Protein AF-A0A554JQB1-F1 (afdb_monomer_lite)

Foldseek 3Di:
DDDDDDDDDDDDPVNVVVVVVVVVVVVVVVVPDPPPVFKAKFAFDALDDCPFADLFKWKFKDRPPDTHTHGKGKDWDQFLFLLNHRDIFMEIEDEMATPFKIKMKMATNDDAFDDKDKPPVVVVWDWDGDPSMIMTIDTELDWIWMQTPNPPSYIYIYGHYHDFPDDDDDDPLEAEFDAHEEQCDPPPLSEAEGAALHEYEAERNGEYEHAYAQAVHANYEAGYQEEYEPVSDALVVLVVVADVSNQSQARYHNHDALDAHNYEYENYEYEHRSADHHARYAEYYQYEYDAARDARPEADQYQEYESYEYEYAEEHDELDHDQADANPDQDQGEREHYNYEYEHRHAEPYEAHAAAHAANRNYAGEYENYEYEYSDDPPDRPPGAPDWHEHEYYHHFHPDQRGHAEHYEHENYEYDDEAQTAHAHAEHPFRPCVVRPGDTDVRRHYEHEDYEYENAEYQEYYHYPVRDAHEQDFDDQSGHYEQYEQEQHDHNNDGDDPVCVVVHYYYDPRYYNHYYQYAKDWPDWEWVPLEEEQQDKIKIWTAMDQFPWKFKDWQDTDTDDNTDMDIDRDRAWTKIKMWTAHPSRHIDIDMGIRHYDYAQFLFKQQQQDQDDQWRATPSPNGQIWGKPPDDDGQWAQDLFRIWGAWALFFIKTKGWPSQVVWPLQKKKKKWKWAFQWCGHDPQSKKWFKWAQAPPPGDTQWTWIRDSLTAKIKIWGDAPPWIWIKIFDRNLHDHRDIKMWMWIWRQQDQPIDIWIDILLHTTDIDIPIGDDHGRDTHRTIMMGQDNPDPSPNGTGGIMGTIGMHSHGDDSSRSNVVSVVSNDWDDWDWAKEKPPQEDEDEAQDKDKIKMFIATPGTDWDKKAKDKDQFFPQKDWDWVVRIDTPRDIIIIMIGHHLPGDAAKTKMWMWIDDPPDIYIYIHIYGYAYQQPLVRPQFLEVVSVVVLVVQAQAQPPSQPSVNPRGRYPVSVVRSVVRHGPGD

pLDDT: mean 86.59, std 14.44, range [26.36, 98.81]

Sequence (978 aa):
MTSANKMIKKVSKKSVLKIFLFFFVFISLLLVKPDVVSAAVEIYPGPGGNAYKSDLYNVEVWDGSAWIPAYVYKRSRISTMHWHVGTVTSVNFLTFGTTGPVNVRISKVSGPITSIAVSPKSKNIQNSISGGLATLTLNINDKTWITIDGDDANPLFIFADAFKPAVPAPGAGVKYFGPGVQDISPGTGNHYYPSDNEIIYLDGGAWVRGNIILTGKSNVKIMGPGILSGDLWDSQTIQNLGWNGMQDYFMIYGGSYGTLNSSTVSGITLVDSPVFNIYSMSSAYSVKILSPWYAQTDGFSVVDVDQVFIFNGDTTFNPYLNFWSPITNGYTVNLRITNSFGGTANNAVFLGGFYGNPPGANFTSLVDNVDIKTFNDNSFVQWGAPHEPAVFQIWVDNDNSGYGYRNQTYQNIRIEGNVNAPLMQLQNRVYPSYAWGGISYDPPLGNTENIVFKNITLEGTQSDVSGQKSEIKGWDANNGFRNIILENFSMGGTVLNQSNISNYIDVNSYVWGLGFSPAPTIDSLSANPTTIVQGSSSTLSWSTTNASSCTGSGSWTGSKGISGSQTVFPTTNSTYTLTCTNSGGGTVSKSVSVSVAQTSPIGLWTLDQTSGTTASDTSGSGYNGTLINYTGTSWTTGKVSNGLNFDGVDDQVKISGATTLNKLTGMTLSAWVNPRSSGGNGSGAGTIFTKSGIVGSSARFRILMGSDGSSIQLTANYTITSAGWKTPTGSLPLNSWHHVVVTYTHDNVNSIPKIYIDGVLQTLTTLGTASGVGLNDDDILYIGSRGTSATGVFDGVIDQARIYNRELSSGEVTTLYNSESSPPPIDFSLSSSPSTVKVMQAKSVTNTVTATLVSGTSGAVSFSASGLPTDATASFSPTSCSPTCTTTLTIDSLSSTPVGNSTITVTGTAGTVTRTSTFTLDMNYRGDINNDGTVNSIDWSLMNFKWNTSDVSTDLNSDGNVNSVDFSLLNANWFKSG

Radius of gyration: 39.05 Å; chains: 1; bounding box: 111×109×76 Å

Secondary structure (DSSP, 8-state):
------------HHHHHHHHHHHHHHHHHTS------PPPEEEPPPSSSSTTB-SSEEEEEE-SSSEEEE--EEEEEE--SSSSTTSEEEEEEEEEEESS-EEEEEEESSS----EEEE-GGG---EEEETTEEEEEE-TTEEEEEEETTEEEEEEEEEEEPPPPPPPPSSTTEEEE-SEEEESSTTTTTEE-PPTT-EEEE-TTEEEESEEE-TT--S-EEESS-EEE-TTS-HHHHHTTHHHHHGGG-SEE--STT-----EEES-EEES-SS-SEEEEEEEES-EEEETTSTT---EEEEEEES-EEEESS--B-SSS-SSS---S--EEEEEEEEEEEEESSS-SEEE-SS-BPTT-EEEEEEEEEEE---------TTS-SS---SEEEEE-BS-TT-B-EEEEEEEEEE-S-BSS-SEEEEE-----TTTTPPP-SS-B--EEEEEEEEEEESS-B--TT-PPEEEE-SSSSS-EEEEEEES-EETTEEP-TTTGGGTEEE-TTEE--B-PPPPEEEEEEEESSEEETT--EEEEEEEES-SEEEEEESS-EEE-SEEEEEE--SS-EEEEEEEE-TTS-EEEEEEEEEEE----SEEE----SSSSEE---SSS--PEEEES--S--EEE-SSSEEEEEESSS-EEEE---TTSTT-SEEEEEEEEEESSS-TTTTS--EEEEEE-STTSPPSEEEEE-TTSS-EEEEE-BSSB-EEEEPPTTSS-TTS-EEEEEEEETT-TTPPPEEEETTEEPPPEEEE--BS-BPP--SEEEESSSSTT--S--EEEEEEEEEESSPPPHHHHHHHHHHHHSPPPPEEEEEEESSEEEEETT-EEEEEEEEEEEES----EEEEEE-PPTTEEEEEESSEE-SSEEEEEEEEE-TTSPPEEEEEEEEEEETTEEEEEEEEEEEE-TT-SS-SSB-SHHHHHHHHHTTTS--TTT-SS-SSS-SHHHHHHHHTTTT-B-

Structure (mmCIF, N/CA/C/O backbone):
data_AF-A0A554JQB1-F1
#
_entry.id   AF-A0A554JQB1-F1
#
loop_
_atom_site.group_PDB
_atom_site.id
_atom_site.type_symbol
_atom_site.label_atom_id
_atom_site.label_alt_id
_atom_site.label_comp_id
_atom_site.label_asym_id
_atom_site.label_entity_id
_atom_site.label_seq_id
_atom_site.pdbx_PDB_ins_code
_atom_site.Cartn_x
_atom_site.Cartn_y
_atom_site.Cartn_z
_atom_site.occupancy
_atom_site.B_iso_or_equiv
_atom_site.auth_seq_id
_atom_site.auth_comp_id
_atom_site.auth_asym_id
_atom_site.auth_atom_id
_atom_site.pdbx_PDB_model_num
ATOM 1 N N . MET A 1 1 ? -59.563 53.927 29.160 1.00 34.91 1 MET A N 1
ATOM 2 C CA . MET A 1 1 ? -59.011 53.280 27.952 1.00 34.91 1 MET A CA 1
ATOM 3 C C . MET A 1 1 ? -58.153 52.111 28.420 1.00 34.91 1 MET A C 1
ATOM 5 O O . MET A 1 1 ? -57.091 52.339 28.968 1.00 34.91 1 MET A O 1
ATOM 9 N N . THR A 1 2 ? -58.751 50.950 28.686 1.00 33.12 2 THR A N 1
ATOM 10 C CA . THR A 1 2 ? -59.138 49.855 27.765 1.00 33.12 2 THR A CA 1
ATOM 11 C C . THR A 1 2 ? -58.037 48.801 27.607 1.00 33.12 2 THR A C 1
ATOM 13 O O . THR A 1 2 ? -57.108 48.956 26.828 1.00 33.12 2 THR A O 1
ATOM 16 N N . SER A 1 3 ? -58.271 47.701 28.334 1.00 31.47 3 SER A N 1
ATOM 17 C CA . SER A 1 3 ? -57.800 46.327 28.119 1.00 31.47 3 SER A CA 1
ATOM 18 C C . SER A 1 3 ? -56.397 45.923 28.593 1.00 31.47 3 SER A C 1
ATOM 20 O O . SER A 1 3 ? -55.624 45.315 27.860 1.00 31.47 3 SER A O 1
ATOM 22 N N . ALA A 1 4 ? -56.151 46.108 29.890 1.00 31.69 4 ALA A N 1
ATOM 23 C CA . ALA A 1 4 ? -55.473 45.099 30.699 1.00 31.69 4 ALA A CA 1
ATOM 24 C C . ALA A 1 4 ? -56.547 44.231 31.382 1.00 31.69 4 ALA A C 1
ATOM 26 O O . ALA A 1 4 ? -57.355 44.784 32.126 1.00 31.69 4 ALA A O 1
ATOM 27 N N . ASN A 1 5 ? -56.596 42.916 31.119 1.00 31.09 5 ASN A N 1
ATOM 28 C CA . ASN A 1 5 ? -56.934 41.878 32.110 1.00 31.09 5 ASN A CA 1
ATOM 29 C C . ASN A 1 5 ? -57.018 40.460 31.514 1.00 31.09 5 ASN A C 1
ATOM 31 O O . ASN A 1 5 ? -57.712 40.242 30.527 1.00 31.09 5 ASN A O 1
ATOM 35 N N . LYS A 1 6 ? -56.428 39.512 32.267 1.00 30.67 6 LYS A N 1
ATOM 36 C CA . LYS A 1 6 ? -56.445 38.030 32.168 1.00 30.67 6 LYS A CA 1
ATOM 37 C C . LYS A 1 6 ? -55.501 37.441 31.097 1.00 30.67 6 LYS A C 1
ATOM 39 O O . LYS A 1 6 ? -55.679 37.691 29.923 1.00 30.67 6 LYS A O 1
ATOM 44 N N . MET A 1 7 ? -54.482 36.632 31.414 1.00 26.36 7 MET A N 1
ATOM 45 C CA . MET A 1 7 ? -54.362 35.629 32.483 1.00 26.36 7 MET A CA 1
ATOM 46 C C . MET A 1 7 ? -52.914 35.433 32.980 1.00 26.36 7 MET A C 1
ATOM 48 O O . MET A 1 7 ? -51.943 35.559 32.244 1.00 26.36 7 MET A O 1
ATOM 52 N N . ILE A 1 8 ? -52.814 35.089 34.264 1.00 35.31 8 ILE A N 1
ATOM 53 C CA . ILE A 1 8 ? -51.622 34.933 35.102 1.00 35.31 8 ILE A CA 1
ATOM 54 C C . ILE A 1 8 ? -51.324 33.431 35.336 1.00 35.31 8 ILE A C 1
ATOM 56 O O . ILE A 1 8 ? -52.244 32.671 35.614 1.00 35.31 8 ILE A O 1
ATOM 60 N N . LYS A 1 9 ? -50.023 33.079 35.358 1.00 37.12 9 LYS A N 1
ATOM 61 C CA . LYS A 1 9 ? -49.331 31.945 36.040 1.00 37.12 9 LYS A CA 1
ATOM 62 C C . LYS A 1 9 ? -49.634 30.483 35.650 1.00 37.12 9 LYS A C 1
ATOM 64 O O . LYS A 1 9 ? -50.611 29.902 36.105 1.00 37.12 9 LYS A O 1
ATOM 69 N N . LYS A 1 10 ? -48.606 29.811 35.105 1.00 33.66 10 LYS A N 1
ATOM 70 C CA . LYS A 1 10 ? -47.784 28.777 35.797 1.00 33.66 10 LYS A CA 1
ATOM 71 C C . LYS A 1 10 ? -46.754 28.188 34.814 1.00 33.66 10 LYS A C 1
ATOM 73 O O . LYS A 1 10 ? -47.041 27.220 34.122 1.00 33.66 10 LYS A O 1
ATOM 78 N N . VAL A 1 11 ? -45.529 28.718 34.787 1.00 36.25 11 VAL A N 1
ATOM 79 C CA . VAL A 1 11 ? -44.383 27.970 34.238 1.00 36.25 11 VAL A CA 1
ATOM 80 C C . VAL A 1 11 ? -43.707 27.281 35.418 1.00 36.25 11 VAL A C 1
ATOM 82 O O . VAL A 1 11 ? -43.229 27.932 36.345 1.00 36.25 11 VAL A O 1
ATOM 85 N N . SER A 1 12 ? -43.767 25.952 35.448 1.00 41.00 12 SER A N 1
ATOM 86 C CA . SER A 1 12 ? -43.200 25.157 36.537 1.00 41.00 12 SER A CA 1
ATOM 87 C C . SER A 1 12 ? -41.667 25.154 36.469 1.00 41.00 12 SER A C 1
ATOM 89 O O . SER A 1 12 ? -41.095 25.100 35.381 1.00 41.00 12 SER A O 1
ATOM 91 N N . LYS A 1 13 ? -40.989 25.118 37.627 1.00 38.66 13 LYS A N 1
ATOM 92 C CA . LYS A 1 13 ? -39.524 24.931 37.744 1.00 38.66 13 LYS A CA 1
ATOM 93 C C . LYS A 1 13 ? -38.991 23.713 36.956 1.00 38.66 13 LYS A C 1
ATOM 95 O O . LYS A 1 13 ? -37.821 23.703 36.591 1.00 38.66 13 LYS A O 1
ATOM 100 N N . LYS A 1 14 ? -39.837 22.723 36.628 1.00 37.50 14 LYS A N 1
ATOM 101 C CA . LYS A 1 14 ? -39.476 21.566 35.784 1.00 37.50 14 LYS A CA 1
ATOM 102 C C . LYS A 1 14 ? -39.271 21.926 34.308 1.00 37.50 14 LYS A C 1
ATOM 104 O O . LYS A 1 14 ? -38.533 21.223 33.630 1.00 37.50 14 LYS A O 1
ATOM 109 N N . SER A 1 15 ? -39.878 23.003 33.810 1.00 36.34 15 SER A N 1
ATOM 110 C CA . SER A 1 15 ? -39.744 23.426 32.409 1.00 36.34 15 SER A CA 1
ATOM 111 C C . SER A 1 15 ? -38.426 24.163 32.157 1.00 36.34 15 SER A C 1
ATOM 113 O O . SER A 1 15 ? -37.807 23.953 31.124 1.00 36.34 15 SER A O 1
ATOM 115 N N . VAL A 1 16 ? -37.942 24.946 33.128 1.00 43.19 16 VAL A N 1
ATOM 116 C CA . VAL A 1 16 ? -36.639 25.637 33.032 1.00 43.19 16 VAL A CA 1
ATOM 117 C C . VAL A 1 16 ? -35.482 24.646 33.201 1.00 43.19 16 VAL A C 1
ATOM 119 O O . VAL A 1 16 ? -34.509 24.726 32.461 1.00 43.19 16 VAL A O 1
ATOM 122 N N . LEU A 1 17 ? -35.625 23.646 34.084 1.00 36.91 17 LEU A N 1
ATOM 123 C CA . LEU A 1 17 ? -34.636 22.573 34.230 1.00 36.91 17 LEU A CA 1
ATOM 124 C C . LEU A 1 17 ? -34.600 21.658 32.997 1.00 36.91 17 LEU A C 1
ATOM 126 O O . LEU A 1 17 ? -33.522 21.260 32.588 1.00 36.91 17 LEU A O 1
ATOM 130 N N . LYS A 1 18 ? -35.747 21.379 32.358 1.00 41.72 18 LYS A N 1
ATOM 131 C CA . LYS A 1 18 ? -35.794 20.627 31.095 1.00 41.72 18 LYS A CA 1
ATOM 132 C C . LYS A 1 18 ? -35.204 21.403 29.926 1.00 41.72 18 LYS A C 1
ATOM 134 O O . LYS A 1 18 ? -34.535 20.779 29.127 1.00 41.72 18 LYS A O 1
ATOM 139 N N . ILE A 1 19 ? -35.393 22.721 29.837 1.00 45.22 19 ILE A N 1
ATOM 140 C CA . ILE A 1 19 ? -34.782 23.541 28.777 1.00 45.22 19 ILE A CA 1
ATOM 141 C C . ILE A 1 19 ? -33.265 23.648 28.980 1.00 45.22 19 ILE A C 1
ATOM 143 O O . ILE A 1 19 ? -32.533 23.504 28.010 1.00 45.22 19 ILE A O 1
ATOM 147 N N . PHE A 1 20 ? -32.778 23.779 30.220 1.00 41.69 20 PHE A N 1
ATOM 148 C CA . PHE A 1 20 ? -31.339 23.718 30.509 1.00 41.69 20 PHE A CA 1
ATOM 149 C C . PHE A 1 20 ? -30.745 22.327 30.249 1.00 41.69 20 PHE A C 1
ATOM 151 O O . PHE A 1 20 ? -29.675 22.244 29.662 1.00 41.69 20 PHE A O 1
ATOM 158 N N . LEU A 1 21 ? -31.445 21.240 30.604 1.00 43.25 21 LEU A N 1
ATOM 159 C CA . LEU A 1 21 ? -30.993 19.871 30.322 1.00 43.25 21 LEU A CA 1
ATOM 160 C C . LEU A 1 21 ? -31.044 19.551 28.822 1.00 43.25 21 LEU A C 1
ATOM 162 O O . LEU A 1 21 ? -30.156 18.875 28.330 1.00 43.25 21 LEU A O 1
ATOM 166 N N . PHE A 1 22 ? -32.036 20.058 28.081 1.00 42.41 22 PHE A N 1
ATOM 167 C CA . PHE A 1 22 ? -32.125 19.873 26.630 1.00 42.41 22 PHE A CA 1
ATOM 168 C C . PHE A 1 22 ? -31.033 20.662 25.908 1.00 42.41 22 PHE A C 1
ATOM 170 O O . PHE A 1 22 ? -30.449 20.133 24.978 1.00 42.41 22 PHE A O 1
ATOM 177 N N . PHE A 1 23 ? -30.699 21.877 26.363 1.00 38.66 23 PHE A N 1
ATOM 178 C CA . PHE A 1 23 ? -29.587 22.659 25.811 1.00 38.66 23 PHE A CA 1
ATOM 179 C C . PHE A 1 23 ? -28.219 22.050 26.166 1.00 38.66 23 PHE A C 1
ATOM 181 O O . PHE A 1 23 ? -27.325 22.045 25.326 1.00 38.66 23 PHE A O 1
ATOM 188 N N . PHE A 1 24 ? -28.067 21.465 27.363 1.00 38.81 24 PHE A N 1
ATOM 189 C CA . PHE A 1 24 ? -26.853 20.735 27.750 1.00 38.81 24 PHE A CA 1
ATOM 190 C C . PHE A 1 24 ? -26.711 19.425 26.969 1.00 38.81 24 PHE A C 1
ATOM 192 O O . PHE A 1 24 ? -25.638 19.145 26.464 1.00 38.81 24 PHE A O 1
ATOM 199 N N . VAL A 1 25 ? -27.796 18.667 26.780 1.00 42.31 25 VAL A N 1
ATOM 200 C CA . VAL A 1 25 ? -27.801 17.419 26.001 1.00 42.31 25 VAL A CA 1
ATOM 201 C C . VAL A 1 25 ? -27.609 17.691 24.505 1.00 42.31 25 VAL A C 1
ATOM 203 O O . VAL A 1 25 ? -26.889 16.939 23.863 1.00 42.31 25 VAL A O 1
ATOM 206 N N . PHE A 1 26 ? -28.142 18.785 23.945 1.00 38.62 26 PHE A N 1
ATOM 207 C CA . PHE A 1 26 ? -27.889 19.157 22.542 1.00 38.62 26 PHE A CA 1
ATOM 208 C C . PHE A 1 26 ? -26.452 19.647 22.311 1.00 38.62 26 PHE A C 1
ATOM 210 O O . PHE A 1 26 ? -25.864 19.324 21.284 1.00 38.62 26 PHE A O 1
ATOM 217 N N . ILE A 1 27 ? -25.852 20.364 23.270 1.00 36.50 27 ILE A N 1
ATOM 218 C CA . ILE A 1 27 ? -24.426 20.731 23.218 1.00 36.50 27 ILE A CA 1
ATOM 219 C C . ILE A 1 27 ? -23.535 19.501 23.460 1.00 36.50 27 ILE A C 1
ATOM 221 O O . ILE A 1 27 ? -22.507 19.369 22.806 1.00 36.50 27 ILE A O 1
ATOM 225 N N . SER A 1 28 ? -23.948 18.551 24.308 1.00 34.38 28 SER A N 1
ATOM 226 C CA . SER A 1 28 ? -23.254 17.270 24.490 1.00 34.38 28 SER A CA 1
ATOM 227 C C . SER A 1 28 ? -23.362 16.356 23.265 1.00 34.38 28 SER A C 1
ATOM 229 O O . SER A 1 28 ? -22.388 15.686 22.955 1.00 34.38 28 SER A O 1
ATOM 231 N N . LEU A 1 29 ? -24.478 16.365 22.522 1.00 35.31 29 LEU A N 1
ATOM 232 C CA . LEU A 1 29 ? -24.641 15.616 21.264 1.00 35.31 29 LEU A CA 1
ATOM 233 C C . LEU A 1 29 ? -23.939 16.270 20.063 1.00 35.31 29 LEU A C 1
ATOM 235 O O . LEU A 1 29 ? -23.552 15.562 19.141 1.00 35.31 29 LEU A O 1
ATOM 239 N N . LEU A 1 30 ? -23.699 17.585 20.093 1.00 33.56 30 LEU A N 1
ATOM 240 C CA . LEU A 1 30 ? -22.779 18.272 19.171 1.00 33.56 30 LEU A CA 1
ATOM 241 C C . LEU A 1 30 ? -21.295 18.099 19.560 1.00 33.56 30 LEU A C 1
ATOM 243 O O . LEU A 1 30 ? -20.416 18.479 18.789 1.00 33.56 30 LEU A O 1
ATOM 247 N N . LEU A 1 31 ? -21.015 17.512 20.731 1.00 32.03 31 LEU A N 1
ATOM 248 C CA . LEU A 1 31 ? -19.675 17.174 21.228 1.00 32.03 31 LEU A CA 1
ATOM 249 C C . LEU A 1 31 ? -19.377 15.669 21.224 1.00 32.03 31 LEU A C 1
ATOM 251 O O . LEU A 1 31 ? -18.245 15.293 21.531 1.00 32.03 31 LEU A O 1
ATOM 255 N N . VAL A 1 32 ? -20.320 14.814 20.813 1.00 33.50 32 VAL A N 1
ATOM 256 C CA . VAL A 1 32 ? -19.987 13.438 20.426 1.00 33.50 32 VAL A CA 1
ATOM 257 C C . VAL A 1 32 ? -19.333 13.520 19.053 1.00 33.50 32 VAL A C 1
ATOM 259 O O . VAL A 1 32 ? -19.956 13.308 18.013 1.00 33.50 32 VAL A O 1
ATOM 262 N N . LYS A 1 33 ? -18.042 13.878 19.051 1.00 28.14 33 LYS A N 1
ATOM 263 C CA . LYS A 1 33 ? -17.163 13.450 17.969 1.00 28.14 33 LYS A CA 1
ATOM 264 C C . LYS A 1 33 ? -17.378 11.937 17.837 1.00 28.14 33 LYS A C 1
ATOM 266 O O . LYS A 1 33 ? -17.471 11.277 18.874 1.00 28.14 33 LYS A O 1
ATOM 271 N N . PRO A 1 34 ? -17.460 11.372 16.618 1.00 28.62 34 PRO A N 1
ATOM 272 C CA . PRO A 1 34 ? -17.190 9.945 16.497 1.00 28.62 34 PRO A CA 1
ATOM 273 C C . PRO A 1 34 ? -15.901 9.698 17.282 1.00 28.62 34 PRO A C 1
ATOM 275 O O . PRO A 1 34 ? -14.998 10.539 17.196 1.00 28.62 34 PRO A O 1
ATOM 278 N N . ASP A 1 35 ? -15.832 8.639 18.089 1.00 33.41 35 ASP A N 1
ATOM 279 C CA . ASP A 1 35 ? -14.550 8.188 18.618 1.00 33.41 35 ASP A CA 1
ATOM 280 C C . ASP A 1 35 ? -13.696 7.863 17.390 1.00 33.41 35 ASP A C 1
ATOM 282 O O . ASP A 1 35 ? -13.711 6.762 16.845 1.00 33.41 35 ASP A O 1
ATOM 286 N N . VAL A 1 36 ? -13.014 8.886 16.873 1.00 37.09 36 VAL A N 1
ATOM 287 C CA . VAL A 1 36 ? -11.864 8.734 16.016 1.00 37.09 36 VAL A CA 1
ATOM 288 C C . VAL A 1 36 ? -10.902 8.073 16.970 1.00 37.09 36 VAL A C 1
ATOM 290 O O . VAL A 1 36 ? -10.320 8.747 17.819 1.00 37.09 36 VAL A O 1
ATOM 293 N N . VAL A 1 37 ? -10.843 6.744 16.921 1.00 43.19 37 VAL A N 1
ATOM 294 C CA . VAL A 1 37 ? -9.775 5.995 17.564 1.00 43.19 37 VAL A CA 1
ATOM 295 C C . VAL A 1 37 ? -8.505 6.684 17.085 1.00 43.19 37 VAL A C 1
ATOM 297 O O . VAL A 1 37 ? -8.196 6.652 15.893 1.00 43.19 37 VAL A O 1
ATOM 300 N N . SER A 1 38 ? -7.866 7.443 17.978 1.00 58.88 38 SER A N 1
ATOM 301 C CA . SER A 1 38 ? -6.631 8.136 17.640 1.00 58.88 38 SER A CA 1
ATOM 302 C C . SER A 1 38 ? -5.654 7.072 17.173 1.00 58.88 38 SER A C 1
ATOM 304 O O . SER A 1 38 ? -5.590 6.001 17.782 1.00 58.88 38 SER A O 1
ATOM 306 N N . ALA A 1 39 ? -4.934 7.342 16.085 1.00 74.62 39 ALA A N 1
ATOM 307 C CA . ALA A 1 39 ? -3.901 6.432 15.626 1.00 74.62 39 ALA A CA 1
ATOM 308 C C . ALA A 1 39 ? -2.972 6.114 16.806 1.00 74.62 39 ALA A C 1
ATOM 310 O O . ALA A 1 39 ? -2.499 7.024 17.489 1.00 74.62 39 ALA A O 1
ATOM 311 N N . ALA A 1 40 ? -2.755 4.828 17.074 1.00 87.81 40 ALA A N 1
ATOM 312 C CA . ALA A 1 40 ? -1.756 4.408 18.042 1.00 87.81 40 ALA A CA 1
ATOM 313 C C . ALA A 1 40 ? -0.371 4.783 17.503 1.00 87.81 40 ALA A C 1
ATOM 315 O O . ALA A 1 40 ? -0.106 4.571 16.315 1.00 87.81 40 ALA A O 1
ATOM 316 N N . VAL A 1 41 ? 0.483 5.319 18.376 1.00 93.69 41 VAL A N 1
ATOM 317 C CA . VAL A 1 41 ? 1.826 5.816 18.053 1.00 93.69 41 VAL A CA 1
ATOM 318 C C . VAL A 1 41 ? 2.866 5.076 18.890 1.00 93.69 41 VAL A C 1
ATOM 320 O O . VAL A 1 41 ? 2.672 4.863 20.084 1.00 93.69 41 VAL A O 1
ATOM 323 N N . GLU A 1 42 ? 3.990 4.728 18.273 1.00 95.31 42 GLU A N 1
ATOM 324 C CA . GLU A 1 42 ? 5.157 4.133 18.919 1.00 95.31 42 GLU A CA 1
ATOM 325 C C . GLU A 1 42 ? 6.373 5.054 18.734 1.00 95.31 42 GLU A C 1
ATOM 327 O O . GLU A 1 42 ? 6.934 5.155 17.642 1.00 95.31 42 GLU A O 1
ATOM 332 N N . ILE A 1 43 ? 6.782 5.747 19.801 1.00 96.56 43 ILE A N 1
ATOM 333 C CA . ILE A 1 43 ? 7.964 6.620 19.793 1.00 96.56 43 ILE A CA 1
ATOM 334 C C . ILE A 1 43 ? 9.190 5.830 20.236 1.00 96.56 43 ILE A C 1
ATOM 336 O O . ILE A 1 43 ? 9.214 5.258 21.326 1.00 96.56 43 ILE A O 1
ATOM 340 N N . TYR A 1 44 ? 10.229 5.834 19.405 1.00 95.62 44 TYR A N 1
ATOM 341 C CA . TYR A 1 44 ? 11.482 5.161 19.720 1.00 95.62 44 TYR A CA 1
ATOM 342 C C . TYR A 1 44 ? 12.374 6.032 20.619 1.00 95.62 44 TYR A C 1
ATOM 344 O O . TYR A 1 44 ? 12.450 7.251 20.422 1.00 95.62 44 TYR A O 1
ATOM 352 N N . PRO A 1 45 ? 13.070 5.436 21.605 1.00 94.19 45 PRO A N 1
ATOM 353 C CA . PRO A 1 45 ? 14.041 6.167 22.408 1.00 94.19 45 PRO A CA 1
ATOM 354 C C . PRO A 1 45 ? 15.249 6.577 21.553 1.00 94.19 45 PRO A C 1
ATOM 356 O O . PRO A 1 45 ? 15.499 6.011 20.494 1.00 94.19 45 PRO A O 1
ATOM 359 N N . GLY A 1 46 ? 16.039 7.540 22.028 1.00 93.69 46 GLY A N 1
ATOM 360 C CA . GLY A 1 46 ? 17.376 7.782 21.478 1.00 93.69 46 GLY A CA 1
ATOM 361 C C . GLY A 1 46 ? 18.416 6.783 22.011 1.00 93.69 46 GLY A C 1
ATOM 362 O O . GLY A 1 46 ? 18.145 6.083 22.986 1.00 93.69 46 GLY A O 1
ATOM 363 N N . PRO A 1 47 ? 19.645 6.776 21.465 1.00 93.50 47 PRO A N 1
ATOM 364 C CA . PRO A 1 47 ? 20.735 5.874 21.866 1.00 93.50 47 PRO A CA 1
ATOM 365 C C . PRO A 1 47 ? 21.369 6.198 23.230 1.00 93.50 47 PRO A C 1
ATOM 367 O O . PRO A 1 47 ? 22.412 5.650 23.577 1.00 93.50 47 PRO A O 1
ATOM 370 N N . GLY A 1 48 ? 20.760 7.087 24.018 1.00 83.56 48 GLY A 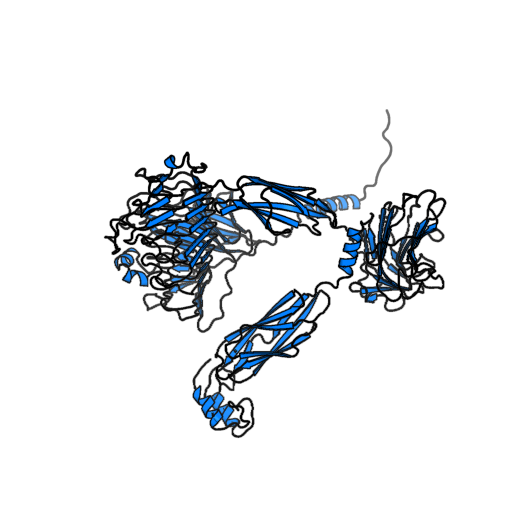N 1
ATOM 371 C CA . GLY A 1 48 ? 21.340 7.634 25.243 1.00 83.56 48 GLY A CA 1
ATOM 372 C C . GLY A 1 48 ? 22.323 8.782 24.974 1.00 83.56 48 GLY A C 1
ATOM 373 O O . GLY A 1 48 ? 23.023 8.819 23.965 1.00 83.56 48 GLY A O 1
ATOM 374 N N . GLY A 1 49 ? 22.358 9.762 25.882 1.00 77.06 49 GLY A N 1
ATOM 375 C CA . GLY A 1 49 ? 23.168 10.975 25.724 1.00 77.06 49 GLY A CA 1
ATOM 376 C C . GLY A 1 49 ? 22.703 11.913 24.594 1.00 77.06 49 GLY A C 1
ATOM 377 O O . GLY A 1 49 ? 21.704 11.676 23.912 1.00 77.06 49 GLY A O 1
ATOM 378 N N . ASN A 1 50 ? 23.436 13.017 24.408 1.00 85.94 50 ASN A N 1
ATOM 379 C CA . ASN A 1 50 ? 23.115 14.062 23.423 1.00 85.94 50 ASN A CA 1
ATOM 380 C C . ASN A 1 50 ? 24.052 14.068 22.200 1.00 85.94 50 ASN A C 1
ATOM 382 O O . ASN A 1 50 ? 23.954 14.973 21.382 1.00 85.94 50 ASN A O 1
ATOM 386 N N . ALA A 1 51 ? 24.952 13.087 22.062 1.00 86.94 51 ALA A N 1
ATOM 387 C CA . ALA A 1 51 ? 25.994 13.094 21.025 1.00 86.94 51 ALA A CA 1
ATOM 388 C C . ALA A 1 51 ? 25.437 13.119 19.590 1.00 86.94 51 ALA A C 1
ATOM 390 O O . ALA A 1 51 ? 26.015 13.760 18.718 1.00 86.94 51 ALA A O 1
ATOM 391 N N . TYR A 1 52 ? 24.302 12.453 19.368 1.00 94.62 52 TYR A N 1
ATOM 392 C CA . TYR A 1 52 ? 23.614 12.395 18.078 1.00 94.62 52 TYR A CA 1
ATOM 393 C C . TYR A 1 52 ? 22.294 13.165 18.081 1.00 94.62 52 TYR A C 1
ATOM 395 O O . TYR A 1 52 ? 21.513 13.020 17.148 1.00 94.62 52 TYR A O 1
ATOM 403 N N . LYS A 1 53 ? 22.005 13.954 19.122 1.00 96.38 53 LYS A N 1
ATOM 404 C CA . LYS A 1 53 ? 20.750 14.700 19.229 1.00 96.38 53 LYS A CA 1
ATOM 405 C C . LYS A 1 53 ? 20.838 15.991 18.418 1.00 96.38 53 LYS A C 1
ATOM 407 O O . LYS A 1 53 ? 21.844 16.692 18.492 1.00 96.38 53 LYS A O 1
ATOM 412 N N . SER A 1 54 ? 19.777 16.333 17.692 1.00 97.56 54 SER A N 1
ATOM 413 C CA . SER A 1 54 ? 19.666 17.632 17.031 1.00 97.56 54 SER A CA 1
ATOM 414 C C . SER A 1 54 ? 19.650 18.765 18.054 1.00 97.56 54 SER A C 1
ATOM 416 O O . SER A 1 54 ? 18.934 18.735 19.055 1.00 97.56 54 SER A O 1
ATOM 418 N N . ASP A 1 55 ? 20.460 19.774 17.771 1.00 96.56 55 ASP A N 1
ATOM 419 C CA . ASP A 1 55 ? 20.525 21.075 18.433 1.00 96.56 55 ASP A CA 1
ATOM 420 C C . ASP A 1 55 ? 19.751 22.153 17.647 1.00 96.56 55 ASP A C 1
ATOM 422 O O . ASP A 1 55 ? 19.744 23.314 18.053 1.00 96.56 55 ASP A O 1
ATOM 426 N N . LEU A 1 56 ? 19.092 21.783 16.539 1.00 97.69 56 LEU A N 1
ATOM 427 C CA . LEU A 1 56 ? 18.345 22.695 15.670 1.00 97.69 56 LEU A CA 1
ATOM 428 C C . LEU A 1 56 ? 16.834 22.570 15.857 1.00 97.69 56 LEU A C 1
ATOM 430 O O . LEU A 1 56 ? 16.140 23.589 15.909 1.00 97.69 56 LEU A O 1
ATOM 434 N N . TYR A 1 57 ? 16.324 21.343 15.992 1.00 98.31 57 TYR A N 1
ATOM 435 C CA . TYR A 1 57 ? 14.887 21.068 15.974 1.00 98.31 57 TYR A CA 1
ATOM 436 C C . TYR A 1 57 ? 14.446 20.186 17.143 1.00 98.31 57 TYR A C 1
ATOM 438 O O . TYR A 1 57 ? 15.115 19.214 17.488 1.00 98.31 57 TYR A O 1
ATOM 446 N N . ASN A 1 58 ? 13.268 20.482 17.697 1.00 98.12 58 ASN A N 1
ATOM 447 C CA . ASN A 1 58 ? 12.523 19.547 18.540 1.00 98.12 58 ASN A CA 1
ATOM 448 C C . ASN A 1 58 ? 11.247 19.119 17.818 1.00 98.12 58 ASN A C 1
ATOM 450 O O . ASN A 1 58 ? 10.571 19.949 17.202 1.00 98.12 58 ASN A O 1
ATOM 454 N N . VAL A 1 59 ? 10.905 17.839 17.951 1.00 98.56 59 VAL A N 1
ATOM 455 C CA . VAL A 1 59 ? 9.699 17.251 17.369 1.00 98.56 59 VAL A CA 1
ATOM 456 C C . VAL A 1 59 ? 8.891 16.553 18.454 1.00 98.56 59 VAL A C 1
ATOM 458 O O . VAL A 1 59 ? 9.440 15.832 19.286 1.00 98.56 59 VAL A O 1
ATOM 461 N N . GLU A 1 60 ? 7.580 16.760 18.427 1.00 98.38 60 GLU A N 1
ATOM 462 C CA . GLU A 1 60 ? 6.614 16.071 19.275 1.00 98.38 60 GLU A CA 1
ATOM 463 C C . GLU A 1 60 ? 5.537 15.419 18.407 1.00 98.38 60 GLU A C 1
ATOM 465 O O . GLU A 1 60 ? 5.108 15.987 17.402 1.00 98.38 60 GLU A O 1
ATOM 470 N N . VAL A 1 61 ? 5.070 14.242 18.808 1.00 97.81 61 VAL A N 1
ATOM 471 C CA . VAL A 1 61 ? 4.051 13.468 18.090 1.00 97.81 61 VAL A CA 1
ATOM 472 C C . VAL A 1 61 ? 2.832 13.302 18.990 1.00 97.81 61 VAL A C 1
ATOM 474 O O . VAL A 1 61 ? 2.969 13.012 20.176 1.00 97.81 61 VAL A O 1
ATOM 477 N N . TRP A 1 62 ? 1.637 13.529 18.452 1.00 94.25 62 TRP A N 1
ATOM 478 C CA . TRP A 1 62 ? 0.392 13.415 19.209 1.00 94.25 62 TRP A CA 1
ATOM 479 C C . TRP A 1 62 ? -0.061 11.955 19.317 1.00 94.25 62 TRP A C 1
ATOM 481 O O . TRP A 1 62 ? -0.373 11.347 18.299 1.00 94.25 62 TRP A O 1
ATOM 491 N N . ASP A 1 63 ? -0.164 11.406 20.529 1.00 87.69 63 ASP A N 1
ATOM 492 C CA . ASP A 1 63 ? -0.578 10.005 20.749 1.00 87.69 63 ASP A CA 1
ATOM 493 C C . ASP A 1 63 ? -2.100 9.808 20.907 1.00 87.69 63 ASP A C 1
ATOM 495 O O . ASP A 1 63 ? -2.581 8.697 21.119 1.00 87.69 63 ASP A O 1
ATOM 499 N N . GLY A 1 64 ? -2.874 10.893 20.814 1.00 85.62 64 GLY A N 1
ATOM 500 C CA . GLY A 1 64 ? -4.312 10.916 21.104 1.00 85.62 64 GLY A CA 1
ATOM 501 C C . GLY A 1 64 ? -4.666 11.617 22.410 1.00 85.62 64 GLY A C 1
ATOM 502 O O . GLY A 1 64 ? -5.782 12.120 22.545 1.00 85.62 64 GLY A O 1
ATOM 503 N N . SER A 1 65 ? -3.713 11.713 23.334 1.00 88.50 65 SER A N 1
ATOM 504 C CA . SER A 1 65 ? -3.889 12.277 24.672 1.00 88.50 65 SER A CA 1
ATOM 505 C C . SER A 1 65 ? -2.888 13.388 24.998 1.00 88.50 65 SER A C 1
ATOM 507 O O . SER A 1 65 ? -3.247 14.362 25.666 1.00 88.50 65 SER A O 1
ATOM 509 N N . ALA A 1 66 ? -1.655 13.272 24.507 1.00 91.50 66 ALA A N 1
ATOM 510 C CA . ALA A 1 66 ? -0.557 14.175 24.795 1.00 91.50 66 ALA A CA 1
ATOM 511 C C . ALA A 1 66 ? 0.399 14.318 23.601 1.00 91.50 66 ALA A C 1
ATOM 513 O O . ALA A 1 66 ? 0.472 13.481 22.701 1.00 91.50 66 ALA A O 1
ATOM 514 N N . TRP A 1 67 ? 1.159 15.415 23.619 1.00 95.31 67 TRP A N 1
ATOM 515 C CA . TRP A 1 67 ? 2.309 15.606 22.742 1.00 95.31 67 TRP A CA 1
ATOM 516 C C . TRP A 1 67 ? 3.507 14.880 23.350 1.00 95.31 67 TRP A C 1
ATOM 518 O O . TRP A 1 67 ? 3.966 15.246 24.432 1.00 95.31 67 TRP A O 1
ATOM 528 N N . ILE A 1 68 ? 3.993 13.848 22.665 1.00 97.06 68 ILE A N 1
ATOM 529 C CA . ILE A 1 68 ? 5.108 13.017 23.112 1.00 97.06 68 ILE A CA 1
ATOM 530 C C . ILE A 1 68 ? 6.388 13.475 22.404 1.00 97.06 68 ILE A C 1
ATOM 532 O O . ILE A 1 68 ? 6.440 13.431 21.172 1.00 97.06 68 ILE A O 1
ATOM 536 N N . PRO A 1 69 ? 7.431 13.913 23.132 1.00 96.88 69 PRO A N 1
ATOM 537 C CA . PRO A 1 69 ? 8.706 14.279 22.526 1.00 96.88 69 PRO A CA 1
ATOM 538 C C . PRO A 1 69 ? 9.361 13.085 21.829 1.00 96.88 69 PRO A C 1
ATOM 540 O O . PRO A 1 69 ? 9.496 12.015 22.421 1.00 96.88 69 PRO A O 1
ATOM 543 N N . ALA A 1 70 ? 9.826 13.288 20.600 1.00 96.69 70 ALA A N 1
ATOM 544 C CA . ALA A 1 70 ? 10.580 12.298 19.843 1.00 96.69 70 ALA A CA 1
ATOM 545 C C . ALA A 1 70 ? 12.068 12.673 19.776 1.00 96.69 70 ALA A C 1
ATOM 547 O O . ALA A 1 70 ? 12.434 13.852 19.735 1.00 96.69 70 ALA A O 1
ATOM 548 N N . TYR A 1 71 ? 12.948 11.668 19.763 1.00 97.19 71 TYR A N 1
ATOM 549 C CA . TYR A 1 71 ? 14.383 11.906 19.623 1.00 97.19 71 TYR A CA 1
ATOM 550 C C . TYR A 1 71 ? 14.716 12.266 18.171 1.00 97.19 71 TYR A C 1
ATOM 552 O O . TYR A 1 71 ? 14.592 11.434 17.275 1.00 97.19 71 TYR A O 1
ATOM 560 N N . VAL A 1 72 ? 15.151 13.507 17.945 1.00 98.31 72 VAL A N 1
ATOM 561 C CA . VAL A 1 72 ? 15.630 13.972 16.638 1.00 98.31 72 VAL A CA 1
ATOM 562 C C . VAL A 1 72 ? 17.129 13.718 16.559 1.00 98.31 72 VAL A C 1
ATOM 564 O O . VAL A 1 72 ? 17.897 14.302 17.324 1.00 98.31 72 VAL A O 1
ATOM 567 N N . TYR A 1 73 ? 17.542 12.852 15.645 1.00 98.44 73 TYR A N 1
ATOM 568 C CA . TYR A 1 73 ? 18.938 12.581 15.335 1.00 98.44 73 TYR A CA 1
ATOM 569 C C . TYR A 1 73 ? 19.537 13.709 14.490 1.00 98.44 73 TYR A C 1
ATOM 571 O O . TYR A 1 73 ? 18.820 14.333 13.711 1.00 98.44 73 TYR A O 1
ATOM 579 N N . LYS A 1 74 ? 20.844 13.954 14.606 1.00 97.38 74 LYS A N 1
ATOM 580 C CA . LYS A 1 74 ? 21.604 14.881 13.758 1.00 97.38 74 LYS A CA 1
ATOM 581 C C . LYS A 1 74 ? 22.955 14.294 13.383 1.00 97.38 74 LYS A C 1
ATOM 583 O O . LYS A 1 74 ? 23.696 13.811 14.242 1.00 97.38 74 LYS A O 1
ATOM 588 N N . ARG A 1 75 ? 23.309 14.423 12.106 1.00 96.25 75 ARG A N 1
ATOM 589 C CA . ARG A 1 75 ? 24.665 14.191 11.599 1.00 96.25 75 ARG A CA 1
ATOM 590 C C . ARG A 1 75 ? 25.113 15.350 10.734 1.00 96.25 75 ARG A C 1
ATOM 592 O O . ARG A 1 75 ? 24.327 15.859 9.945 1.00 96.25 75 ARG A O 1
ATOM 599 N N . SER A 1 76 ? 26.367 15.756 10.917 1.00 95.44 76 SER A N 1
ATOM 600 C CA . SER A 1 76 ? 26.977 16.881 10.214 1.00 95.44 76 SER A CA 1
ATOM 601 C C . SER A 1 76 ? 28.329 16.492 9.650 1.00 95.44 76 SER A C 1
ATOM 603 O O . SER A 1 76 ? 29.167 15.949 10.374 1.00 95.44 76 SER A O 1
ATOM 605 N N . ARG A 1 77 ? 28.551 16.814 8.378 1.00 93.62 77 ARG A N 1
ATOM 606 C CA . ARG A 1 77 ? 29.826 16.646 7.678 1.00 93.62 77 ARG A CA 1
ATOM 607 C C . ARG A 1 77 ? 30.034 17.823 6.733 1.00 93.62 77 ARG A C 1
ATOM 609 O O . ARG A 1 77 ? 29.095 18.553 6.419 1.00 93.62 77 ARG A O 1
ATOM 616 N N . ILE A 1 78 ? 31.276 18.003 6.298 1.00 91.25 78 ILE A N 1
ATOM 617 C CA . ILE A 1 78 ? 31.566 18.888 5.174 1.00 91.25 78 ILE A CA 1
ATOM 618 C C . ILE A 1 78 ? 31.079 18.169 3.922 1.00 91.25 78 ILE A C 1
ATOM 620 O O . ILE A 1 78 ? 31.529 17.057 3.652 1.00 91.25 78 ILE A O 1
ATOM 624 N N . SER A 1 79 ? 30.155 18.781 3.188 1.00 87.56 79 SER A N 1
ATOM 625 C CA . SER A 1 79 ? 29.728 18.226 1.908 1.00 87.56 79 SER A CA 1
ATOM 626 C C . SER A 1 79 ? 30.835 18.416 0.882 1.00 87.56 79 SER A C 1
ATOM 628 O O . SER A 1 79 ? 31.286 19.540 0.659 1.00 87.56 79 SER A O 1
ATOM 630 N N . THR A 1 80 ? 31.286 17.336 0.254 1.00 85.94 80 THR A N 1
ATOM 631 C CA . THR A 1 80 ? 32.133 17.433 -0.938 1.00 85.94 80 THR A CA 1
ATOM 632 C C . THR A 1 80 ? 31.310 17.361 -2.219 1.00 85.94 80 THR A C 1
ATOM 634 O O . THR A 1 80 ? 31.874 17.587 -3.278 1.00 85.94 80 THR A O 1
ATOM 637 N N . MET A 1 81 ? 30.003 17.093 -2.138 1.00 84.81 81 MET A N 1
ATOM 638 C CA . MET A 1 81 ? 29.079 16.945 -3.272 1.00 84.81 81 MET A CA 1
ATOM 639 C C . MET A 1 81 ? 28.368 18.261 -3.611 1.00 84.81 81 MET A C 1
ATOM 641 O O . MET A 1 81 ? 28.390 19.190 -2.802 1.00 84.81 81 MET A O 1
ATOM 645 N N . HIS A 1 82 ? 27.684 18.329 -4.763 1.00 80.88 82 HIS A N 1
ATOM 646 C CA . HIS A 1 82 ? 26.989 19.529 -5.269 1.00 80.88 82 HIS A CA 1
ATOM 647 C C . HIS A 1 82 ? 25.978 20.142 -4.278 1.00 80.88 82 HIS A C 1
ATOM 649 O O . HIS A 1 82 ? 25.663 21.330 -4.343 1.00 80.88 82 HIS A O 1
ATOM 655 N N . TRP A 1 83 ? 25.513 19.371 -3.294 1.00 86.44 83 TRP A N 1
ATOM 656 C CA . TRP A 1 83 ? 24.736 19.879 -2.165 1.00 86.44 83 TRP A CA 1
ATOM 657 C C . TRP A 1 83 ? 25.601 20.678 -1.170 1.00 86.44 83 TRP A C 1
ATOM 659 O O . TRP A 1 83 ? 26.256 20.106 -0.301 1.00 86.44 83 TRP A O 1
ATOM 669 N N . HIS A 1 84 ? 25.587 22.011 -1.286 1.00 85.62 84 HIS A N 1
ATOM 670 C CA . HIS A 1 84 ? 26.351 22.971 -0.466 1.00 85.62 84 HIS A CA 1
ATOM 671 C C . HIS A 1 84 ? 27.844 22.622 -0.299 1.00 85.62 84 HIS A C 1
ATOM 673 O O . HIS A 1 84 ? 28.374 22.592 0.822 1.00 85.62 84 HIS A O 1
ATOM 679 N N . VAL A 1 85 ? 28.521 22.376 -1.426 1.00 84.94 85 VAL A N 1
ATOM 680 C CA . VAL A 1 85 ? 29.951 22.034 -1.511 1.00 84.94 85 VAL A CA 1
ATOM 681 C C . VAL A 1 85 ? 30.806 22.894 -0.569 1.00 84.94 85 VAL A C 1
ATOM 683 O O . VAL A 1 85 ? 30.705 24.122 -0.542 1.00 84.94 85 VAL A O 1
ATOM 686 N N . GLY A 1 86 ? 31.692 22.251 0.188 1.00 85.75 86 GLY A N 1
ATOM 687 C CA . GLY A 1 86 ? 32.678 22.902 1.052 1.00 85.75 86 GLY A CA 1
ATOM 688 C C . GLY A 1 86 ? 32.115 23.473 2.355 1.00 85.75 86 GLY A C 1
ATOM 689 O O . GLY A 1 86 ? 32.877 24.019 3.154 1.00 85.75 86 GLY A O 1
ATOM 690 N N . THR A 1 87 ? 30.811 23.339 2.606 1.00 89.69 87 THR A N 1
ATOM 691 C CA . THR A 1 87 ? 30.172 23.810 3.840 1.00 89.69 87 THR A CA 1
ATOM 692 C C . THR A 1 87 ? 29.806 22.654 4.764 1.00 89.69 87 THR A C 1
ATOM 694 O O . THR A 1 87 ? 29.663 21.508 4.335 1.00 89.69 87 THR A O 1
ATOM 697 N N . VAL A 1 88 ? 29.669 22.955 6.057 1.00 93.50 88 VAL A N 1
ATOM 698 C CA . VAL A 1 88 ? 29.168 21.989 7.040 1.00 93.50 88 VAL A CA 1
ATOM 699 C C . VAL A 1 88 ? 27.646 21.969 6.959 1.00 93.50 88 VAL A C 1
ATOM 701 O O . VAL A 1 88 ? 26.991 22.893 7.438 1.00 93.50 88 VAL A O 1
ATOM 704 N N . THR A 1 89 ? 27.097 20.905 6.384 1.00 94.38 89 THR A N 1
ATOM 705 C CA . THR A 1 89 ? 25.653 20.657 6.315 1.00 94.38 89 THR A CA 1
ATOM 706 C C . THR A 1 89 ? 25.242 19.603 7.328 1.00 94.38 89 THR A C 1
ATOM 708 O O . THR A 1 89 ? 26.085 18.887 7.884 1.00 94.38 89 THR A O 1
ATOM 711 N N . SER A 1 90 ? 23.941 19.488 7.594 1.00 96.88 90 SER A N 1
ATOM 712 C CA . SER A 1 90 ? 23.418 18.442 8.466 1.00 96.88 90 SER A CA 1
ATOM 713 C C . SER A 1 90 ? 22.183 17.752 7.914 1.00 96.88 90 SER A C 1
ATOM 715 O O . SER A 1 90 ? 21.367 18.355 7.233 1.00 96.88 90 SER A O 1
ATOM 717 N N . VAL A 1 91 ? 22.025 16.478 8.255 1.00 97.38 91 VAL A N 1
ATOM 718 C CA . VAL A 1 91 ? 20.743 15.779 8.142 1.00 97.38 91 VAL A CA 1
ATOM 719 C C . VAL A 1 91 ? 20.189 15.617 9.550 1.00 97.38 91 VAL A C 1
ATOM 721 O O . VAL A 1 91 ? 20.871 15.098 10.440 1.00 97.38 91 VAL A O 1
ATOM 724 N N . ASN A 1 92 ? 18.967 16.098 9.768 1.00 98.62 92 ASN A N 1
ATOM 725 C CA . ASN A 1 92 ? 18.252 15.955 11.032 1.00 98.62 92 ASN A CA 1
ATOM 726 C C . ASN A 1 92 ? 17.089 15.010 10.791 1.00 98.62 92 ASN A C 1
ATOM 728 O O . ASN A 1 92 ? 16.363 15.213 9.828 1.00 98.62 92 ASN A O 1
ATOM 732 N N . PHE A 1 93 ? 16.894 13.974 11.598 1.00 98.75 93 PHE A N 1
ATOM 733 C CA . PHE A 1 93 ? 15.883 12.972 11.265 1.00 98.75 93 PHE A CA 1
ATOM 734 C C . PHE A 1 93 ? 15.294 12.256 12.470 1.00 98.75 93 PHE A C 1
ATOM 736 O O . PHE A 1 93 ? 15.895 12.217 13.537 1.00 98.75 93 PHE A O 1
ATOM 743 N N . LEU A 1 94 ? 14.121 11.655 12.295 1.00 98.31 94 LEU A N 1
ATOM 744 C CA . LEU A 1 94 ? 13.559 10.693 13.239 1.00 98.31 94 LEU A CA 1
ATOM 745 C C . LEU A 1 94 ? 12.652 9.682 12.531 1.00 98.31 94 LEU A C 1
ATOM 747 O O . LEU A 1 94 ? 12.116 9.954 11.457 1.00 98.31 94 LEU A O 1
ATOM 751 N N . THR A 1 95 ? 12.447 8.534 13.175 1.00 98.38 95 THR A N 1
ATOM 752 C CA . THR A 1 95 ? 11.424 7.550 12.795 1.00 98.38 95 THR A CA 1
ATOM 753 C C . THR A 1 95 ? 10.518 7.298 13.995 1.00 98.38 95 THR A C 1
ATOM 755 O O . THR A 1 95 ? 11.006 7.242 15.123 1.00 98.38 95 THR A O 1
ATOM 758 N N . PHE A 1 96 ? 9.223 7.118 13.762 1.00 98.19 96 PHE A N 1
ATOM 759 C CA . PHE A 1 96 ? 8.280 6.590 14.748 1.00 98.19 96 PHE A CA 1
ATOM 760 C C . PHE A 1 96 ? 7.262 5.671 14.059 1.00 98.19 96 PHE A C 1
ATOM 762 O O . PHE A 1 96 ? 7.095 5.743 12.842 1.00 98.19 96 PHE A O 1
ATOM 769 N N . GLY A 1 97 ? 6.606 4.802 14.828 1.00 96.25 97 GLY A N 1
ATOM 770 C CA . GLY A 1 97 ? 5.549 3.918 14.341 1.00 96.25 97 GLY A CA 1
ATOM 771 C C . GLY A 1 97 ? 4.158 4.545 14.479 1.00 96.25 97 GLY A C 1
ATOM 772 O O . GLY A 1 97 ? 3.863 5.167 15.497 1.00 96.25 97 GLY A O 1
ATOM 773 N N . THR A 1 98 ? 3.272 4.354 13.501 1.00 94.44 98 THR A N 1
ATOM 774 C CA . THR A 1 98 ? 1.850 4.723 13.598 1.00 94.44 98 THR A CA 1
ATOM 775 C C . THR A 1 98 ? 0.934 3.705 12.918 1.00 94.44 98 THR A C 1
ATOM 777 O O . THR A 1 98 ? 1.330 3.005 11.988 1.00 94.44 98 THR A O 1
ATOM 780 N N . THR A 1 99 ? -0.320 3.638 13.369 1.00 86.06 99 THR A N 1
ATOM 781 C CA . THR A 1 99 ? -1.398 2.837 12.750 1.00 86.06 99 THR A CA 1
ATOM 782 C C . THR A 1 99 ? -2.306 3.653 11.823 1.00 86.06 99 THR A C 1
ATOM 784 O O . THR A 1 99 ? -3.168 3.091 11.149 1.00 86.06 99 THR A O 1
ATOM 787 N N . GLY A 1 100 ? -2.125 4.975 11.765 1.00 84.06 100 GLY A N 1
ATOM 788 C CA . GLY A 1 100 ? -2.972 5.877 10.988 1.00 84.06 100 GLY A CA 1
ATOM 789 C C . GLY A 1 100 ? -2.468 7.325 10.961 1.00 84.06 100 GLY A C 1
ATOM 790 O O . GLY A 1 100 ? -1.326 7.585 11.350 1.00 84.06 100 GLY A O 1
ATOM 791 N N . PRO A 1 101 ? -3.299 8.275 10.494 1.00 90.69 101 PRO A N 1
ATOM 792 C CA . PRO A 1 101 ? -2.938 9.687 10.435 1.00 90.69 101 PRO A CA 1
ATOM 793 C C . PRO A 1 101 ? -2.623 10.254 11.824 1.00 90.69 101 PRO A C 1
ATOM 795 O O . PRO A 1 101 ? -3.407 10.087 12.759 1.00 90.69 101 PRO A O 1
ATOM 798 N N . VAL A 1 102 ? -1.500 1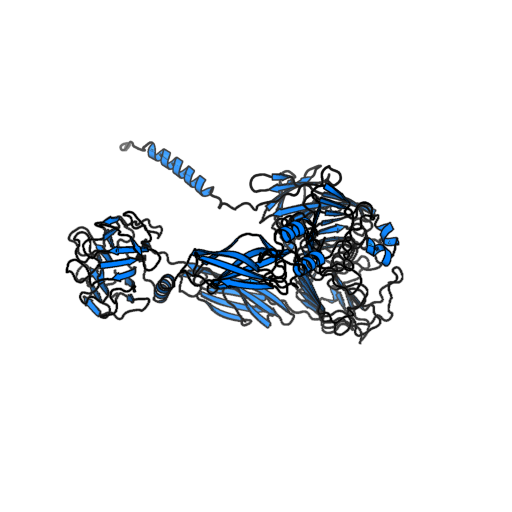0.956 11.950 1.00 94.50 102 VAL A N 1
ATOM 799 C CA . VAL A 1 102 ? -0.999 11.496 13.216 1.00 94.50 102 VAL A CA 1
ATOM 800 C C . VAL A 1 102 ? -0.527 12.935 13.058 1.00 94.50 102 VAL A C 1
ATOM 802 O O . VAL A 1 102 ? 0.049 13.311 12.037 1.00 94.50 102 VAL A O 1
ATOM 805 N N . ASN A 1 103 ? -0.755 13.753 14.085 1.00 96.44 103 ASN A N 1
ATOM 806 C CA . ASN A 1 103 ? -0.233 15.112 14.110 1.00 96.44 103 ASN A CA 1
ATOM 807 C C . ASN A 1 103 ? 1.186 15.142 14.681 1.00 96.44 103 ASN A C 1
ATOM 809 O O . ASN A 1 103 ? 1.460 14.558 15.730 1.00 96.44 103 ASN A O 1
ATOM 813 N N . VAL A 1 104 ? 2.061 15.885 14.016 1.00 98.12 104 VAL A N 1
ATOM 814 C CA . VAL A 1 104 ? 3.446 16.128 14.417 1.00 98.12 104 VAL A CA 1
ATOM 815 C C . VAL A 1 104 ? 3.651 17.625 14.573 1.00 98.12 104 VAL A C 1
ATOM 817 O O . VAL A 1 104 ? 3.249 18.401 13.709 1.00 98.12 104 VAL A O 1
ATOM 820 N N . ARG A 1 105 ? 4.280 18.041 15.669 1.00 97.50 105 ARG A N 1
ATOM 821 C CA . ARG A 1 105 ? 4.607 19.434 15.964 1.00 97.50 105 ARG A CA 1
ATOM 822 C C . ARG A 1 105 ? 6.116 19.620 15.960 1.00 97.50 105 ARG A C 1
ATOM 824 O O . ARG A 1 105 ? 6.839 18.833 16.560 1.00 97.50 105 ARG A O 1
ATOM 831 N N . ILE A 1 106 ? 6.578 20.673 15.297 1.00 98.62 106 ILE A N 1
ATOM 832 C CA . ILE A 1 106 ? 7.989 21.017 15.142 1.00 98.62 106 ILE A CA 1
ATOM 833 C C . ILE A 1 106 ? 8.229 22.399 15.742 1.00 98.62 106 ILE A C 1
ATOM 835 O O . ILE A 1 106 ? 7.462 23.340 15.524 1.00 98.62 106 ILE A O 1
ATOM 839 N N . SER A 1 107 ? 9.335 22.520 16.466 1.00 98.12 107 SER A N 1
ATOM 840 C CA . SER A 1 107 ? 9.885 23.787 16.940 1.00 98.12 107 SER A CA 1
ATOM 841 C C . SER A 1 107 ? 11.374 23.861 16.633 1.00 98.12 107 SER A C 1
ATOM 843 O O . SER A 1 107 ? 12.047 22.832 16.539 1.00 98.12 107 SER A O 1
ATOM 845 N N . LYS A 1 108 ? 11.903 25.077 16.509 1.00 97.50 108 LYS A N 1
ATOM 846 C CA . LYS A 1 108 ? 13.349 25.298 16.519 1.00 97.50 108 LYS A CA 1
ATOM 847 C C . LYS A 1 108 ? 13.834 25.420 17.955 1.00 97.50 108 LYS A C 1
ATOM 849 O O . LYS A 1 108 ? 13.133 25.946 18.816 1.00 97.50 108 LYS A O 1
ATOM 854 N N . VAL A 1 109 ? 15.060 24.970 18.199 1.00 95.00 109 VAL A N 1
ATOM 855 C CA . VAL A 1 109 ? 15.746 25.187 19.481 1.00 95.00 109 VAL A CA 1
ATOM 856 C C . VAL A 1 109 ? 16.032 26.680 19.695 1.00 95.00 109 VAL A C 1
ATOM 858 O O . VAL A 1 109 ? 16.017 27.151 20.829 1.00 95.00 109 VAL A O 1
ATOM 861 N N . SER A 1 110 ? 16.234 27.440 18.610 1.00 93.50 110 SER A N 1
ATOM 862 C CA . SER A 1 110 ? 16.438 28.891 18.639 1.00 93.50 110 SER A CA 1
ATOM 863 C C . SER A 1 110 ? 15.541 29.614 17.628 1.00 93.50 110 SER A C 1
ATOM 865 O O . SER A 1 110 ? 15.616 29.364 16.422 1.00 93.50 110 SER A O 1
ATOM 867 N N . GLY A 1 111 ? 14.722 30.543 18.131 1.00 93.75 111 GLY A N 1
ATOM 868 C CA . GLY A 1 111 ? 13.826 31.394 17.340 1.00 93.75 111 GLY A CA 1
ATOM 869 C C . GLY A 1 111 ? 12.519 30.720 16.885 1.00 93.75 111 GLY A C 1
ATOM 870 O O . GLY A 1 111 ? 12.357 29.509 17.024 1.00 93.75 111 GLY A O 1
ATOM 871 N N . PRO A 1 112 ? 11.555 31.501 16.364 1.00 96.75 112 PRO A N 1
ATOM 872 C CA . PRO A 1 112 ? 10.307 30.969 15.819 1.00 96.75 112 PRO A CA 1
ATOM 873 C C . PRO A 1 112 ? 10.498 30.403 14.405 1.00 96.75 112 PRO A C 1
ATOM 875 O O . PRO A 1 112 ? 11.346 30.883 13.653 1.00 96.75 112 PRO A O 1
ATOM 878 N N . ILE A 1 113 ? 9.656 29.439 14.021 1.00 98.12 113 ILE A N 1
ATOM 879 C CA . ILE A 1 113 ? 9.490 29.027 12.621 1.00 98.12 113 ILE A CA 1
ATOM 880 C C . ILE A 1 113 ? 8.601 30.049 11.905 1.00 98.12 113 ILE A C 1
ATOM 882 O O . ILE A 1 113 ? 7.516 30.384 12.387 1.00 98.12 113 ILE A O 1
ATOM 886 N N . THR A 1 114 ? 9.054 30.526 10.749 1.00 97.31 114 THR A N 1
ATOM 887 C CA . THR A 1 114 ? 8.356 31.508 9.903 1.00 97.31 114 THR A CA 1
ATOM 888 C C . THR A 1 114 ? 7.837 30.907 8.602 1.00 97.31 114 THR A C 1
ATOM 890 O O . THR A 1 114 ? 6.816 31.360 8.088 1.00 97.31 114 THR A O 1
ATOM 893 N N . SER A 1 115 ? 8.493 29.865 8.086 1.00 97.44 115 SER A N 1
ATOM 894 C CA . SER A 1 115 ? 8.030 29.125 6.911 1.00 97.44 115 SER A CA 1
ATOM 895 C C . SER A 1 115 ? 8.445 27.657 6.958 1.00 97.44 115 SER A C 1
ATOM 897 O O . SER A 1 115 ? 9.431 27.284 7.595 1.00 97.44 115 SER A O 1
ATOM 899 N N . ILE A 1 116 ? 7.665 26.815 6.282 1.00 96.88 116 ILE A N 1
ATOM 900 C CA . ILE A 1 116 ? 7.929 25.387 6.133 1.00 96.88 116 ILE A CA 1
ATOM 901 C C . ILE A 1 116 ? 7.577 24.964 4.707 1.00 96.88 116 ILE A C 1
ATOM 903 O O . ILE A 1 116 ? 6.520 25.324 4.189 1.00 96.88 116 ILE A O 1
ATOM 907 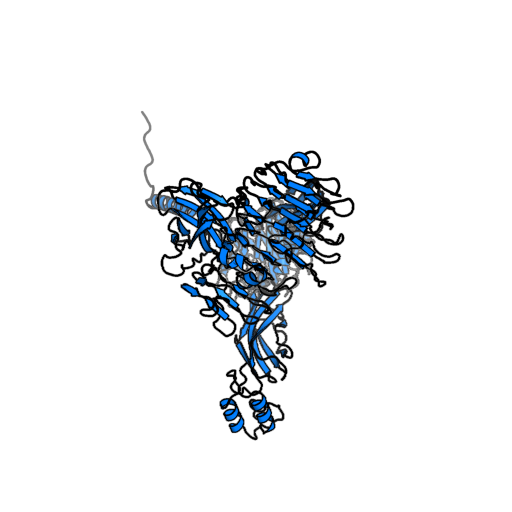N N . ALA A 1 117 ? 8.465 24.204 4.075 1.00 96.19 117 ALA A N 1
ATOM 908 C CA . ALA A 1 117 ? 8.205 23.521 2.816 1.00 96.19 117 ALA A CA 1
ATOM 909 C C . ALA A 1 117 ? 8.342 22.014 3.042 1.00 96.19 117 ALA A C 1
ATOM 911 O O . ALA A 1 117 ? 9.350 21.551 3.576 1.00 96.19 117 ALA A O 1
ATOM 912 N N . VAL A 1 118 ? 7.311 21.263 2.656 1.00 97.50 118 VAL A N 1
ATOM 913 C CA . VAL A 1 118 ? 7.186 19.830 2.939 1.00 97.50 118 VAL A CA 1
ATOM 914 C C . VAL A 1 118 ? 7.141 19.069 1.625 1.00 97.50 118 VAL A C 1
ATOM 916 O O . VAL A 1 118 ? 6.260 19.310 0.800 1.00 97.50 118 VAL A O 1
ATOM 919 N N . SER A 1 119 ? 8.069 18.134 1.466 1.00 97.25 119 SER A N 1
ATOM 920 C CA . SER A 1 119 ? 8.116 17.189 0.354 1.00 97.25 119 SER A CA 1
ATOM 921 C C . SER A 1 119 ? 7.876 15.756 0.884 1.00 97.25 119 SER A C 1
ATOM 923 O O . SER A 1 119 ? 8.275 15.468 2.016 1.00 97.25 119 SER A O 1
ATOM 925 N N . PRO A 1 120 ? 7.254 14.849 0.108 1.00 97.31 120 PRO A N 1
ATOM 926 C CA . PRO A 1 120 ? 6.879 15.064 -1.280 1.00 97.31 120 PRO A CA 1
ATOM 927 C C . PRO A 1 120 ? 5.565 15.854 -1.436 1.00 97.31 120 PRO A C 1
ATOM 929 O O . PRO A 1 120 ? 4.558 15.559 -0.789 1.00 97.31 120 PRO A O 1
ATOM 932 N N . LYS A 1 121 ? 5.554 16.858 -2.320 1.00 94.69 121 LYS A N 1
ATOM 933 C CA . LYS A 1 121 ? 4.413 17.737 -2.630 1.00 94.69 121 LYS A CA 1
ATOM 934 C C . LYS A 1 121 ? 3.209 16.957 -3.146 1.00 94.69 121 LYS A C 1
ATOM 936 O O . LYS A 1 121 ? 2.073 17.348 -2.895 1.00 94.69 121 LYS A O 1
ATOM 941 N N . SER A 1 122 ? 3.454 15.831 -3.816 1.00 93.12 122 SER A N 1
ATOM 942 C CA . SER A 1 122 ? 2.429 14.907 -4.313 1.00 93.12 122 SER A CA 1
ATOM 943 C C . SER A 1 122 ? 1.450 14.452 -3.223 1.00 93.12 122 SER A C 1
ATOM 945 O O . SER A 1 122 ? 0.278 14.206 -3.508 1.00 93.12 122 SER A O 1
ATOM 947 N N . LYS A 1 123 ? 1.904 14.401 -1.964 1.00 92.88 123 LYS A N 1
ATOM 948 C CA . LYS A 1 123 ? 1.103 13.977 -0.812 1.00 92.88 123 LYS A CA 1
ATOM 949 C C . LYS A 1 123 ? 0.234 15.079 -0.212 1.00 92.88 123 LYS A C 1
ATOM 951 O O . LYS A 1 123 ? -0.614 14.772 0.619 1.00 92.88 123 LYS A O 1
ATOM 956 N N . ASN A 1 124 ? 0.413 16.341 -0.619 1.00 93.38 124 ASN A N 1
ATOM 957 C CA . ASN A 1 124 ? -0.355 17.490 -0.119 1.00 93.38 124 ASN A CA 1
ATOM 958 C C . ASN A 1 124 ? -0.475 17.509 1.419 1.00 93.38 124 ASN A C 1
ATOM 960 O O . ASN A 1 124 ? -1.561 17.720 1.973 1.00 93.38 124 ASN A O 1
ATOM 964 N N . ILE A 1 125 ? 0.644 17.247 2.106 1.00 94.56 125 ILE A N 1
ATOM 965 C CA . ILE A 1 125 ? 0.690 17.118 3.565 1.00 94.56 125 ILE A CA 1
ATOM 966 C C . ILE A 1 125 ? 0.193 18.414 4.202 1.00 94.56 125 ILE A C 1
ATOM 968 O O . ILE A 1 125 ? 0.772 19.491 4.022 1.00 94.56 125 ILE A O 1
ATOM 972 N N . GLN A 1 126 ? -0.897 18.289 4.958 1.00 91.75 126 GLN A N 1
ATOM 973 C CA . GLN A 1 126 ? -1.506 19.416 5.647 1.00 91.75 126 GLN A CA 1
ATOM 974 C C . GLN A 1 126 ? -0.525 19.951 6.678 1.00 91.75 126 GLN A C 1
ATOM 976 O O . GLN A 1 126 ? -0.028 19.201 7.518 1.00 91.75 126 GLN A O 1
ATOM 981 N N . ASN A 1 127 ? -0.240 21.246 6.591 1.00 94.81 127 ASN A N 1
ATOM 982 C CA . ASN A 1 127 ? 0.673 21.916 7.495 1.00 94.81 127 ASN A CA 1
ATOM 983 C C . ASN A 1 127 ? 0.182 23.323 7.836 1.00 94.81 127 ASN A C 1
ATOM 985 O O . ASN A 1 127 ? -0.523 23.962 7.056 1.00 94.81 127 ASN A O 1
ATOM 989 N N . SER A 1 128 ? 0.527 23.793 9.029 1.00 95.75 128 SER A N 1
ATOM 990 C CA . SER A 1 128 ? 0.240 25.158 9.471 1.00 95.75 128 SER A CA 1
ATOM 991 C C . SER A 1 128 ? 1.310 25.650 10.435 1.00 95.75 128 SER A C 1
ATOM 993 O O . SER A 1 128 ? 1.972 24.851 11.098 1.00 95.75 128 SER A O 1
ATOM 995 N N . ILE A 1 129 ? 1.465 26.971 10.522 1.00 97.44 129 ILE A N 1
ATOM 996 C CA . ILE A 1 129 ? 2.346 27.625 11.489 1.00 97.44 129 ILE A CA 1
ATOM 997 C C . ILE A 1 129 ? 1.487 28.479 12.416 1.00 97.44 129 ILE A C 1
ATOM 999 O O . ILE A 1 129 ? 0.708 29.315 11.961 1.00 97.44 129 ILE A O 1
ATOM 1003 N N . SER A 1 130 ? 1.637 28.279 13.722 1.00 95.69 130 SER A N 1
ATOM 1004 C CA . SER A 1 130 ? 0.958 29.066 14.751 1.00 95.69 130 SER A CA 1
ATOM 1005 C C . SER A 1 130 ? 1.901 29.305 15.923 1.00 95.69 130 SER A C 1
ATOM 1007 O O . SER A 1 130 ? 2.524 28.373 16.424 1.00 95.69 130 SER A O 1
ATOM 1009 N N . GLY A 1 131 ? 2.051 30.566 16.340 1.00 92.62 131 GLY A N 1
ATOM 1010 C CA . GLY A 1 131 ? 2.917 30.930 17.469 1.00 92.62 131 GLY A CA 1
ATOM 1011 C C . GLY A 1 131 ? 4.395 30.546 17.296 1.00 92.62 131 GLY A C 1
ATOM 1012 O O . GLY A 1 131 ? 5.071 30.308 18.290 1.00 92.62 131 GLY A O 1
ATOM 1013 N N . GLY A 1 132 ? 4.891 30.451 16.056 1.00 93.69 132 GLY A N 1
ATOM 1014 C CA . GLY A 1 132 ? 6.266 30.026 15.758 1.00 93.69 132 GLY A CA 1
ATOM 1015 C C . GLY A 1 132 ? 6.495 28.508 15.776 1.00 93.69 132 GLY A C 1
ATOM 1016 O O . GLY A 1 132 ? 7.645 28.080 15.698 1.00 93.69 132 GLY A O 1
ATOM 1017 N N . LEU A 1 133 ? 5.428 27.706 15.872 1.00 96.25 133 LEU A N 1
ATOM 1018 C CA . LEU A 1 133 ? 5.449 26.242 15.817 1.00 96.25 133 LEU A CA 1
ATOM 1019 C C . LEU A 1 133 ? 4.809 25.764 14.515 1.00 96.25 133 LEU A C 1
ATOM 1021 O O . LEU A 1 133 ? 3.722 26.228 14.164 1.00 96.25 133 LEU A O 1
ATOM 1025 N N . ALA A 1 134 ? 5.441 24.812 13.833 1.00 97.75 134 ALA A N 1
ATOM 1026 C CA . ALA A 1 134 ? 4.849 24.152 12.675 1.00 97.75 134 ALA A CA 1
ATOM 1027 C C . ALA A 1 134 ? 4.118 22.877 13.116 1.00 97.75 134 ALA A C 1
ATOM 1029 O O . ALA A 1 134 ? 4.625 22.130 13.947 1.00 97.75 134 ALA A O 1
ATOM 1030 N N . THR A 1 135 ? 2.931 22.619 12.574 1.00 97.38 135 THR A N 1
ATOM 1031 C CA . THR A 1 135 ? 2.186 21.366 12.781 1.00 97.38 135 THR A CA 1
ATOM 1032 C C . THR A 1 135 ? 1.901 20.718 11.438 1.00 97.38 135 THR A C 1
ATOM 1034 O O . THR A 1 135 ? 1.521 21.423 10.506 1.00 97.38 135 THR A O 1
ATOM 1037 N N . LEU A 1 136 ? 2.067 19.400 11.354 1.00 96.81 136 LEU A N 1
ATOM 1038 C CA . LEU A 1 136 ? 1.851 18.562 10.175 1.00 96.81 136 LEU A CA 1
ATOM 1039 C C . LEU A 1 136 ? 0.909 17.411 10.521 1.00 96.81 136 LEU A C 1
ATOM 1041 O O . LEU A 1 136 ? 0.941 16.933 11.653 1.00 96.81 136 LEU A O 1
ATOM 1045 N N . THR A 1 137 ? 0.154 16.907 9.548 1.00 95.81 137 THR A N 1
ATOM 1046 C CA . THR A 1 137 ? -0.556 15.624 9.673 1.00 95.81 137 THR A CA 1
ATOM 1047 C C . THR A 1 137 ? 0.066 14.604 8.724 1.00 95.81 137 THR A C 1
ATOM 1049 O O . THR A 1 137 ? -0.039 14.759 7.509 1.00 95.81 137 THR A O 1
ATOM 1052 N N . LEU A 1 138 ? 0.718 13.580 9.276 1.00 96.62 138 LEU A N 1
ATOM 1053 C CA . LEU A 1 138 ? 1.400 12.521 8.527 1.00 96.62 138 LEU A CA 1
ATOM 1054 C C . LEU A 1 138 ? 0.580 11.232 8.557 1.00 96.62 138 LEU A C 1
ATOM 1056 O O . LEU A 1 138 ? 0.067 10.851 9.606 1.00 96.62 138 LEU A O 1
ATOM 1060 N N . ASN A 1 139 ? 0.472 10.550 7.423 1.00 93.75 139 ASN A N 1
ATOM 1061 C CA . ASN A 1 139 ? -0.110 9.215 7.329 1.00 93.75 139 ASN A CA 1
ATOM 1062 C C . ASN A 1 139 ? 0.949 8.133 7.564 1.00 93.75 139 ASN A C 1
ATOM 1064 O O . ASN A 1 139 ? 2.152 8.391 7.526 1.00 93.75 139 ASN A O 1
ATOM 1068 N N . ILE A 1 140 ? 0.487 6.897 7.768 1.00 90.75 140 ILE A N 1
ATOM 1069 C CA . ILE A 1 140 ? 1.372 5.732 7.785 1.00 90.75 140 ILE A CA 1
ATOM 1070 C C . ILE A 1 140 ? 2.179 5.657 6.481 1.00 90.75 140 ILE A C 1
ATOM 1072 O O . ILE A 1 140 ? 1.654 5.871 5.388 1.00 90.75 140 ILE A O 1
ATOM 1076 N N . ASN A 1 141 ? 3.459 5.341 6.625 1.00 93.88 141 ASN A N 1
ATOM 1077 C CA . ASN A 1 141 ? 4.486 5.303 5.593 1.00 93.88 141 ASN A CA 1
ATOM 1078 C C . ASN A 1 141 ? 4.819 6.654 4.932 1.00 93.88 141 ASN A C 1
ATOM 1080 O O . ASN A 1 141 ? 5.488 6.698 3.891 1.00 93.88 141 ASN A O 1
ATOM 1084 N N . ASP A 1 142 ? 4.414 7.780 5.526 1.00 97.25 142 ASP A N 1
ATOM 1085 C CA . ASP A 1 142 ? 4.898 9.077 5.071 1.00 97.25 142 ASP A CA 1
ATOM 1086 C C . ASP A 1 142 ? 6.369 9.272 5.433 1.00 97.25 142 ASP A C 1
ATOM 1088 O O . ASP A 1 142 ? 6.768 9.276 6.597 1.00 97.25 142 ASP A O 1
ATOM 1092 N N . LYS A 1 143 ? 7.184 9.463 4.394 1.00 98.00 143 LYS A N 1
ATOM 1093 C CA . LYS A 1 143 ? 8.593 9.826 4.491 1.00 98.00 143 LYS A CA 1
ATOM 1094 C C . LYS A 1 143 ? 8.749 11.230 3.954 1.00 98.00 143 LYS A C 1
ATOM 1096 O O . LYS A 1 143 ? 8.422 11.472 2.794 1.00 98.00 143 LYS A O 1
ATOM 1101 N N . THR A 1 144 ? 9.171 12.149 4.812 1.00 98.12 144 THR A N 1
ATOM 1102 C CA . THR A 1 144 ? 9.133 13.577 4.501 1.00 98.12 144 THR A CA 1
ATOM 1103 C C . THR A 1 144 ? 10.510 14.204 4.505 1.00 98.12 144 THR A C 1
ATOM 1105 O O . THR A 1 144 ? 11.365 13.851 5.312 1.00 98.12 144 THR A O 1
ATOM 1108 N N . TRP A 1 145 ? 10.686 15.167 3.608 1.00 97.75 145 TRP A N 1
ATOM 1109 C CA . TRP A 1 145 ? 11.795 16.107 3.589 1.00 97.75 145 TRP A CA 1
ATOM 1110 C C . TRP A 1 145 ? 11.228 17.484 3.892 1.00 97.75 145 TRP A C 1
ATOM 1112 O O . TRP A 1 145 ? 10.428 18.013 3.118 1.00 97.75 145 TRP A O 1
ATOM 1122 N N . ILE A 1 146 ? 11.670 18.086 4.991 1.00 98.00 146 ILE A N 1
ATOM 1123 C CA . ILE A 1 146 ? 11.160 19.363 5.474 1.00 98.00 146 ILE A CA 1
ATOM 1124 C C . ILE A 1 146 ? 12.277 20.406 5.447 1.00 98.00 146 ILE A C 1
ATOM 1126 O O . ILE A 1 146 ? 13.304 20.259 6.108 1.00 98.00 146 ILE A O 1
ATOM 1130 N N . THR A 1 147 ? 12.044 21.479 4.696 1.00 96.44 147 THR A N 1
ATOM 1131 C CA . THR A 1 147 ? 12.887 22.679 4.680 1.00 96.44 147 THR A CA 1
ATOM 1132 C C . THR A 1 147 ? 12.222 23.734 5.565 1.00 96.44 147 THR A C 1
ATOM 1134 O O . THR A 1 147 ? 11.072 24.107 5.323 1.00 96.44 147 THR A O 1
ATOM 1137 N N . ILE A 1 148 ? 12.920 24.200 6.603 1.00 97.50 148 ILE A N 1
ATOM 1138 C CA . ILE A 1 148 ? 12.396 25.147 7.603 1.00 97.50 148 ILE A CA 1
ATOM 1139 C C . ILE A 1 148 ? 13.086 26.492 7.410 1.00 97.50 148 ILE A C 1
ATOM 1141 O O . ILE A 1 148 ? 14.307 26.550 7.375 1.00 97.50 148 ILE A O 1
ATOM 1145 N N . ASP A 1 149 ? 12.315 27.574 7.293 1.00 96.62 149 ASP A N 1
ATOM 1146 C CA . ASP A 1 149 ? 12.833 28.932 7.054 1.00 96.62 149 ASP A CA 1
ATOM 1147 C C . ASP A 1 149 ? 13.753 29.050 5.821 1.00 96.62 149 ASP A C 1
ATOM 1149 O O . ASP A 1 149 ? 14.627 29.911 5.768 1.00 96.62 149 ASP A O 1
ATOM 1153 N N . GLY A 1 150 ? 13.561 28.174 4.828 1.00 93.75 150 GLY A N 1
ATOM 1154 C CA . GLY A 1 150 ? 14.416 28.097 3.640 1.00 93.75 150 GLY A CA 1
ATOM 1155 C C . GLY A 1 150 ? 15.777 27.424 3.862 1.00 93.75 150 GLY A C 1
ATOM 1156 O O . GLY A 1 150 ? 16.564 27.396 2.927 1.00 93.75 150 GLY A O 1
ATOM 1157 N N . ASP A 1 151 ? 16.055 26.875 5.050 1.00 94.19 151 ASP A N 1
ATOM 1158 C CA . ASP A 1 151 ? 17.310 26.175 5.357 1.00 94.19 151 ASP A CA 1
ATOM 1159 C C . ASP A 1 151 ? 17.296 24.745 4.795 1.00 94.19 151 ASP A C 1
ATOM 1161 O O . ASP A 1 151 ? 16.753 23.811 5.393 1.00 94.19 151 ASP A O 1
ATOM 1165 N N . ASP A 1 152 ? 17.853 24.587 3.599 1.00 90.88 152 ASP A N 1
ATOM 1166 C CA . ASP A 1 152 ? 18.055 23.315 2.906 1.00 90.88 152 ASP A CA 1
ATOM 1167 C C . ASP A 1 152 ? 19.455 22.714 3.116 1.00 90.88 152 ASP A C 1
ATOM 1169 O O . ASP A 1 152 ? 19.685 21.570 2.716 1.00 90.88 152 ASP A O 1
ATOM 1173 N N . ALA A 1 153 ? 20.341 23.428 3.818 1.00 92.94 153 ALA A N 1
ATOM 1174 C CA . ALA A 1 153 ? 21.625 22.921 4.299 1.00 92.94 153 ALA A CA 1
ATOM 1175 C C . ALA A 1 153 ? 21.466 22.064 5.564 1.00 92.94 153 ALA A C 1
ATOM 1177 O O . ALA A 1 153 ? 22.340 21.256 5.890 1.00 92.94 153 ALA A O 1
ATOM 1178 N N . ASN A 1 154 ? 20.356 22.237 6.287 1.00 96.25 154 ASN A N 1
ATOM 1179 C CA . ASN A 1 154 ? 20.049 21.508 7.515 1.00 96.25 154 ASN A CA 1
ATOM 1180 C C . ASN A 1 154 ? 18.617 20.944 7.534 1.00 96.25 154 ASN A C 1
ATOM 1182 O O . ASN A 1 154 ? 17.882 21.184 8.491 1.00 96.25 154 ASN A O 1
ATOM 1186 N N . PRO A 1 155 ? 18.179 20.182 6.519 1.00 96.62 155 PRO A N 1
ATOM 1187 C CA . PRO A 1 155 ? 16.812 19.686 6.448 1.00 96.62 155 PRO A CA 1
ATOM 1188 C C . PRO A 1 155 ? 16.447 18.782 7.632 1.00 96.62 155 PRO A C 1
ATOM 1190 O O . PRO A 1 155 ? 17.298 18.119 8.242 1.00 96.62 155 PRO A O 1
ATOM 1193 N N . LEU A 1 156 ? 15.142 18.733 7.913 1.00 98.62 156 LEU A N 1
ATOM 1194 C CA . LEU A 1 156 ? 14.528 17.801 8.850 1.00 98.62 156 LEU A CA 1
ATOM 1195 C C . LEU A 1 156 ? 13.763 16.714 8.085 1.00 98.62 156 LEU A C 1
ATOM 1197 O O . LEU A 1 156 ? 12.886 17.008 7.277 1.00 98.62 156 LEU A O 1
ATOM 1201 N N . PHE A 1 157 ? 14.055 15.456 8.385 1.00 98.75 157 PHE A N 1
ATOM 1202 C CA . PHE A 1 157 ? 13.384 14.288 7.838 1.00 98.75 157 PHE A CA 1
ATOM 1203 C C . PHE A 1 157 ? 12.519 13.624 8.906 1.00 98.75 157 PHE A C 1
ATOM 1205 O O . PHE A 1 157 ? 12.989 13.310 10.000 1.00 98.75 157 PHE A O 1
ATOM 1212 N N . ILE A 1 158 ? 11.245 13.391 8.605 1.00 98.75 158 ILE A N 1
ATOM 1213 C CA . ILE A 1 158 ? 10.339 12.692 9.522 1.00 98.75 158 ILE A CA 1
ATOM 1214 C C . ILE A 1 158 ? 9.759 11.483 8.799 1.00 98.75 158 ILE A C 1
ATOM 1216 O O . ILE A 1 158 ? 9.150 11.626 7.734 1.00 98.75 158 ILE A O 1
ATOM 1220 N N . PHE A 1 159 ? 9.965 10.306 9.389 1.00 98.69 159 PHE A N 1
ATOM 1221 C CA . PHE A 1 159 ? 9.501 9.022 8.872 1.00 98.69 159 PHE A CA 1
ATOM 1222 C C . PHE A 1 159 ? 8.413 8.451 9.794 1.00 98.69 159 PHE A C 1
ATOM 1224 O O . PHE A 1 159 ? 8.703 7.982 10.897 1.00 98.69 159 PHE A O 1
ATOM 1231 N N . ALA A 1 160 ? 7.160 8.529 9.348 1.00 97.69 160 ALA A N 1
ATOM 1232 C CA . ALA A 1 160 ? 5.995 7.968 10.027 1.00 97.69 160 ALA A CA 1
ATOM 1233 C C . ALA A 1 160 ? 5.763 6.538 9.524 1.00 97.69 160 ALA A C 1
ATOM 1235 O O . ALA A 1 160 ? 4.908 6.302 8.677 1.00 97.69 160 ALA A O 1
ATOM 1236 N N . ASP A 1 161 ? 6.568 5.586 9.986 1.00 97.50 161 ASP A N 1
ATOM 1237 C CA . ASP A 1 161 ? 6.518 4.202 9.511 1.00 97.50 161 ASP A CA 1
ATOM 1238 C C . ASP A 1 161 ? 5.361 3.429 10.171 1.00 97.50 161 ASP A C 1
ATOM 1240 O O . ASP A 1 161 ? 4.743 3.877 11.140 1.00 97.50 161 ASP A O 1
ATOM 1244 N N . ALA A 1 162 ? 5.057 2.236 9.657 1.00 91.50 162 ALA A N 1
ATOM 1245 C CA . ALA A 1 162 ? 4.280 1.261 10.416 1.00 91.50 162 ALA A CA 1
ATOM 1246 C C . ALA A 1 162 ? 4.987 0.901 11.740 1.00 91.50 162 ALA A C 1
ATOM 1248 O O . ALA A 1 162 ? 6.186 1.143 11.911 1.00 91.50 162 ALA A O 1
ATOM 1249 N N . PHE A 1 163 ? 4.251 0.295 12.675 1.00 92.81 163 PHE A N 1
ATOM 1250 C CA . PHE A 1 163 ? 4.845 -0.246 13.902 1.00 92.81 163 PHE A CA 1
ATOM 1251 C C . PHE A 1 163 ? 5.999 -1.193 13.590 1.00 92.81 163 PHE A C 1
ATOM 1253 O O . PHE A 1 163 ? 5.965 -1.932 12.597 1.00 92.81 163 PHE A O 1
ATOM 1260 N N . LYS A 1 164 ? 7.027 -1.158 14.442 1.00 91.31 164 LYS A N 1
ATOM 1261 C CA . LYS A 1 164 ? 8.197 -2.009 14.242 1.00 91.31 164 LYS A CA 1
ATOM 1262 C C . LYS A 1 164 ? 7.791 -3.491 14.281 1.00 91.31 164 LYS A C 1
ATOM 1264 O O . LYS A 1 164 ? 6.850 -3.855 14.993 1.00 91.31 164 LYS A O 1
ATOM 1269 N N . PRO A 1 165 ? 8.491 -4.368 13.540 1.00 86.25 165 PRO A N 1
ATOM 1270 C CA . PRO A 1 165 ? 8.296 -5.807 13.676 1.00 86.25 165 PRO A CA 1
ATOM 1271 C C . PRO A 1 165 ? 8.544 -6.259 15.123 1.00 86.25 165 PRO A C 1
ATOM 1273 O O . PRO A 1 165 ? 9.280 -5.619 15.870 1.00 86.25 165 PRO A O 1
ATOM 1276 N N . ALA A 1 166 ? 7.938 -7.375 15.530 1.00 86.81 166 ALA A N 1
ATOM 1277 C CA . ALA A 1 166 ? 8.197 -7.932 16.853 1.00 86.81 166 ALA A CA 1
ATOM 1278 C C . ALA A 1 166 ? 9.691 -8.258 17.012 1.00 86.81 166 ALA A C 1
ATOM 1280 O O . ALA A 1 166 ? 10.302 -8.834 16.108 1.00 86.81 166 ALA A O 1
ATOM 1281 N N . VAL A 1 167 ? 10.261 -7.912 18.169 1.00 91.94 167 VAL A N 1
ATOM 1282 C CA . VAL A 1 167 ? 11.646 -8.261 18.499 1.00 91.94 167 VAL A CA 1
ATOM 1283 C C . VAL A 1 167 ? 11.764 -9.793 18.525 1.00 91.94 167 VAL A C 1
ATOM 1285 O O . VAL A 1 167 ? 11.018 -10.432 19.273 1.00 91.94 167 VAL A O 1
ATOM 1288 N N . PRO A 1 168 ? 12.659 -10.403 17.725 1.00 89.31 168 PRO A N 1
ATOM 1289 C CA . PRO A 1 168 ? 12.853 -11.845 17.720 1.00 89.31 168 PRO A CA 1
ATOM 1290 C C . PRO A 1 168 ? 13.267 -12.355 19.102 1.00 89.31 168 PRO A C 1
ATOM 1292 O O . PRO A 1 168 ? 13.997 -11.681 19.832 1.00 89.31 168 PRO A O 1
ATOM 1295 N N . ALA A 1 169 ? 12.823 -13.563 19.454 1.00 87.25 169 ALA A N 1
ATOM 1296 C CA . ALA A 1 169 ? 13.255 -14.204 20.690 1.00 87.25 169 ALA A CA 1
ATOM 1297 C C . ALA A 1 169 ? 14.790 -14.380 20.688 1.00 87.25 169 ALA A C 1
ATOM 1299 O O . ALA A 1 169 ? 15.346 -14.767 19.657 1.00 87.25 169 ALA A O 1
ATOM 1300 N N . PRO A 1 170 ? 15.487 -14.118 21.809 1.00 84.38 170 PRO A N 1
ATOM 1301 C CA . PRO A 1 170 ? 16.921 -14.370 21.904 1.00 84.38 170 PRO A CA 1
ATOM 1302 C C . PRO A 1 170 ? 17.242 -15.844 21.626 1.00 84.38 170 PRO A C 1
ATOM 1304 O O . PRO A 1 170 ? 16.573 -16.731 22.154 1.00 84.38 170 PRO A O 1
ATOM 1307 N N . GLY A 1 171 ? 18.274 -16.114 20.831 1.00 84.50 171 GLY A N 1
ATOM 1308 C CA . GLY A 1 171 ? 18.671 -17.476 20.477 1.00 84.50 171 GLY A CA 1
ATOM 1309 C C . GLY A 1 171 ? 19.802 -17.512 19.453 1.00 84.50 171 GLY A C 1
ATOM 1310 O O . GLY A 1 171 ? 20.240 -16.472 18.955 1.00 84.50 171 GLY A O 1
ATOM 1311 N N . ALA A 1 172 ? 20.281 -18.718 19.137 1.00 77.94 172 ALA A N 1
ATOM 1312 C CA . ALA A 1 172 ? 21.233 -18.921 18.048 1.00 77.94 172 ALA A CA 1
ATOM 1313 C C . ALA A 1 172 ? 20.632 -18.415 16.724 1.00 77.94 172 ALA A C 1
ATOM 1315 O O . ALA A 1 172 ? 19.455 -18.637 16.447 1.00 77.94 172 ALA A O 1
ATOM 1316 N N . GLY A 1 173 ? 21.429 -17.703 15.925 1.00 90.12 173 GLY A N 1
ATOM 1317 C CA . GLY A 1 173 ? 20.955 -17.100 14.676 1.00 90.12 173 GLY A CA 1
ATOM 1318 C C . GLY A 1 173 ? 20.176 -15.790 14.844 1.00 90.12 173 GLY A C 1
ATOM 1319 O O . GLY A 1 173 ? 19.615 -15.310 13.866 1.00 90.12 173 GLY A O 1
ATOM 1320 N N . VAL A 1 174 ? 20.146 -15.181 16.038 1.00 95.69 174 VAL A N 1
ATOM 1321 C CA . VAL A 1 174 ? 19.620 -13.821 16.243 1.00 95.69 174 VAL A CA 1
ATOM 1322 C C . VAL A 1 174 ? 20.707 -12.914 16.816 1.00 95.69 174 VAL A C 1
ATOM 1324 O O . VAL A 1 174 ? 21.202 -13.128 17.923 1.00 95.69 174 VAL A O 1
ATOM 1327 N N . LYS A 1 175 ? 21.029 -11.843 16.093 1.00 96.75 175 LYS A N 1
ATOM 1328 C CA . LYS A 1 175 ? 21.882 -10.747 16.548 1.00 96.75 175 LYS A CA 1
ATOM 1329 C C . LYS A 1 175 ? 21.022 -9.523 16.846 1.00 96.75 175 LYS A C 1
ATOM 1331 O O . LYS A 1 175 ? 20.539 -8.855 15.939 1.00 96.75 175 LYS A O 1
ATOM 1336 N N . TYR A 1 176 ? 20.828 -9.229 18.128 1.00 97.12 176 TYR A N 1
ATOM 1337 C CA . TYR A 1 176 ? 20.001 -8.114 18.590 1.00 97.12 176 TYR A CA 1
ATOM 1338 C C . TYR A 1 176 ? 20.847 -6.923 19.056 1.00 97.12 176 TYR A C 1
ATOM 1340 O O . TYR A 1 176 ? 21.774 -7.091 19.850 1.00 97.12 176 TYR A O 1
ATOM 1348 N N . PHE A 1 177 ? 20.468 -5.720 18.624 1.00 97.62 177 PHE A N 1
ATOM 1349 C CA . PHE A 1 177 ? 21.003 -4.446 19.095 1.00 97.62 177 PHE A CA 1
ATOM 1350 C C . PHE A 1 177 ? 19.866 -3.585 19.650 1.00 97.62 177 PHE A C 1
ATOM 1352 O O . PHE A 1 177 ? 19.013 -3.111 18.903 1.00 97.62 177 PHE A O 1
ATOM 1359 N N . GLY A 1 178 ? 19.855 -3.388 20.970 1.00 95.75 178 GLY A N 1
ATOM 1360 C CA . GLY A 1 178 ? 18.907 -2.498 21.645 1.00 95.75 178 GLY A CA 1
ATOM 1361 C C . GLY A 1 178 ? 19.348 -1.026 21.664 1.00 95.75 178 GLY A C 1
ATOM 1362 O O . GLY A 1 178 ? 20.406 -0.694 21.119 1.00 95.75 178 GLY A O 1
ATOM 1363 N N . PRO A 1 179 ? 18.578 -0.146 22.336 1.00 95.75 179 PRO A N 1
ATOM 1364 C CA . PRO A 1 179 ? 18.933 1.259 22.503 1.00 95.75 179 PRO A CA 1
ATOM 1365 C C . PRO A 1 179 ? 20.350 1.452 23.052 1.00 95.75 179 PRO A C 1
ATOM 1367 O O . PRO A 1 179 ? 20.702 0.870 24.079 1.00 95.75 179 PRO A O 1
ATOM 1370 N N . GLY A 1 180 ? 21.159 2.273 22.381 1.00 96.38 180 GLY A N 1
ATOM 1371 C CA . GLY A 1 180 ? 22.565 2.472 22.742 1.00 96.38 180 GLY A CA 1
ATOM 1372 C C . GLY A 1 180 ? 23.481 2.657 21.537 1.00 96.38 180 GLY A C 1
ATOM 1373 O O . GLY A 1 180 ? 23.174 2.185 20.444 1.00 96.38 180 GLY A O 1
ATOM 1374 N N . VAL A 1 181 ? 24.631 3.302 21.752 1.00 96.12 181 VAL A N 1
ATOM 1375 C CA . VAL A 1 181 ? 25.730 3.358 20.772 1.00 96.12 181 VAL A CA 1
ATOM 1376 C C . VAL A 1 181 ? 26.599 2.116 20.926 1.00 96.12 181 VAL A C 1
ATOM 1378 O O . VAL A 1 181 ? 27.151 1.882 22.001 1.00 96.12 181 VAL A O 1
ATOM 1381 N N . GLN A 1 182 ? 26.704 1.313 19.871 1.00 95.00 182 GLN A N 1
ATOM 1382 C CA . GLN A 1 182 ? 27.371 0.013 19.900 1.00 95.00 182 GLN A CA 1
ATOM 1383 C C . GLN A 1 182 ? 28.148 -0.218 18.607 1.00 95.00 182 GLN A C 1
ATOM 1385 O O . GLN A 1 182 ? 27.703 0.164 17.532 1.00 95.00 182 GLN A O 1
ATOM 1390 N N . ASP A 1 183 ? 29.296 -0.876 18.705 1.00 96.25 183 ASP A N 1
ATOM 1391 C CA . ASP A 1 183 ? 30.026 -1.380 17.543 1.00 96.25 183 ASP A CA 1
ATOM 1392 C C . ASP A 1 183 ? 29.449 -2.740 17.135 1.00 96.25 183 ASP A C 1
ATOM 1394 O O . ASP A 1 183 ? 29.198 -3.589 17.993 1.00 96.25 183 ASP A O 1
ATOM 1398 N N . ILE A 1 184 ? 29.228 -2.957 15.835 1.00 96.38 184 ILE A N 1
ATOM 1399 C CA . ILE A 1 184 ? 28.566 -4.173 15.335 1.00 96.38 184 ILE A CA 1
ATOM 1400 C C . ILE A 1 184 ? 29.401 -5.436 15.591 1.00 96.38 184 ILE A C 1
ATOM 1402 O O . ILE A 1 184 ? 28.859 -6.507 15.883 1.00 96.38 184 ILE A O 1
ATOM 1406 N N . SER A 1 185 ? 30.728 -5.295 15.504 1.00 92.75 185 SER A N 1
ATOM 1407 C CA . SER A 1 185 ? 31.709 -6.365 15.680 1.00 92.75 185 SER A CA 1
ATOM 1408 C C . SER A 1 185 ? 33.047 -5.801 16.190 1.00 92.75 185 SER A C 1
ATOM 1410 O O . SER A 1 185 ? 34.001 -5.642 15.418 1.00 92.75 185 SER A O 1
ATOM 1412 N N . PRO A 1 186 ? 33.131 -5.460 17.492 1.00 84.81 186 PRO A N 1
ATOM 1413 C CA . PRO A 1 186 ? 34.338 -4.890 18.078 1.00 84.81 186 PRO A CA 1
ATOM 1414 C C . PRO A 1 186 ? 35.550 -5.810 17.872 1.00 84.81 186 PRO A C 1
ATOM 1416 O O . PRO A 1 186 ? 35.489 -7.005 18.153 1.00 84.81 186 PRO A O 1
ATOM 1419 N N . GLY A 1 187 ? 36.672 -5.248 17.415 1.00 76.75 187 GLY A N 1
ATOM 1420 C CA . GLY A 1 187 ? 37.931 -5.985 17.235 1.00 76.75 187 GLY A CA 1
ATOM 1421 C C . GLY A 1 187 ? 38.118 -6.675 15.877 1.00 76.75 187 GLY A C 1
ATOM 1422 O O . GLY A 1 187 ? 39.212 -7.165 15.617 1.00 76.75 187 GLY A O 1
ATOM 1423 N N . THR A 1 188 ? 37.122 -6.658 14.981 1.00 79.94 188 THR A N 1
ATOM 1424 C CA . THR A 1 188 ? 37.229 -7.192 13.600 1.00 79.94 188 THR A CA 1
ATOM 1425 C C . THR A 1 188 ? 37.190 -6.091 12.535 1.00 79.94 188 THR A C 1
ATOM 1427 O O . THR A 1 188 ? 36.633 -6.271 11.454 1.00 79.94 188 THR A O 1
ATOM 1430 N N . GLY A 1 189 ? 37.695 -4.898 12.863 1.00 85.19 189 GLY A N 1
ATOM 1431 C CA . GLY A 1 189 ? 37.535 -3.709 12.015 1.00 85.19 189 GLY A CA 1
ATOM 1432 C C . GLY A 1 189 ? 36.091 -3.193 11.930 1.00 85.19 189 GLY A C 1
ATOM 1433 O O . GLY A 1 189 ? 35.841 -2.249 11.191 1.00 85.19 189 GLY A O 1
ATOM 1434 N N . ASN A 1 190 ? 35.166 -3.767 12.716 1.00 93.62 190 ASN A N 1
ATOM 1435 C CA . ASN A 1 190 ? 33.722 -3.503 12.695 1.00 93.62 190 ASN A CA 1
ATOM 1436 C C . ASN A 1 190 ? 33.010 -3.932 11.404 1.00 93.62 190 ASN A C 1
ATOM 1438 O O . ASN A 1 190 ? 31.954 -3.404 11.060 1.00 93.62 190 ASN A O 1
ATOM 1442 N N . HIS A 1 191 ? 33.560 -4.957 10.755 1.00 95.31 191 HIS A N 1
ATOM 1443 C CA . HIS A 1 191 ? 32.897 -5.706 9.696 1.00 95.31 191 HIS A CA 1
ATOM 1444 C C . HIS A 1 191 ? 32.184 -6.922 10.291 1.00 95.31 191 HIS A C 1
ATOM 1446 O O . HIS A 1 191 ? 32.830 -7.761 10.932 1.00 95.31 191 HIS A O 1
ATOM 1452 N N . TYR A 1 192 ? 30.862 -7.007 10.119 1.00 96.69 192 TYR A N 1
ATOM 1453 C CA . TYR A 1 192 ? 30.065 -8.135 10.598 1.00 96.69 192 TYR A CA 1
ATOM 1454 C C . TYR A 1 192 ? 29.801 -9.151 9.489 1.00 96.69 192 TYR A C 1
ATOM 1456 O O . TYR A 1 192 ? 29.262 -8.806 8.439 1.00 96.69 192 TYR A O 1
ATOM 1464 N N . TYR A 1 193 ? 30.130 -10.414 9.754 1.00 94.94 193 TYR A N 1
ATOM 1465 C CA . TYR A 1 193 ? 29.935 -11.535 8.836 1.00 94.94 193 TYR A CA 1
ATOM 1466 C C . TYR A 1 193 ? 28.908 -12.500 9.442 1.00 94.94 193 TYR A C 1
ATOM 1468 O O . TYR A 1 193 ? 29.275 -13.287 10.319 1.00 94.94 193 TYR A O 1
ATOM 1476 N N . PRO A 1 194 ? 27.631 -12.445 9.029 1.00 95.19 194 PRO A N 1
ATOM 1477 C CA . PRO A 1 194 ? 26.603 -13.296 9.604 1.00 95.19 194 PRO A CA 1
ATOM 1478 C C . PRO A 1 194 ? 26.700 -14.750 9.136 1.00 95.19 194 PRO A C 1
ATOM 1480 O O . PRO A 1 194 ? 27.397 -15.099 8.176 1.00 95.19 194 PRO A O 1
ATOM 1483 N N . SER A 1 195 ? 25.952 -15.601 9.826 1.00 94.81 195 SER A N 1
ATOM 1484 C CA . SER A 1 195 ? 25.651 -16.972 9.416 1.00 94.81 195 SER A CA 1
ATOM 1485 C C . SER A 1 195 ? 24.457 -17.014 8.457 1.00 94.81 195 SER A C 1
ATOM 1487 O O . SER A 1 195 ? 23.681 -16.062 8.365 1.00 94.81 195 SER A O 1
ATOM 1489 N N . ASP A 1 196 ? 24.284 -18.132 7.749 1.00 93.81 196 ASP A N 1
ATOM 1490 C CA . ASP A 1 196 ? 23.067 -18.359 6.966 1.00 93.81 196 ASP A CA 1
ATOM 1491 C C . ASP A 1 196 ? 21.828 -18.324 7.869 1.00 93.81 196 ASP A C 1
ATOM 1493 O O . ASP A 1 196 ? 21.862 -18.804 9.003 1.00 93.81 196 ASP A O 1
ATOM 1497 N N . ASN A 1 197 ? 20.719 -17.794 7.349 1.00 94.00 197 ASN A N 1
ATOM 1498 C CA . ASN A 1 197 ? 19.439 -17.646 8.055 1.00 94.00 197 ASN A CA 1
ATOM 1499 C C . ASN A 1 197 ? 19.459 -16.707 9.278 1.00 94.00 197 ASN A C 1
ATOM 1501 O O . ASN A 1 197 ? 18.471 -16.649 10.013 1.00 94.00 197 ASN A O 1
ATOM 1505 N N . GLU A 1 198 ? 20.551 -15.978 9.520 1.00 97.44 198 GLU A N 1
ATOM 1506 C CA . GLU A 1 198 ? 20.663 -15.107 10.689 1.00 97.44 198 GLU A CA 1
ATOM 1507 C C . GLU A 1 198 ? 19.699 -13.909 10.617 1.00 97.44 198 GLU A C 1
ATOM 1509 O O . GLU A 1 198 ? 19.501 -13.298 9.566 1.00 97.44 198 GLU A O 1
ATOM 1514 N N . ILE A 1 199 ? 19.113 -13.540 11.756 1.00 97.69 199 ILE A N 1
ATOM 1515 C CA . ILE A 1 199 ? 18.317 -12.325 11.921 1.00 97.69 199 ILE A CA 1
ATOM 1516 C C . ILE A 1 199 ? 19.154 -11.283 12.656 1.00 97.69 199 ILE A C 1
ATOM 1518 O O . ILE A 1 199 ? 19.488 -11.461 13.824 1.00 97.69 199 ILE A O 1
ATOM 1522 N N . ILE A 1 200 ? 19.435 -10.164 11.998 1.00 98.44 200 ILE A N 1
ATOM 1523 C CA . ILE A 1 200 ? 20.104 -9.004 12.583 1.00 98.44 200 ILE A CA 1
ATOM 1524 C C . ILE A 1 200 ? 19.034 -7.942 12.859 1.00 98.44 200 ILE A C 1
ATOM 1526 O O . ILE A 1 200 ? 18.479 -7.349 11.933 1.00 98.44 200 ILE A O 1
ATOM 1530 N N . TYR A 1 201 ? 18.718 -7.721 14.133 1.00 98.50 201 TYR A N 1
ATOM 1531 C CA . TYR A 1 201 ? 17.647 -6.830 14.576 1.00 98.50 201 TYR A CA 1
ATOM 1532 C C . TYR A 1 201 ? 18.210 -5.577 15.258 1.00 98.50 201 TYR A C 1
ATOM 1534 O O . TYR A 1 201 ? 18.839 -5.673 16.312 1.00 98.50 201 TYR A O 1
ATOM 1542 N N . LEU A 1 202 ? 17.960 -4.403 14.677 1.00 98.50 202 LEU A N 1
ATOM 1543 C CA . LEU A 1 202 ? 18.371 -3.096 15.191 1.00 98.50 202 LEU A CA 1
ATOM 1544 C C . LEU A 1 202 ? 17.128 -2.392 15.747 1.00 98.50 202 LEU A C 1
ATOM 1546 O O . LEU A 1 202 ? 16.307 -1.881 14.982 1.00 98.50 202 LEU A O 1
ATOM 1550 N N . ASP A 1 203 ? 16.956 -2.386 17.068 1.00 97.62 203 ASP A N 1
ATOM 1551 C CA . ASP A 1 203 ? 15.757 -1.826 17.694 1.00 97.62 203 ASP A CA 1
ATOM 1552 C C . ASP A 1 203 ? 15.746 -0.289 17.703 1.00 97.62 203 ASP A C 1
ATOM 1554 O O . ASP A 1 203 ? 16.760 0.376 17.485 1.00 97.62 203 ASP A O 1
ATOM 1558 N N . GLY A 1 204 ? 14.580 0.293 17.977 1.00 95.62 204 GLY A N 1
ATOM 1559 C CA . GLY A 1 204 ? 14.413 1.734 18.132 1.00 95.62 204 GLY A CA 1
ATOM 1560 C C . GLY A 1 204 ? 15.367 2.286 19.185 1.00 95.62 204 GLY A C 1
ATOM 1561 O O . GLY A 1 204 ? 15.386 1.812 20.316 1.00 95.62 204 GLY A O 1
ATOM 1562 N N . GLY A 1 205 ? 16.172 3.276 18.804 1.00 95.69 205 GLY A N 1
ATOM 1563 C CA . GLY A 1 205 ? 17.226 3.831 19.651 1.00 95.69 205 GLY A CA 1
ATOM 1564 C C . GLY A 1 205 ? 18.585 3.153 19.530 1.00 95.69 205 GLY A C 1
ATOM 1565 O O . GLY A 1 205 ? 19.536 3.639 20.135 1.00 95.69 205 GLY A O 1
ATOM 1566 N N . ALA A 1 206 ? 18.730 2.067 18.772 1.00 97.81 206 ALA A N 1
ATOM 1567 C CA . ALA A 1 206 ? 20.042 1.494 18.489 1.00 97.81 206 ALA A CA 1
ATOM 1568 C C . ALA A 1 206 ? 20.828 2.391 17.515 1.00 97.81 206 ALA A C 1
ATOM 1570 O O . ALA A 1 206 ? 20.298 2.809 16.482 1.00 97.81 206 ALA A O 1
ATOM 1571 N N . TRP A 1 207 ? 22.095 2.660 17.833 1.00 97.94 207 TRP A N 1
ATOM 1572 C CA . TRP A 1 207 ? 23.083 3.268 16.939 1.00 97.94 207 TRP A CA 1
ATOM 1573 C C . TRP A 1 207 ? 24.247 2.293 16.777 1.00 97.94 207 TRP A C 1
ATOM 1575 O O . TRP A 1 207 ? 25.131 2.215 17.632 1.00 97.94 207 TRP A O 1
ATOM 1585 N N . VAL A 1 208 ? 24.215 1.512 15.703 1.00 98.25 208 VAL A N 1
ATOM 1586 C CA . VAL A 1 208 ? 25.143 0.409 15.456 1.00 98.25 208 VAL A CA 1
ATOM 1587 C C . VAL A 1 208 ? 26.198 0.853 14.454 1.00 98.25 208 VAL A C 1
ATOM 1589 O O . VAL A 1 208 ? 25.869 1.201 13.327 1.00 98.25 208 VAL A O 1
ATOM 1592 N N . ARG A 1 209 ? 27.467 0.860 14.853 1.00 97.56 209 ARG A N 1
ATOM 1593 C CA . ARG A 1 209 ? 28.585 1.339 14.036 1.00 97.56 209 ARG A CA 1
ATOM 1594 C C . ARG A 1 209 ? 29.291 0.179 13.339 1.00 97.56 209 ARG A C 1
ATOM 1596 O O . ARG A 1 209 ? 29.679 -0.786 14.000 1.00 97.56 209 ARG A O 1
ATOM 1603 N N . GLY A 1 210 ? 29.465 0.282 12.026 1.00 97.81 210 GLY A N 1
ATOM 1604 C CA . GLY A 1 210 ? 30.078 -0.740 11.177 1.00 97.81 210 GLY A CA 1
ATOM 1605 C C . GLY A 1 210 ? 29.216 -1.101 9.965 1.00 97.81 210 GLY A C 1
ATOM 1606 O O . GLY A 1 210 ? 28.311 -0.357 9.590 1.00 97.81 210 GLY A O 1
ATOM 1607 N N . ASN A 1 211 ? 29.490 -2.255 9.358 1.00 97.75 211 ASN A N 1
ATOM 1608 C CA . ASN A 1 211 ? 28.779 -2.751 8.178 1.00 97.75 211 ASN A CA 1
ATOM 1609 C C . ASN A 1 211 ? 28.524 -4.264 8.241 1.00 97.75 211 ASN A C 1
ATOM 1611 O O . ASN A 1 211 ? 29.003 -4.959 9.141 1.00 97.75 211 ASN A O 1
ATOM 1615 N N . ILE A 1 212 ? 27.746 -4.769 7.281 1.00 97.75 212 ILE A N 1
ATOM 1616 C CA . ILE A 1 212 ? 27.334 -6.174 7.201 1.00 97.75 212 ILE A CA 1
ATOM 1617 C C . ILE A 1 212 ? 27.755 -6.760 5.847 1.00 97.75 212 ILE A C 1
ATOM 1619 O O . ILE A 1 212 ? 27.308 -6.301 4.795 1.00 97.75 212 ILE A O 1
ATOM 1623 N N . ILE A 1 213 ? 28.579 -7.809 5.875 1.00 94.31 213 ILE A N 1
ATOM 1624 C CA . ILE A 1 213 ? 29.119 -8.485 4.691 1.00 94.31 213 ILE A CA 1
ATOM 1625 C C . ILE A 1 213 ? 28.501 -9.881 4.576 1.00 94.31 213 ILE A C 1
ATOM 1627 O O . ILE A 1 213 ? 28.817 -10.796 5.331 1.00 94.31 213 ILE A O 1
ATOM 1631 N N . LEU A 1 214 ? 27.619 -10.037 3.595 1.00 93.12 214 LEU A N 1
ATOM 1632 C CA . LEU A 1 214 ? 26.795 -11.215 3.320 1.00 93.12 214 LEU A CA 1
ATOM 1633 C C . LEU A 1 214 ? 27.373 -12.105 2.210 1.00 93.12 214 LEU A C 1
ATOM 1635 O O . LEU A 1 214 ? 26.701 -13.029 1.756 1.00 93.12 214 LEU A O 1
ATOM 1639 N N . THR A 1 215 ? 28.591 -11.837 1.739 1.00 88.50 215 THR A N 1
ATOM 1640 C CA . THR A 1 215 ? 29.218 -12.613 0.663 1.00 88.50 215 THR A CA 1
ATOM 1641 C C . THR A 1 215 ? 29.236 -14.105 1.003 1.00 88.50 215 THR A C 1
ATOM 1643 O O . THR A 1 215 ? 29.811 -14.529 2.006 1.00 88.50 215 THR A O 1
ATOM 1646 N N . GLY A 1 216 ? 28.590 -14.910 0.154 1.00 86.50 216 GLY A N 1
ATOM 1647 C CA . GLY A 1 216 ? 28.455 -16.357 0.352 1.00 86.50 216 GLY A CA 1
ATOM 1648 C C . GLY A 1 216 ? 27.450 -16.767 1.434 1.00 86.50 216 GLY A C 1
ATOM 1649 O O . GLY A 1 216 ? 27.446 -17.932 1.821 1.00 86.50 216 GLY A O 1
ATOM 1650 N N . LYS A 1 217 ? 26.625 -15.836 1.927 1.00 91.31 217 LYS A N 1
ATOM 1651 C CA . LYS A 1 217 ? 25.565 -16.071 2.917 1.00 91.31 217 LYS A CA 1
ATOM 1652 C C . LYS A 1 217 ? 24.192 -16.011 2.274 1.00 91.31 217 LYS A C 1
ATOM 1654 O O . LYS A 1 217 ? 23.984 -15.269 1.315 1.00 91.31 217 LYS A O 1
ATOM 1659 N N . SER A 1 218 ? 23.254 -16.771 2.821 1.00 90.50 218 SER A N 1
ATOM 1660 C CA . SER A 1 218 ? 21.890 -16.892 2.309 1.00 90.50 218 SER A CA 1
ATOM 1661 C C . SER A 1 218 ? 20.844 -16.630 3.389 1.00 90.50 218 SER A C 1
ATOM 1663 O O . SER A 1 218 ? 21.023 -16.996 4.550 1.00 90.50 218 SER A O 1
ATOM 1665 N N . ASN A 1 219 ? 19.710 -16.054 2.977 1.00 91.94 219 ASN A N 1
ATOM 1666 C CA . ASN A 1 219 ? 18.509 -15.872 3.800 1.00 91.94 219 ASN A CA 1
ATOM 1667 C C . ASN A 1 219 ? 18.734 -15.077 5.107 1.00 91.94 219 ASN A C 1
ATOM 1669 O O . ASN A 1 219 ? 18.052 -15.309 6.105 1.00 91.94 219 ASN A O 1
ATOM 1673 N N . VAL A 1 220 ? 19.680 -14.134 5.122 1.00 97.25 220 VAL A N 1
ATOM 1674 C CA . VAL A 1 220 ? 19.887 -13.230 6.263 1.00 97.25 220 VAL A CA 1
ATOM 1675 C C . VAL A 1 220 ? 18.794 -12.159 6.268 1.00 97.25 220 VAL A C 1
ATOM 1677 O O . VAL A 1 220 ? 18.427 -11.611 5.225 1.00 97.25 220 VAL A O 1
ATOM 1680 N N . LYS A 1 221 ? 18.260 -11.836 7.447 1.00 97.38 221 LYS A N 1
ATOM 1681 C CA . LYS A 1 221 ? 17.226 -10.805 7.612 1.00 97.38 221 LYS A CA 1
ATOM 1682 C C . LYS A 1 221 ? 17.748 -9.661 8.461 1.00 97.38 221 LYS A C 1
ATOM 1684 O O . LYS A 1 221 ? 17.964 -9.830 9.655 1.00 97.38 221 LYS A O 1
ATOM 1689 N N . ILE A 1 222 ? 17.892 -8.487 7.861 1.00 98.56 222 ILE A N 1
ATOM 1690 C CA . ILE A 1 222 ? 18.295 -7.262 8.556 1.00 98.56 222 ILE A CA 1
ATOM 1691 C C . ILE A 1 222 ? 17.034 -6.425 8.785 1.00 98.56 222 ILE A C 1
ATOM 1693 O O . ILE A 1 222 ? 16.341 -6.086 7.825 1.00 98.56 222 ILE A O 1
ATOM 1697 N N . MET A 1 223 ? 16.673 -6.128 10.033 1.00 98.06 223 MET A N 1
ATOM 1698 C CA . MET A 1 223 ? 15.387 -5.483 10.322 1.00 98.06 223 MET A CA 1
ATOM 1699 C C . MET A 1 223 ? 15.374 -4.602 11.573 1.00 98.06 223 MET A C 1
ATOM 1701 O O . MET A 1 223 ? 16.288 -4.645 12.391 1.00 98.06 223 MET A O 1
ATOM 1705 N N . GLY A 1 224 ? 14.292 -3.838 11.727 1.00 97.69 224 GLY A N 1
ATOM 1706 C CA . GLY A 1 224 ? 14.032 -2.960 12.870 1.00 97.69 224 GLY A CA 1
ATOM 1707 C C . GLY A 1 224 ? 14.195 -1.475 12.514 1.00 97.69 224 GLY A C 1
ATOM 1708 O O . GLY A 1 224 ? 14.608 -1.160 11.404 1.00 97.69 224 GLY A O 1
ATOM 1709 N N . PRO A 1 225 ? 13.818 -0.538 13.399 1.00 97.62 225 PRO A N 1
ATOM 1710 C CA . PRO A 1 225 ? 13.865 0.896 13.106 1.00 97.62 225 PRO A CA 1
ATOM 1711 C C . PRO A 1 225 ? 15.190 1.576 13.507 1.00 97.62 225 PRO A C 1
ATOM 1713 O O . PRO A 1 225 ? 15.302 2.797 13.391 1.00 97.62 225 PRO A O 1
ATOM 1716 N N . GLY A 1 226 ? 16.168 0.818 14.013 1.00 98.25 226 GLY A N 1
ATOM 1717 C CA . GLY A 1 226 ? 17.469 1.326 14.449 1.00 98.25 226 GLY A CA 1
ATOM 1718 C C . GLY A 1 226 ? 18.379 1.799 13.309 1.00 98.25 226 GLY A C 1
ATOM 1719 O O . GLY A 1 226 ? 18.039 1.735 12.123 1.00 98.25 226 GLY A O 1
ATOM 1720 N N . ILE A 1 227 ? 19.552 2.308 13.689 1.00 98.75 227 ILE A N 1
ATOM 1721 C CA . ILE A 1 227 ? 20.499 2.964 12.781 1.00 98.75 227 ILE A CA 1
ATOM 1722 C C . ILE A 1 227 ? 21.747 2.098 12.600 1.00 98.75 227 ILE A C 1
ATOM 1724 O O . ILE A 1 227 ? 22.347 1.675 13.587 1.00 98.75 227 ILE A O 1
ATOM 1728 N N . LEU A 1 228 ? 22.154 1.892 11.346 1.00 98.69 228 LEU A N 1
ATOM 1729 C CA . LEU A 1 228 ? 23.467 1.379 10.961 1.00 98.69 228 LEU A CA 1
ATOM 1730 C C . LEU A 1 228 ? 24.325 2.553 10.460 1.00 98.69 228 LEU A C 1
ATOM 1732 O O . LEU A 1 228 ? 23.933 3.263 9.535 1.00 98.69 228 LEU A O 1
ATOM 1736 N N . SER A 1 229 ? 25.477 2.780 11.082 1.00 97.62 229 SER A N 1
ATOM 1737 C CA . SER A 1 229 ? 26.313 3.965 10.880 1.00 97.62 229 SER A CA 1
ATOM 1738 C C . SER A 1 229 ? 27.716 3.597 10.408 1.00 97.62 229 SER A C 1
ATOM 1740 O O . SER A 1 229 ? 28.392 2.777 11.031 1.00 97.62 229 SER A O 1
ATOM 1742 N N . GLY A 1 230 ? 28.176 4.248 9.341 1.00 96.44 230 GLY A N 1
ATOM 1743 C CA . GLY A 1 230 ? 29.550 4.145 8.843 1.00 96.44 230 GLY A CA 1
ATOM 1744 C C . GLY A 1 230 ? 30.520 5.144 9.486 1.00 96.44 230 GLY A C 1
ATOM 1745 O O . GLY A 1 230 ? 31.641 5.303 9.010 1.00 96.44 230 GLY A O 1
ATOM 1746 N N . ASP A 1 231 ? 30.122 5.819 10.575 1.00 93.38 231 ASP A N 1
ATOM 1747 C CA . ASP A 1 231 ? 30.858 6.936 11.194 1.00 93.38 231 ASP A CA 1
ATOM 1748 C C . ASP A 1 231 ? 32.267 6.610 11.735 1.00 93.38 231 ASP A C 1
ATOM 1750 O O . ASP A 1 231 ? 32.993 7.535 12.114 1.00 93.38 231 ASP A O 1
ATOM 1754 N N . LEU A 1 232 ? 32.660 5.333 11.729 1.00 93.38 232 LEU A N 1
ATOM 1755 C CA . LEU A 1 232 ? 34.000 4.841 12.061 1.00 93.38 232 LEU A CA 1
ATOM 1756 C C . LEU A 1 232 ? 35.033 5.083 10.957 1.00 93.38 232 LEU A C 1
ATOM 1758 O O . LEU A 1 232 ? 36.232 5.057 11.240 1.00 93.38 232 LEU A O 1
ATOM 1762 N N . TRP A 1 233 ? 34.590 5.276 9.714 1.00 94.00 233 TRP A N 1
ATOM 1763 C CA . TRP A 1 233 ? 35.465 5.304 8.549 1.00 94.00 233 TRP A CA 1
ATOM 1764 C C . TRP A 1 233 ? 35.456 6.662 7.854 1.00 94.00 233 TRP A C 1
ATOM 1766 O O . TRP A 1 233 ? 34.441 7.354 7.777 1.00 94.00 233 TRP A O 1
ATOM 1776 N N . ASP A 1 234 ? 36.621 7.037 7.332 1.00 91.25 234 ASP A N 1
ATOM 1777 C CA . ASP A 1 234 ? 36.791 8.225 6.506 1.00 91.25 234 ASP A CA 1
ATOM 1778 C C . ASP A 1 234 ? 36.554 7.869 5.035 1.00 91.25 234 ASP A C 1
ATOM 1780 O O . ASP A 1 234 ? 37.293 7.067 4.462 1.00 91.25 234 ASP A O 1
ATOM 1784 N N . SER A 1 235 ? 35.524 8.463 4.425 1.00 88.69 235 SER A N 1
ATOM 1785 C CA . SER A 1 235 ? 35.114 8.150 3.050 1.00 88.69 235 SER A CA 1
ATOM 1786 C C . SER A 1 235 ? 36.268 8.313 2.059 1.00 88.69 235 SER A C 1
ATOM 1788 O O . SER A 1 235 ? 36.550 7.393 1.299 1.00 88.69 235 SER A O 1
ATOM 1790 N N . GLN A 1 236 ? 37.021 9.414 2.127 1.00 85.00 236 GLN A N 1
ATOM 1791 C CA . GLN A 1 236 ? 38.115 9.680 1.191 1.00 85.00 236 GLN A CA 1
ATOM 1792 C C . GLN A 1 236 ? 39.233 8.630 1.285 1.00 85.00 236 GLN A C 1
ATOM 1794 O O . GLN A 1 236 ? 39.769 8.185 0.269 1.00 85.00 236 GLN A O 1
ATOM 1799 N N . THR A 1 237 ? 39.561 8.188 2.499 1.00 90.94 237 THR A N 1
ATOM 1800 C CA . THR A 1 237 ? 40.513 7.096 2.727 1.00 90.94 237 THR A CA 1
ATOM 1801 C C . THR A 1 237 ? 40.019 5.786 2.114 1.00 90.94 237 THR A C 1
ATOM 1803 O O . THR A 1 237 ? 40.798 5.108 1.447 1.00 90.94 237 THR A O 1
ATOM 1806 N N . ILE A 1 238 ? 38.738 5.444 2.293 1.00 92.31 238 ILE A N 1
ATOM 1807 C CA . ILE A 1 238 ? 38.152 4.215 1.737 1.00 92.31 238 ILE A CA 1
ATOM 1808 C C . ILE A 1 238 ? 38.113 4.248 0.205 1.00 92.31 238 ILE A C 1
ATOM 1810 O O . ILE A 1 238 ? 38.470 3.260 -0.434 1.00 92.31 238 ILE A O 1
ATOM 1814 N N . GLN A 1 239 ? 37.746 5.379 -0.398 1.00 85.75 239 GLN A N 1
ATOM 1815 C CA . GLN A 1 239 ? 37.704 5.528 -1.858 1.00 85.75 239 GLN A CA 1
ATOM 1816 C C . GLN A 1 239 ? 39.091 5.332 -2.502 1.00 85.75 239 GLN A C 1
ATOM 1818 O O . GLN A 1 239 ? 39.209 4.725 -3.567 1.00 85.75 239 GLN A O 1
ATOM 1823 N N . ASN A 1 240 ? 40.164 5.751 -1.820 1.00 87.38 240 ASN A N 1
ATOM 1824 C CA . ASN A 1 240 ? 41.546 5.568 -2.281 1.00 87.38 240 ASN A CA 1
ATOM 1825 C C . ASN A 1 240 ? 42.030 4.104 -2.270 1.00 87.38 240 ASN A C 1
ATOM 1827 O O . ASN A 1 240 ? 43.085 3.814 -2.836 1.00 87.38 240 ASN A O 1
ATOM 1831 N N . LEU A 1 241 ? 41.285 3.171 -1.663 1.00 89.19 241 LEU A N 1
ATOM 1832 C CA . LEU A 1 241 ? 41.608 1.738 -1.704 1.00 89.19 241 LEU A CA 1
ATOM 1833 C C . LEU A 1 241 ? 41.319 1.101 -3.077 1.00 89.19 241 LEU A C 1
ATOM 1835 O O . LEU A 1 241 ? 41.721 -0.038 -3.329 1.00 89.19 241 LEU A O 1
ATOM 1839 N N . GLY A 1 242 ? 40.627 1.822 -3.965 1.00 81.31 242 GLY A N 1
ATOM 1840 C CA . GLY A 1 242 ? 40.166 1.313 -5.252 1.00 81.31 242 GLY A CA 1
ATOM 1841 C C . GLY A 1 242 ? 39.034 0.289 -5.115 1.00 81.31 242 GLY A C 1
ATOM 1842 O O . GLY A 1 242 ? 38.682 -0.144 -4.017 1.00 81.31 242 GLY A O 1
ATOM 1843 N N . TRP A 1 243 ? 38.471 -0.130 -6.254 1.00 80.44 243 TRP A N 1
ATOM 1844 C CA . TRP A 1 243 ? 37.239 -0.934 -6.310 1.00 80.44 243 TRP A CA 1
ATOM 1845 C C . TRP A 1 243 ? 37.251 -2.202 -5.443 1.00 80.44 243 TRP A C 1
ATOM 1847 O O . TRP A 1 243 ? 36.266 -2.518 -4.779 1.00 80.44 243 TRP A O 1
ATOM 1857 N N . ASN A 1 244 ? 38.358 -2.947 -5.440 1.00 83.19 244 ASN A N 1
ATOM 1858 C CA . ASN A 1 244 ? 38.439 -4.187 -4.668 1.00 83.19 244 ASN A CA 1
ATOM 1859 C C . ASN A 1 244 ? 38.550 -3.924 -3.162 1.00 83.19 244 ASN A C 1
ATOM 1861 O O . ASN A 1 244 ? 37.974 -4.674 -2.386 1.00 83.19 244 ASN A O 1
ATOM 1865 N N . GLY A 1 245 ? 39.254 -2.865 -2.750 1.00 86.94 245 GLY A N 1
ATOM 1866 C CA . GLY A 1 245 ? 39.425 -2.544 -1.332 1.00 86.94 245 GLY A CA 1
ATOM 1867 C C . GLY A 1 245 ? 38.203 -1.867 -0.707 1.00 86.94 245 GLY A C 1
ATOM 1868 O O . GLY A 1 245 ? 37.941 -2.054 0.475 1.00 86.94 245 GLY A O 1
ATOM 1869 N N . MET A 1 246 ? 37.415 -1.121 -1.487 1.00 89.50 246 MET A N 1
ATOM 1870 C CA . MET A 1 246 ? 36.211 -0.448 -0.981 1.00 89.50 246 MET A CA 1
ATOM 1871 C C . MET A 1 246 ? 35.031 -1.393 -0.702 1.00 89.50 246 MET A C 1
ATOM 1873 O O . MET A 1 246 ? 34.170 -1.041 0.100 1.00 89.50 246 MET A O 1
ATOM 1877 N N . GLN A 1 247 ? 34.980 -2.583 -1.317 1.00 88.38 247 GLN A N 1
ATOM 1878 C CA . GLN A 1 247 ? 33.886 -3.554 -1.121 1.00 88.38 247 GLN A CA 1
ATOM 1879 C C . GLN A 1 247 ? 33.716 -3.977 0.341 1.00 88.38 247 GLN A C 1
ATOM 1881 O O . GLN A 1 247 ? 32.588 -4.141 0.804 1.00 88.38 247 GLN A O 1
ATOM 1886 N N . ASP A 1 248 ? 34.819 -4.071 1.088 1.00 90.38 248 ASP A N 1
ATOM 1887 C CA . ASP A 1 248 ? 34.797 -4.411 2.514 1.00 90.38 248 ASP A CA 1
ATOM 1888 C C . ASP A 1 248 ? 34.113 -3.329 3.368 1.00 90.38 248 ASP A C 1
ATOM 1890 O O . ASP A 1 248 ? 33.756 -3.584 4.513 1.00 90.38 248 ASP A O 1
ATOM 1894 N N . TYR A 1 249 ? 33.865 -2.137 2.816 1.00 94.94 249 TYR A N 1
ATOM 1895 C CA . TYR A 1 249 ? 33.280 -0.980 3.505 1.00 94.94 249 TYR A CA 1
ATOM 1896 C C . TYR A 1 249 ? 31.879 -0.608 3.008 1.00 94.94 249 TYR A C 1
ATOM 1898 O O . TYR A 1 249 ? 31.317 0.404 3.427 1.00 94.94 249 TYR A O 1
ATOM 1906 N N . PHE A 1 250 ? 31.286 -1.415 2.129 1.00 94.75 250 PHE A N 1
ATOM 1907 C CA . PHE A 1 250 ? 29.894 -1.239 1.711 1.00 94.75 250 PHE A CA 1
ATOM 1908 C C . PHE A 1 250 ? 28.988 -1.490 2.916 1.00 94.75 250 PHE A C 1
ATOM 1910 O O . PHE A 1 250 ? 29.191 -2.472 3.627 1.00 94.75 250 PHE A O 1
ATOM 1917 N N . MET A 1 251 ? 27.991 -0.636 3.165 1.00 97.81 251 MET A N 1
ATOM 1918 C CA . MET A 1 251 ? 27.196 -0.724 4.402 1.00 97.81 251 MET A CA 1
ATOM 1919 C C . MET A 1 251 ? 26.473 -2.075 4.534 1.00 97.81 251 MET A C 1
ATOM 1921 O O . MET A 1 251 ? 26.457 -2.668 5.616 1.00 97.81 251 MET A O 1
ATOM 1925 N N . ILE A 1 252 ? 25.915 -2.584 3.431 1.00 96.94 252 ILE A N 1
ATOM 1926 C CA . ILE A 1 252 ? 25.372 -3.941 3.306 1.00 96.94 252 ILE A CA 1
ATOM 1927 C C . ILE A 1 252 ? 25.823 -4.529 1.965 1.00 96.94 252 ILE A C 1
ATOM 1929 O O . ILE A 1 252 ? 25.416 -4.047 0.903 1.00 96.94 252 ILE A O 1
ATOM 1933 N N . TYR A 1 253 ? 26.640 -5.585 2.013 1.00 93.75 253 TYR A N 1
ATOM 1934 C CA . TYR A 1 253 ? 27.256 -6.185 0.826 1.00 93.75 253 TYR A CA 1
ATOM 1935 C C . TYR A 1 253 ? 26.869 -7.651 0.623 1.00 93.75 253 TYR A C 1
ATOM 1937 O O . TYR A 1 253 ? 27.322 -8.525 1.352 1.00 93.75 253 TYR A O 1
ATOM 1945 N N . GLY A 1 254 ? 26.052 -7.921 -0.393 1.00 88.25 254 GLY A N 1
ATOM 1946 C CA . GLY A 1 254 ? 25.530 -9.238 -0.765 1.00 88.25 254 GLY A CA 1
ATOM 1947 C C . GLY A 1 254 ? 26.491 -10.182 -1.483 1.00 88.25 254 GLY A C 1
ATOM 1948 O O . GLY A 1 254 ? 26.307 -11.400 -1.415 1.00 88.25 254 GLY A O 1
ATOM 1949 N N . GLY A 1 255 ? 27.494 -9.638 -2.177 1.00 80.19 255 GLY A N 1
ATOM 1950 C CA . GLY A 1 255 ? 28.450 -10.400 -2.982 1.00 80.19 255 GLY A CA 1
ATOM 1951 C C . GLY A 1 255 ? 28.766 -9.774 -4.344 1.00 80.19 255 GLY A C 1
ATOM 1952 O O . GLY A 1 255 ? 28.231 -8.729 -4.722 1.00 80.19 255 GLY A O 1
ATOM 1953 N N . SER A 1 256 ? 29.672 -10.431 -5.075 1.00 66.81 256 SER A N 1
ATOM 1954 C CA . SER A 1 256 ? 30.234 -9.956 -6.345 1.00 66.81 256 SER A CA 1
ATOM 1955 C C . SER A 1 256 ? 29.235 -9.967 -7.518 1.00 66.81 256 SER A C 1
ATOM 1957 O O . SER A 1 256 ? 28.158 -10.564 -7.462 1.00 66.81 256 SER A O 1
ATOM 1959 N N . TYR A 1 257 ? 29.614 -9.310 -8.616 1.00 61.59 257 TYR A N 1
ATOM 1960 C CA . TYR A 1 257 ? 28.790 -9.143 -9.818 1.00 61.59 257 TYR A CA 1
ATOM 1961 C C . TYR A 1 257 ? 28.093 -10.417 -10.312 1.00 61.59 257 TYR A C 1
ATOM 1963 O O . TYR A 1 257 ? 28.704 -11.476 -10.432 1.00 61.59 257 TYR A O 1
ATOM 1971 N N . GLY A 1 258 ? 26.814 -10.295 -10.673 1.00 56.00 258 GLY A N 1
ATOM 1972 C CA . GLY A 1 258 ? 26.029 -11.376 -11.279 1.00 56.00 258 GLY A CA 1
ATOM 1973 C C . GLY A 1 258 ? 25.469 -12.395 -10.282 1.00 56.00 258 GLY A C 1
ATOM 1974 O O . GLY A 1 258 ? 24.743 -13.300 -10.690 1.00 56.00 258 GLY A O 1
ATOM 1975 N N . THR A 1 259 ? 25.760 -12.241 -8.987 1.00 63.31 259 THR A N 1
ATOM 1976 C CA . THR A 1 259 ? 25.139 -13.020 -7.908 1.00 63.31 259 THR A CA 1
ATOM 1977 C C . THR A 1 259 ? 24.011 -12.222 -7.266 1.00 63.31 259 THR A C 1
ATOM 1979 O O . THR A 1 259 ? 24.154 -11.020 -7.052 1.00 63.31 259 THR A O 1
ATOM 1982 N N . LEU A 1 260 ? 22.878 -12.876 -7.003 1.00 70.94 260 LEU A N 1
ATOM 1983 C CA . LEU A 1 260 ? 21.768 -12.311 -6.239 1.00 70.94 260 LEU A CA 1
ATOM 1984 C C . LEU A 1 260 ? 21.750 -12.961 -4.863 1.00 70.94 260 LEU A C 1
ATOM 1986 O O . LEU A 1 260 ? 21.629 -14.182 -4.759 1.00 70.94 260 LEU A O 1
ATOM 1990 N N . ASN A 1 261 ? 21.855 -12.147 -3.818 1.00 82.56 261 ASN A N 1
ATOM 1991 C CA . ASN A 1 261 ? 21.702 -12.630 -2.458 1.00 82.56 261 ASN A CA 1
ATOM 1992 C C . ASN A 1 261 ? 20.209 -12.794 -2.115 1.00 82.56 261 ASN A C 1
ATOM 1994 O O . ASN A 1 261 ? 19.399 -11.925 -2.429 1.00 82.56 261 ASN A O 1
ATOM 1998 N N . SER A 1 262 ? 19.839 -13.891 -1.451 1.00 87.62 262 SER A N 1
ATOM 1999 C CA . SER A 1 262 ? 18.464 -14.160 -0.990 1.00 87.62 262 SER A CA 1
ATOM 2000 C C . SER A 1 262 ? 18.073 -13.396 0.285 1.00 87.62 262 SER A C 1
ATOM 2002 O O . SER A 1 262 ? 16.994 -13.617 0.831 1.00 87.62 262 SER A O 1
ATOM 2004 N N . SER A 1 263 ? 18.961 -12.536 0.785 1.00 94.25 263 SER A N 1
ATOM 2005 C CA . SER A 1 263 ? 18.789 -11.772 2.019 1.00 94.25 263 SER A CA 1
ATOM 2006 C C . SER A 1 263 ? 17.963 -10.502 1.819 1.00 94.25 263 SER A C 1
ATOM 2008 O O . SER A 1 263 ? 17.983 -9.866 0.763 1.00 94.25 263 SER A O 1
ATOM 2010 N N . THR A 1 264 ? 17.285 -10.092 2.890 1.00 96.69 264 THR A N 1
ATOM 2011 C CA . THR A 1 264 ? 16.344 -8.961 2.900 1.00 96.69 264 THR A CA 1
ATOM 2012 C C . THR A 1 264 ? 16.743 -7.919 3.935 1.00 96.69 264 THR A C 1
ATOM 2014 O O . THR A 1 264 ? 17.220 -8.277 5.016 1.00 96.69 264 THR A O 1
ATOM 2017 N N . VAL A 1 265 ? 16.464 -6.645 3.660 1.00 98.25 265 VAL A N 1
ATOM 2018 C CA . VAL A 1 265 ? 16.636 -5.547 4.621 1.00 98.25 265 VAL A CA 1
ATOM 2019 C C . VAL A 1 265 ? 15.344 -4.744 4.780 1.00 98.25 265 VAL A C 1
ATOM 2021 O O . VAL A 1 265 ? 14.669 -4.438 3.799 1.00 98.25 265 VAL A O 1
ATOM 2024 N N . SER A 1 266 ? 14.963 -4.404 6.015 1.00 98.06 266 SER A N 1
ATOM 2025 C CA . SER A 1 266 ? 13.722 -3.664 6.264 1.00 98.06 266 SER A CA 1
ATOM 2026 C C . SER A 1 266 ? 13.781 -2.687 7.438 1.00 98.06 266 SER A C 1
ATOM 2028 O O . SER A 1 266 ? 14.373 -2.973 8.471 1.00 98.06 266 SER A O 1
ATOM 2030 N N . GLY A 1 267 ? 13.148 -1.524 7.290 1.00 97.62 267 GLY A N 1
ATOM 2031 C CA . GLY A 1 267 ? 12.901 -0.559 8.370 1.00 97.62 267 GLY A CA 1
ATOM 2032 C C . GLY A 1 267 ? 14.103 0.257 8.868 1.00 97.62 267 GLY A C 1
ATOM 2033 O O . GLY A 1 267 ? 13.893 1.355 9.389 1.00 97.62 267 GLY A O 1
ATOM 2034 N N . ILE A 1 268 ? 15.339 -0.222 8.702 1.00 98.69 268 ILE A N 1
ATOM 2035 C CA . ILE A 1 268 ? 16.528 0.427 9.276 1.00 98.69 268 ILE A CA 1
ATOM 2036 C C . ILE A 1 268 ? 16.870 1.755 8.587 1.00 98.69 268 ILE A C 1
ATOM 2038 O O . ILE A 1 268 ? 16.421 2.042 7.471 1.00 98.69 268 ILE A O 1
ATOM 2042 N N . THR A 1 269 ? 17.707 2.556 9.248 1.00 98.81 269 THR A N 1
ATOM 2043 C CA . THR A 1 269 ? 18.298 3.777 8.676 1.00 98.81 269 THR A CA 1
ATOM 2044 C C . THR A 1 269 ? 19.810 3.623 8.524 1.00 98.81 269 THR A C 1
ATOM 2046 O O . THR A 1 269 ? 20.478 3.236 9.478 1.00 98.81 269 THR A O 1
ATOM 2049 N N . LEU A 1 270 ? 20.355 3.945 7.352 1.00 98.69 270 LEU A N 1
ATOM 2050 C CA . LEU A 1 270 ? 21.791 4.004 7.075 1.00 98.69 270 LEU A CA 1
ATOM 2051 C C . LEU A 1 270 ? 22.251 5.463 7.064 1.00 98.69 270 LEU A C 1
ATOM 2053 O O . LEU A 1 270 ? 21.624 6.306 6.416 1.00 98.69 270 LEU A O 1
ATOM 2057 N N . VAL A 1 271 ? 23.348 5.749 7.762 1.00 97.50 271 VAL A N 1
ATOM 2058 C CA . VAL A 1 271 ? 23.968 7.081 7.829 1.00 97.50 271 VAL A CA 1
ATOM 2059 C C . VAL A 1 271 ? 25.488 6.980 7.755 1.00 97.50 271 VAL A C 1
ATOM 2061 O O . VAL A 1 271 ? 26.062 5.946 8.098 1.00 97.50 271 VAL A O 1
ATOM 2064 N N . ASP A 1 272 ? 26.142 8.069 7.346 1.00 95.25 272 ASP A N 1
ATOM 2065 C CA . ASP A 1 272 ? 27.609 8.163 7.258 1.00 95.25 272 ASP A CA 1
ATOM 2066 C C . ASP A 1 272 ? 28.248 7.035 6.436 1.00 95.25 272 ASP A C 1
ATOM 2068 O O . ASP A 1 272 ? 29.341 6.568 6.748 1.00 95.25 272 ASP A O 1
ATOM 2072 N N . SER A 1 273 ? 27.568 6.587 5.385 1.00 96.25 273 SER A N 1
ATOM 2073 C CA . SER A 1 273 ? 28.084 5.549 4.499 1.00 96.25 273 SER A CA 1
ATOM 2074 C C . SER A 1 273 ? 29.414 6.023 3.894 1.00 96.25 273 SER A C 1
ATOM 2076 O O . SER A 1 273 ? 29.435 7.090 3.274 1.00 96.25 273 SER A O 1
ATOM 2078 N N . PRO A 1 274 ? 30.531 5.290 4.068 1.00 94.00 274 PRO A N 1
ATOM 2079 C CA . PRO A 1 274 ? 31.814 5.707 3.505 1.00 94.00 274 PRO A CA 1
ATOM 2080 C C . PRO A 1 274 ? 31.829 5.564 1.978 1.00 94.00 274 PRO A C 1
ATOM 2082 O O . PRO A 1 274 ? 32.522 6.322 1.305 1.00 94.00 274 PRO A O 1
ATOM 2085 N N . VAL A 1 275 ? 31.063 4.603 1.455 1.00 92.69 275 VAL A N 1
ATOM 2086 C CA . VAL A 1 275 ? 30.860 4.267 0.038 1.00 92.69 275 VAL A CA 1
ATOM 2087 C C . VAL A 1 275 ? 29.446 3.657 -0.118 1.00 92.69 275 VAL A C 1
ATOM 2089 O O . VAL A 1 275 ? 28.529 4.078 0.592 1.00 92.69 275 VAL A O 1
ATOM 2092 N N . PHE A 1 276 ? 29.242 2.686 -1.018 1.00 92.56 276 PHE A N 1
ATOM 2093 C CA . PHE A 1 276 ? 27.953 2.080 -1.375 1.00 92.56 276 PHE A CA 1
ATOM 2094 C C . PHE A 1 276 ? 27.108 1.680 -0.156 1.00 92.56 276 PHE A C 1
ATOM 2096 O O . PHE A 1 276 ? 27.607 1.137 0.834 1.00 92.56 276 PHE A O 1
ATOM 2103 N N . ASN A 1 277 ? 25.796 1.901 -0.258 1.00 96.19 277 ASN A N 1
ATOM 2104 C CA . ASN A 1 277 ? 24.845 1.571 0.795 1.00 96.19 277 ASN A CA 1
ATOM 2105 C C . ASN A 1 277 ? 24.431 0.101 0.739 1.00 96.19 277 ASN A C 1
ATOM 2107 O O . ASN A 1 277 ? 24.799 -0.671 1.619 1.00 96.19 277 ASN A O 1
ATOM 2111 N N . ILE A 1 278 ? 23.639 -0.290 -0.264 1.00 94.12 278 ILE A N 1
ATOM 2112 C CA . ILE A 1 278 ? 23.053 -1.632 -0.329 1.00 94.12 278 ILE A CA 1
ATOM 2113 C C . ILE A 1 278 ? 23.332 -2.243 -1.693 1.00 94.12 278 ILE A C 1
ATOM 2115 O O . ILE A 1 278 ? 22.802 -1.803 -2.716 1.00 94.12 278 ILE A O 1
ATOM 2119 N N . TYR A 1 279 ? 24.136 -3.303 -1.688 1.00 89.69 279 TYR A N 1
ATOM 2120 C CA . TYR A 1 279 ? 24.590 -3.955 -2.905 1.00 89.69 279 TYR A CA 1
ATOM 2121 C C . TYR A 1 279 ? 24.236 -5.442 -2.929 1.00 89.69 279 TYR A C 1
ATOM 2123 O O . TYR A 1 279 ? 24.638 -6.177 -2.034 1.00 89.69 279 TYR A O 1
ATOM 2131 N N . SER A 1 280 ? 23.551 -5.890 -3.988 1.00 86.38 280 SER A N 1
ATOM 2132 C CA . SER A 1 280 ? 23.153 -7.285 -4.231 1.00 86.38 280 SER A CA 1
ATOM 2133 C C . SER A 1 280 ? 22.254 -7.874 -3.134 1.00 86.38 280 SER A C 1
ATOM 2135 O O . SER A 1 280 ? 22.662 -8.720 -2.349 1.00 86.38 280 SER A O 1
ATOM 2137 N N . MET A 1 281 ? 20.994 -7.439 -3.080 1.00 87.12 281 MET A N 1
ATOM 2138 C CA . MET A 1 281 ? 19.989 -7.977 -2.145 1.00 87.12 281 MET A CA 1
ATOM 2139 C C . MET A 1 281 ? 18.706 -8.383 -2.869 1.00 87.12 281 MET A C 1
ATOM 2141 O O . MET A 1 281 ? 18.398 -7.855 -3.943 1.00 87.12 281 MET A O 1
ATOM 2145 N N . SER A 1 282 ? 17.919 -9.278 -2.264 1.00 89.69 282 SER A N 1
ATOM 2146 C CA . SER A 1 282 ? 16.625 -9.664 -2.829 1.00 89.69 282 SER A CA 1
ATOM 2147 C C . SER A 1 282 ? 15.584 -8.568 -2.636 1.00 89.69 282 SER A C 1
ATOM 2149 O O . SER A 1 282 ? 14.843 -8.265 -3.567 1.00 89.69 282 SER A O 1
ATOM 2151 N N . SER A 1 283 ? 15.526 -7.949 -1.453 1.00 93.88 283 SER A N 1
ATOM 2152 C CA . SER A 1 283 ? 14.575 -6.865 -1.203 1.00 93.88 283 SER A CA 1
ATOM 2153 C C . SER A 1 283 ? 15.016 -5.853 -0.148 1.00 93.88 283 SER A C 1
ATOM 2155 O O . SER A 1 283 ? 15.776 -6.166 0.775 1.00 93.88 283 SER A O 1
ATOM 2157 N N . ALA A 1 284 ? 14.499 -4.632 -0.296 1.00 97.06 284 ALA A N 1
ATOM 2158 C CA . ALA A 1 284 ? 14.634 -3.526 0.637 1.00 97.06 284 ALA A CA 1
ATOM 2159 C C . ALA A 1 284 ? 13.263 -2.868 0.865 1.00 97.06 284 ALA A C 1
ATOM 2161 O O . ALA A 1 284 ? 12.685 -2.304 -0.061 1.00 97.06 284 ALA A O 1
ATOM 2162 N N . TYR A 1 285 ? 12.752 -2.920 2.098 1.00 97.88 285 TYR A N 1
ATOM 2163 C CA . TYR A 1 285 ? 11.426 -2.389 2.444 1.00 97.88 285 TYR A CA 1
ATOM 2164 C C . TYR A 1 285 ? 11.488 -1.343 3.561 1.00 97.88 285 TYR A C 1
ATOM 2166 O O . TYR A 1 285 ? 12.008 -1.613 4.641 1.00 97.88 285 TYR A O 1
ATOM 2174 N N . SER A 1 286 ? 10.932 -0.147 3.355 1.00 97.75 286 SER A N 1
ATOM 2175 C CA . SER A 1 286 ? 10.923 0.922 4.375 1.00 97.75 286 SER A CA 1
ATOM 2176 C C . SER A 1 286 ? 12.306 1.322 4.917 1.00 97.75 286 SER A C 1
ATOM 2178 O O . SER A 1 286 ? 12.424 1.845 6.026 1.00 97.75 286 SER A O 1
ATOM 2180 N N . VAL A 1 287 ? 13.361 1.087 4.136 1.00 98.62 287 VAL A N 1
ATOM 2181 C CA . VAL A 1 287 ? 14.740 1.480 4.457 1.00 98.62 287 VAL A CA 1
ATOM 2182 C C . VAL A 1 287 ? 14.938 2.972 4.201 1.00 98.62 287 VAL A C 1
ATOM 2184 O O . VAL A 1 287 ? 14.315 3.542 3.301 1.00 98.62 287 VAL A O 1
ATOM 2187 N N . LYS A 1 288 ? 15.798 3.611 4.998 1.00 98.62 288 LYS A N 1
ATOM 2188 C CA . LYS A 1 288 ? 16.158 5.025 4.858 1.00 98.62 288 LYS A CA 1
ATOM 2189 C C . LYS A 1 288 ? 17.668 5.174 4.711 1.00 98.62 288 LYS A C 1
ATOM 2191 O O . LYS A 1 288 ? 18.403 4.579 5.487 1.00 98.62 288 LYS A O 1
ATOM 2196 N N . ILE A 1 289 ? 18.132 5.962 3.747 1.00 98.56 289 ILE A N 1
ATOM 2197 C CA . ILE A 1 289 ? 19.557 6.277 3.550 1.00 98.56 289 ILE A CA 1
ATOM 2198 C C . ILE A 1 289 ? 19.744 7.795 3.630 1.00 98.56 289 ILE A C 1
ATOM 2200 O O . ILE A 1 289 ? 19.080 8.531 2.903 1.00 98.56 289 ILE A O 1
ATOM 2204 N N . LEU A 1 290 ? 20.635 8.259 4.509 1.00 97.56 290 LEU A N 1
ATOM 2205 C CA . LEU A 1 290 ? 20.948 9.677 4.724 1.00 97.56 290 LEU A CA 1
ATOM 2206 C C . LEU A 1 290 ? 22.473 9.882 4.752 1.00 97.56 290 LEU A C 1
ATOM 2208 O O . LEU A 1 290 ? 23.069 10.089 5.812 1.00 97.56 290 LEU A O 1
ATOM 2212 N N . SER A 1 291 ? 23.096 9.820 3.574 1.00 95.75 291 SER A N 1
ATOM 2213 C CA . SER A 1 291 ? 24.555 9.929 3.404 1.00 95.75 291 SER A CA 1
ATOM 2214 C C . SER A 1 291 ? 24.932 10.808 2.194 1.00 95.75 291 SER A C 1
ATOM 2216 O O . SER A 1 291 ? 25.557 10.321 1.254 1.00 95.75 291 SER A O 1
ATOM 2218 N N . PRO A 1 292 ? 24.541 12.097 2.167 1.00 93.25 292 PRO A N 1
ATOM 2219 C CA . PRO A 1 292 ? 24.665 12.960 0.984 1.00 93.25 292 PRO A CA 1
ATOM 2220 C C . PRO A 1 292 ? 26.043 13.598 0.750 1.00 93.25 292 PRO A C 1
ATOM 2222 O O . PRO A 1 292 ? 26.245 14.262 -0.260 1.00 93.25 292 PRO A O 1
ATOM 2225 N N . TRP A 1 293 ? 26.982 13.465 1.688 1.00 91.44 293 TRP A N 1
ATOM 2226 C CA . TRP A 1 293 ? 28.187 14.306 1.709 1.00 91.44 293 TRP A CA 1
ATOM 2227 C C . TRP A 1 293 ? 29.330 13.838 0.819 1.00 91.44 293 TRP A C 1
ATOM 2229 O O . TRP A 1 293 ? 30.218 14.641 0.549 1.00 91.44 293 TRP A O 1
ATOM 2239 N N . TYR A 1 294 ? 29.336 12.570 0.408 1.00 88.38 294 TYR A N 1
ATOM 2240 C CA . TYR A 1 294 ? 30.466 11.951 -0.281 1.00 88.38 294 TYR A CA 1
ATOM 2241 C C . TYR A 1 294 ? 30.011 11.168 -1.514 1.00 88.38 294 TYR A C 1
ATOM 2243 O O . TYR A 1 294 ? 28.924 10.583 -1.517 1.00 88.38 294 TYR A O 1
ATOM 2251 N N . ALA A 1 295 ? 30.881 11.117 -2.524 1.00 84.75 295 ALA A N 1
ATOM 2252 C CA . ALA A 1 295 ? 30.676 10.332 -3.738 1.00 84.75 295 ALA A CA 1
ATOM 2253 C C . ALA A 1 295 ? 30.670 8.826 -3.442 1.00 84.75 295 ALA A C 1
ATOM 2255 O O . ALA A 1 295 ? 31.042 8.387 -2.351 1.00 84.75 295 ALA A O 1
ATOM 2256 N N . GLN A 1 296 ? 30.267 8.028 -4.431 1.00 85.88 296 GLN A N 1
ATOM 2257 C CA . GLN A 1 296 ? 30.216 6.564 -4.377 1.00 85.88 296 GLN A CA 1
ATOM 2258 C C . GLN A 1 296 ? 29.316 6.011 -3.268 1.00 85.88 296 GLN A C 1
ATOM 2260 O O . GLN A 1 296 ? 29.381 4.828 -2.940 1.00 85.88 296 GLN A O 1
ATOM 2265 N N . THR A 1 297 ? 28.448 6.845 -2.697 1.00 91.88 297 THR A N 1
ATOM 2266 C CA . THR A 1 297 ? 27.430 6.442 -1.727 1.00 91.88 297 THR A CA 1
ATOM 2267 C C . THR A 1 297 ? 26.177 5.947 -2.441 1.00 91.88 297 THR A C 1
ATOM 2269 O O . THR A 1 297 ? 25.066 6.321 -2.078 1.00 91.88 297 THR A O 1
ATOM 2272 N N . ASP A 1 298 ? 26.334 5.112 -3.471 1.00 90.25 298 ASP A N 1
ATOM 2273 C CA . ASP A 1 298 ? 25.222 4.595 -4.273 1.00 90.25 298 ASP A CA 1
ATOM 2274 C C . ASP A 1 298 ? 24.178 3.895 -3.394 1.00 90.25 298 ASP A C 1
ATOM 2276 O O . ASP A 1 298 ? 24.499 3.270 -2.378 1.00 90.25 298 ASP A O 1
ATOM 2280 N N . GLY A 1 299 ? 22.912 4.037 -3.766 1.00 91.25 299 GLY A N 1
ATOM 2281 C CA . GLY A 1 299 ? 21.766 3.589 -2.994 1.00 91.25 299 GLY A CA 1
ATOM 2282 C C . GLY A 1 299 ? 21.486 2.101 -3.141 1.00 91.25 299 GLY A C 1
ATOM 2283 O O . GLY A 1 299 ? 22.150 1.264 -2.529 1.00 91.25 299 GLY A O 1
ATOM 2284 N N . PHE A 1 300 ? 20.440 1.779 -3.903 1.00 90.69 300 PHE A N 1
ATOM 2285 C CA . PHE A 1 300 ? 19.875 0.432 -3.965 1.00 90.69 300 PHE A CA 1
ATOM 2286 C C . PHE A 1 300 ? 20.280 -0.305 -5.245 1.00 90.69 300 PHE A C 1
ATOM 2288 O O . PHE A 1 300 ? 19.814 0.026 -6.334 1.00 90.69 300 PHE A O 1
ATOM 2295 N N . SER A 1 301 ? 21.100 -1.351 -5.109 1.00 86.69 301 SER A N 1
ATOM 2296 C CA . SER A 1 301 ? 21.267 -2.420 -6.107 1.00 86.69 301 SER A CA 1
ATOM 2297 C C . SER A 1 301 ? 20.543 -3.679 -5.603 1.00 86.69 301 SER A C 1
ATOM 2299 O O . SER A 1 301 ? 21.140 -4.560 -4.978 1.00 86.69 301 SER A O 1
ATOM 2301 N N . VAL A 1 302 ? 19.217 -3.695 -5.777 1.00 85.19 302 VAL A N 1
ATOM 2302 C CA . VAL A 1 302 ? 18.268 -4.623 -5.129 1.00 85.19 302 VAL A CA 1
ATOM 2303 C C . VAL A 1 302 ? 17.153 -5.000 -6.110 1.00 85.19 302 VAL A C 1
ATOM 2305 O O . VAL A 1 302 ? 16.767 -4.175 -6.935 1.00 85.19 302 VAL A O 1
ATOM 2308 N N . VAL A 1 303 ? 16.624 -6.228 -6.027 1.00 87.00 303 VAL A N 1
ATOM 2309 C CA . VAL A 1 303 ? 15.562 -6.703 -6.940 1.00 87.00 303 VAL A CA 1
ATOM 2310 C C . VAL A 1 303 ? 14.194 -6.085 -6.633 1.00 87.00 303 VAL A C 1
ATOM 2312 O O . VAL A 1 303 ? 13.518 -5.646 -7.557 1.00 87.00 303 VAL A O 1
ATOM 2315 N N . ASP A 1 304 ? 13.770 -6.040 -5.370 1.00 92.88 304 ASP A N 1
ATOM 2316 C CA . ASP A 1 304 ? 12.493 -5.431 -4.966 1.00 92.88 304 ASP A CA 1
ATOM 2317 C C . ASP A 1 304 ? 12.713 -4.333 -3.920 1.00 92.88 304 ASP A C 1
ATOM 2319 O O . ASP A 1 304 ? 13.095 -4.600 -2.780 1.00 92.88 304 ASP A O 1
ATOM 2323 N N . VAL A 1 305 ? 12.494 -3.083 -4.314 1.00 96.94 305 VAL A N 1
ATOM 2324 C CA . VAL A 1 305 ? 12.616 -1.898 -3.465 1.00 96.94 305 VAL A CA 1
ATOM 2325 C C . VAL A 1 305 ? 11.230 -1.309 -3.280 1.00 96.94 305 VAL A C 1
ATOM 2327 O O . VAL A 1 305 ? 10.595 -0.905 -4.249 1.00 96.94 305 VAL A O 1
ATOM 2330 N N . ASP A 1 306 ? 10.757 -1.219 -2.044 1.00 98.00 306 ASP A N 1
ATOM 2331 C CA . ASP A 1 306 ? 9.433 -0.671 -1.779 1.00 98.00 306 ASP A CA 1
ATOM 2332 C C . ASP A 1 306 ? 9.415 0.209 -0.536 1.00 98.00 306 ASP A C 1
ATOM 2334 O O . ASP A 1 306 ? 10.042 -0.077 0.489 1.00 98.00 306 ASP A O 1
ATOM 2338 N N . GLN A 1 307 ? 8.662 1.299 -0.634 1.00 97.69 307 GLN A N 1
ATOM 2339 C CA . GLN A 1 307 ? 8.432 2.213 0.469 1.00 97.69 307 GLN A CA 1
ATOM 2340 C C . GLN A 1 307 ? 9.727 2.813 1.038 1.00 97.69 307 GLN A C 1
ATOM 2342 O O . GLN A 1 307 ? 9.770 3.055 2.231 1.00 97.69 307 GLN A O 1
ATOM 2347 N N . VAL A 1 308 ? 10.797 3.047 0.270 1.00 98.56 308 VAL A N 1
ATOM 2348 C CA . VAL A 1 308 ? 12.087 3.524 0.822 1.00 98.56 308 VAL A CA 1
ATOM 2349 C C . VAL A 1 308 ? 12.253 5.047 0.752 1.00 98.56 308 VAL A C 1
ATOM 2351 O O . VAL A 1 308 ? 11.552 5.731 0.003 1.00 98.56 308 VAL A O 1
ATOM 2354 N N . PHE A 1 309 ? 13.190 5.585 1.539 1.00 98.56 309 PHE A N 1
ATOM 2355 C CA . PHE A 1 309 ? 13.681 6.961 1.407 1.00 98.56 309 PHE A CA 1
ATOM 2356 C C . PHE A 1 309 ? 15.191 6.980 1.204 1.00 98.56 309 PHE A C 1
ATOM 2358 O O . PHE A 1 309 ? 15.914 6.225 1.854 1.00 98.56 309 PHE A O 1
ATOM 2365 N N . ILE A 1 310 ? 15.688 7.871 0.355 1.00 97.50 310 ILE A N 1
ATOM 2366 C CA . ILE A 1 310 ? 17.128 8.018 0.165 1.00 97.50 310 ILE A CA 1
ATOM 2367 C C . ILE A 1 310 ? 17.507 9.446 -0.214 1.00 97.50 310 ILE A C 1
ATOM 2369 O O . ILE A 1 310 ? 16.925 10.039 -1.119 1.00 97.50 310 ILE A O 1
ATOM 2373 N N . PHE A 1 311 ? 18.520 9.955 0.484 1.00 96.00 311 PHE A N 1
ATOM 2374 C CA . PHE A 1 311 ? 19.292 11.124 0.105 1.00 96.00 311 PHE A CA 1
ATOM 2375 C C . PHE A 1 311 ? 20.785 10.813 0.251 1.00 96.00 311 PHE A C 1
ATOM 2377 O O . PHE A 1 311 ? 21.299 10.654 1.364 1.00 96.00 311 PHE A O 1
ATOM 2384 N N . ASN A 1 312 ? 21.464 10.663 -0.882 1.00 93.69 312 ASN A N 1
ATOM 2385 C CA . ASN A 1 312 ? 22.851 10.213 -0.960 1.00 93.69 312 ASN A CA 1
ATOM 2386 C C . ASN A 1 312 ? 23.699 11.104 -1.878 1.00 93.69 312 ASN A C 1
ATOM 2388 O O . ASN A 1 312 ? 23.188 12.000 -2.541 1.00 93.69 312 ASN A O 1
ATOM 2392 N N . GLY A 1 313 ? 25.012 10.895 -1.866 1.00 89.56 313 GLY A N 1
ATOM 2393 C CA . GLY A 1 313 ? 25.976 11.654 -2.660 1.00 89.56 313 GLY A CA 1
ATOM 2394 C C . GLY A 1 313 ? 26.334 10.992 -3.987 1.00 89.56 313 GLY A C 1
ATOM 2395 O O . GLY A 1 313 ? 27.361 11.329 -4.558 1.00 89.56 313 GLY A O 1
ATOM 2396 N N . ASP A 1 314 ? 25.546 10.028 -4.468 1.00 87.38 314 ASP A N 1
ATOM 2397 C CA . ASP A 1 314 ? 25.759 9.373 -5.765 1.00 87.38 314 ASP A CA 1
ATOM 2398 C C . ASP A 1 314 ? 24.444 8.765 -6.292 1.00 87.38 314 ASP A C 1
ATOM 2400 O O . ASP A 1 314 ? 23.374 9.304 -6.007 1.00 87.38 314 ASP A O 1
ATOM 2404 N N . THR A 1 315 ? 24.462 7.669 -7.045 1.00 88.25 315 THR A N 1
ATOM 2405 C CA . THR A 1 315 ? 23.268 7.130 -7.703 1.00 88.25 315 THR A CA 1
ATOM 2406 C C . THR A 1 315 ? 22.223 6.659 -6.697 1.00 88.25 315 THR A C 1
ATOM 2408 O O . THR A 1 315 ? 22.534 5.917 -5.768 1.00 88.25 315 THR A O 1
ATOM 2411 N N . THR A 1 316 ? 20.963 7.062 -6.855 1.00 92.50 316 THR A N 1
ATOM 2412 C CA . THR A 1 316 ? 19.912 6.746 -5.873 1.00 92.50 316 THR A CA 1
ATOM 2413 C C . THR A 1 316 ? 19.331 5.337 -6.062 1.00 92.50 316 THR A C 1
ATOM 2415 O O . THR A 1 316 ? 19.340 4.509 -5.145 1.00 92.50 316 THR A O 1
ATOM 2418 N N . PHE A 1 317 ? 18.830 5.042 -7.259 1.00 92.81 317 PHE A N 1
ATOM 2419 C CA . PHE A 1 317 ? 18.181 3.785 -7.608 1.00 92.81 317 PHE A CA 1
ATOM 2420 C C . PHE A 1 317 ? 18.807 3.189 -8.863 1.00 92.81 317 PHE A C 1
ATOM 2422 O O . PHE A 1 317 ? 18.971 3.870 -9.875 1.00 92.81 317 PHE A O 1
ATOM 2429 N N . ASN A 1 318 ? 19.058 1.883 -8.825 1.00 87.25 318 ASN A N 1
ATOM 2430 C CA . ASN A 1 318 ? 19.556 1.135 -9.971 1.00 87.25 318 ASN A CA 1
ATOM 2431 C C . ASN A 1 318 ? 18.432 0.237 -10.502 1.00 87.25 318 ASN A C 1
ATOM 2433 O O . ASN A 1 318 ? 18.288 -0.891 -10.033 1.00 87.25 318 ASN A O 1
ATOM 2437 N N . PRO A 1 319 ? 17.609 0.690 -11.468 1.00 84.44 319 PRO A N 1
ATOM 2438 C CA . PRO A 1 319 ? 16.601 -0.129 -12.153 1.00 84.44 319 PRO A CA 1
ATOM 2439 C C . PRO A 1 319 ? 17.202 -1.213 -13.075 1.00 84.44 319 PRO A C 1
ATOM 2441 O O . PRO A 1 319 ? 16.610 -1.569 -14.094 1.00 84.44 319 PRO A O 1
ATOM 2444 N N . TYR A 1 320 ? 18.377 -1.732 -12.719 1.00 76.44 320 TYR A N 1
ATOM 2445 C CA . TYR A 1 320 ? 19.132 -2.812 -13.344 1.00 76.44 320 TYR A CA 1
ATOM 2446 C C . TYR A 1 320 ? 19.998 -3.504 -12.281 1.00 76.44 320 TYR A C 1
ATOM 2448 O O . TYR A 1 320 ? 20.209 -2.975 -11.192 1.00 76.44 320 TYR A O 1
ATOM 2456 N N . LEU A 1 321 ? 20.519 -4.691 -12.595 1.00 66.69 321 LEU A N 1
ATOM 2457 C CA . LEU A 1 321 ? 21.432 -5.400 -11.702 1.00 66.69 321 LEU A CA 1
ATOM 2458 C C . LEU A 1 321 ? 22.871 -5.305 -12.204 1.00 66.69 321 LEU A C 1
ATOM 2460 O O . LEU A 1 321 ? 23.145 -5.691 -13.335 1.00 66.69 321 LEU A O 1
ATOM 2464 N N . ASN A 1 322 ? 23.775 -4.923 -11.297 1.00 60.28 322 ASN A N 1
ATOM 2465 C CA . ASN A 1 322 ? 25.237 -4.976 -11.418 1.00 60.28 322 ASN A CA 1
ATOM 2466 C C . ASN A 1 322 ? 25.864 -4.038 -12.468 1.00 60.28 322 ASN A C 1
ATOM 2468 O O . ASN A 1 322 ? 25.674 -4.160 -13.669 1.00 60.28 322 ASN A O 1
ATOM 2472 N N . PHE A 1 323 ? 26.703 -3.124 -11.981 1.00 55.31 323 PHE A N 1
ATOM 2473 C CA . PHE A 1 323 ? 27.310 -2.019 -12.732 1.00 55.31 323 PHE A CA 1
ATOM 2474 C C . PHE A 1 323 ? 28.312 -2.425 -13.833 1.00 55.31 323 PHE A C 1
ATOM 2476 O O . PHE A 1 323 ? 28.462 -1.673 -14.792 1.00 55.31 323 PHE A O 1
ATOM 2483 N N . TRP A 1 324 ? 28.990 -3.576 -13.708 1.00 51.56 324 TRP A N 1
ATOM 2484 C CA . TRP A 1 324 ? 30.226 -3.862 -14.464 1.00 51.56 324 TRP A CA 1
ATOM 2485 C C . TRP A 1 324 ? 30.300 -5.253 -15.119 1.00 51.56 324 TRP A C 1
ATOM 2487 O O . TRP A 1 324 ? 31.363 -5.642 -15.594 1.00 51.56 324 TRP A O 1
ATOM 2497 N N . SER A 1 325 ? 29.213 -6.032 -15.146 1.00 46.84 325 SER A N 1
ATOM 2498 C CA . SER A 1 325 ? 29.204 -7.324 -15.847 1.00 46.84 325 SER A CA 1
ATOM 2499 C C . SER A 1 325 ? 27.815 -7.652 -16.395 1.00 46.84 325 SER A C 1
ATOM 2501 O O . SER A 1 325 ? 26.838 -7.483 -15.659 1.00 46.84 325 SER A O 1
ATOM 2503 N N . PRO A 1 326 ? 27.699 -8.155 -17.639 1.00 49.31 326 PRO A N 1
ATOM 2504 C CA . PRO A 1 326 ? 26.447 -8.716 -18.132 1.00 49.31 326 PRO A CA 1
ATOM 2505 C C . PRO A 1 326 ? 25.934 -9.806 -17.185 1.00 49.31 326 PRO A C 1
ATOM 2507 O O . PRO A 1 326 ? 26.714 -10.551 -16.595 1.00 49.31 326 PRO A O 1
ATOM 2510 N N . ILE A 1 327 ? 24.613 -9.943 -17.059 1.00 51.44 327 ILE A N 1
ATOM 2511 C CA . ILE A 1 327 ? 24.003 -11.104 -16.400 1.00 51.44 327 ILE A CA 1
ATOM 2512 C C . ILE A 1 327 ? 24.431 -12.352 -17.196 1.00 51.44 327 ILE A C 1
ATOM 2514 O O . ILE A 1 327 ? 23.908 -12.615 -18.275 1.00 51.44 327 ILE A O 1
ATOM 2518 N N . THR A 1 328 ? 25.430 -13.091 -16.709 1.00 44.00 328 THR A N 1
ATOM 2519 C CA . THR A 1 328 ? 26.098 -14.175 -17.459 1.00 44.00 328 THR A CA 1
ATOM 2520 C C . THR A 1 328 ? 25.389 -15.525 -17.385 1.00 44.00 328 THR A C 1
ATOM 2522 O O . THR A 1 328 ? 25.822 -16.480 -18.021 1.00 44.00 328 THR A O 1
ATOM 2525 N N . ASN A 1 329 ? 24.282 -15.622 -16.654 1.00 48.50 329 ASN A N 1
ATOM 2526 C CA . ASN A 1 329 ? 23.531 -16.858 -16.456 1.00 48.50 329 ASN A CA 1
ATOM 2527 C C . ASN A 1 329 ? 22.055 -16.577 -16.733 1.00 48.50 329 ASN A C 1
ATOM 2529 O O . ASN A 1 329 ? 21.586 -15.519 -16.336 1.00 48.50 329 ASN A O 1
ATOM 2533 N N . GLY A 1 330 ? 21.347 -17.490 -17.408 1.00 50.12 330 GLY A N 1
ATOM 2534 C CA . GLY A 1 330 ? 19.970 -17.355 -17.923 1.00 50.12 330 GLY A CA 1
ATOM 2535 C C . GLY A 1 330 ? 18.858 -17.090 -16.893 1.00 50.12 330 GLY A C 1
ATOM 2536 O O . GLY A 1 330 ? 17.854 -17.797 -16.861 1.00 50.12 330 GLY A O 1
ATOM 2537 N N . TYR A 1 331 ? 19.026 -16.076 -16.052 1.00 56.59 331 TYR A N 1
ATOM 2538 C CA . TYR A 1 331 ? 18.088 -15.621 -15.047 1.00 56.59 331 TYR A CA 1
ATOM 2539 C C . TYR A 1 331 ? 17.036 -14.716 -15.683 1.00 56.59 331 TYR A C 1
ATOM 2541 O O . TYR A 1 331 ? 17.338 -13.820 -16.471 1.00 56.59 331 TYR A O 1
ATOM 2549 N N . THR A 1 332 ? 15.786 -14.948 -15.294 1.00 65.56 332 THR A N 1
ATOM 2550 C CA . THR A 1 332 ? 14.710 -13.975 -15.470 1.00 65.56 332 THR A CA 1
ATOM 2551 C C . THR A 1 332 ? 14.717 -13.068 -14.247 1.00 65.56 332 THR A C 1
ATOM 2553 O O . THR A 1 332 ? 14.561 -13.555 -13.129 1.00 65.56 332 THR A O 1
ATOM 2556 N N . VAL A 1 333 ? 14.925 -11.770 -14.447 1.00 73.88 333 VAL A N 1
ATOM 2557 C CA . VAL A 1 333 ? 14.948 -10.770 -13.374 1.00 73.88 333 VAL A CA 1
ATOM 2558 C C . VAL A 1 333 ? 13.822 -9.784 -13.627 1.00 73.88 333 VAL A C 1
ATOM 2560 O O . VAL A 1 333 ? 13.787 -9.134 -14.670 1.00 73.88 333 VAL A O 1
ATOM 2563 N N . ASN A 1 334 ? 12.930 -9.663 -12.649 1.00 84.12 334 ASN A N 1
ATOM 2564 C CA . ASN A 1 334 ? 11.843 -8.693 -12.651 1.00 84.12 334 ASN A CA 1
ATOM 2565 C C . ASN A 1 334 ? 12.086 -7.721 -11.499 1.00 84.12 334 ASN A C 1
ATOM 2567 O O . ASN A 1 334 ? 11.714 -8.004 -10.361 1.00 84.12 334 ASN A O 1
ATOM 2571 N N . LEU A 1 335 ? 12.783 -6.626 -11.792 1.00 89.19 335 LEU A N 1
ATOM 2572 C CA . LEU A 1 335 ? 13.124 -5.614 -10.803 1.00 89.19 335 LEU A CA 1
ATOM 2573 C C . LEU A 1 335 ? 11.932 -4.684 -10.572 1.00 89.19 335 LEU A C 1
ATOM 2575 O O . LEU A 1 335 ? 11.251 -4.288 -11.522 1.00 89.19 335 LEU A O 1
ATOM 2579 N N . ARG A 1 336 ? 11.687 -4.317 -9.315 1.00 93.62 336 ARG A N 1
ATOM 2580 C CA . ARG A 1 336 ? 10.635 -3.373 -8.944 1.00 93.62 336 ARG A CA 1
ATOM 2581 C C . ARG A 1 336 ? 11.158 -2.310 -7.983 1.00 93.62 336 ARG A C 1
ATOM 2583 O O . ARG A 1 336 ? 11.827 -2.633 -7.010 1.00 93.62 336 ARG A O 1
ATOM 2590 N N . ILE A 1 337 ? 10.820 -1.050 -8.248 1.00 97.06 337 ILE A N 1
ATOM 2591 C CA . ILE A 1 337 ? 11.011 0.078 -7.330 1.00 97.06 337 ILE A CA 1
ATOM 2592 C C . ILE A 1 337 ? 9.660 0.770 -7.165 1.00 97.06 337 ILE A C 1
ATOM 2594 O O . ILE A 1 337 ? 9.155 1.348 -8.128 1.00 97.06 337 ILE A O 1
ATOM 2598 N N . THR A 1 338 ? 9.066 0.709 -5.971 1.00 97.06 338 THR A N 1
ATOM 2599 C CA . THR A 1 338 ? 7.726 1.251 -5.714 1.00 97.06 338 THR A CA 1
ATOM 2600 C C . THR A 1 338 ? 7.611 2.150 -4.492 1.00 97.06 338 THR A C 1
ATOM 2602 O O . THR A 1 338 ? 8.360 2.020 -3.526 1.00 97.06 338 THR A O 1
ATOM 2605 N N . ASN A 1 339 ? 6.653 3.081 -4.524 1.00 97.00 339 ASN A N 1
ATOM 2606 C CA . ASN A 1 339 ? 6.192 3.865 -3.364 1.00 97.00 339 ASN A CA 1
ATOM 2607 C C . ASN A 1 339 ? 7.306 4.609 -2.606 1.00 97.00 339 ASN A C 1
ATOM 2609 O O . ASN A 1 339 ? 7.255 4.749 -1.383 1.00 97.00 339 ASN A O 1
ATOM 2613 N N . SER A 1 340 ? 8.335 5.053 -3.320 1.00 98.44 340 SER A N 1
ATOM 2614 C CA . SER A 1 340 ? 9.593 5.509 -2.726 1.00 98.44 340 SER A CA 1
ATOM 2615 C C . SER A 1 340 ? 9.829 7.000 -2.948 1.00 98.44 340 SER A C 1
ATOM 2617 O O . SER A 1 340 ? 9.257 7.607 -3.852 1.00 98.44 340 SER A O 1
ATOM 2619 N N . PHE A 1 341 ? 10.681 7.598 -2.118 1.00 98.19 341 PHE A N 1
ATOM 2620 C CA . PHE A 1 341 ? 11.074 9.000 -2.242 1.00 98.19 341 PHE A CA 1
ATOM 2621 C C . PHE A 1 341 ? 12.598 9.103 -2.273 1.00 98.19 341 PHE A C 1
ATOM 2623 O O . PHE A 1 341 ? 13.265 8.730 -1.309 1.00 98.19 341 PHE A O 1
ATOM 2630 N N . GLY A 1 342 ? 13.150 9.569 -3.392 1.00 94.69 342 GLY A N 1
ATOM 2631 C CA . GLY A 1 342 ? 14.593 9.620 -3.596 1.00 94.69 342 GLY A CA 1
ATOM 2632 C C . GLY A 1 342 ? 15.122 10.977 -4.035 1.00 94.69 342 GLY A C 1
ATOM 2633 O O . GLY A 1 342 ? 14.423 11.786 -4.644 1.00 94.69 342 GLY A O 1
ATOM 2634 N N . GLY A 1 343 ? 16.394 11.198 -3.744 1.00 90.81 343 GLY A N 1
ATOM 2635 C CA . GLY A 1 343 ? 17.162 12.344 -4.191 1.00 90.81 343 GLY A CA 1
ATOM 2636 C C . GLY A 1 343 ? 18.651 12.068 -4.067 1.00 90.81 343 GLY A C 1
ATOM 2637 O O . GLY A 1 343 ? 19.077 11.243 -3.260 1.00 90.81 343 GLY A O 1
ATOM 2638 N N . THR A 1 344 ? 19.445 12.795 -4.840 1.00 89.44 344 THR A N 1
ATOM 2639 C CA . THR A 1 344 ? 20.906 12.745 -4.776 1.00 89.44 344 THR A CA 1
ATOM 2640 C C . THR A 1 344 ? 21.487 14.151 -4.767 1.00 89.44 344 THR A C 1
ATOM 2642 O O . THR A 1 344 ? 20.830 15.113 -5.180 1.00 89.44 344 THR A O 1
ATOM 2645 N N . ALA A 1 345 ? 22.694 14.251 -4.223 1.00 87.88 345 ALA A N 1
ATOM 2646 C CA . ALA A 1 345 ? 23.519 15.444 -4.150 1.00 87.88 345 ALA A CA 1
ATOM 2647 C C . ALA A 1 345 ? 24.622 15.483 -5.222 1.00 87.88 345 ALA A C 1
ATOM 2649 O O . ALA A 1 345 ? 25.431 16.407 -5.188 1.00 87.88 345 ALA A O 1
ATOM 2650 N N . ASN A 1 346 ? 24.722 14.483 -6.109 1.00 80.62 346 ASN A N 1
ATOM 2651 C CA . ASN A 1 346 ? 25.829 14.400 -7.069 1.00 80.62 346 ASN A CA 1
ATOM 2652 C C . ASN A 1 346 ? 25.449 13.860 -8.458 1.00 80.62 346 ASN A C 1
ATOM 2654 O O . ASN A 1 346 ? 25.799 14.476 -9.454 1.00 80.62 346 ASN A O 1
ATOM 2658 N N . ASN A 1 347 ? 24.777 12.705 -8.533 1.00 81.25 347 ASN A N 1
ATOM 2659 C CA . ASN A 1 347 ? 24.693 11.902 -9.765 1.00 81.25 347 ASN A CA 1
ATOM 2660 C C . ASN A 1 347 ? 23.232 11.669 -10.209 1.00 81.25 347 ASN A C 1
ATOM 2662 O O . ASN A 1 347 ? 22.382 12.546 -10.042 1.00 81.25 347 ASN A O 1
ATOM 2666 N N . ALA A 1 348 ? 22.926 10.505 -10.791 1.00 87.00 348 ALA A N 1
ATOM 2667 C CA . ALA A 1 348 ? 21.602 10.161 -11.270 1.00 87.00 348 ALA A CA 1
ATOM 2668 C C . ALA A 1 348 ? 20.656 9.665 -10.174 1.00 87.00 348 ALA A C 1
ATOM 2670 O O . ALA A 1 348 ? 21.032 8.904 -9.282 1.00 87.00 348 ALA A O 1
ATOM 2671 N N . VAL A 1 349 ? 19.372 10.013 -10.284 1.00 91.50 349 VAL A N 1
ATOM 2672 C CA . VAL A 1 349 ? 18.352 9.353 -9.453 1.00 91.50 349 VAL A CA 1
ATOM 2673 C C . VAL A 1 349 ? 18.130 7.923 -9.936 1.00 91.50 349 VAL A C 1
ATOM 2675 O O . VAL A 1 349 ? 18.108 6.998 -9.130 1.00 91.50 349 VAL A O 1
ATOM 2678 N N . PHE A 1 350 ? 18.003 7.731 -11.248 1.00 92.75 350 PHE A N 1
ATOM 2679 C CA . PHE A 1 350 ? 17.945 6.420 -11.878 1.00 92.75 350 PHE A CA 1
ATOM 2680 C C . PHE A 1 350 ? 19.101 6.257 -12.846 1.00 92.75 350 PHE A C 1
ATOM 2682 O O . PHE A 1 350 ? 19.187 6.988 -13.834 1.00 92.75 350 PHE A O 1
ATOM 2689 N N . LEU A 1 351 ? 19.930 5.251 -12.603 1.00 87.94 351 LEU A N 1
ATOM 2690 C CA . LEU A 1 351 ? 20.969 4.837 -13.534 1.00 87.94 351 LEU A CA 1
ATOM 2691 C C . LEU A 1 351 ? 20.574 3.506 -14.172 1.00 87.94 351 LEU A C 1
ATOM 2693 O O . LEU A 1 351 ? 20.237 2.561 -13.475 1.00 87.94 351 LEU A O 1
ATOM 2697 N N . GLY A 1 352 ? 20.627 3.410 -15.493 1.00 79.00 352 GLY A N 1
ATOM 2698 C CA . GLY A 1 352 ? 20.863 2.177 -16.229 1.00 79.00 352 GLY A CA 1
ATOM 2699 C C . GLY A 1 352 ? 22.357 2.133 -16.515 1.00 79.00 352 GLY A C 1
ATOM 2700 O O . GLY A 1 352 ? 22.852 3.051 -17.164 1.00 79.00 352 GLY A O 1
ATOM 2701 N N . GLY A 1 353 ? 23.062 1.140 -15.965 1.00 74.06 353 GLY A N 1
ATOM 2702 C CA . GLY A 1 353 ? 24.534 1.077 -15.902 1.00 74.06 353 GLY A CA 1
ATOM 2703 C C . GLY A 1 353 ? 25.274 1.196 -17.236 1.00 74.06 353 GLY A C 1
ATOM 2704 O O . GLY A 1 353 ? 24.669 1.379 -18.278 1.00 74.06 353 GLY A O 1
ATOM 2705 N N . PHE A 1 354 ? 26.593 1.026 -17.252 1.00 78.06 354 PHE A N 1
ATOM 2706 C CA . PHE A 1 354 ? 27.392 1.461 -18.408 1.00 78.06 354 PHE A CA 1
ATOM 2707 C C . PHE A 1 354 ? 27.454 0.476 -19.589 1.00 78.06 354 PHE A C 1
ATOM 2709 O O . PHE A 1 354 ? 27.538 0.914 -20.726 1.00 78.06 354 PHE A O 1
ATOM 2716 N N . TYR A 1 355 ? 27.376 -0.842 -19.375 1.00 77.44 355 TYR A N 1
ATOM 2717 C CA . TYR A 1 355 ? 27.694 -1.829 -20.431 1.00 77.44 355 TYR A CA 1
ATOM 2718 C C . TYR A 1 355 ? 26.476 -2.473 -21.111 1.00 77.44 355 TYR A C 1
ATOM 2720 O O . TYR A 1 355 ? 26.624 -3.134 -22.136 1.00 77.44 355 TYR A O 1
ATOM 2728 N N . GLY A 1 356 ? 25.269 -2.297 -20.565 1.00 78.12 356 GLY A N 1
ATOM 2729 C CA . GLY A 1 356 ? 24.058 -2.955 -21.066 1.00 78.12 356 GLY A CA 1
ATOM 2730 C C . GLY A 1 356 ? 23.973 -4.457 -20.748 1.00 78.12 356 GLY A C 1
ATOM 2731 O O . GLY A 1 356 ? 24.938 -5.102 -20.342 1.00 78.12 356 GLY A O 1
ATOM 2732 N N . ASN A 1 357 ? 22.782 -5.033 -20.934 1.00 79.31 357 ASN A N 1
ATOM 2733 C CA . ASN A 1 357 ? 22.532 -6.461 -20.725 1.00 79.31 357 ASN A CA 1
ATOM 2734 C C . ASN A 1 357 ? 22.756 -7.262 -22.018 1.00 79.31 357 ASN A C 1
ATOM 2736 O O . ASN A 1 357 ? 22.446 -6.755 -23.102 1.00 79.31 357 ASN A O 1
ATOM 2740 N N . PRO A 1 358 ? 23.216 -8.525 -21.932 1.00 77.00 358 PRO A N 1
ATOM 2741 C CA . PRO A 1 358 ? 23.461 -9.351 -23.108 1.00 77.00 358 PRO A CA 1
ATOM 2742 C C . PRO A 1 358 ? 22.148 -9.722 -23.828 1.00 77.00 358 PRO A C 1
ATOM 2744 O O . PRO A 1 358 ? 21.076 -9.733 -23.208 1.00 77.00 358 PRO A O 1
ATOM 2747 N N . PRO A 1 359 ? 22.202 -10.075 -25.128 1.00 68.62 359 PRO A N 1
ATOM 2748 C CA . PRO A 1 359 ? 21.041 -10.583 -25.856 1.00 68.62 359 PRO A CA 1
ATOM 2749 C C . PRO A 1 359 ? 20.455 -11.828 -25.172 1.00 68.62 359 PRO A C 1
ATOM 2751 O O . PRO A 1 359 ? 21.187 -12.761 -24.853 1.00 68.62 359 PRO A O 1
ATOM 2754 N N . GLY A 1 360 ? 19.133 -11.869 -24.977 1.00 60.38 360 GLY A N 1
ATOM 2755 C CA . GLY A 1 360 ? 18.432 -13.030 -24.404 1.00 60.38 360 GLY A CA 1
ATOM 2756 C C . GLY A 1 360 ? 18.295 -13.045 -22.876 1.00 60.38 360 GLY A C 1
ATOM 2757 O O . GLY A 1 360 ? 17.635 -13.938 -22.348 1.00 60.38 360 GLY A O 1
ATOM 2758 N N . ALA A 1 361 ? 18.846 -12.060 -22.157 1.00 65.56 361 ALA A N 1
ATOM 2759 C CA . ALA A 1 361 ? 18.504 -11.857 -20.751 1.00 65.56 361 ALA A CA 1
ATOM 2760 C C . ALA A 1 361 ? 17.030 -11.420 -20.629 1.00 65.56 361 ALA A C 1
ATOM 2762 O O . ALA A 1 361 ? 16.647 -10.362 -21.133 1.00 65.56 361 ALA A O 1
ATOM 2763 N N . ASN A 1 362 ? 16.203 -12.217 -19.945 1.00 70.88 362 ASN A N 1
ATOM 2764 C CA . ASN A 1 362 ? 14.823 -11.850 -19.616 1.00 70.88 362 ASN A CA 1
ATOM 2765 C C . ASN A 1 362 ? 14.827 -10.871 -18.437 1.00 70.88 362 ASN A C 1
ATOM 2767 O O . ASN A 1 362 ? 14.553 -11.237 -17.295 1.00 70.88 362 ASN A O 1
ATOM 2771 N N . PHE A 1 363 ? 15.194 -9.627 -18.723 1.00 78.06 363 PHE A N 1
ATOM 2772 C CA . PHE A 1 363 ? 15.202 -8.541 -17.757 1.00 78.06 363 PHE A CA 1
ATOM 2773 C C . PHE A 1 363 ? 13.986 -7.641 -17.979 1.00 78.06 363 PHE A C 1
ATOM 2775 O O . PHE A 1 363 ? 13.746 -7.177 -19.096 1.00 78.06 363 PHE A O 1
ATOM 2782 N N . THR A 1 364 ? 13.240 -7.380 -16.910 1.00 85.25 364 THR A N 1
ATOM 2783 C CA . THR A 1 364 ? 12.239 -6.315 -16.862 1.00 85.25 364 THR A CA 1
ATOM 2784 C C . THR A 1 364 ? 12.458 -5.468 -15.619 1.00 85.25 364 THR A C 1
ATOM 2786 O O . THR A 1 364 ? 12.933 -5.955 -14.591 1.00 85.25 364 THR A O 1
ATOM 2789 N N . SER A 1 365 ? 12.124 -4.186 -15.719 1.00 89.25 365 SER A N 1
ATOM 2790 C CA . SER A 1 365 ? 12.167 -3.268 -14.586 1.00 89.25 365 SER A CA 1
ATOM 2791 C C . SER A 1 365 ? 10.916 -2.409 -14.570 1.00 89.25 365 SER A C 1
ATOM 2793 O O . SER A 1 365 ? 10.534 -1.849 -15.601 1.00 89.25 365 SER A O 1
ATOM 2795 N N . LEU A 1 366 ? 10.281 -2.324 -13.405 1.00 93.75 366 LEU A N 1
ATOM 2796 C CA . LEU A 1 366 ? 9.163 -1.435 -13.136 1.00 93.75 366 LEU A CA 1
ATOM 2797 C C . LEU A 1 366 ? 9.549 -0.462 -12.025 1.00 93.75 366 LEU A C 1
ATOM 2799 O O . LEU A 1 366 ? 9.671 -0.846 -10.863 1.00 93.75 366 LEU A O 1
ATOM 2803 N N . VAL A 1 367 ? 9.667 0.810 -12.378 1.00 97.25 367 VAL A N 1
ATOM 2804 C CA . VAL A 1 367 ? 9.697 1.916 -11.425 1.00 97.25 367 VAL A CA 1
ATOM 2805 C C . VAL A 1 367 ? 8.305 2.525 -11.401 1.00 97.25 367 VAL A C 1
ATOM 2807 O O . VAL A 1 367 ? 7.834 3.001 -12.431 1.00 97.25 367 VAL A O 1
ATOM 2810 N N . ASP A 1 368 ? 7.633 2.500 -10.256 1.00 97.38 368 ASP A N 1
ATOM 2811 C CA . ASP A 1 368 ? 6.272 3.014 -10.128 1.00 97.38 368 ASP A CA 1
ATOM 2812 C C . ASP A 1 368 ? 6.068 3.798 -8.833 1.00 97.38 368 ASP A C 1
ATOM 2814 O O . ASP A 1 368 ? 6.461 3.380 -7.751 1.00 97.38 368 ASP A O 1
ATOM 2818 N N . ASN A 1 369 ? 5.397 4.938 -8.931 1.00 96.56 369 ASN A N 1
ATOM 2819 C CA . ASN A 1 369 ? 5.039 5.762 -7.790 1.00 96.56 369 ASN A CA 1
ATOM 2820 C C . ASN A 1 369 ? 6.269 6.228 -6.985 1.00 96.56 369 ASN A C 1
ATOM 2822 O O . ASN A 1 369 ? 6.375 5.975 -5.784 1.00 96.56 369 ASN A O 1
ATOM 2826 N N . VAL A 1 370 ? 7.182 6.935 -7.657 1.00 98.50 370 VAL A N 1
ATOM 2827 C CA . VAL A 1 370 ? 8.373 7.529 -7.033 1.00 98.50 370 VAL A CA 1
ATOM 2828 C C . VAL A 1 370 ? 8.291 9.055 -7.023 1.00 98.50 370 VAL A C 1
ATOM 2830 O O . VAL A 1 370 ? 8.034 9.690 -8.046 1.00 98.50 370 VAL A O 1
ATOM 2833 N N . ASP A 1 371 ? 8.485 9.653 -5.854 1.00 98.38 371 ASP A N 1
ATOM 2834 C CA . ASP A 1 371 ? 8.695 11.094 -5.722 1.00 98.38 371 ASP A CA 1
ATOM 2835 C C . ASP A 1 371 ? 10.190 11.409 -5.727 1.00 98.38 371 ASP A C 1
ATOM 2837 O O . ASP A 1 371 ? 11.005 10.611 -5.254 1.00 98.38 371 ASP A O 1
ATOM 2841 N N . ILE A 1 372 ? 10.556 12.560 -6.285 1.00 96.31 372 ILE A N 1
ATOM 2842 C CA . ILE A 1 372 ? 11.948 12.951 -6.478 1.00 96.31 372 ILE A CA 1
ATOM 2843 C C . ILE A 1 372 ? 12.160 14.401 -6.073 1.00 96.31 372 ILE A C 1
ATOM 2845 O O . ILE A 1 372 ? 11.434 15.300 -6.502 1.00 96.31 372 ILE A O 1
ATOM 2849 N N . LYS A 1 373 ? 13.220 14.622 -5.295 1.00 91.50 373 LYS A N 1
ATOM 2850 C CA . LYS A 1 373 ? 13.750 15.948 -4.981 1.00 91.50 373 LYS A CA 1
ATOM 2851 C C . LYS A 1 373 ? 15.266 15.919 -5.138 1.00 91.50 373 LYS A C 1
ATOM 2853 O O . LYS A 1 373 ? 15.949 15.249 -4.373 1.00 91.50 373 LYS A O 1
ATOM 2858 N N . THR A 1 374 ? 15.783 16.605 -6.152 1.00 76.88 374 THR A N 1
ATOM 2859 C CA . THR A 1 374 ? 17.210 16.577 -6.513 1.00 76.88 374 THR A CA 1
ATOM 2860 C C . THR A 1 374 ? 17.949 17.827 -6.064 1.00 76.88 374 THR A C 1
ATOM 2862 O O . THR A 1 374 ? 17.395 18.924 -6.137 1.00 76.88 374 THR A O 1
ATOM 2865 N N . PHE A 1 375 ? 19.223 17.666 -5.706 1.00 71.44 375 PHE A N 1
ATOM 2866 C CA . PHE A 1 375 ? 20.170 18.756 -5.471 1.00 71.44 375 PHE A CA 1
ATOM 2867 C C . PHE A 1 375 ? 21.312 18.632 -6.477 1.00 71.44 375 PHE A C 1
ATOM 2869 O O . PHE A 1 375 ? 22.408 18.196 -6.143 1.00 71.44 375 PHE A O 1
ATOM 2876 N N . ASN A 1 376 ? 21.026 18.988 -7.728 1.00 62.22 376 ASN A N 1
ATOM 2877 C CA . ASN A 1 376 ? 21.987 18.865 -8.822 1.00 62.22 376 ASN A CA 1
ATOM 2878 C C . ASN A 1 376 ? 22.522 20.254 -9.169 1.00 62.22 376 ASN A C 1
ATOM 2880 O O . ASN A 1 376 ? 22.028 20.864 -10.099 1.00 62.22 376 ASN A O 1
ATOM 2884 N N . ASP A 1 377 ? 23.453 20.809 -8.398 1.00 59.56 377 ASP A N 1
ATOM 2885 C CA . ASP A 1 377 ? 24.222 21.979 -8.855 1.00 59.56 377 ASP A CA 1
ATOM 2886 C C . ASP A 1 377 ? 25.340 21.516 -9.811 1.00 59.56 377 ASP A C 1
ATOM 2888 O O . ASP A 1 377 ? 25.825 20.401 -9.686 1.00 59.56 377 ASP A O 1
ATOM 2892 N N . ASN A 1 378 ? 25.763 22.350 -10.762 1.00 55.06 378 ASN A N 1
ATOM 2893 C CA . ASN A 1 378 ? 26.826 22.025 -11.725 1.00 55.06 378 ASN A CA 1
ATOM 2894 C C . ASN A 1 378 ? 28.199 22.572 -11.296 1.00 55.06 378 ASN A C 1
ATOM 2896 O O . ASN A 1 378 ? 29.111 22.729 -12.114 1.00 55.06 378 ASN A O 1
ATOM 2900 N N . SER A 1 379 ? 28.357 22.920 -10.017 1.00 57.09 379 SER A N 1
ATOM 2901 C CA . SER A 1 379 ? 29.635 23.344 -9.446 1.00 57.09 379 SER A CA 1
ATOM 2902 C C . SER A 1 379 ? 30.661 22.213 -9.508 1.00 57.09 379 SER A C 1
ATOM 2904 O O . SER A 1 379 ? 30.380 21.089 -9.131 1.00 57.09 379 SER A O 1
ATOM 2906 N N . PHE A 1 380 ? 31.881 22.481 -9.975 1.00 53.53 380 PHE A N 1
ATOM 2907 C CA . PHE A 1 380 ? 32.910 21.442 -10.089 1.00 53.53 380 PHE A CA 1
ATOM 2908 C C . PHE A 1 380 ? 33.228 20.782 -8.733 1.00 53.53 380 PHE A C 1
ATOM 2910 O O . PHE A 1 380 ? 33.583 21.473 -7.774 1.00 53.53 380 PHE A O 1
ATOM 2917 N N . VAL A 1 381 ? 33.189 19.447 -8.682 1.00 60.78 381 VAL A N 1
ATOM 2918 C CA . VAL A 1 381 ? 33.586 18.643 -7.517 1.00 60.78 381 VAL A CA 1
ATOM 2919 C C . VAL A 1 381 ? 34.875 17.882 -7.832 1.00 60.78 381 VAL A C 1
ATOM 2921 O O . VAL A 1 381 ? 34.939 17.112 -8.784 1.00 60.78 381 VAL A O 1
ATOM 2924 N N . GLN A 1 382 ? 35.907 18.067 -7.002 1.00 53.19 382 GLN A N 1
ATOM 2925 C CA . GLN A 1 382 ? 37.265 17.537 -7.217 1.00 53.19 382 GLN A CA 1
ATOM 2926 C C . GLN A 1 382 ? 37.358 15.994 -7.263 1.00 53.19 382 GLN A C 1
ATOM 2928 O O . GLN A 1 382 ? 38.310 15.469 -7.834 1.00 53.19 382 GLN A O 1
ATOM 2933 N N . TRP A 1 383 ? 36.391 15.284 -6.671 1.00 50.59 383 TRP A N 1
ATOM 2934 C CA . TRP A 1 383 ? 36.361 13.815 -6.532 1.00 50.59 383 TRP A CA 1
ATOM 2935 C C . TRP A 1 383 ? 35.004 13.190 -6.905 1.00 50.59 383 TRP A C 1
ATOM 2937 O O . TRP A 1 383 ? 34.761 12.022 -6.613 1.00 50.59 383 TRP A O 1
ATOM 2947 N N . GLY A 1 384 ? 34.104 13.965 -7.515 1.00 49.84 384 GLY A N 1
ATOM 2948 C CA . GLY A 1 384 ? 32.852 13.446 -8.062 1.00 49.84 384 GLY A CA 1
ATOM 2949 C C . GLY A 1 384 ? 33.154 12.650 -9.327 1.00 49.84 384 GLY A C 1
ATOM 2950 O O . GLY A 1 384 ? 34.174 12.901 -9.979 1.00 49.84 384 GLY A O 1
ATOM 2951 N N . ALA A 1 385 ? 32.302 11.680 -9.671 1.00 47.47 385 ALA A N 1
ATOM 2952 C CA . ALA A 1 385 ? 32.378 11.034 -10.976 1.00 47.47 385 ALA A CA 1
ATOM 2953 C C . ALA A 1 385 ? 32.556 12.116 -12.057 1.00 47.47 385 ALA A C 1
ATOM 2955 O O . ALA A 1 385 ? 31.915 13.172 -11.971 1.00 47.47 385 ALA A O 1
ATOM 2956 N N . PRO A 1 386 ? 33.418 11.914 -13.072 1.00 45.84 386 PRO A N 1
ATOM 2957 C CA . PRO A 1 386 ? 33.230 12.712 -14.261 1.00 45.84 386 PRO A CA 1
ATOM 2958 C C . PRO A 1 386 ? 31.789 12.408 -14.698 1.00 45.84 386 PRO A C 1
ATOM 2960 O O . PRO A 1 386 ? 31.376 11.252 -14.639 1.00 45.84 386 PRO A O 1
ATOM 2963 N N . HIS A 1 387 ? 31.046 13.438 -15.086 1.00 54.06 387 HIS A N 1
ATOM 2964 C CA . HIS A 1 387 ? 29.792 13.371 -15.835 1.00 54.06 387 HIS A CA 1
ATOM 2965 C C . HIS A 1 387 ? 28.472 13.742 -15.148 1.00 54.06 387 HIS A C 1
ATOM 2967 O O . HIS A 1 387 ? 27.908 13.001 -14.358 1.00 54.06 387 HIS A O 1
ATOM 2973 N N . GLU A 1 388 ? 27.958 14.876 -15.631 1.00 65.44 388 GLU A N 1
ATOM 2974 C CA . GLU A 1 388 ? 26.596 15.076 -16.143 1.00 65.44 388 GLU A CA 1
ATOM 2975 C C . GLU A 1 388 ? 25.454 14.499 -15.283 1.00 65.44 388 GLU A C 1
ATOM 2977 O O . GLU A 1 388 ? 24.845 13.496 -15.654 1.00 65.44 388 GLU A O 1
ATOM 2982 N N . PRO A 1 389 ? 25.116 15.156 -14.157 1.00 72.88 389 PRO A N 1
ATOM 2983 C CA . PRO A 1 389 ? 23.966 14.775 -13.344 1.00 72.88 389 PRO A CA 1
ATOM 2984 C C . PRO A 1 389 ? 22.684 14.679 -14.183 1.00 72.88 389 PRO A C 1
ATOM 2986 O O . PRO A 1 389 ? 22.419 15.522 -15.039 1.00 72.88 389 PRO A O 1
ATOM 2989 N N . ALA A 1 390 ? 21.841 13.686 -13.907 1.00 84.62 390 ALA A N 1
ATOM 2990 C CA . ALA A 1 390 ? 20.536 13.557 -14.549 1.00 84.62 390 ALA A CA 1
ATOM 2991 C C . ALA A 1 390 ? 19.477 12.998 -13.598 1.00 84.62 390 ALA A C 1
ATOM 2993 O O . ALA A 1 390 ? 19.784 12.524 -12.511 1.00 84.62 390 ALA A O 1
ATOM 2994 N N . VAL A 1 391 ? 18.199 13.024 -13.976 1.00 90.00 391 VAL A N 1
ATOM 2995 C CA . VAL A 1 391 ? 17.208 12.207 -13.247 1.00 90.00 391 VAL A CA 1
ATOM 2996 C C . VAL A 1 391 ? 17.197 10.795 -13.812 1.00 90.00 391 VAL A C 1
ATOM 2998 O O . VAL A 1 391 ? 17.263 9.834 -13.050 1.00 90.00 391 VAL A O 1
ATOM 3001 N N . PHE A 1 392 ? 17.146 10.675 -15.138 1.00 92.88 392 PHE A N 1
ATOM 3002 C CA . PHE A 1 392 ? 17.178 9.400 -15.845 1.00 92.88 392 PHE A CA 1
ATOM 3003 C C . PHE A 1 392 ? 18.448 9.298 -16.674 1.00 92.88 392 PHE A C 1
ATOM 3005 O O . PHE A 1 392 ? 18.615 10.034 -17.645 1.00 92.88 392 PHE A O 1
ATOM 3012 N N . GLN A 1 393 ? 19.305 8.349 -16.340 1.00 89.56 393 GLN A N 1
ATOM 3013 C CA . GLN A 1 393 ? 20.533 8.088 -17.070 1.00 89.56 393 GLN A CA 1
ATOM 3014 C C . GLN A 1 393 ? 20.513 6.656 -17.590 1.00 89.56 393 GLN A C 1
ATOM 3016 O O . GLN A 1 393 ? 20.271 5.730 -16.828 1.00 89.56 393 GLN A O 1
ATOM 3021 N N . ILE A 1 394 ? 20.754 6.461 -18.884 1.00 90.56 394 ILE A N 1
ATOM 3022 C CA . ILE A 1 394 ? 21.008 5.149 -19.486 1.00 90.56 394 ILE A CA 1
ATOM 3023 C C . ILE A 1 394 ? 22.179 5.319 -20.433 1.00 90.56 394 ILE A C 1
ATOM 3025 O O . ILE A 1 394 ? 22.028 5.908 -21.507 1.00 90.56 394 ILE A O 1
ATOM 3029 N N . TRP A 1 395 ? 23.334 4.803 -20.038 1.00 86.69 395 TRP A N 1
ATOM 3030 C CA . TRP A 1 395 ? 24.549 4.903 -20.834 1.00 86.69 395 TRP A CA 1
ATOM 3031 C C . TRP A 1 395 ? 24.940 3.544 -21.375 1.00 86.69 395 TRP A C 1
ATOM 3033 O O . TRP A 1 395 ? 24.902 2.548 -20.669 1.00 86.69 395 TRP A O 1
ATOM 3043 N N . VAL A 1 396 ? 25.282 3.491 -22.653 1.00 87.25 396 VAL A N 1
ATOM 3044 C CA . VAL A 1 396 ? 25.684 2.252 -23.307 1.00 87.25 396 VAL A CA 1
ATOM 3045 C C . VAL A 1 396 ? 27.070 2.466 -23.904 1.00 87.25 396 VAL A C 1
ATOM 3047 O O . VAL A 1 396 ? 27.219 3.135 -24.924 1.00 87.25 396 VAL A O 1
ATOM 3050 N N . ASP A 1 397 ? 28.066 1.909 -23.227 1.00 85.38 397 ASP A N 1
ATOM 3051 C CA . ASP A 1 397 ? 29.479 1.888 -23.583 1.00 85.38 397 ASP A CA 1
ATOM 3052 C C . ASP A 1 397 ? 29.996 0.444 -23.512 1.00 85.38 397 ASP A C 1
ATOM 3054 O O . ASP A 1 397 ? 30.418 -0.047 -22.467 1.00 85.38 397 ASP A O 1
ATOM 3058 N N . ASN A 1 398 ? 29.874 -0.290 -24.614 1.00 84.75 398 ASN A N 1
ATOM 3059 C CA . ASN A 1 398 ? 30.391 -1.653 -24.757 1.00 84.75 398 ASN A CA 1
ATOM 3060 C C . ASN A 1 398 ? 30.848 -1.886 -26.210 1.00 84.75 398 ASN A C 1
ATOM 3062 O O . ASN A 1 398 ? 30.517 -1.103 -27.095 1.00 84.75 398 ASN A O 1
ATOM 3066 N N . ASP A 1 399 ? 31.575 -2.966 -26.487 1.00 87.81 399 ASP A N 1
ATOM 3067 C CA . ASP A 1 399 ? 32.029 -3.353 -27.835 1.00 87.81 399 ASP A CA 1
ATOM 3068 C C . ASP A 1 399 ? 31.083 -4.326 -28.563 1.00 87.81 399 ASP A C 1
ATOM 3070 O O . ASP A 1 399 ? 31.442 -4.905 -29.594 1.00 87.81 399 ASP A O 1
ATOM 3074 N N . ASN A 1 400 ? 29.865 -4.533 -28.061 1.00 87.88 400 ASN A N 1
ATOM 3075 C CA . ASN A 1 400 ? 28.951 -5.547 -28.567 1.00 87.88 400 ASN A CA 1
ATOM 3076 C C . ASN A 1 400 ? 27.569 -4.980 -28.918 1.00 87.88 400 ASN A C 1
ATOM 3078 O O . ASN A 1 400 ? 26.700 -4.789 -28.075 1.00 87.88 400 ASN A O 1
ATOM 3082 N N . SER A 1 401 ? 27.295 -4.858 -30.219 1.00 88.12 401 SER A N 1
ATOM 3083 C CA . SER A 1 401 ? 25.999 -4.383 -30.741 1.00 88.12 401 SER A CA 1
ATOM 3084 C C . SER A 1 401 ? 24.755 -5.142 -30.239 1.00 88.12 401 SER A C 1
ATOM 3086 O O . SER A 1 401 ? 23.642 -4.616 -30.310 1.00 88.12 401 SER A O 1
ATOM 3088 N N . GLY A 1 402 ? 24.913 -6.363 -29.718 1.00 86.00 402 GLY A N 1
ATOM 3089 C CA . GLY A 1 402 ? 23.830 -7.131 -29.113 1.00 86.00 402 GLY A CA 1
ATOM 3090 C C . GLY A 1 402 ? 23.451 -6.695 -27.690 1.00 86.00 402 GLY A C 1
ATOM 3091 O O . GLY A 1 402 ? 22.350 -7.009 -27.225 1.00 86.00 402 GLY A O 1
ATOM 3092 N N . TYR A 1 403 ? 24.329 -5.983 -26.986 1.00 86.88 403 TYR A N 1
ATOM 3093 C CA . TYR A 1 403 ? 24.119 -5.583 -25.598 1.00 86.88 403 TYR A CA 1
ATOM 3094 C C . TYR A 1 403 ? 23.261 -4.322 -25.514 1.00 86.88 403 TYR A C 1
ATOM 3096 O O . TYR A 1 403 ? 23.234 -3.516 -26.437 1.00 86.88 403 TYR A O 1
ATOM 3104 N N . GLY A 1 404 ? 22.534 -4.148 -24.414 1.00 86.31 404 GLY A N 1
ATOM 3105 C CA . GLY A 1 404 ? 21.787 -2.921 -24.136 1.00 86.31 404 GLY A CA 1
ATOM 3106 C C . GLY A 1 404 ? 20.615 -3.134 -23.186 1.00 86.31 404 GLY A C 1
ATOM 3107 O O . GLY A 1 404 ? 20.490 -4.190 -22.561 1.00 86.31 404 GLY A O 1
ATOM 3108 N N . TYR A 1 405 ? 19.766 -2.119 -23.044 1.00 87.75 405 TYR A N 1
ATOM 3109 C CA . TYR A 1 405 ? 18.657 -2.130 -22.087 1.00 87.75 405 TYR A CA 1
ATOM 3110 C C . TYR A 1 405 ? 17.333 -2.456 -22.756 1.00 87.75 405 TYR A C 1
ATOM 3112 O O . TYR A 1 405 ? 17.059 -1.990 -23.857 1.00 87.75 405 TYR A O 1
ATOM 3120 N N . ARG A 1 406 ? 16.509 -3.280 -22.103 1.00 86.50 406 ARG A N 1
ATOM 3121 C CA . ARG A 1 406 ? 15.242 -3.749 -22.670 1.00 86.50 406 ARG A CA 1
ATOM 3122 C C . ARG A 1 406 ? 14.134 -3.754 -21.634 1.00 86.50 406 ARG A C 1
ATOM 3124 O O . ARG A 1 406 ? 14.396 -4.063 -20.475 1.00 86.50 406 ARG A O 1
ATOM 3131 N N . ASN A 1 407 ? 12.912 -3.466 -22.077 1.00 88.00 407 ASN A N 1
ATOM 3132 C CA . ASN A 1 407 ? 11.673 -3.693 -21.324 1.00 88.00 407 ASN A CA 1
ATOM 3133 C C . ASN A 1 407 ? 11.658 -3.020 -19.938 1.00 88.00 407 ASN A C 1
ATOM 3135 O O . ASN A 1 407 ? 11.354 -3.653 -18.923 1.00 88.00 407 ASN A O 1
ATOM 3139 N N . GLN A 1 408 ? 12.005 -1.734 -19.893 1.00 90.31 408 GLN A N 1
ATOM 3140 C CA . GLN A 1 408 ? 11.951 -0.941 -18.663 1.00 90.31 408 GLN A CA 1
ATOM 3141 C C . GLN A 1 408 ? 10.767 0.016 -18.708 1.00 90.31 408 GLN A C 1
ATOM 3143 O O . GLN A 1 408 ? 10.557 0.711 -19.701 1.00 90.31 408 GLN A O 1
ATOM 3148 N N . THR A 1 409 ? 10.006 0.063 -17.621 1.00 93.56 409 THR A N 1
ATOM 3149 C CA . THR A 1 409 ? 8.890 0.990 -17.449 1.00 93.56 409 THR A CA 1
ATOM 3150 C C . THR A 1 409 ? 9.148 1.873 -16.242 1.00 93.56 409 THR A C 1
ATOM 3152 O O . THR A 1 409 ? 9.248 1.392 -15.118 1.00 93.56 409 THR A O 1
ATOM 3155 N N . TYR A 1 410 ? 9.201 3.173 -16.487 1.00 96.69 410 TYR A N 1
ATOM 3156 C CA . TYR A 1 410 ? 9.176 4.224 -15.487 1.00 96.69 410 TYR A CA 1
ATOM 3157 C C . TYR A 1 410 ? 7.785 4.834 -15.523 1.00 96.69 410 TYR A C 1
ATOM 3159 O O . TYR A 1 410 ? 7.384 5.384 -16.551 1.00 96.69 410 TYR A O 1
ATOM 3167 N N . GLN A 1 411 ? 7.027 4.729 -14.436 1.00 95.31 411 GLN A N 1
ATOM 3168 C CA . GLN A 1 411 ? 5.678 5.259 -14.393 1.00 95.31 411 GLN A CA 1
ATOM 3169 C C . GLN A 1 411 ? 5.346 5.992 -13.104 1.00 95.31 411 GLN A C 1
ATOM 3171 O O . GLN A 1 411 ? 5.849 5.669 -12.035 1.00 95.31 411 GLN A O 1
ATOM 3176 N N . ASN A 1 412 ? 4.467 6.987 -13.217 1.00 94.75 412 ASN A N 1
ATOM 3177 C CA . ASN A 1 412 ? 3.997 7.786 -12.093 1.00 94.75 412 ASN A CA 1
ATOM 3178 C C . ASN A 1 412 ? 5.199 8.309 -11.290 1.00 94.75 412 ASN A C 1
ATOM 3180 O O . ASN A 1 412 ? 5.402 7.902 -10.146 1.00 94.75 412 ASN A O 1
ATOM 3184 N N . ILE A 1 413 ? 5.992 9.197 -11.888 1.00 98.25 413 ILE A N 1
ATOM 3185 C CA . ILE A 1 413 ? 7.161 9.803 -11.237 1.00 98.25 413 ILE A CA 1
ATOM 3186 C C . ILE A 1 413 ? 6.965 11.312 -11.189 1.00 98.25 413 ILE A C 1
ATOM 3188 O O . ILE A 1 413 ? 6.635 11.928 -12.207 1.00 98.25 413 ILE A O 1
ATOM 3192 N N . ARG A 1 414 ? 7.150 11.912 -10.011 1.00 97.50 414 ARG A N 1
ATOM 3193 C CA . ARG A 1 414 ? 7.003 13.363 -9.815 1.00 97.50 414 ARG A CA 1
ATOM 3194 C C . ARG A 1 414 ? 8.302 13.947 -9.298 1.00 97.50 414 ARG A C 1
ATOM 3196 O O . ARG A 1 414 ? 8.821 13.494 -8.285 1.00 97.50 414 ARG A O 1
ATOM 3203 N N . ILE A 1 415 ? 8.805 14.945 -10.007 1.00 96.31 415 ILE A N 1
ATOM 3204 C CA . ILE A 1 415 ? 10.087 15.590 -9.757 1.00 96.31 415 ILE A CA 1
ATOM 3205 C C . ILE A 1 415 ? 9.800 17.032 -9.367 1.00 96.31 415 ILE A C 1
ATOM 3207 O O . ILE A 1 415 ? 9.186 17.786 -10.129 1.00 96.31 415 ILE A O 1
ATOM 3211 N N . GLU A 1 416 ? 10.198 17.386 -8.152 1.00 94.31 416 GLU A N 1
ATOM 3212 C CA . GLU A 1 416 ? 9.901 18.685 -7.566 1.00 94.31 416 GLU A CA 1
ATOM 3213 C C . GLU A 1 416 ? 10.860 19.777 -8.019 1.00 94.31 416 GLU A C 1
ATOM 3215 O O . GLU A 1 416 ? 12.069 19.575 -8.108 1.00 94.31 416 GLU A O 1
ATOM 3220 N N . GLY A 1 417 ? 10.309 20.976 -8.194 1.00 90.25 417 GLY A N 1
ATOM 3221 C CA . GLY A 1 417 ? 11.071 22.176 -8.503 1.00 90.25 417 GLY A CA 1
ATOM 3222 C C . GLY A 1 417 ? 11.778 22.122 -9.857 1.00 90.25 417 GLY A C 1
ATOM 3223 O O . GLY A 1 417 ? 11.311 21.495 -10.808 1.00 90.25 417 GLY A O 1
ATOM 3224 N N . ASN A 1 418 ? 12.890 22.850 -9.939 1.00 88.06 418 ASN A N 1
ATOM 3225 C CA . ASN A 1 418 ? 13.765 22.858 -11.105 1.00 88.06 418 ASN A CA 1
ATOM 3226 C C . ASN A 1 418 ? 14.856 21.800 -10.939 1.00 88.06 418 ASN A C 1
ATOM 3228 O O . ASN A 1 418 ? 15.361 21.596 -9.836 1.00 88.06 418 ASN A O 1
ATOM 3232 N N . VAL A 1 419 ? 15.262 21.193 -12.051 1.00 85.81 419 VAL A N 1
ATOM 3233 C CA . VAL A 1 419 ? 16.450 20.339 -12.109 1.00 85.81 419 VAL A CA 1
ATOM 3234 C C . VAL A 1 419 ? 17.559 21.147 -12.765 1.00 85.81 419 VAL A C 1
ATOM 3236 O O . VAL A 1 419 ? 17.446 21.562 -13.915 1.00 85.81 419 VAL A O 1
ATOM 3239 N N . ASN A 1 420 ? 18.647 21.365 -12.040 1.00 81.12 420 ASN A N 1
ATOM 3240 C CA . ASN A 1 420 ? 19.789 22.147 -12.512 1.00 81.12 420 ASN A CA 1
ATOM 3241 C C . ASN A 1 420 ? 20.781 21.291 -13.339 1.00 81.12 420 ASN A C 1
ATOM 3243 O O . ASN A 1 420 ? 21.988 21.490 -13.298 1.00 81.12 420 ASN A O 1
ATOM 3247 N N . ALA A 1 421 ? 20.253 20.335 -14.107 1.00 80.44 421 ALA A N 1
ATOM 3248 C CA . ALA A 1 421 ? 20.985 19.425 -14.981 1.00 80.44 421 ALA A CA 1
ATOM 3249 C C . ALA A 1 421 ? 20.041 18.852 -16.064 1.00 80.44 421 ALA A C 1
ATOM 3251 O O . ALA A 1 421 ? 18.824 19.075 -15.975 1.00 80.44 421 ALA A O 1
ATOM 3252 N N . PRO A 1 422 ? 20.533 18.115 -17.080 1.00 85.19 422 PRO A N 1
ATOM 3253 C CA . PRO A 1 422 ? 19.661 17.411 -18.015 1.00 85.19 422 PRO A CA 1
ATOM 3254 C C . PRO A 1 422 ? 18.699 16.468 -17.285 1.00 85.19 422 PRO A C 1
ATOM 3256 O O . PRO A 1 422 ? 19.092 15.673 -16.441 1.00 85.19 422 PRO A O 1
ATOM 3259 N N . LEU A 1 423 ? 17.409 16.515 -17.615 1.00 89.69 423 LEU A N 1
ATOM 3260 C CA . LEU A 1 423 ? 16.446 15.586 -17.019 1.00 89.69 423 LEU A CA 1
ATOM 3261 C C . LEU A 1 423 ? 16.721 14.129 -17.443 1.00 89.69 423 LEU A C 1
ATOM 3263 O O . LEU A 1 423 ? 16.573 13.208 -16.637 1.00 89.69 423 LEU A O 1
ATOM 3267 N N . MET A 1 424 ? 17.115 13.930 -18.702 1.00 91.12 424 MET A N 1
ATOM 3268 C CA . MET A 1 424 ? 17.342 12.623 -19.311 1.00 91.12 424 MET A CA 1
ATOM 3269 C C . MET A 1 424 ? 18.664 12.576 -20.080 1.00 91.12 424 MET A C 1
ATOM 3271 O O . MET A 1 424 ? 18.939 13.454 -20.896 1.00 91.12 424 MET A O 1
ATOM 3275 N N . GLN A 1 425 ? 19.423 11.500 -19.895 1.00 89.81 425 GLN A N 1
ATOM 3276 C CA . GLN A 1 425 ? 20.624 11.186 -20.663 1.00 89.81 425 GLN A CA 1
ATOM 3277 C C . GLN A 1 425 ? 20.608 9.727 -21.113 1.00 89.81 425 GLN A C 1
ATOM 3279 O O . GLN A 1 425 ? 21.106 8.836 -20.427 1.00 89.81 425 GLN A O 1
ATOM 3284 N N . LEU A 1 426 ? 19.997 9.477 -22.269 1.00 93.69 426 LEU A N 1
ATOM 3285 C CA . LEU A 1 426 ? 19.865 8.150 -22.867 1.00 93.69 426 LEU A CA 1
ATOM 3286 C C . LEU A 1 426 ? 20.794 8.085 -24.077 1.00 93.69 426 LEU A C 1
ATOM 3288 O O . LEU A 1 426 ? 20.467 8.622 -25.137 1.00 93.69 426 LEU A O 1
ATOM 3292 N N . GLN A 1 427 ? 21.980 7.505 -23.912 1.00 91.38 427 GLN A N 1
ATOM 3293 C CA . GLN A 1 427 ? 23.061 7.670 -24.883 1.00 91.38 427 GLN A CA 1
ATOM 3294 C C . GLN A 1 427 ? 23.889 6.406 -25.079 1.00 91.38 427 GLN A C 1
ATOM 3296 O O . GLN A 1 427 ? 24.328 5.789 -24.111 1.00 91.38 427 GLN A O 1
ATOM 3301 N N . ASN A 1 428 ? 24.201 6.097 -26.338 1.00 91.44 428 ASN A N 1
ATOM 3302 C CA . ASN A 1 428 ? 25.398 5.325 -26.655 1.00 91.44 428 ASN A CA 1
ATOM 3303 C C . ASN A 1 428 ? 26.570 6.308 -26.702 1.00 91.44 428 ASN A C 1
ATOM 3305 O O . ASN A 1 428 ? 26.582 7.206 -27.549 1.00 91.44 428 ASN A O 1
ATOM 3309 N N . ARG A 1 429 ? 27.519 6.187 -25.775 1.00 86.50 429 ARG A N 1
ATOM 3310 C CA . ARG A 1 429 ? 28.636 7.132 -25.641 1.00 86.50 429 ARG A CA 1
ATOM 3311 C C . ARG A 1 429 ? 29.862 6.440 -25.074 1.00 86.50 429 ARG A C 1
ATOM 3313 O O . ARG A 1 429 ? 29.721 5.517 -24.287 1.00 86.50 429 ARG A O 1
ATOM 3320 N N . VAL A 1 430 ? 31.042 6.948 -25.418 1.00 85.31 430 VAL A N 1
ATOM 3321 C CA . VAL A 1 430 ? 32.296 6.532 -24.786 1.00 85.31 430 VAL A CA 1
ATOM 3322 C C . VAL A 1 430 ? 32.274 7.044 -23.345 1.00 85.31 430 VAL A C 1
ATOM 3324 O O . VAL A 1 430 ? 32.220 8.259 -23.125 1.00 85.31 430 VAL A O 1
ATOM 3327 N N . TYR A 1 431 ? 32.274 6.140 -22.369 1.00 75.62 431 TYR A N 1
ATOM 3328 C CA . TYR A 1 431 ? 32.346 6.457 -20.950 1.00 75.62 431 TYR A CA 1
ATOM 3329 C C . TYR A 1 431 ? 33.797 6.789 -20.585 1.00 75.62 431 TYR A C 1
ATOM 3331 O O . TYR A 1 431 ? 34.687 5.975 -20.822 1.00 75.62 431 TYR A O 1
ATOM 3339 N N . PRO A 1 432 ? 34.089 7.956 -19.999 1.00 67.12 432 PRO A N 1
ATOM 3340 C CA . PRO A 1 432 ? 35.450 8.347 -19.611 1.00 67.12 432 PRO A CA 1
ATOM 3341 C C . PRO A 1 432 ? 35.943 7.607 -18.361 1.00 67.12 432 PRO A C 1
ATOM 3343 O O . PRO A 1 432 ? 36.054 8.157 -17.267 1.00 67.12 432 PRO A O 1
ATOM 3346 N N . SER A 1 433 ? 36.253 6.322 -18.523 1.00 62.56 433 SER A N 1
ATOM 3347 C CA . SER A 1 433 ? 36.526 5.378 -17.436 1.00 62.56 433 SER A CA 1
ATOM 3348 C C . SER A 1 433 ? 37.983 5.329 -16.968 1.00 62.56 433 SER A C 1
ATOM 3350 O O . SER A 1 433 ? 38.272 4.671 -15.964 1.00 62.56 433 SER A O 1
ATOM 3352 N N . TYR A 1 434 ? 38.909 6.005 -17.662 1.00 52.66 434 TYR A N 1
ATOM 3353 C CA . TYR A 1 434 ? 40.359 5.882 -17.437 1.00 52.66 434 TYR A CA 1
ATOM 3354 C C . TYR A 1 434 ? 40.803 6.174 -15.991 1.00 52.66 434 TYR A C 1
ATOM 3356 O O . TYR A 1 434 ? 41.813 5.631 -15.550 1.00 52.66 434 TYR A O 1
ATOM 3364 N N . ALA A 1 435 ? 40.053 6.985 -15.237 1.00 49.69 435 ALA A N 1
ATOM 3365 C CA . ALA A 1 435 ? 40.366 7.320 -13.845 1.00 49.69 435 ALA A CA 1
ATOM 3366 C C . ALA A 1 435 ? 39.980 6.227 -12.822 1.00 49.69 435 ALA A C 1
ATOM 3368 O O . ALA A 1 435 ? 40.495 6.243 -11.708 1.00 49.69 435 ALA A O 1
ATOM 3369 N N . TRP A 1 436 ? 39.117 5.269 -13.189 1.00 54.09 436 TRP A N 1
ATOM 3370 C CA . TRP A 1 436 ? 38.504 4.302 -12.257 1.00 54.09 436 TRP A CA 1
ATOM 3371 C C . TRP A 1 436 ? 38.694 2.832 -12.666 1.00 54.09 436 TRP A C 1
ATOM 3373 O O . TRP A 1 436 ? 38.071 1.939 -12.097 1.00 54.09 436 TRP A O 1
ATOM 3383 N N . GLY A 1 437 ? 39.553 2.564 -13.656 1.00 53.84 437 GLY A N 1
ATOM 3384 C CA . GLY A 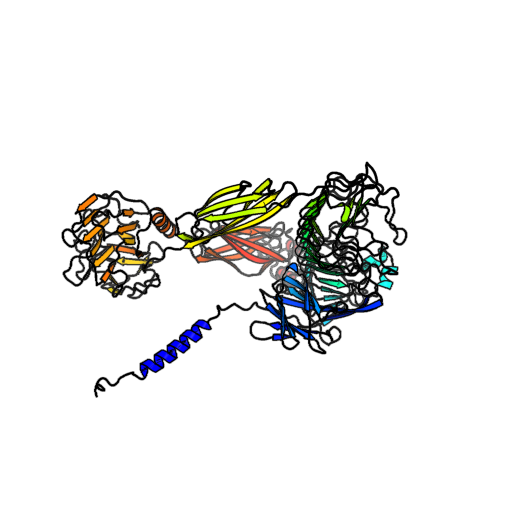1 437 ? 39.888 1.205 -14.100 1.00 53.84 437 GLY A CA 1
ATOM 3385 C C . GLY A 1 437 ? 38.821 0.506 -14.953 1.00 53.84 437 GLY A C 1
ATOM 3386 O O . GLY A 1 437 ? 38.957 -0.686 -15.218 1.00 53.84 437 GLY A O 1
ATOM 3387 N N . GLY A 1 438 ? 37.774 1.218 -15.387 1.00 61.44 438 GLY A N 1
ATOM 3388 C CA . GLY A 1 438 ? 36.790 0.694 -16.340 1.00 61.44 438 GLY A CA 1
ATOM 3389 C C . GLY A 1 438 ? 37.325 0.682 -17.775 1.00 61.44 438 GLY A C 1
ATOM 3390 O O . GLY A 1 438 ? 38.281 1.395 -18.089 1.00 61.44 438 GLY A O 1
ATOM 3391 N N . ILE A 1 439 ? 36.692 -0.091 -18.657 1.00 69.06 439 ILE A N 1
ATOM 3392 C CA . ILE A 1 439 ? 37.050 -0.164 -20.080 1.00 69.06 439 ILE A CA 1
ATOM 3393 C C . ILE A 1 439 ? 36.121 0.774 -20.856 1.00 69.06 439 ILE A C 1
ATOM 3395 O O . ILE A 1 439 ? 34.909 0.610 -20.780 1.00 69.06 439 ILE A O 1
ATOM 3399 N N . SER A 1 440 ? 36.691 1.736 -21.583 1.00 78.62 440 SER A N 1
ATOM 3400 C CA . SER A 1 440 ? 35.964 2.558 -22.558 1.00 78.62 440 SER A CA 1
ATOM 3401 C C . SER A 1 440 ? 35.968 1.879 -23.920 1.00 78.62 440 SER A C 1
ATOM 3403 O O . SER A 1 440 ? 37.009 1.350 -24.328 1.00 78.62 440 SER A O 1
ATOM 3405 N N . TYR A 1 441 ? 34.872 1.978 -24.666 1.00 84.25 441 TYR A N 1
ATOM 3406 C CA . TYR A 1 441 ? 34.793 1.450 -26.022 1.00 84.25 441 TYR A CA 1
ATOM 3407 C C . TYR A 1 441 ? 34.524 2.566 -27.031 1.00 84.25 441 TYR A C 1
ATOM 3409 O O . TYR A 1 441 ? 33.567 3.322 -26.913 1.00 84.25 441 TYR A O 1
ATOM 3417 N N . ASP A 1 442 ? 35.390 2.675 -28.042 1.00 88.38 442 ASP A N 1
ATOM 3418 C CA . ASP A 1 442 ? 35.242 3.619 -29.153 1.00 88.38 442 ASP A CA 1
ATOM 3419 C C . ASP A 1 442 ? 35.360 2.860 -30.490 1.00 88.38 442 ASP A C 1
ATOM 3421 O O . ASP A 1 442 ? 36.445 2.367 -30.821 1.00 88.38 442 ASP A O 1
ATOM 3425 N N . PRO A 1 443 ? 34.267 2.709 -31.259 1.00 90.00 443 PRO A N 1
ATOM 3426 C CA . PRO A 1 443 ? 32.933 3.242 -30.986 1.00 90.00 443 PRO A CA 1
ATOM 3427 C C . PRO A 1 443 ? 32.193 2.489 -29.858 1.00 90.00 443 PRO A C 1
ATOM 3429 O O . PRO A 1 443 ? 32.335 1.269 -29.757 1.00 90.00 443 PRO A O 1
ATOM 3432 N N . PRO A 1 444 ? 31.340 3.171 -29.073 1.00 89.88 444 PRO A N 1
ATOM 3433 C CA . PRO A 1 444 ? 30.415 2.542 -28.142 1.00 89.88 444 PRO A CA 1
ATOM 3434 C C . PRO A 1 444 ? 29.262 1.893 -28.921 1.00 89.88 444 PRO A C 1
ATOM 3436 O O . PRO A 1 444 ? 28.529 2.536 -29.681 1.00 89.88 444 PRO A O 1
ATOM 3439 N N . LEU A 1 445 ? 29.098 0.590 -28.737 1.00 90.88 445 LEU A N 1
ATOM 3440 C CA . LEU A 1 445 ? 28.110 -0.247 -29.408 1.00 90.88 445 LEU A CA 1
ATOM 3441 C C . LEU A 1 445 ? 26.959 -0.618 -28.468 1.00 90.88 445 LEU A C 1
ATOM 3443 O O . LEU A 1 445 ? 27.041 -0.459 -27.255 1.00 90.88 445 LEU A O 1
ATOM 3447 N N . GLY A 1 446 ? 25.866 -1.121 -29.042 1.00 90.00 446 GLY A N 1
ATOM 3448 C CA . GLY A 1 446 ? 24.725 -1.652 -28.295 1.00 90.00 446 GLY A CA 1
ATOM 3449 C C . GLY A 1 446 ? 23.379 -1.078 -28.732 1.00 90.00 446 GLY A C 1
ATOM 3450 O O . GLY A 1 446 ? 23.296 -0.027 -29.370 1.00 90.00 446 GLY A O 1
ATOM 3451 N N . ASN A 1 447 ? 22.304 -1.788 -28.397 1.00 90.38 447 ASN A N 1
ATOM 3452 C CA . ASN A 1 447 ? 20.931 -1.426 -28.729 1.00 90.38 447 ASN A CA 1
ATOM 3453 C C . ASN A 1 447 ? 20.040 -1.440 -27.487 1.00 90.38 447 ASN A C 1
ATOM 3455 O O . ASN A 1 447 ? 19.889 -2.470 -26.827 1.00 90.38 447 ASN A O 1
ATOM 3459 N N . THR A 1 448 ? 19.389 -0.308 -27.230 1.00 91.50 448 THR A N 1
ATOM 3460 C CA . THR A 1 448 ? 18.390 -0.165 -26.167 1.00 91.50 448 THR A CA 1
ATOM 3461 C C . THR A 1 448 ? 16.997 -0.113 -26.776 1.00 91.50 448 THR A C 1
ATOM 3463 O O . THR A 1 448 ? 16.757 0.640 -27.718 1.00 91.50 448 THR A O 1
ATOM 3466 N N . GLU A 1 449 ? 16.062 -0.903 -26.259 1.00 90.44 449 GLU A N 1
ATOM 3467 C CA . GLU A 1 449 ? 14.732 -1.039 -26.845 1.00 90.44 449 GLU A CA 1
ATOM 3468 C C . GLU A 1 449 ? 13.602 -1.161 -25.817 1.00 90.44 449 GLU A C 1
ATOM 3470 O O . GLU A 1 449 ? 13.775 -1.712 -24.735 1.00 90.44 449 GLU A O 1
ATOM 3475 N N . ASN A 1 450 ? 12.411 -0.673 -26.167 1.00 90.88 450 ASN A N 1
ATOM 3476 C CA . ASN A 1 450 ? 11.191 -0.790 -25.356 1.00 90.88 450 ASN A CA 1
ATOM 3477 C C . ASN A 1 450 ? 11.340 -0.155 -23.961 1.00 90.88 450 ASN A C 1
ATOM 3479 O O . ASN A 1 450 ? 11.168 -0.818 -22.933 1.00 90.88 450 ASN A O 1
ATOM 3483 N N . ILE A 1 451 ? 11.671 1.137 -23.933 1.00 92.94 451 ILE A N 1
ATOM 3484 C CA . ILE A 1 451 ? 11.728 1.929 -22.700 1.00 92.94 451 ILE A CA 1
ATOM 3485 C C . ILE A 1 451 ? 10.498 2.830 -22.646 1.00 92.94 451 ILE A C 1
ATOM 3487 O O . ILE A 1 451 ? 10.264 3.631 -23.552 1.00 92.94 451 ILE A O 1
ATOM 3491 N N . VAL A 1 452 ? 9.711 2.701 -21.583 1.00 93.00 452 VAL A N 1
ATOM 3492 C CA . VAL A 1 452 ? 8.457 3.435 -21.404 1.00 93.00 452 VAL A CA 1
ATOM 3493 C C . VAL A 1 452 ? 8.601 4.413 -20.250 1.00 93.00 452 VAL A C 1
ATOM 3495 O O . VAL A 1 452 ? 8.878 4.013 -19.125 1.00 93.00 452 VAL A O 1
ATOM 3498 N N . PHE A 1 453 ? 8.363 5.689 -20.526 1.00 94.94 453 PHE A N 1
ATOM 3499 C CA . PHE A 1 453 ? 8.210 6.749 -19.539 1.00 94.94 453 PHE A CA 1
ATOM 3500 C C . PHE A 1 453 ? 6.751 7.191 -19.541 1.00 94.94 453 PHE A C 1
ATOM 3502 O O . PHE A 1 453 ? 6.263 7.715 -20.541 1.00 94.94 453 PHE A O 1
ATOM 3509 N N . LYS A 1 454 ? 6.044 6.974 -18.435 1.00 90.69 454 LYS A N 1
ATOM 3510 C CA . LYS A 1 454 ? 4.597 7.173 -18.338 1.00 90.69 454 LYS A CA 1
ATOM 3511 C C . LYS A 1 454 ? 4.235 8.040 -17.140 1.00 90.69 454 LYS A C 1
ATOM 3513 O O . LYS A 1 454 ? 4.600 7.728 -16.015 1.00 90.69 454 LYS A O 1
ATOM 3518 N N . ASN A 1 455 ? 3.456 9.099 -17.339 1.00 91.44 455 ASN A N 1
ATOM 3519 C CA . ASN A 1 455 ? 3.068 10.016 -16.257 1.00 91.44 455 ASN A CA 1
ATOM 3520 C C . ASN A 1 455 ? 4.290 10.549 -15.486 1.00 91.44 455 ASN A C 1
ATOM 3522 O O . ASN A 1 455 ? 4.340 10.495 -14.253 1.00 91.44 455 ASN A O 1
ATOM 3526 N N . ILE A 1 456 ? 5.295 11.017 -16.225 1.00 95.44 456 ILE A N 1
ATOM 3527 C CA . ILE A 1 456 ? 6.475 11.665 -15.651 1.00 95.44 456 ILE A CA 1
ATOM 3528 C C . ILE A 1 456 ? 6.211 13.163 -15.619 1.00 95.44 456 ILE A C 1
ATOM 3530 O O . ILE A 1 456 ? 5.860 13.757 -16.637 1.00 95.44 456 ILE A O 1
ATOM 3534 N N . THR A 1 457 ? 6.354 13.782 -14.455 1.00 94.94 457 THR A N 1
ATOM 3535 C CA . THR A 1 457 ? 6.153 15.226 -14.301 1.00 94.94 457 THR A CA 1
ATOM 3536 C C . THR A 1 457 ? 7.372 15.852 -13.658 1.00 94.94 457 THR A C 1
ATOM 3538 O O . THR A 1 457 ? 7.702 15.520 -12.523 1.00 94.94 457 THR A O 1
ATOM 3541 N N . LEU A 1 458 ? 7.998 16.787 -14.367 1.00 95.00 458 LEU A N 1
ATOM 3542 C CA . LEU A 1 458 ? 8.898 17.777 -13.791 1.00 95.00 458 LEU A CA 1
ATOM 3543 C C . LEU A 1 458 ? 8.108 19.068 -13.542 1.00 95.00 458 LEU A C 1
ATOM 3545 O O . LEU A 1 458 ? 7.584 19.662 -14.487 1.00 95.00 458 LEU A O 1
ATOM 3549 N N . GLU A 1 459 ? 8.011 19.484 -12.276 1.00 93.94 459 GLU A N 1
ATOM 3550 C CA . GLU A 1 459 ? 7.263 20.682 -11.860 1.00 93.94 459 GLU A CA 1
ATOM 3551 C C . GLU A 1 459 ? 7.798 21.951 -12.536 1.00 93.94 459 GLU A C 1
ATOM 3553 O O . GLU A 1 459 ? 7.023 22.751 -13.060 1.00 93.94 459 GLU A O 1
ATOM 3558 N N . GLY A 1 460 ? 9.119 22.125 -12.527 1.00 90.44 460 GLY A N 1
ATOM 3559 C CA . GLY A 1 460 ? 9.808 23.285 -13.074 1.00 90.44 460 GLY A CA 1
ATOM 3560 C C . GLY A 1 460 ? 10.479 23.012 -14.417 1.00 90.44 460 GLY A C 1
ATOM 3561 O O . GLY A 1 460 ? 9.955 22.307 -15.281 1.00 90.44 460 GLY A O 1
ATOM 3562 N N . THR A 1 461 ? 11.652 23.604 -14.611 1.00 87.81 461 THR A N 1
ATOM 3563 C CA . THR A 1 461 ? 12.465 23.447 -15.821 1.00 87.81 461 THR A CA 1
ATOM 3564 C C . THR A 1 461 ? 13.696 22.591 -15.562 1.00 87.81 461 THR A C 1
ATOM 3566 O O . THR A 1 461 ? 14.148 22.460 -14.427 1.00 87.81 461 THR A O 1
ATOM 3569 N N . GLN A 1 462 ? 14.262 22.050 -16.638 1.00 87.00 462 GLN A N 1
ATOM 3570 C CA . GLN A 1 462 ? 15.655 21.616 -16.643 1.00 87.00 462 GLN A CA 1
ATOM 3571 C C . GLN A 1 462 ? 16.540 22.791 -17.073 1.00 87.00 462 GLN A C 1
ATOM 3573 O O . GLN A 1 462 ? 16.174 23.532 -17.992 1.00 87.00 462 GLN A O 1
ATOM 3578 N N . SER A 1 463 ? 17.684 22.967 -16.431 1.00 76.50 463 SER A N 1
ATOM 3579 C CA . SER A 1 463 ? 18.674 23.967 -16.824 1.00 76.50 463 SER A CA 1
ATOM 3580 C C . SER A 1 463 ? 20.065 23.497 -16.455 1.00 76.50 463 SER A C 1
ATOM 3582 O O . SER A 1 463 ? 20.380 23.389 -15.279 1.00 76.50 463 SER A O 1
ATOM 3584 N N . ASP A 1 464 ? 20.902 23.261 -17.453 1.00 70.81 464 ASP A N 1
ATOM 3585 C CA . ASP A 1 464 ? 22.320 23.004 -17.250 1.00 70.81 464 ASP A CA 1
ATOM 3586 C C . ASP A 1 464 ? 23.137 24.287 -17.488 1.00 70.81 464 ASP A C 1
ATOM 3588 O O . ASP A 1 464 ? 22.839 25.056 -18.406 1.00 70.81 464 ASP A O 1
ATOM 3592 N N . VAL A 1 465 ? 24.180 24.522 -16.687 1.00 63.03 465 VAL A N 1
ATOM 3593 C CA . VAL A 1 465 ? 25.088 25.675 -16.822 1.00 63.03 465 VAL A CA 1
ATOM 3594 C C . VAL A 1 465 ? 25.828 25.709 -18.161 1.00 63.03 465 VAL A C 1
ATOM 3596 O O . VAL A 1 465 ? 26.227 26.789 -18.594 1.00 63.03 465 VAL A O 1
ATOM 3599 N N . SER A 1 466 ? 25.987 24.563 -18.839 1.00 65.88 466 SER A N 1
ATOM 3600 C CA . SER A 1 466 ? 26.549 24.499 -20.197 1.00 65.88 466 SER A CA 1
ATOM 3601 C C . SER A 1 466 ? 25.492 24.656 -21.303 1.00 65.88 466 SER A C 1
ATOM 3603 O O . SER A 1 466 ? 25.821 24.715 -22.488 1.00 65.88 466 SER A O 1
ATOM 3605 N N . GLY A 1 467 ? 24.214 24.785 -20.926 1.00 68.75 467 GLY A N 1
ATOM 3606 C CA . GLY A 1 467 ? 23.082 24.857 -21.847 1.00 68.75 467 GLY A CA 1
ATOM 3607 C C . GLY A 1 467 ? 22.714 23.510 -22.476 1.00 68.75 467 GLY A C 1
ATOM 3608 O O . GLY A 1 467 ? 21.923 23.492 -23.425 1.00 68.75 467 GLY A O 1
ATOM 3609 N N . GLN A 1 468 ? 23.266 22.397 -21.976 1.00 74.44 468 GLN A N 1
ATOM 3610 C CA . GLN A 1 468 ? 22.949 21.056 -22.455 1.00 74.44 468 GLN A CA 1
ATOM 3611 C C . GLN A 1 468 ? 21.482 20.729 -22.151 1.00 74.44 468 GLN A C 1
ATOM 3613 O O . GLN A 1 468 ? 20.971 20.948 -21.050 1.00 74.44 468 GLN A O 1
ATOM 3618 N N . LYS A 1 469 ? 20.775 20.224 -23.162 1.00 81.75 469 LYS A N 1
ATOM 3619 C CA . LYS A 1 469 ? 19.414 19.703 -23.002 1.00 81.75 469 LYS A CA 1
ATOM 3620 C C . LYS A 1 469 ? 19.470 18.239 -22.580 1.00 81.75 469 LYS A C 1
ATOM 3622 O O . LYS A 1 469 ? 20.508 17.600 -22.676 1.00 81.75 469 LYS A O 1
ATOM 3627 N N . SER A 1 470 ? 18.324 17.692 -22.192 1.00 91.50 470 SER A N 1
ATOM 3628 C CA . SER A 1 470 ? 18.136 16.239 -22.181 1.00 91.50 470 SER A CA 1
ATOM 3629 C C . SER A 1 470 ? 18.433 15.629 -23.551 1.00 91.50 470 SER A C 1
ATOM 3631 O O . SER A 1 470 ? 18.180 16.265 -24.573 1.00 91.50 470 SER A O 1
ATOM 3633 N N . GLU A 1 471 ? 18.909 14.388 -23.589 1.00 92.69 471 GLU A N 1
ATOM 3634 C CA . GLU A 1 471 ? 19.364 13.735 -24.819 1.00 92.69 471 GLU A CA 1
ATOM 3635 C C . GLU A 1 471 ? 18.840 12.299 -24.940 1.00 92.69 471 GLU A C 1
ATOM 3637 O O . GLU A 1 471 ? 18.841 11.537 -23.972 1.00 92.69 471 GLU A O 1
ATOM 3642 N N . ILE A 1 472 ? 18.437 11.925 -26.159 1.00 95.44 472 ILE A N 1
ATOM 3643 C CA . ILE A 1 472 ? 18.207 10.534 -26.574 1.00 95.44 472 ILE A CA 1
ATOM 3644 C C . ILE A 1 472 ? 18.998 10.317 -27.865 1.00 95.44 472 ILE A C 1
ATOM 3646 O O . ILE A 1 472 ? 18.612 10.807 -28.929 1.00 95.44 472 ILE A O 1
ATOM 3650 N N . LYS A 1 473 ? 20.146 9.641 -27.776 1.00 94.75 473 LYS A N 1
ATOM 3651 C CA . LYS A 1 473 ? 21.112 9.557 -28.879 1.00 94.75 473 LYS A CA 1
ATOM 3652 C C . LYS A 1 473 ? 21.661 8.143 -29.047 1.00 94.75 473 LYS A C 1
ATOM 3654 O O . LYS A 1 473 ? 22.299 7.602 -28.150 1.00 94.75 473 LYS A O 1
ATOM 3659 N N . GLY A 1 474 ? 21.448 7.564 -30.229 1.00 95.06 474 GLY A N 1
ATOM 3660 C CA . GLY A 1 474 ? 22.217 6.398 -30.677 1.00 95.06 474 GLY A CA 1
ATOM 3661 C C . GLY A 1 474 ? 23.582 6.809 -31.235 1.00 95.06 474 GLY A C 1
ATOM 3662 O O . GLY A 1 474 ? 23.823 7.997 -31.460 1.00 95.06 474 GLY A O 1
ATOM 3663 N N . TRP A 1 475 ? 24.456 5.840 -31.488 1.00 95.06 475 TRP A N 1
ATOM 3664 C CA . TRP A 1 475 ? 25.785 6.090 -32.052 1.00 95.06 475 TRP A CA 1
ATOM 3665 C C . TRP A 1 475 ? 25.785 6.059 -33.584 1.00 95.06 475 TRP A C 1
ATOM 3667 O O . TRP A 1 475 ? 26.299 6.972 -34.230 1.00 95.06 475 TRP A O 1
ATOM 3677 N N . ASP A 1 476 ? 25.169 5.028 -34.169 1.00 94.44 476 ASP A N 1
ATOM 3678 C CA . ASP A 1 476 ? 25.091 4.826 -35.617 1.00 94.44 476 ASP A CA 1
ATOM 3679 C C . ASP A 1 476 ? 23.819 4.055 -36.031 1.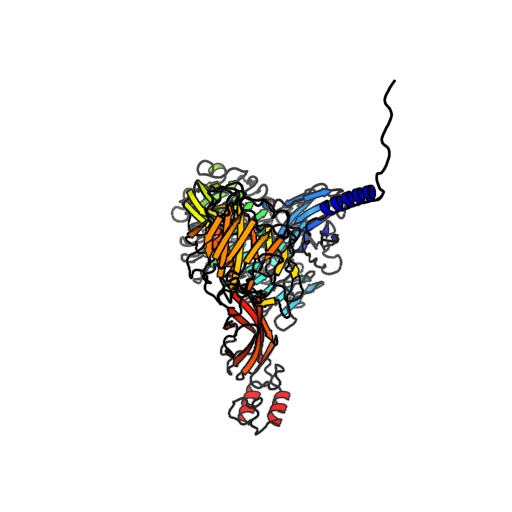00 94.44 476 ASP A C 1
ATOM 3681 O O . ASP A 1 476 ? 22.948 3.749 -35.216 1.00 94.44 476 ASP A O 1
ATOM 3685 N N . ALA A 1 477 ? 23.695 3.727 -37.322 1.00 92.25 477 ALA A N 1
ATOM 3686 C CA . ALA A 1 477 ? 22.523 3.047 -37.880 1.00 92.25 477 ALA A CA 1
ATOM 3687 C C . ALA A 1 477 ? 22.258 1.632 -37.314 1.00 92.25 477 ALA A C 1
ATOM 3689 O O . ALA A 1 477 ? 21.136 1.133 -37.425 1.00 92.25 477 ALA A O 1
ATOM 3690 N N . ASN A 1 478 ? 23.261 0.989 -36.714 1.00 92.12 478 ASN A N 1
ATOM 3691 C CA . ASN A 1 478 ? 23.174 -0.350 -36.131 1.00 92.12 478 ASN A CA 1
ATOM 3692 C C . ASN A 1 478 ? 23.149 -0.332 -34.596 1.00 92.12 478 ASN A C 1
ATOM 3694 O O . ASN A 1 478 ? 22.762 -1.332 -33.994 1.00 92.12 478 ASN A O 1
ATOM 3698 N N . ASN A 1 479 ? 23.539 0.781 -33.974 1.00 93.38 479 ASN A N 1
ATOM 3699 C CA . ASN A 1 479 ? 23.714 0.926 -32.533 1.00 93.38 479 ASN A CA 1
ATOM 3700 C C . ASN A 1 479 ? 22.926 2.143 -32.042 1.00 93.38 479 ASN A C 1
ATOM 3702 O O . ASN A 1 479 ? 23.416 3.275 -32.083 1.00 93.38 479 ASN A O 1
ATOM 3706 N N . GLY A 1 480 ? 21.684 1.924 -31.606 1.00 93.81 480 GLY A N 1
ATOM 3707 C CA . GLY A 1 480 ? 20.808 3.022 -31.211 1.00 93.81 480 GLY A CA 1
ATOM 3708 C C . GLY A 1 480 ? 19.630 2.626 -30.330 1.00 93.81 480 GLY A C 1
ATOM 3709 O O . GLY A 1 480 ? 19.594 1.543 -29.744 1.00 93.81 480 GLY A O 1
ATOM 3710 N N . PHE A 1 481 ? 18.661 3.536 -30.230 1.00 95.31 481 PHE A N 1
ATOM 3711 C CA . PHE A 1 481 ? 17.494 3.396 -29.356 1.00 95.31 481 PHE A CA 1
ATOM 3712 C C . PHE A 1 481 ? 16.240 3.075 -30.172 1.00 95.31 481 PHE A C 1
ATOM 3714 O O . PHE A 1 481 ? 15.995 3.685 -31.213 1.00 95.31 481 PHE A O 1
ATOM 3721 N N . ARG A 1 482 ? 15.421 2.128 -29.707 1.00 93.25 482 ARG A N 1
ATOM 3722 C CA . ARG A 1 482 ? 14.199 1.677 -30.392 1.00 93.25 482 ARG A CA 1
ATOM 3723 C C . ARG A 1 482 ? 13.001 1.711 -29.447 1.00 93.25 482 ARG A C 1
ATOM 3725 O O . ARG A 1 482 ? 13.105 1.307 -28.297 1.00 93.25 482 ARG A O 1
ATOM 3732 N N . ASN A 1 483 ? 11.841 2.135 -29.938 1.00 91.75 483 ASN A N 1
ATOM 3733 C CA . ASN A 1 483 ? 10.571 2.087 -29.204 1.00 91.75 483 ASN A CA 1
ATOM 3734 C C . ASN A 1 483 ? 10.648 2.770 -27.828 1.00 91.75 483 ASN A C 1
ATOM 3736 O O . ASN A 1 483 ? 10.330 2.171 -26.798 1.00 91.75 483 ASN A O 1
ATOM 3740 N N . ILE A 1 484 ? 11.111 4.021 -27.814 1.00 93.62 484 ILE A N 1
ATOM 3741 C CA . ILE A 1 484 ? 11.093 4.857 -26.612 1.00 93.62 484 ILE A CA 1
ATOM 3742 C C . ILE A 1 484 ? 9.739 5.558 -26.555 1.00 93.62 484 ILE A C 1
ATOM 3744 O O . ILE A 1 484 ? 9.379 6.270 -27.490 1.00 93.62 484 ILE A O 1
ATOM 3748 N N . ILE A 1 485 ? 8.971 5.350 -25.490 1.00 91.31 485 ILE A N 1
ATOM 3749 C CA . ILE A 1 485 ? 7.627 5.922 -25.351 1.00 91.31 485 ILE A CA 1
ATOM 3750 C C . ILE A 1 485 ? 7.650 6.994 -24.268 1.00 91.31 485 ILE A C 1
ATOM 3752 O O . ILE A 1 485 ? 7.974 6.706 -23.120 1.00 91.31 485 ILE A O 1
ATOM 3756 N N . LEU A 1 486 ? 7.274 8.219 -24.634 1.00 92.94 486 LEU A N 1
ATOM 3757 C CA . LEU A 1 486 ? 7.045 9.335 -23.719 1.00 92.94 486 LEU A CA 1
ATOM 3758 C C . LEU A 1 486 ? 5.533 9.571 -23.612 1.00 92.94 486 LEU A C 1
ATOM 3760 O O . LEU A 1 486 ? 4.941 10.330 -24.379 1.00 92.94 486 LEU A O 1
ATOM 3764 N N . GLU A 1 487 ? 4.884 8.880 -22.681 1.00 87.06 487 GLU A N 1
ATOM 3765 C CA . GLU A 1 487 ? 3.457 9.023 -22.411 1.00 87.06 487 GLU A CA 1
ATOM 3766 C C . GLU A 1 487 ? 3.218 9.995 -21.255 1.00 87.06 487 GLU A C 1
ATOM 3768 O O . GLU A 1 487 ? 3.659 9.765 -20.129 1.00 87.06 487 GLU A O 1
ATOM 3773 N N . ASN A 1 488 ? 2.457 11.064 -21.515 1.00 86.94 488 ASN A N 1
ATOM 3774 C CA . ASN A 1 488 ? 2.139 12.085 -20.511 1.00 86.94 488 ASN A CA 1
ATOM 3775 C C . ASN A 1 488 ? 3.389 12.556 -19.742 1.00 86.94 488 ASN A C 1
ATOM 3777 O O . ASN A 1 488 ? 3.382 12.734 -18.524 1.00 86.94 488 ASN A O 1
ATOM 3781 N N . PHE A 1 489 ? 4.491 12.687 -20.477 1.00 92.44 489 PHE A N 1
ATOM 3782 C CA . PHE A 1 489 ? 5.729 13.243 -19.973 1.00 92.44 489 PHE A CA 1
ATOM 3783 C C . PHE A 1 489 ? 5.599 14.760 -20.033 1.00 92.44 489 PHE A C 1
ATOM 3785 O O . PHE A 1 489 ? 5.362 15.308 -21.110 1.00 92.44 489 PHE A O 1
ATOM 3792 N N . SER A 1 490 ? 5.745 15.448 -18.905 1.00 92.25 490 SER A N 1
ATOM 3793 C CA . SER A 1 490 ? 5.617 16.901 -18.845 1.00 92.25 490 SER A CA 1
ATOM 3794 C C . SER A 1 490 ? 6.790 17.572 -18.140 1.00 92.25 490 SER A C 1
ATOM 3796 O O . SER A 1 490 ? 7.362 17.031 -17.195 1.00 92.25 490 SER A O 1
ATOM 3798 N N . MET A 1 491 ? 7.140 18.765 -18.619 1.00 92.62 491 MET A N 1
ATOM 3799 C CA . MET A 1 491 ? 8.114 19.661 -17.995 1.00 92.62 491 MET A CA 1
ATOM 3800 C C . MET A 1 491 ? 7.519 21.064 -17.915 1.00 92.62 491 MET A C 1
ATOM 3802 O O . MET A 1 491 ? 7.010 21.574 -18.918 1.00 92.62 491 MET A O 1
ATOM 3806 N N . GLY A 1 492 ? 7.547 21.686 -16.736 1.00 90.00 492 GLY A N 1
ATOM 3807 C CA . GLY A 1 492 ? 7.006 23.032 -16.530 1.00 90.00 492 GLY A CA 1
ATOM 3808 C C . GLY A 1 492 ? 5.520 23.127 -16.886 1.00 90.00 492 GLY A C 1
ATOM 3809 O O . GLY A 1 492 ? 5.084 24.105 -17.490 1.00 90.00 492 GLY A O 1
ATOM 3810 N N . GLY A 1 493 ? 4.759 22.057 -16.631 1.00 87.81 493 GLY A N 1
ATOM 3811 C CA . GLY A 1 493 ? 3.344 21.934 -17.002 1.00 87.81 493 GLY A CA 1
ATOM 3812 C C . GLY A 1 493 ? 3.064 21.699 -18.494 1.00 87.81 493 GLY A C 1
ATOM 3813 O O . GLY A 1 493 ? 1.906 21.538 -18.873 1.00 87.81 493 GLY A O 1
ATOM 3814 N N . THR A 1 494 ? 4.087 21.645 -19.354 1.00 91.12 494 THR A N 1
ATOM 3815 C CA . THR A 1 494 ? 3.921 21.370 -20.790 1.00 91.12 494 THR A CA 1
ATOM 3816 C C . THR A 1 494 ? 4.130 19.889 -21.078 1.00 91.12 494 THR A C 1
ATOM 3818 O O . THR A 1 494 ? 5.214 19.361 -20.843 1.00 91.12 494 THR A O 1
ATOM 3821 N N . VAL A 1 495 ? 3.111 19.220 -21.627 1.00 89.94 495 VAL A N 1
ATOM 3822 C CA . VAL A 1 495 ? 3.223 17.828 -22.091 1.00 89.94 495 VAL A CA 1
ATOM 3823 C C . VAL A 1 495 ? 4.032 17.772 -23.389 1.00 89.94 495 VAL A C 1
ATOM 3825 O O . VAL A 1 495 ? 3.749 18.495 -24.354 1.00 89.94 495 VAL A O 1
ATOM 3828 N N . LEU A 1 496 ? 5.041 16.905 -23.415 1.00 91.00 496 LEU A N 1
ATOM 3829 C CA . LEU A 1 496 ? 5.897 16.689 -24.573 1.00 91.00 496 LEU A CA 1
ATOM 3830 C C . LEU A 1 496 ? 5.160 15.905 -25.658 1.00 91.00 496 LEU A C 1
ATOM 3832 O O . LEU A 1 496 ? 4.427 14.954 -25.391 1.00 91.00 496 LEU A O 1
ATOM 3836 N N . ASN A 1 497 ? 5.371 16.310 -26.901 1.00 87.38 497 ASN A N 1
ATOM 3837 C CA . ASN A 1 497 ? 4.841 15.674 -28.094 1.00 87.38 497 ASN A CA 1
ATOM 3838 C C . ASN A 1 497 ? 5.790 15.909 -29.280 1.00 87.38 497 ASN A C 1
ATOM 3840 O O . ASN A 1 497 ? 6.769 16.654 -29.189 1.00 87.38 497 ASN A O 1
ATOM 3844 N N . GLN A 1 498 ? 5.462 15.318 -30.428 1.00 86.50 498 GLN A N 1
ATOM 3845 C CA . GLN A 1 498 ? 6.288 15.403 -31.633 1.00 86.50 498 GLN A CA 1
ATOM 3846 C C . GLN A 1 498 ? 6.591 16.844 -32.082 1.00 86.50 498 GLN A C 1
ATOM 3848 O O . GLN A 1 498 ? 7.650 17.087 -32.653 1.00 86.50 498 GLN A O 1
ATOM 3853 N N . SER A 1 499 ? 5.683 17.796 -31.840 1.00 87.94 499 SER A N 1
ATOM 3854 C CA . SER A 1 499 ? 5.827 19.182 -32.306 1.00 87.94 499 SER A CA 1
ATOM 3855 C C . SER A 1 499 ? 6.699 20.059 -31.408 1.00 87.94 499 SER A C 1
ATOM 3857 O O . SER A 1 499 ? 7.205 21.076 -31.875 1.00 87.94 499 SER A O 1
ATOM 3859 N N . ASN A 1 500 ? 6.874 19.695 -30.132 1.00 91.62 500 ASN A N 1
ATOM 3860 C CA . ASN A 1 500 ? 7.583 20.528 -29.158 1.00 91.62 500 ASN A CA 1
ATOM 3861 C C . ASN A 1 500 ? 8.819 19.860 -28.542 1.00 91.62 500 ASN A C 1
ATOM 3863 O O . ASN A 1 500 ? 9.593 20.559 -27.889 1.00 91.62 500 ASN A O 1
ATOM 3867 N N . ILE A 1 501 ? 9.043 18.557 -28.752 1.00 91.75 501 ILE A N 1
ATOM 3868 C CA . ILE A 1 501 ? 10.129 17.823 -28.088 1.00 91.75 501 ILE A CA 1
ATOM 3869 C C . ILE A 1 501 ? 11.509 18.449 -28.314 1.00 91.75 501 ILE A C 1
ATOM 3871 O O . ILE A 1 501 ? 12.273 18.538 -27.361 1.00 91.75 501 ILE A O 1
ATOM 3875 N N . SER A 1 502 ? 11.808 18.980 -29.504 1.00 92.06 502 SER A N 1
ATOM 3876 C CA . SER A 1 502 ? 13.104 19.609 -29.821 1.00 92.06 502 SER A CA 1
ATOM 3877 C C . SER A 1 502 ? 13.440 20.823 -28.941 1.00 92.06 502 SER A C 1
ATOM 3879 O O . SER A 1 502 ? 14.600 21.235 -28.829 1.00 92.06 502 SER A O 1
ATOM 3881 N N . ASN A 1 503 ? 12.435 21.417 -28.290 1.00 91.12 503 ASN A N 1
ATOM 3882 C CA . ASN A 1 503 ? 12.656 22.487 -27.323 1.00 91.12 503 ASN A CA 1
ATOM 3883 C C . ASN A 1 503 ? 13.277 21.957 -26.025 1.00 91.12 503 ASN A C 1
ATOM 3885 O O . ASN A 1 503 ? 14.038 22.691 -25.399 1.00 91.12 503 ASN A O 1
ATOM 3889 N N . TYR A 1 504 ? 13.033 20.691 -25.682 1.00 92.31 504 TYR A N 1
ATOM 3890 C CA . TYR A 1 504 ? 13.366 20.096 -24.388 1.00 92.31 504 TYR A CA 1
ATOM 3891 C C . TYR A 1 504 ? 14.379 18.947 -24.463 1.00 92.31 504 TYR A C 1
ATOM 3893 O O . TYR A 1 504 ? 15.185 18.796 -23.551 1.00 92.31 504 TYR A O 1
ATOM 3901 N N . ILE A 1 505 ? 14.335 18.125 -25.510 1.00 94.19 505 ILE A N 1
ATOM 3902 C CA . ILE A 1 505 ? 15.161 16.925 -25.656 1.00 94.19 505 ILE A CA 1
ATOM 3903 C C . ILE A 1 505 ? 15.788 16.932 -27.049 1.00 94.19 505 ILE A C 1
ATOM 3905 O O . ILE A 1 505 ? 15.083 17.074 -28.050 1.00 94.19 505 ILE A O 1
ATOM 3909 N N . ASP A 1 506 ? 17.107 16.781 -27.110 1.00 94.19 506 ASP A N 1
ATOM 3910 C CA . ASP A 1 506 ? 17.842 16.587 -28.354 1.00 94.19 506 ASP A CA 1
ATOM 3911 C C . ASP A 1 506 ? 17.838 15.100 -28.738 1.00 94.19 506 ASP A C 1
ATOM 3913 O O . ASP A 1 506 ? 18.258 14.231 -27.968 1.00 94.19 506 ASP A O 1
ATOM 3917 N N . VAL A 1 507 ? 17.323 14.810 -29.931 1.00 95.81 507 VAL A N 1
ATOM 3918 C CA . VAL A 1 507 ? 17.110 13.454 -30.445 1.00 95.81 507 VAL A CA 1
ATOM 3919 C C . VAL A 1 507 ? 17.786 13.343 -31.803 1.00 95.81 507 VAL A C 1
ATOM 3921 O O . VAL A 1 507 ? 17.463 14.100 -32.719 1.00 95.81 507 VAL A O 1
ATOM 3924 N N . ASN A 1 508 ? 18.711 12.393 -31.952 1.00 96.06 508 ASN A N 1
ATOM 3925 C CA . ASN A 1 508 ? 19.411 12.191 -33.222 1.00 96.06 508 ASN A CA 1
ATOM 3926 C C . ASN A 1 508 ? 18.723 11.155 -34.134 1.00 96.06 508 ASN A C 1
ATOM 3928 O O . ASN A 1 508 ? 17.731 10.522 -33.776 1.00 96.06 508 ASN A O 1
ATOM 3932 N N . SER A 1 509 ? 19.264 10.971 -35.342 1.00 96.31 509 SER A N 1
ATOM 3933 C CA . SER A 1 509 ? 18.705 10.089 -36.379 1.00 96.31 509 SER A CA 1
ATOM 3934 C C . SER A 1 509 ? 18.794 8.586 -36.080 1.00 96.31 509 SER A C 1
ATOM 3936 O O . SER A 1 509 ? 18.301 7.784 -36.871 1.00 96.31 509 SER A O 1
ATOM 3938 N N . TYR A 1 510 ? 19.428 8.196 -34.972 1.00 97.19 510 TYR A N 1
ATOM 3939 C CA . TYR A 1 510 ? 19.629 6.802 -34.561 1.00 97.19 510 TYR A CA 1
ATOM 3940 C C . TYR A 1 510 ? 18.676 6.393 -33.427 1.00 97.19 510 TYR A C 1
ATOM 3942 O O . TYR A 1 510 ? 18.942 5.470 -32.654 1.00 97.19 510 TYR A O 1
ATOM 3950 N N . VAL A 1 511 ? 17.553 7.108 -33.326 1.00 95.94 511 VAL A N 1
ATOM 3951 C CA . VAL A 1 511 ? 16.423 6.800 -32.453 1.00 95.94 511 VAL A CA 1
ATOM 3952 C C . VAL A 1 511 ? 15.218 6.473 -33.328 1.00 95.94 511 VAL A C 1
ATOM 3954 O O . VAL A 1 511 ? 14.773 7.294 -34.129 1.00 95.94 511 VAL A O 1
ATOM 3957 N N . TRP A 1 512 ? 14.669 5.272 -33.173 1.00 94.00 512 TRP A N 1
ATOM 3958 C CA . TRP A 1 512 ? 13.545 4.777 -33.968 1.00 94.00 512 TRP A CA 1
ATOM 3959 C C . TRP A 1 512 ? 12.344 4.463 -33.086 1.00 94.00 512 TRP A C 1
ATOM 3961 O O . TRP A 1 512 ? 12.490 3.977 -31.969 1.00 94.00 512 TRP A O 1
ATOM 3971 N N . GLY A 1 513 ? 11.135 4.712 -33.589 1.00 88.00 513 GLY A N 1
ATOM 3972 C CA . GLY A 1 513 ? 9.915 4.422 -32.831 1.00 88.00 513 GLY A CA 1
ATOM 3973 C C . GLY A 1 513 ? 9.760 5.279 -31.571 1.00 88.00 513 GLY A C 1
ATOM 3974 O O . GLY A 1 513 ? 9.152 4.820 -30.609 1.00 88.00 513 GLY A O 1
ATOM 3975 N N . LEU A 1 514 ? 10.315 6.500 -31.559 1.00 91.25 514 LEU A N 1
ATOM 3976 C CA . LEU A 1 514 ? 10.010 7.480 -30.519 1.00 91.25 514 LEU A CA 1
ATOM 3977 C C . LEU A 1 514 ? 8.516 7.815 -30.589 1.00 91.25 514 LEU A C 1
ATOM 3979 O O . LEU A 1 514 ? 8.047 8.410 -31.559 1.00 91.25 514 LEU A O 1
ATOM 3983 N N . GLY A 1 515 ? 7.771 7.370 -29.586 1.00 86.88 515 GLY A N 1
ATOM 3984 C CA . GLY A 1 515 ? 6.322 7.474 -29.533 1.00 86.88 515 GLY A CA 1
ATOM 3985 C C . GLY A 1 515 ? 5.867 8.448 -28.459 1.00 86.88 515 GLY A C 1
ATOM 3986 O O . GLY A 1 515 ? 6.390 8.461 -27.348 1.00 86.88 515 GLY A O 1
ATOM 3987 N N . PHE A 1 516 ? 4.825 9.210 -28.772 1.00 82.88 516 PHE A N 1
ATOM 3988 C CA . PHE A 1 516 ? 4.060 9.977 -27.797 1.00 82.88 516 PHE A CA 1
ATOM 3989 C C . PHE A 1 516 ? 2.661 9.371 -27.771 1.00 82.88 516 PHE A C 1
ATOM 3991 O O . PHE A 1 516 ? 1.891 9.561 -28.713 1.00 82.88 516 PHE A O 1
ATOM 3998 N N . SER A 1 517 ? 2.342 8.578 -26.749 1.00 67.62 517 SER A N 1
ATOM 3999 C CA . SER A 1 517 ? 0.984 8.049 -26.596 1.00 67.62 517 SER A CA 1
ATOM 4000 C C . SER A 1 517 ? 0.170 9.055 -25.784 1.00 67.62 517 SER A C 1
ATOM 4002 O O . SER A 1 517 ? 0.598 9.413 -24.683 1.00 67.62 517 SER A O 1
ATOM 4004 N N . PRO A 1 518 ? -0.973 9.561 -26.279 1.00 66.06 518 PRO A N 1
ATOM 4005 C CA . PRO A 1 518 ? -1.832 10.382 -25.446 1.00 66.06 518 PRO A CA 1
ATOM 4006 C C . PRO A 1 518 ? -2.392 9.514 -24.313 1.00 66.06 518 PRO A C 1
ATOM 4008 O O . PRO A 1 518 ? -2.837 8.382 -24.539 1.00 66.06 518 PRO A O 1
ATOM 4011 N N . ALA A 1 519 ? -2.346 10.032 -23.084 1.00 66.56 519 ALA A N 1
ATOM 4012 C CA . ALA A 1 519 ? -2.895 9.320 -21.937 1.00 66.56 519 ALA A CA 1
ATOM 4013 C C . ALA A 1 519 ? -4.378 8.990 -22.186 1.00 66.56 519 ALA A C 1
ATOM 4015 O O . ALA A 1 519 ? -5.113 9.842 -22.708 1.00 66.56 519 ALA A O 1
ATOM 4016 N N . PRO A 1 520 ? -4.836 7.775 -21.833 1.00 82.38 520 PRO A N 1
ATOM 4017 C CA . PRO A 1 520 ? -6.255 7.474 -21.870 1.00 82.38 520 PRO A CA 1
ATOM 4018 C C . PRO A 1 520 ? -6.979 8.323 -20.818 1.00 82.38 520 PRO A C 1
ATOM 4020 O O . PRO A 1 520 ? -6.487 8.499 -19.704 1.00 82.38 520 PRO A O 1
ATOM 4023 N N . THR A 1 521 ? -8.169 8.821 -21.139 1.00 87.81 521 THR A N 1
ATOM 4024 C CA . THR A 1 521 ? -9.047 9.519 -20.188 1.00 87.81 521 THR A CA 1
ATOM 4025 C C . THR A 1 521 ? -10.358 8.763 -20.029 1.00 87.81 521 THR A C 1
ATOM 4027 O O . THR A 1 521 ? -10.882 8.207 -20.990 1.00 87.81 521 THR A O 1
ATOM 4030 N N . ILE A 1 522 ? -10.913 8.746 -18.812 1.00 94.25 522 ILE A N 1
ATOM 4031 C CA . ILE A 1 522 ? -12.305 8.332 -18.571 1.00 94.25 522 ILE A CA 1
ATOM 4032 C C . ILE A 1 522 ? -13.150 9.600 -18.473 1.00 94.25 522 ILE A C 1
ATOM 4034 O O . ILE A 1 522 ? -13.326 10.182 -17.394 1.00 94.25 522 ILE A O 1
ATOM 4038 N N . ASP A 1 523 ? -13.655 10.029 -19.626 1.00 92.25 523 ASP A N 1
ATOM 4039 C CA . ASP A 1 523 ? -14.417 11.269 -19.783 1.00 92.25 523 ASP A CA 1
ATOM 4040 C C . ASP A 1 523 ? -15.702 11.222 -18.948 1.00 92.25 523 ASP A C 1
ATOM 4042 O O . ASP A 1 523 ? -16.064 12.190 -18.278 1.00 92.25 523 ASP A O 1
ATOM 4046 N N . SER A 1 524 ? -16.348 10.053 -18.889 1.00 95.06 524 SER A N 1
ATOM 4047 C CA . SER A 1 524 ? -17.514 9.823 -18.039 1.00 95.06 524 SER A CA 1
ATOM 4048 C C . SER A 1 524 ? -17.472 8.451 -17.367 1.00 95.06 524 SER A C 1
ATOM 4050 O O . SER A 1 524 ? -17.057 7.462 -17.961 1.00 95.06 524 SER A O 1
ATOM 4052 N N . LEU A 1 525 ? -17.892 8.412 -16.101 1.00 97.06 525 LEU A N 1
ATOM 4053 C CA . LEU A 1 525 ? -18.298 7.207 -15.380 1.00 97.06 525 LEU A CA 1
ATOM 4054 C C . LEU A 1 525 ? -19.368 7.648 -14.383 1.00 97.06 525 LEU A C 1
ATOM 4056 O O . LEU A 1 525 ? -19.081 8.452 -13.494 1.00 97.06 525 LEU A O 1
ATOM 4060 N N . SER A 1 526 ? -20.596 7.180 -14.560 1.00 96.00 526 SER A N 1
ATOM 4061 C CA . SER A 1 526 ? -21.736 7.564 -13.728 1.00 96.00 526 SER A CA 1
ATOM 4062 C C . SER A 1 526 ? -22.634 6.370 -13.433 1.00 96.00 526 SER A C 1
ATOM 4064 O O . SER A 1 526 ? -22.611 5.374 -14.151 1.00 96.00 526 SER A O 1
ATOM 4066 N N . ALA A 1 527 ? -23.417 6.483 -12.362 1.00 96.19 527 ALA A N 1
ATOM 4067 C CA . ALA A 1 527 ? -24.450 5.533 -11.978 1.00 96.19 527 ALA A CA 1
ATOM 4068 C C . ALA A 1 527 ? -25.791 6.268 -11.920 1.00 96.19 527 ALA A C 1
ATOM 4070 O O . ALA A 1 527 ? -25.862 7.376 -11.384 1.00 96.19 527 ALA A O 1
ATOM 4071 N N . ASN A 1 528 ? -26.848 5.674 -12.469 1.00 93.69 528 ASN A N 1
ATOM 4072 C CA . ASN A 1 528 ? -28.181 6.263 -12.445 1.00 93.69 528 ASN A CA 1
ATOM 4073 C C . ASN A 1 528 ? -29.270 5.194 -12.204 1.00 93.69 528 ASN A C 1
ATOM 4075 O O . ASN A 1 528 ? -29.430 4.306 -13.049 1.00 93.69 528 ASN A O 1
ATOM 4079 N N . PRO A 1 529 ? -30.023 5.268 -11.087 1.00 94.38 529 PRO A N 1
ATOM 4080 C CA . PRO A 1 529 ? -29.842 6.202 -9.964 1.00 94.38 529 PRO A CA 1
ATOM 4081 C C . PRO A 1 529 ? -28.615 5.845 -9.099 1.00 94.38 529 PRO A C 1
ATOM 4083 O O . PRO A 1 529 ? -28.198 4.689 -9.049 1.00 94.38 529 PRO A O 1
ATOM 4086 N N . THR A 1 530 ? -28.033 6.822 -8.395 1.00 89.00 530 THR A N 1
ATOM 4087 C CA . THR A 1 530 ? -26.908 6.603 -7.454 1.00 89.00 530 THR A CA 1
ATOM 4088 C C . THR A 1 530 ? -27.341 5.995 -6.119 1.00 89.00 530 THR A C 1
ATOM 4090 O O . THR A 1 530 ? -26.511 5.448 -5.397 1.00 89.00 530 THR A O 1
ATOM 4093 N N . THR A 1 531 ? -28.638 6.046 -5.809 1.00 85.38 531 THR A N 1
ATOM 4094 C CA . THR A 1 531 ? -29.251 5.381 -4.657 1.00 85.38 531 THR A CA 1
ATOM 4095 C C . THR A 1 531 ? -30.396 4.506 -5.141 1.00 85.38 531 THR A C 1
ATOM 4097 O O . THR A 1 531 ? -31.275 4.977 -5.863 1.00 85.38 531 THR A O 1
ATOM 4100 N N . ILE A 1 532 ? -30.399 3.245 -4.723 1.00 83.19 532 ILE A N 1
ATOM 4101 C CA . ILE A 1 532 ? -31.453 2.273 -5.010 1.00 83.19 532 ILE A CA 1
ATOM 4102 C C . ILE A 1 532 ? -32.015 1.705 -3.708 1.00 83.19 532 ILE A C 1
ATOM 4104 O O . ILE A 1 532 ? -31.350 1.728 -2.675 1.00 83.19 532 ILE A O 1
ATOM 4108 N N . VAL A 1 533 ? -33.228 1.162 -3.750 1.00 77.12 533 VAL A N 1
ATOM 4109 C CA . VAL A 1 533 ? -33.727 0.272 -2.691 1.00 77.12 533 VAL A CA 1
ATOM 4110 C C . VAL A 1 533 ? -33.202 -1.138 -2.966 1.00 77.12 533 VAL A C 1
ATOM 4112 O O . VAL A 1 533 ? -33.043 -1.508 -4.132 1.00 77.12 533 VAL A O 1
ATOM 4115 N N . GLN A 1 534 ? -32.908 -1.920 -1.924 1.00 70.38 534 GLN A N 1
ATOM 4116 C CA . GLN A 1 534 ? -32.471 -3.313 -2.077 1.00 70.38 534 GLN A CA 1
ATOM 4117 C C . GLN A 1 534 ? -33.397 -4.087 -3.037 1.00 70.38 534 GLN A C 1
ATOM 4119 O O . GLN A 1 534 ? -34.618 -4.021 -2.927 1.00 70.38 534 GLN A O 1
ATOM 4124 N N . GLY A 1 535 ? -32.814 -4.780 -4.022 1.00 66.00 535 GLY A N 1
ATOM 4125 C CA . GLY A 1 535 ? -33.559 -5.492 -5.073 1.00 66.00 535 GLY A CA 1
ATOM 4126 C C . GLY A 1 535 ? -33.907 -4.655 -6.315 1.00 66.00 535 GLY A C 1
ATOM 4127 O O . GLY A 1 535 ? -34.356 -5.216 -7.312 1.00 66.00 535 GLY A O 1
ATOM 4128 N N . SER A 1 536 ? -33.668 -3.339 -6.300 1.00 80.50 536 SER A N 1
ATOM 4129 C CA . SER A 1 536 ? -33.717 -2.493 -7.503 1.00 80.50 536 SER A CA 1
ATOM 4130 C C . SER A 1 536 ? -32.381 -2.514 -8.265 1.00 80.50 536 SER A C 1
ATOM 4132 O O . SER A 1 536 ? -31.415 -3.152 -7.849 1.00 80.50 536 SER A O 1
ATOM 4134 N N . SER A 1 537 ? -32.314 -1.813 -9.399 1.00 88.12 537 SER A N 1
ATOM 4135 C CA . SER A 1 537 ? -31.114 -1.733 -10.240 1.00 88.12 537 SER A CA 1
ATOM 4136 C C . SER A 1 537 ? -30.602 -0.309 -10.411 1.00 88.12 537 SER A C 1
ATOM 4138 O O . SER A 1 537 ? -31.389 0.636 -10.430 1.00 88.12 537 SER A O 1
ATOM 4140 N N . SER A 1 538 ? -29.300 -0.170 -10.649 1.00 93.12 538 SER A N 1
ATOM 4141 C CA . SER A 1 538 ? -28.676 1.055 -11.155 1.00 93.12 538 SER A CA 1
ATOM 4142 C C . SER A 1 538 ? -28.029 0.784 -12.510 1.00 93.12 538 SER A C 1
ATOM 4144 O O . SER A 1 538 ? -27.588 -0.333 -12.774 1.00 93.12 538 SER A O 1
ATOM 4146 N N . THR A 1 539 ? -27.976 1.781 -13.387 1.00 97.31 539 THR A N 1
ATOM 4147 C CA . THR A 1 539 ? -27.271 1.675 -14.670 1.00 97.31 539 THR A CA 1
ATOM 4148 C C . THR A 1 539 ? -25.971 2.461 -14.609 1.00 97.31 539 THR A C 1
ATOM 4150 O O . THR A 1 539 ? -25.989 3.671 -14.386 1.00 97.31 539 THR A O 1
ATOM 4153 N N . LEU A 1 540 ? -24.851 1.765 -14.807 1.00 97.62 540 LEU A N 1
ATOM 4154 C CA . LEU A 1 540 ? -23.528 2.360 -14.956 1.00 97.62 540 LEU A CA 1
ATOM 4155 C C . LEU A 1 540 ? -23.319 2.760 -16.416 1.00 97.62 540 LEU A C 1
ATOM 4157 O O . LEU A 1 540 ? -23.616 1.960 -17.299 1.00 97.62 540 LEU A O 1
ATOM 4161 N N . SER A 1 541 ? -22.778 3.944 -16.680 1.00 97.12 541 SER A N 1
ATOM 4162 C CA . SER A 1 541 ? -22.466 4.413 -18.039 1.00 97.12 541 SER A CA 1
ATOM 4163 C C . SER A 1 541 ? -21.103 5.090 -18.080 1.00 97.12 541 SER A C 1
ATOM 4165 O O . SER A 1 541 ? -20.755 5.822 -17.152 1.00 97.12 541 SER A O 1
ATOM 4167 N N . TRP A 1 542 ? -20.331 4.845 -19.141 1.00 97.94 542 TRP A N 1
ATOM 4168 C CA . TRP A 1 542 ? -18.982 5.387 -19.287 1.00 97.94 542 TRP A CA 1
ATOM 4169 C C . TRP A 1 542 ? -18.575 5.661 -20.736 1.00 97.94 542 TRP A C 1
ATOM 4171 O O . TRP A 1 542 ? -19.070 5.056 -21.691 1.00 97.94 542 TRP A O 1
ATOM 4181 N N . SER A 1 543 ? -17.603 6.556 -20.879 1.00 96.75 543 SER A N 1
ATOM 4182 C CA . SER A 1 543 ? -16.932 6.883 -22.134 1.00 96.75 543 SER A CA 1
ATOM 4183 C C . SER A 1 543 ? -15.472 7.223 -21.872 1.00 96.75 543 SER A C 1
ATOM 4185 O O . SER A 1 543 ? -15.130 7.725 -20.796 1.00 96.75 543 SER A O 1
ATOM 4187 N N . THR A 1 544 ? -14.624 6.962 -22.861 1.00 95.56 544 THR A N 1
ATOM 4188 C CA . THR A 1 544 ? -13.191 7.240 -22.787 1.00 95.56 544 THR A CA 1
ATOM 4189 C C . THR A 1 544 ? -12.677 7.883 -24.063 1.00 95.56 544 THR A C 1
ATOM 4191 O O . THR A 1 544 ? -13.270 7.720 -25.132 1.00 95.56 544 THR A O 1
ATOM 4194 N N . THR A 1 545 ? -11.528 8.542 -23.943 1.00 89.44 545 THR A N 1
ATOM 4195 C CA . THR A 1 545 ? -10.727 9.021 -25.067 1.00 89.44 545 THR A CA 1
ATOM 4196 C C . THR A 1 545 ? -9.341 8.382 -24.980 1.00 89.44 545 THR A C 1
ATOM 4198 O O . THR A 1 545 ? -8.808 8.181 -23.891 1.00 89.44 545 THR A O 1
ATOM 4201 N N . ASN A 1 546 ? -8.762 8.013 -26.126 1.00 84.44 546 ASN A N 1
ATOM 4202 C CA . ASN A 1 546 ? -7.437 7.383 -26.255 1.00 84.44 546 ASN A CA 1
ATOM 4203 C C . ASN A 1 546 ? -7.245 6.027 -25.542 1.00 84.44 546 ASN A C 1
ATOM 4205 O O . ASN A 1 546 ? -6.127 5.522 -25.506 1.00 84.44 546 ASN A O 1
ATOM 4209 N N . ALA A 1 547 ? -8.294 5.400 -25.002 1.00 87.62 547 ALA A N 1
ATOM 4210 C CA . ALA A 1 547 ? -8.210 4.034 -24.487 1.00 87.62 547 ALA A CA 1
ATOM 4211 C C . ALA A 1 547 ? -8.334 3.000 -25.621 1.00 87.62 547 ALA A C 1
ATOM 4213 O O . ALA A 1 547 ? -9.140 3.152 -26.536 1.00 87.62 547 ALA A O 1
ATOM 4214 N N . SER A 1 548 ? -7.557 1.922 -25.533 1.00 89.06 548 SER A N 1
ATOM 4215 C CA . SER A 1 548 ? -7.633 0.729 -26.384 1.00 89.06 548 SER A CA 1
ATOM 4216 C C . SER A 1 548 ? -8.351 -0.438 -25.695 1.00 89.06 548 SER A C 1
ATOM 4218 O O . SER A 1 548 ? -8.900 -1.306 -26.368 1.00 89.06 548 SER A O 1
ATOM 4220 N N . SER A 1 549 ? -8.379 -0.469 -24.360 1.00 92.44 549 SER A N 1
ATOM 4221 C CA . SER A 1 549 ? -9.080 -1.490 -23.573 1.00 92.44 549 SER A CA 1
ATOM 4222 C C . SER A 1 549 ? -9.540 -0.936 -22.226 1.00 92.44 549 SER A C 1
ATOM 4224 O O . SER A 1 549 ? -8.971 0.030 -21.729 1.00 92.44 549 SER A O 1
ATOM 4226 N N . CYS A 1 550 ? -10.562 -1.543 -21.621 1.00 95.50 550 CYS A N 1
ATOM 4227 C CA . CYS A 1 550 ? -10.975 -1.245 -20.251 1.00 95.50 550 CYS A CA 1
ATOM 4228 C C . CYS A 1 550 ? -11.286 -2.533 -19.477 1.00 95.50 550 CYS A C 1
ATOM 4230 O O . CYS A 1 550 ? -11.676 -3.545 -20.058 1.00 95.50 550 CYS A O 1
ATOM 4232 N N . THR A 1 551 ? -11.138 -2.491 -18.155 1.00 96.62 551 THR A N 1
ATOM 4233 C CA . THR A 1 551 ? -11.439 -3.580 -17.220 1.00 96.62 551 THR A CA 1
ATOM 4234 C C . THR A 1 551 ? -12.174 -3.016 -16.007 1.00 96.62 551 THR A C 1
ATOM 4236 O O . THR A 1 551 ? -11.785 -1.988 -15.457 1.00 96.62 551 THR A O 1
ATOM 4239 N N . GLY A 1 552 ? -13.259 -3.672 -15.601 1.00 95.00 552 GLY A N 1
ATOM 4240 C CA . GLY A 1 552 ? -13.992 -3.354 -14.379 1.00 95.00 552 GLY A CA 1
ATOM 4241 C C . GLY A 1 552 ? -13.433 -4.110 -13.171 1.00 95.00 552 GLY A C 1
ATOM 4242 O O . GLY A 1 552 ? -13.079 -5.283 -13.292 1.00 95.00 552 GLY A O 1
ATOM 4243 N N . SER A 1 553 ? -13.380 -3.454 -12.014 1.00 91.06 553 SER A N 1
ATOM 4244 C CA . SER A 1 553 ? -13.011 -4.020 -10.710 1.00 91.06 553 SER A CA 1
ATOM 4245 C C . SER A 1 553 ? -13.855 -3.420 -9.570 1.00 91.06 553 SER A C 1
ATOM 4247 O O . SER A 1 553 ? -14.589 -2.447 -9.762 1.00 91.06 553 SER A O 1
ATOM 4249 N N . GLY A 1 554 ? -13.796 -4.007 -8.371 1.00 91.94 554 GLY A N 1
ATOM 4250 C CA . GLY A 1 554 ? -14.695 -3.675 -7.259 1.00 91.94 554 GLY A CA 1
ATOM 4251 C C . GLY A 1 554 ? -15.942 -4.560 -7.284 1.00 91.94 554 GLY A C 1
ATOM 4252 O O . GLY A 1 554 ? -15.832 -5.780 -7.295 1.00 91.94 554 GLY A O 1
ATOM 4253 N N . SER A 1 555 ? -17.135 -3.964 -7.310 1.00 90.00 555 SER A N 1
ATOM 4254 C CA . SER A 1 555 ? -18.422 -4.687 -7.314 1.00 90.00 555 SER A CA 1
ATOM 4255 C C . SER A 1 555 ? -18.871 -5.180 -8.703 1.00 90.00 555 SER A C 1
ATOM 4257 O O . SER A 1 555 ? -19.973 -5.702 -8.861 1.00 90.00 555 SER A O 1
ATOM 4259 N N . TRP A 1 556 ? -18.018 -5.023 -9.717 1.00 92.62 556 TRP A N 1
ATOM 4260 C CA . TRP A 1 556 ? -18.108 -5.646 -11.043 1.00 92.62 556 TRP A CA 1
ATOM 4261 C C . TRP A 1 556 ? -16.721 -6.150 -11.459 1.00 92.62 556 TRP A C 1
ATOM 4263 O O . TRP A 1 556 ? -15.710 -5.739 -10.891 1.00 92.62 556 TRP A O 1
ATOM 4273 N N . THR A 1 557 ? -16.662 -7.026 -12.458 1.00 92.62 557 THR A N 1
ATOM 4274 C CA . THR A 1 557 ? -15.400 -7.590 -12.952 1.00 92.62 557 THR A CA 1
ATOM 4275 C C . THR A 1 557 ? -15.375 -7.675 -14.479 1.00 92.62 557 THR A C 1
ATOM 4277 O O . THR A 1 557 ? -16.391 -7.459 -15.158 1.00 92.62 557 THR A O 1
ATOM 4280 N N . GLY A 1 558 ? -14.194 -7.997 -15.010 1.00 92.69 558 GLY A N 1
ATOM 4281 C CA . GLY A 1 558 ? -13.984 -8.387 -16.402 1.00 92.69 558 GLY A CA 1
ATOM 4282 C C . GLY A 1 558 ? -13.772 -7.222 -17.366 1.00 92.69 558 GLY A C 1
ATOM 4283 O O . GLY A 1 558 ? -13.883 -6.050 -17.001 1.00 92.69 558 GLY A O 1
ATOM 4284 N N . SER A 1 559 ? -13.460 -7.565 -18.617 1.00 92.62 559 SER A N 1
ATOM 4285 C CA . SER A 1 559 ? -13.239 -6.589 -19.687 1.00 92.62 559 SER A CA 1
ATOM 4286 C C . SER A 1 559 ? -14.499 -5.757 -19.960 1.00 92.62 559 SER A C 1
ATOM 4288 O O . SER A 1 559 ? -15.626 -6.256 -19.890 1.00 92.62 559 SER A O 1
ATOM 4290 N N . LYS A 1 560 ? -14.296 -4.472 -20.252 1.00 96.62 560 LYS A N 1
ATOM 4291 C CA . LYS A 1 560 ? -15.316 -3.486 -20.611 1.00 96.62 560 LYS A CA 1
ATOM 4292 C C . LYS A 1 560 ? -14.952 -2.864 -21.955 1.00 96.62 560 LYS A C 1
ATOM 4294 O O . LYS A 1 560 ? -13.776 -2.694 -22.271 1.00 96.62 560 LYS A O 1
ATOM 4299 N N . GLY A 1 561 ? -15.970 -2.492 -22.728 1.00 93.88 561 GLY A N 1
ATOM 4300 C CA . GLY A 1 561 ? -15.763 -1.654 -23.906 1.00 93.88 561 GLY A CA 1
ATOM 4301 C C . GLY A 1 561 ? -15.148 -0.309 -23.516 1.00 93.88 561 GLY A C 1
ATOM 4302 O O . GLY A 1 561 ? -15.338 0.162 -22.394 1.00 93.88 561 GLY A O 1
ATOM 4303 N N . ILE A 1 562 ? -14.438 0.329 -24.445 1.00 94.88 562 ILE A N 1
ATOM 4304 C CA . ILE A 1 562 ? -13.876 1.680 -24.255 1.00 94.88 562 ILE A CA 1
ATOM 4305 C C . ILE A 1 562 ? -14.969 2.756 -24.082 1.00 94.88 562 ILE A C 1
ATOM 4307 O O . ILE A 1 562 ? -14.726 3.847 -23.579 1.00 94.88 562 ILE A O 1
ATOM 4311 N N . SER A 1 563 ? -16.212 2.435 -24.423 1.00 96.62 563 SER A N 1
ATOM 4312 C CA . SER A 1 563 ? -17.419 3.139 -23.997 1.00 96.62 563 SER A CA 1
ATOM 4313 C C . SER A 1 563 ? -18.543 2.119 -23.826 1.00 96.62 563 SER A C 1
ATOM 4315 O O . SER A 1 563 ? -18.491 1.027 -24.402 1.00 96.62 563 SER A O 1
ATOM 4317 N N . GLY A 1 564 ? -19.542 2.430 -23.003 1.00 96.25 564 GLY A N 1
ATOM 4318 C CA . GLY A 1 564 ? -20.655 1.513 -22.800 1.00 96.25 564 GLY A CA 1
ATOM 4319 C C . GLY A 1 564 ? -21.544 1.842 -21.615 1.00 96.25 564 GLY A C 1
ATOM 4320 O O . GLY A 1 564 ? -21.400 2.863 -20.944 1.00 96.25 564 GLY A O 1
ATOM 4321 N N . SER A 1 565 ? -22.492 0.940 -21.381 1.00 96.25 565 SER A N 1
ATOM 4322 C CA . SER A 1 565 ? -23.383 0.970 -20.233 1.00 96.25 565 SER A CA 1
ATOM 4323 C C . SER A 1 565 ? -23.657 -0.452 -19.741 1.00 96.25 565 SER A C 1
ATOM 4325 O O . SER A 1 565 ? -23.678 -1.392 -20.536 1.00 96.25 565 SER A O 1
ATOM 4327 N N . GLN A 1 566 ? -23.832 -0.621 -18.431 1.00 96.50 566 GLN A N 1
ATOM 4328 C CA . GLN A 1 566 ? -24.136 -1.898 -17.793 1.00 96.50 566 GLN A CA 1
ATOM 4329 C C . GLN A 1 566 ? -25.087 -1.694 -16.608 1.00 96.50 566 GLN A C 1
ATOM 4331 O O . GLN A 1 566 ? -24.798 -0.924 -15.692 1.00 96.50 566 GLN A O 1
ATOM 4336 N N . THR A 1 567 ? -26.194 -2.435 -16.586 1.00 95.31 567 THR A N 1
ATOM 4337 C CA . THR A 1 567 ? -27.102 -2.484 -15.433 1.00 95.31 567 THR A CA 1
ATOM 4338 C C . THR A 1 567 ? -26.551 -3.404 -14.344 1.00 95.31 567 THR A C 1
ATOM 4340 O O . THR A 1 567 ? -26.059 -4.499 -14.624 1.00 95.31 567 THR A O 1
ATOM 4343 N N . VAL A 1 568 ? -26.638 -2.955 -13.095 1.00 92.19 568 VAL A N 1
ATOM 4344 C CA . VAL A 1 568 ? -26.163 -3.649 -11.895 1.00 92.19 568 VAL A CA 1
ATOM 4345 C C . VAL A 1 568 ? -27.263 -3.708 -10.833 1.00 92.19 568 VAL A C 1
ATOM 4347 O O . VAL A 1 568 ? -28.109 -2.816 -10.757 1.00 92.19 568 VAL A O 1
ATOM 4350 N N . PHE A 1 569 ? -27.236 -4.750 -9.998 1.00 90.31 569 PHE A N 1
ATOM 4351 C CA . PHE A 1 569 ? -28.243 -5.030 -8.962 1.00 90.31 569 PHE A CA 1
ATOM 4352 C C . PHE A 1 569 ? -27.589 -5.213 -7.579 1.00 90.31 569 PHE A C 1
ATOM 4354 O O . PHE A 1 569 ? -27.619 -6.313 -7.024 1.00 90.31 569 PHE A O 1
ATOM 4361 N N . PRO A 1 570 ? -26.909 -4.189 -7.033 1.00 84.19 570 PRO A N 1
ATOM 4362 C CA . PRO A 1 570 ? -26.237 -4.335 -5.750 1.00 84.19 570 PRO A CA 1
ATOM 4363 C C . PRO A 1 570 ? -27.242 -4.521 -4.600 1.00 84.19 570 PRO A C 1
ATOM 4365 O O . PRO A 1 570 ? -28.266 -3.846 -4.532 1.00 84.19 570 PRO A O 1
ATOM 4368 N N . THR A 1 571 ? -26.947 -5.438 -3.676 1.00 75.81 571 THR A N 1
ATOM 4369 C CA . THR A 1 571 ? -27.765 -5.700 -2.471 1.00 75.81 571 THR A CA 1
ATOM 4370 C C . THR A 1 571 ? -27.261 -4.960 -1.233 1.00 75.81 571 THR A C 1
ATOM 4372 O O . THR A 1 571 ? -27.990 -4.827 -0.252 1.00 75.81 571 THR A O 1
ATOM 4375 N N . THR A 1 572 ? -26.037 -4.443 -1.295 1.00 78.56 572 THR A N 1
ATOM 4376 C CA . THR A 1 572 ? -25.387 -3.568 -0.314 1.00 78.56 572 THR A CA 1
ATOM 4377 C C . THR A 1 572 ? -24.698 -2.425 -1.051 1.00 78.56 572 THR A C 1
ATOM 4379 O O . THR A 1 572 ? -24.484 -2.513 -2.263 1.00 78.56 572 THR A O 1
ATOM 4382 N N . ASN A 1 573 ? -24.305 -1.368 -0.336 1.00 84.75 573 ASN A N 1
ATOM 4383 C CA . ASN A 1 573 ? -23.497 -0.292 -0.919 1.00 84.75 573 ASN A CA 1
ATOM 4384 C C . ASN A 1 573 ? -22.315 -0.883 -1.698 1.00 84.75 573 ASN A C 1
ATOM 4386 O O . ASN A 1 573 ? -21.572 -1.709 -1.169 1.00 84.75 573 ASN A O 1
ATOM 4390 N N . SER A 1 574 ? -22.194 -0.495 -2.963 1.00 89.44 574 SER A N 1
ATOM 4391 C CA . SER A 1 574 ? -21.282 -1.119 -3.921 1.00 89.44 574 SER A CA 1
ATOM 4392 C C . SER A 1 574 ? -20.504 -0.053 -4.680 1.00 89.44 574 SER A C 1
ATOM 4394 O O . SER A 1 574 ? -21.072 0.966 -5.070 1.00 89.44 574 SER A O 1
ATOM 4396 N N . THR A 1 575 ? -19.214 -0.293 -4.908 1.00 94.81 575 THR A N 1
ATOM 4397 C CA . THR A 1 575 ? -18.321 0.621 -5.636 1.00 94.81 575 THR A CA 1
ATOM 4398 C C . THR A 1 575 ? -17.765 -0.077 -6.868 1.00 94.81 575 THR A C 1
ATOM 4400 O O . THR A 1 575 ? -17.203 -1.168 -6.784 1.00 94.81 575 THR A O 1
ATOM 4403 N N . TYR A 1 576 ? -17.908 0.572 -8.018 1.00 96.00 576 TYR A N 1
ATOM 4404 C CA . TYR A 1 576 ? -17.518 0.077 -9.330 1.00 96.00 576 TYR A CA 1
ATOM 4405 C C . TYR A 1 576 ? -16.371 0.924 -9.865 1.00 96.00 576 TYR A C 1
ATOM 4407 O O . TYR A 1 576 ? -16.531 2.126 -10.069 1.00 96.00 576 TYR A O 1
ATOM 4415 N N . THR A 1 577 ? -15.221 0.302 -10.099 1.00 96.31 577 THR A N 1
ATOM 4416 C CA . THR A 1 577 ? -14.019 0.956 -10.625 1.00 96.31 577 THR A CA 1
ATOM 4417 C C . THR A 1 577 ? -13.797 0.536 -12.070 1.00 96.31 577 THR A C 1
ATOM 4419 O O . THR A 1 577 ? -13.780 -0.655 -12.368 1.00 96.31 577 THR A O 1
ATOM 4422 N N . LEU A 1 578 ? -13.644 1.496 -12.976 1.00 96.81 578 LEU A N 1
ATOM 4423 C CA . LEU A 1 578 ? -13.248 1.276 -14.363 1.00 96.81 578 LEU A CA 1
ATOM 4424 C C . LEU A 1 578 ? -11.774 1.645 -14.514 1.00 96.81 578 LEU A C 1
ATOM 4426 O O . LEU A 1 578 ? -11.412 2.775 -14.196 1.00 96.81 578 LEU A O 1
ATOM 4430 N N . THR A 1 579 ? -10.958 0.731 -15.030 1.00 93.62 579 THR A N 1
ATOM 4431 C CA . THR A 1 579 ? -9.557 0.976 -15.397 1.00 93.62 579 THR A CA 1
ATOM 4432 C C . THR A 1 579 ? -9.401 0.812 -16.900 1.00 93.62 579 THR A C 1
ATOM 4434 O O . THR A 1 579 ? -9.749 -0.236 -17.434 1.00 93.62 579 THR A O 1
ATOM 4437 N N . CYS A 1 580 ? -8.887 1.822 -17.592 1.00 91.06 580 CYS A N 1
ATOM 4438 C CA . CYS A 1 580 ? -8.738 1.829 -19.043 1.00 91.06 580 CYS A CA 1
ATOM 4439 C C . CYS A 1 580 ? -7.288 2.027 -19.452 1.00 91.06 580 CYS A C 1
ATOM 4441 O O . CYS A 1 580 ? -6.601 2.860 -18.866 1.00 91.06 580 CYS A O 1
ATOM 4443 N N . THR A 1 581 ? -6.858 1.282 -20.468 1.00 80.81 581 THR A N 1
ATOM 4444 C CA . THR A 1 581 ? -5.482 1.227 -20.955 1.00 80.81 581 THR A CA 1
ATOM 4445 C C . THR A 1 581 ? -5.408 1.689 -22.412 1.00 80.81 581 THR A C 1
ATOM 4447 O O . THR A 1 581 ? -6.319 1.360 -23.168 1.00 80.81 581 THR A O 1
ATOM 4450 N N . ASN A 1 582 ? -4.375 2.429 -22.831 1.00 79.31 582 ASN A N 1
ATOM 4451 C CA . ASN A 1 582 ? -4.113 2.781 -24.240 1.00 79.31 582 ASN A CA 1
ATOM 4452 C C . ASN A 1 582 ? -3.158 1.768 -24.918 1.00 79.31 582 ASN A C 1
ATOM 4454 O O . ASN A 1 582 ? -2.668 0.827 -24.295 1.00 79.31 582 ASN A O 1
ATOM 4458 N N . SER A 1 583 ? -2.872 1.938 -26.212 1.00 63.19 583 SER A N 1
ATOM 4459 C CA . SER A 1 583 ? -1.941 1.066 -26.955 1.00 63.19 583 SER A CA 1
ATOM 4460 C C . SER A 1 583 ? -0.472 1.190 -26.525 1.00 63.19 583 SER A C 1
ATOM 4462 O O . SER A 1 583 ? 0.311 0.292 -26.814 1.00 63.19 583 SER A O 1
ATOM 4464 N N . GLY A 1 584 ? -0.100 2.279 -25.847 1.00 53.97 584 GLY A N 1
ATOM 4465 C CA . GLY A 1 584 ? 1.227 2.501 -25.266 1.00 53.97 584 GLY A CA 1
ATOM 4466 C C . GLY A 1 584 ? 1.400 1.930 -23.853 1.00 53.97 584 GLY A C 1
ATOM 4467 O O . GLY A 1 584 ? 2.452 2.125 -23.254 1.00 53.97 584 GLY A O 1
ATOM 4468 N N . GLY A 1 585 ? 0.389 1.241 -23.303 1.00 52.97 585 GLY A N 1
ATOM 4469 C CA . GLY A 1 585 ? 0.404 0.713 -21.931 1.00 52.97 585 GLY A CA 1
ATOM 4470 C C . GLY A 1 585 ? -0.012 1.728 -20.857 1.00 52.97 585 GLY A C 1
ATOM 4471 O O . GLY A 1 585 ? -0.061 1.404 -19.668 1.00 52.97 585 GLY A O 1
ATOM 4472 N N . GLY A 1 586 ? -0.354 2.950 -21.254 1.00 61.09 586 GLY A N 1
ATOM 4473 C CA . GLY A 1 586 ? -1.006 3.989 -20.469 1.00 61.09 586 GLY A CA 1
ATOM 4474 C C . GLY A 1 586 ? -2.251 3.540 -19.747 1.00 61.09 586 GLY A C 1
ATOM 4475 O O . GLY A 1 586 ? -3.018 2.831 -20.366 1.00 61.09 586 GLY A O 1
ATOM 4476 N N . THR A 1 587 ? -2.497 3.938 -18.494 1.00 74.00 587 THR A N 1
ATOM 4477 C CA . THR A 1 587 ? -3.665 3.487 -17.708 1.00 74.00 587 THR A CA 1
ATOM 4478 C C . THR A 1 587 ? -4.304 4.636 -16.938 1.00 74.00 587 THR A C 1
ATOM 4480 O O . THR A 1 587 ? -3.592 5.427 -16.325 1.00 74.00 587 THR A O 1
ATOM 4483 N N . VAL A 1 588 ? -5.633 4.668 -16.876 1.00 82.94 588 VAL A N 1
ATOM 4484 C CA . VAL A 1 588 ? -6.429 5.588 -16.049 1.00 82.94 588 VAL A CA 1
ATOM 4485 C C . VAL A 1 588 ? -7.513 4.806 -15.311 1.00 82.94 588 VAL A C 1
ATOM 4487 O O . VAL A 1 588 ? -8.055 3.853 -15.865 1.00 82.94 588 VAL A O 1
ATOM 4490 N N . SER A 1 589 ? -7.853 5.207 -14.085 1.00 91.88 589 SER A N 1
ATOM 4491 C CA . SER A 1 589 ? -8.942 4.596 -13.313 1.00 91.88 589 SER A CA 1
ATOM 4492 C C . SER A 1 589 ? -9.926 5.642 -12.797 1.00 91.88 589 SER A C 1
ATOM 4494 O O . SER A 1 589 ? -9.529 6.743 -12.424 1.00 91.88 589 SER A O 1
ATOM 4496 N N . LYS A 1 590 ? -11.213 5.295 -12.746 1.00 93.81 590 LYS A N 1
ATOM 4497 C CA . LYS A 1 590 ? -12.282 6.116 -12.156 1.00 93.81 590 LYS A CA 1
ATOM 4498 C C . LYS A 1 590 ? -13.281 5.199 -11.460 1.00 93.81 590 LYS A C 1
ATOM 4500 O O . LYS A 1 590 ? -13.519 4.096 -11.944 1.00 93.81 590 LYS A O 1
ATOM 4505 N N . SER A 1 591 ? -13.883 5.648 -10.361 1.00 95.38 591 SER A N 1
ATOM 4506 C CA . SER A 1 591 ? -14.866 4.854 -9.611 1.00 95.38 591 SER A CA 1
ATOM 4507 C C . SER A 1 591 ? -16.194 5.585 -9.452 1.00 95.38 591 SER A C 1
ATOM 4509 O O . SER A 1 591 ? -16.236 6.814 -9.415 1.00 95.38 591 SER A O 1
ATOM 4511 N N . VAL A 1 592 ? -17.277 4.819 -9.335 1.00 96.88 592 VAL A N 1
ATOM 4512 C CA . VAL A 1 592 ? -18.614 5.302 -8.977 1.00 96.88 592 VAL A CA 1
ATOM 4513 C C . VAL A 1 592 ? -19.258 4.353 -7.969 1.00 96.88 592 VAL A C 1
ATOM 4515 O O . VAL A 1 592 ? -19.066 3.140 -8.048 1.00 96.88 592 VAL A O 1
ATOM 4518 N N . SER A 1 593 ? -20.024 4.892 -7.023 1.00 94.25 593 SER A N 1
ATOM 4519 C CA . SER A 1 593 ? -20.717 4.101 -6.002 1.00 94.25 593 SER A CA 1
ATOM 4520 C C . SER A 1 593 ? -22.230 4.125 -6.204 1.00 94.25 593 SER A C 1
ATOM 4522 O O . SER A 1 593 ? -22.802 5.139 -6.604 1.00 94.25 593 SER A O 1
ATOM 4524 N N . VAL A 1 594 ? -22.866 2.996 -5.895 1.00 93.50 594 VAL A N 1
ATOM 4525 C CA . VAL A 1 594 ? -24.318 2.841 -5.794 1.00 93.50 594 VAL A CA 1
ATOM 4526 C C . VAL A 1 594 ? -24.653 2.538 -4.337 1.00 93.50 594 VAL A C 1
ATOM 4528 O O . VAL A 1 594 ? -24.232 1.514 -3.794 1.00 93.50 594 VAL A O 1
ATOM 4531 N N . SER A 1 595 ? -25.408 3.432 -3.707 1.00 85.25 595 SER A N 1
ATOM 4532 C CA . SER A 1 595 ? -25.913 3.261 -2.346 1.00 85.25 595 SER A CA 1
ATOM 4533 C C . SER A 1 595 ? -27.190 2.426 -2.360 1.00 85.25 595 SER A C 1
ATOM 4535 O O . SER A 1 595 ? -28.091 2.679 -3.157 1.00 85.25 595 SER A O 1
ATOM 4537 N N . VAL A 1 596 ? -27.292 1.450 -1.463 1.00 80.56 596 VAL A N 1
ATOM 4538 C CA . VAL A 1 596 ? -28.454 0.567 -1.338 1.00 80.56 596 VAL A CA 1
ATOM 4539 C C . VAL A 1 596 ? -29.154 0.853 -0.018 1.00 80.56 596 VAL A C 1
ATOM 4541 O O . VAL A 1 596 ? -28.654 0.516 1.055 1.00 80.56 596 VAL A O 1
ATOM 4544 N N . ALA A 1 597 ? -30.326 1.478 -0.094 1.00 69.06 597 ALA A N 1
ATOM 4545 C CA . ALA A 1 597 ? -31.209 1.657 1.045 1.00 69.06 597 ALA A CA 1
ATOM 4546 C C . ALA A 1 597 ? -31.788 0.293 1.451 1.00 69.06 597 ALA A C 1
ATOM 4548 O O . ALA A 1 597 ? -32.581 -0.304 0.715 1.00 69.06 597 ALA A O 1
ATOM 4549 N N . GLN A 1 598 ? -31.364 -0.199 2.618 1.00 58.12 598 GLN A N 1
ATOM 4550 C CA . GLN A 1 598 ? -31.921 -1.398 3.241 1.00 58.12 598 GLN A CA 1
ATOM 4551 C C . GLN A 1 598 ? -33.360 -1.135 3.675 1.00 58.12 598 GLN A C 1
ATOM 4553 O O . GLN A 1 598 ? -33.713 -0.045 4.132 1.00 58.12 598 GLN A O 1
ATOM 4558 N N . THR A 1 599 ? -34.202 -2.146 3.531 1.00 62.31 599 THR A N 1
ATOM 4559 C CA . THR A 1 599 ? -35.625 -2.023 3.816 1.00 62.31 599 THR A CA 1
ATOM 4560 C C . THR A 1 599 ? -35.872 -2.467 5.246 1.00 62.31 599 THR A C 1
ATOM 4562 O O . THR A 1 599 ? -36.076 -3.651 5.502 1.00 62.31 599 THR A O 1
ATOM 4565 N N . SER A 1 600 ? -35.818 -1.535 6.193 1.00 71.56 600 SER A N 1
ATOM 4566 C CA . SER A 1 600 ? -36.098 -1.861 7.591 1.00 71.56 600 SER A CA 1
ATOM 4567 C C . SER A 1 600 ? -37.604 -2.071 7.804 1.00 71.56 600 SER A C 1
ATOM 4569 O O . SER A 1 600 ? -38.400 -1.240 7.352 1.00 71.56 600 SER A O 1
ATOM 4571 N N . PRO A 1 601 ? -38.026 -3.157 8.475 1.00 87.31 601 PRO A N 1
ATOM 4572 C CA . PRO A 1 601 ? -39.402 -3.286 8.939 1.00 87.31 601 PRO A CA 1
ATOM 4573 C C . PRO A 1 601 ? -39.704 -2.216 9.999 1.00 87.31 601 PRO A C 1
ATOM 4575 O O . PRO A 1 601 ? -38.810 -1.735 10.687 1.00 87.31 601 PRO A O 1
ATOM 4578 N N . ILE A 1 602 ? -40.978 -1.862 10.147 1.00 90.12 602 ILE A N 1
ATOM 4579 C CA . ILE A 1 602 ? -41.472 -0.967 11.213 1.00 90.12 602 ILE A CA 1
ATOM 4580 C C . ILE A 1 602 ? -41.827 -1.738 12.497 1.00 90.12 602 ILE A C 1
ATOM 4582 O O . ILE A 1 602 ? -42.179 -1.137 13.505 1.00 90.12 602 ILE A O 1
ATOM 4586 N N . GLY A 1 603 ? -41.775 -3.069 12.445 1.00 91.88 603 GLY A N 1
ATOM 4587 C CA . GLY A 1 603 ? -41.860 -3.972 13.588 1.00 91.88 603 GLY A CA 1
ATOM 4588 C C . GLY A 1 603 ? -41.215 -5.305 13.223 1.00 91.88 603 GLY A C 1
ATOM 4589 O O . GLY A 1 603 ? -41.532 -5.862 12.167 1.00 91.88 603 GLY A O 1
ATOM 4590 N N . LEU A 1 604 ? -40.294 -5.785 14.057 1.00 94.06 604 LEU A N 1
ATOM 4591 C CA . LEU A 1 604 ? -39.572 -7.042 13.869 1.00 94.06 604 LEU A CA 1
ATOM 4592 C C . LEU A 1 604 ? -39.460 -7.770 15.202 1.00 94.06 604 LEU A C 1
ATOM 4594 O O . LEU A 1 604 ? -38.708 -7.355 16.075 1.00 94.06 604 LEU A O 1
ATOM 4598 N N . TRP A 1 605 ? -40.154 -8.892 15.325 1.00 96.25 605 TRP A N 1
ATOM 4599 C CA . TRP A 1 605 ? -40.012 -9.807 16.448 1.00 96.25 605 TRP A CA 1
ATOM 4600 C C . TRP A 1 605 ? -39.273 -11.039 15.949 1.00 96.25 605 TRP A C 1
ATOM 4602 O O . TRP A 1 605 ? -39.870 -11.911 15.320 1.00 96.25 605 TRP A O 1
ATOM 4612 N N . THR A 1 606 ? -37.968 -11.097 16.220 1.00 93.31 606 THR A N 1
ATOM 4613 C CA . THR A 1 606 ? -37.161 -12.275 15.865 1.00 93.31 606 THR A CA 1
ATOM 4614 C C . THR A 1 606 ? -37.504 -13.479 16.728 1.00 93.31 606 THR A C 1
ATOM 4616 O O . THR A 1 606 ? -37.186 -14.585 16.349 1.00 93.31 606 THR A O 1
ATOM 4619 N N . LEU A 1 607 ? -38.160 -13.271 17.879 1.00 94.62 607 LEU A N 1
ATOM 4620 C CA . LEU A 1 607 ? -38.573 -14.330 18.808 1.00 94.62 607 LEU A CA 1
ATOM 4621 C C . LEU A 1 607 ? -37.407 -15.209 19.306 1.00 94.62 607 LEU A C 1
ATOM 4623 O O . LEU A 1 607 ? -37.609 -16.331 19.759 1.00 94.62 607 LEU A O 1
ATOM 4627 N N . ASP A 1 608 ? -36.202 -14.634 19.322 1.00 92.12 608 ASP A N 1
ATOM 4628 C CA . ASP A 1 608 ? -34.958 -15.310 19.701 1.00 92.12 608 ASP A CA 1
ATOM 4629 C C . ASP A 1 608 ? -34.721 -15.448 21.211 1.00 92.12 608 ASP A C 1
ATOM 4631 O O . ASP A 1 608 ? -33.692 -15.976 21.647 1.00 92.12 608 ASP A O 1
ATOM 4635 N N . GLN A 1 609 ? -35.621 -14.912 22.036 1.00 92.31 609 GLN A N 1
ATOM 4636 C CA . GLN A 1 609 ? -35.451 -14.940 23.483 1.00 92.31 609 GLN A CA 1
ATOM 4637 C C . GLN A 1 609 ? -35.439 -16.389 23.989 1.00 92.31 609 GLN A C 1
ATOM 4639 O O . GLN A 1 609 ? -36.107 -17.262 23.453 1.00 92.31 609 GLN A O 1
ATOM 4644 N N . THR A 1 610 ? -34.677 -16.646 25.051 1.00 87.56 610 THR A N 1
ATOM 4645 C CA . THR A 1 610 ? -34.568 -17.981 25.666 1.00 87.56 610 THR A CA 1
ATOM 4646 C C . THR A 1 610 ? -35.349 -18.095 26.976 1.00 87.56 610 THR A C 1
ATOM 4648 O O . THR A 1 610 ? -35.480 -19.181 27.536 1.00 87.56 610 THR A O 1
ATOM 4651 N N . SER A 1 611 ? -35.853 -16.974 27.503 1.00 88.06 611 SER A N 1
ATOM 4652 C CA . SER A 1 611 ? -36.619 -16.906 28.750 1.00 88.06 611 SER A CA 1
ATOM 4653 C C . SER A 1 611 ? -37.409 -15.595 28.857 1.00 88.06 611 SER A C 1
ATOM 4655 O O . SER A 1 611 ? -37.194 -14.653 28.094 1.00 88.06 611 SER A O 1
ATOM 4657 N N . GLY A 1 612 ? -38.314 -15.524 29.837 1.00 90.50 612 GLY A N 1
ATOM 4658 C CA . GLY A 1 612 ? -39.119 -14.334 30.120 1.00 90.50 612 GLY A CA 1
ATOM 4659 C C . GLY A 1 612 ? -40.416 -14.260 29.313 1.00 90.50 612 GLY A C 1
ATOM 4660 O O . GLY A 1 612 ? -40.744 -15.159 28.543 1.00 90.50 612 GLY A O 1
ATOM 4661 N N . THR A 1 613 ? -41.170 -13.181 29.526 1.00 92.81 613 THR A N 1
ATOM 4662 C CA . THR A 1 613 ? -42.528 -12.980 28.986 1.00 92.81 613 THR A CA 1
ATOM 4663 C C . THR A 1 613 ? -42.612 -11.843 27.963 1.00 92.81 613 THR A C 1
ATOM 4665 O O . THR A 1 613 ? -43.701 -11.353 27.659 1.00 92.81 613 THR A O 1
ATOM 4668 N N . THR A 1 614 ? -41.474 -11.412 27.417 1.00 94.19 614 THR A N 1
ATOM 4669 C CA . THR A 1 614 ? -41.396 -10.296 26.466 1.00 94.19 614 THR A CA 1
ATOM 4670 C C . THR A 1 614 ? -40.877 -10.785 25.121 1.00 94.19 614 THR A C 1
ATOM 4672 O O . THR A 1 614 ? -39.769 -11.306 25.050 1.00 94.19 614 THR A O 1
ATOM 4675 N N . ALA A 1 615 ? -41.649 -10.554 24.060 1.00 94.88 615 ALA A N 1
ATOM 4676 C CA . ALA A 1 615 ? -41.190 -10.653 22.680 1.00 94.88 615 ALA A CA 1
ATOM 4677 C C . ALA A 1 615 ? -40.609 -9.299 22.260 1.00 94.88 615 ALA A C 1
ATOM 4679 O O . ALA A 1 615 ? -41.350 -8.334 22.056 1.00 94.88 615 ALA A O 1
ATOM 4680 N N . SER A 1 616 ? -39.287 -9.199 22.172 1.00 94.06 616 SER A N 1
ATOM 4681 C CA . SER A 1 616 ? -38.617 -7.927 21.875 1.00 94.06 616 SER A CA 1
ATOM 4682 C C . SER A 1 616 ? -38.787 -7.520 20.409 1.00 94.06 616 SER A C 1
ATOM 4684 O O . SER A 1 616 ? -38.635 -8.353 19.517 1.00 94.06 616 SER A O 1
ATOM 4686 N N . ASP A 1 617 ? -39.062 -6.238 20.165 1.00 93.56 617 ASP A N 1
ATOM 4687 C CA . ASP A 1 617 ? -39.025 -5.631 18.833 1.00 93.56 617 ASP A CA 1
ATOM 4688 C C . ASP A 1 617 ? -37.610 -5.126 18.521 1.00 93.56 617 ASP A C 1
ATOM 4690 O O . ASP A 1 617 ? -37.120 -4.178 19.138 1.00 93.56 617 ASP A O 1
ATOM 4694 N N . THR A 1 618 ? -36.951 -5.748 17.549 1.00 90.19 618 THR A N 1
ATOM 4695 C CA . THR A 1 618 ? -35.585 -5.421 17.124 1.00 90.19 618 THR A CA 1
ATOM 4696 C C . THR A 1 618 ? -35.541 -4.487 15.913 1.00 90.19 618 THR A C 1
ATOM 4698 O O . THR A 1 618 ? -34.457 -4.141 15.451 1.00 90.19 618 THR A O 1
ATOM 4701 N N . SER A 1 619 ? -36.693 -4.004 15.423 1.00 84.94 619 SER A N 1
ATOM 4702 C CA . SER A 1 619 ? -36.744 -3.009 14.336 1.00 84.94 619 SER A CA 1
ATOM 4703 C C . SER A 1 619 ? -36.223 -1.624 14.740 1.00 84.94 619 SER A C 1
ATOM 4705 O O . SER A 1 619 ? -35.960 -0.784 13.882 1.00 84.94 619 SER A O 1
ATOM 4707 N N . GLY A 1 620 ? -36.103 -1.370 16.048 1.00 82.50 620 GLY A N 1
ATOM 4708 C CA . GLY A 1 620 ? -35.795 -0.057 16.619 1.00 82.50 620 GLY A CA 1
ATOM 4709 C C . GLY A 1 620 ? -37.030 0.801 16.918 1.00 82.50 620 GLY A C 1
ATOM 4710 O O . GLY A 1 620 ? -36.887 1.882 17.487 1.00 82.50 620 GLY A O 1
ATOM 4711 N N . SER A 1 621 ? -38.237 0.323 16.595 1.00 83.56 621 SER A N 1
ATOM 4712 C CA . SER A 1 621 ? -39.491 1.060 16.826 1.00 83.56 621 SER A CA 1
ATOM 4713 C C . SER A 1 621 ? -40.044 0.906 18.250 1.00 83.56 621 SER A C 1
ATOM 4715 O O . SER A 1 621 ? -40.892 1.691 18.678 1.00 83.56 621 SER A O 1
ATOM 4717 N N . GLY A 1 622 ? -39.533 -0.069 19.009 1.00 88.44 622 GLY A N 1
ATOM 4718 C CA . GLY A 1 622 ? -39.849 -0.272 20.423 1.00 88.44 622 GLY A CA 1
ATOM 4719 C C . GLY A 1 622 ? -41.201 -0.943 20.681 1.00 88.44 622 GLY A C 1
ATOM 4720 O O . GLY A 1 622 ? -41.716 -0.862 21.797 1.00 88.44 622 GLY A O 1
ATOM 4721 N N . TYR A 1 623 ? -41.786 -1.613 19.686 1.00 91.56 623 TYR A N 1
ATOM 4722 C CA . TYR A 1 623 ? -43.082 -2.294 19.779 1.00 91.56 623 TYR A CA 1
ATOM 4723 C C . TYR A 1 623 ? -42.979 -3.679 20.426 1.00 91.56 623 TYR A C 1
ATOM 4725 O O . TYR A 1 623 ? -43.433 -4.678 19.873 1.00 91.56 623 TYR A O 1
ATOM 4733 N N . ASN A 1 624 ? -42.391 -3.753 21.620 1.00 94.56 624 ASN A N 1
ATOM 4734 C CA . ASN A 1 624 ? -42.258 -5.008 22.360 1.00 94.56 624 ASN A CA 1
ATOM 4735 C C . ASN A 1 624 ? -43.634 -5.641 22.642 1.00 94.56 624 ASN A C 1
ATOM 4737 O O . ASN A 1 624 ? -44.582 -4.962 23.046 1.00 94.56 624 ASN A O 1
ATOM 4741 N N . GLY A 1 625 ? -43.733 -6.954 22.449 1.00 93.75 625 GLY A N 1
ATOM 4742 C CA . GLY A 1 625 ? -44.914 -7.751 22.754 1.00 93.75 625 GLY A CA 1
ATOM 4743 C C . GLY A 1 625 ? -44.851 -8.394 24.134 1.00 93.75 625 GLY A C 1
ATOM 4744 O O . GLY A 1 625 ? -43.783 -8.761 24.616 1.00 93.75 625 GLY A O 1
ATOM 4745 N N . THR A 1 626 ? -46.008 -8.563 24.766 1.00 94.38 626 THR A N 1
ATOM 4746 C CA . THR A 1 626 ? -46.156 -9.313 26.019 1.00 94.38 626 THR A CA 1
ATOM 4747 C C . THR A 1 626 ? -46.763 -10.680 25.730 1.00 94.38 626 THR A C 1
ATOM 4749 O O . THR A 1 626 ? -47.826 -10.761 25.114 1.00 94.38 626 THR A O 1
ATOM 4752 N N . LEU A 1 627 ? -46.102 -11.742 26.183 1.00 93.69 627 LEU A N 1
ATOM 4753 C CA . LEU A 1 627 ? -46.614 -13.111 26.159 1.00 93.69 627 LEU A CA 1
ATOM 4754 C C . LEU A 1 627 ? -47.719 -13.254 27.217 1.00 93.69 627 LEU A C 1
ATOM 4756 O O . LEU A 1 627 ? -47.523 -12.882 28.374 1.00 93.69 627 LEU A O 1
ATOM 4760 N N . ILE A 1 628 ? -48.877 -13.789 26.831 1.00 90.69 628 ILE A N 1
ATOM 4761 C CA . ILE A 1 628 ? -50.026 -14.015 27.720 1.00 90.69 628 ILE A CA 1
ATOM 4762 C C . ILE A 1 628 ? -50.451 -15.484 27.613 1.00 90.69 628 ILE A C 1
ATOM 4764 O O . ILE A 1 628 ? -50.515 -16.009 26.507 1.00 90.69 628 ILE A O 1
ATOM 4768 N N . ASN A 1 629 ? -50.764 -16.083 28.767 1.00 89.69 629 ASN A N 1
ATOM 4769 C CA . ASN A 1 629 ? -51.258 -17.456 28.968 1.00 89.69 629 ASN A CA 1
ATOM 4770 C C . ASN A 1 629 ? -50.293 -18.618 28.682 1.00 89.69 629 ASN A C 1
ATOM 4772 O O . ASN A 1 629 ? -50.676 -19.769 28.834 1.00 89.69 629 ASN A O 1
ATOM 4776 N N . TYR A 1 630 ? -49.013 -18.338 28.458 1.00 88.56 630 TYR A N 1
ATOM 4777 C CA . TYR A 1 630 ? -48.018 -19.397 28.316 1.00 88.56 630 TYR A CA 1
ATOM 4778 C C . TYR A 1 630 ? -47.804 -20.166 29.624 1.00 88.56 630 TYR A C 1
ATOM 4780 O O . TYR A 1 630 ? -47.366 -19.599 30.631 1.00 88.56 630 TYR A O 1
ATOM 4788 N N . THR A 1 631 ? -48.050 -21.476 29.591 1.00 74.81 631 THR A N 1
ATOM 4789 C CA . THR A 1 631 ? -47.750 -22.396 30.695 1.00 74.81 631 THR A CA 1
ATOM 4790 C C . THR A 1 631 ? -46.571 -23.306 30.314 1.00 74.81 631 THR A C 1
ATOM 4792 O O . THR A 1 631 ? -46.649 -24.095 29.382 1.00 74.81 631 THR A O 1
ATOM 4795 N N . GLY A 1 632 ? -45.430 -23.184 31.007 1.00 67.38 632 GLY A N 1
ATOM 4796 C CA . GLY A 1 632 ? -44.213 -23.967 30.713 1.00 67.38 632 GLY A CA 1
ATOM 4797 C C . GLY A 1 632 ? -43.171 -23.237 29.847 1.00 67.38 632 GLY A C 1
ATOM 4798 O O . GLY A 1 632 ? -42.985 -22.029 29.984 1.00 67.38 632 GLY A O 1
ATOM 4799 N N . THR A 1 633 ? -42.426 -23.970 29.009 1.00 68.94 633 THR A N 1
ATOM 4800 C CA . THR A 1 633 ? -41.356 -23.420 28.149 1.00 68.94 633 THR A CA 1
ATOM 4801 C C . THR A 1 633 ? -41.926 -22.840 26.850 1.00 68.94 633 THR A C 1
ATOM 4803 O O . THR A 1 633 ? -42.137 -23.569 25.885 1.00 68.94 633 THR A O 1
ATOM 4806 N N . SER A 1 634 ? -42.165 -21.527 26.823 1.00 84.31 634 SER A N 1
ATOM 4807 C CA . SER A 1 634 ? -42.693 -20.794 25.657 1.00 84.31 634 SER A CA 1
ATOM 4808 C C . SER A 1 634 ? -41.713 -20.729 24.484 1.00 84.31 634 SER A C 1
ATOM 4810 O O . SER A 1 634 ? -42.103 -20.830 23.324 1.00 84.31 634 SER A O 1
ATOM 4812 N N . TRP A 1 635 ? -40.432 -20.542 24.792 1.00 92.75 635 TRP A N 1
ATOM 4813 C CA . TRP A 1 635 ? -39.360 -20.383 23.815 1.00 92.75 635 TRP A CA 1
ATOM 4814 C C . TRP A 1 635 ? -38.837 -21.753 23.382 1.00 92.75 635 TRP A C 1
ATOM 4816 O O . TRP A 1 635 ? -38.548 -22.604 24.224 1.00 92.75 635 TRP A O 1
ATOM 4826 N N . THR A 1 636 ? -38.728 -21.971 22.076 1.00 93.12 636 THR A N 1
ATOM 4827 C CA . THR A 1 636 ? -38.309 -23.241 21.465 1.00 93.12 636 THR A CA 1
ATOM 4828 C C . THR A 1 636 ? -37.384 -22.984 20.274 1.00 93.12 636 THR A C 1
ATOM 4830 O O . THR A 1 636 ? -37.075 -21.839 19.962 1.00 93.12 636 THR A O 1
ATOM 4833 N N . THR A 1 637 ? -36.926 -24.028 19.588 1.00 91.00 637 THR A N 1
ATOM 4834 C CA . THR A 1 637 ? -36.142 -23.887 18.355 1.00 91.00 637 THR A CA 1
ATOM 4835 C C . THR A 1 637 ? -36.996 -23.304 17.225 1.00 91.00 637 THR A C 1
ATOM 4837 O O . THR A 1 637 ? -38.063 -23.833 16.904 1.00 91.00 637 THR A O 1
ATOM 4840 N N . GLY A 1 638 ? -36.511 -22.218 16.622 1.00 90.25 638 GLY A N 1
ATOM 4841 C CA . GLY A 1 638 ? -37.152 -21.520 15.508 1.00 90.25 638 GLY A CA 1
ATOM 4842 C C . GLY A 1 638 ? -36.657 -21.997 14.146 1.00 90.25 638 GLY A C 1
ATOM 4843 O O . GLY A 1 638 ? -35.942 -22.996 14.028 1.00 90.25 638 GLY A O 1
ATOM 4844 N N . LYS A 1 639 ? -37.031 -21.264 13.096 1.00 89.56 639 LYS A N 1
ATOM 4845 C CA . LYS A 1 639 ? -36.438 -21.414 11.766 1.00 89.56 639 LYS A CA 1
ATOM 4846 C C . LYS A 1 639 ? -35.039 -20.803 11.739 1.00 89.56 639 LYS A C 1
ATOM 4848 O O . LYS A 1 639 ? -34.126 -21.395 11.165 1.00 89.56 639 LYS A O 1
ATOM 4853 N N . VAL A 1 640 ? -34.890 -19.631 12.346 1.00 87.81 640 VAL A N 1
ATOM 4854 C CA . VAL A 1 640 ? -33.647 -18.891 12.517 1.00 87.81 640 VAL A CA 1
ATOM 4855 C C . VAL A 1 640 ? -33.402 -18.790 14.017 1.00 87.81 640 VAL A C 1
ATOM 4857 O O . VAL A 1 640 ? -34.063 -18.021 14.692 1.00 87.81 640 VAL A O 1
ATOM 4860 N N . SER A 1 641 ? -32.430 -19.543 14.540 1.00 87.75 641 SER A N 1
ATOM 4861 C CA . SER A 1 641 ? -32.110 -19.542 15.977 1.00 87.75 641 SER A CA 1
ATOM 4862 C C . SER A 1 641 ? -33.292 -20.037 16.846 1.00 87.75 641 SER A C 1
ATOM 4864 O O . SER A 1 641 ? -33.562 -21.244 16.816 1.00 87.75 641 SER A O 1
ATOM 4866 N N . ASN A 1 642 ? -33.997 -19.189 17.607 1.00 89.94 642 ASN A N 1
ATOM 4867 C CA . ASN A 1 642 ? -35.130 -19.608 18.449 1.00 89.94 642 ASN A CA 1
ATOM 4868 C C . ASN A 1 642 ? -36.461 -19.127 17.859 1.00 89.94 642 ASN A C 1
ATOM 4870 O O . ASN A 1 642 ? -36.506 -18.386 16.894 1.00 89.94 642 ASN A O 1
ATOM 4874 N N . GLY A 1 643 ? -37.565 -19.599 18.419 1.00 93.12 643 GLY A N 1
ATOM 4875 C CA . GLY A 1 643 ? -38.912 -19.206 18.045 1.00 93.12 643 GLY A CA 1
ATOM 4876 C C . GLY A 1 643 ? -39.860 -19.359 19.224 1.00 93.12 643 GLY A C 1
ATOM 4877 O O . GLY A 1 643 ? -39.484 -19.818 20.308 1.00 93.12 643 GLY A O 1
ATOM 4878 N N . LEU A 1 644 ? -41.118 -18.990 19.010 1.00 96.38 644 LEU A N 1
ATOM 4879 C CA . LEU A 1 644 ? -42.136 -19.011 20.054 1.00 96.38 644 LEU A CA 1
ATOM 4880 C C . LEU A 1 644 ? -43.175 -20.097 19.769 1.00 96.38 644 LEU A C 1
ATOM 4882 O O . LEU A 1 644 ? -43.784 -20.118 18.697 1.00 96.38 644 LEU A O 1
ATOM 4886 N N . ASN A 1 645 ? -43.354 -21.011 20.723 1.00 95.50 645 ASN A N 1
ATOM 4887 C CA . ASN A 1 645 ? -44.302 -22.117 20.635 1.00 95.50 645 ASN A CA 1
ATOM 4888 C C . ASN A 1 645 ? -45.688 -21.687 21.121 1.00 95.50 645 ASN A C 1
ATOM 4890 O O . ASN A 1 645 ? -45.827 -21.318 22.281 1.00 95.50 645 ASN A O 1
ATOM 4894 N N . PHE A 1 646 ? -46.694 -21.833 20.266 1.00 93.75 646 PHE A N 1
ATOM 4895 C CA . PHE A 1 646 ? -48.106 -21.631 20.572 1.00 93.75 646 PHE A CA 1
ATOM 4896 C C . PHE A 1 646 ? -48.786 -22.992 20.702 1.00 93.75 646 PHE A C 1
ATOM 4898 O O . PHE A 1 646 ? -48.766 -23.804 19.771 1.00 93.75 646 PHE A O 1
ATOM 4905 N N . ASP A 1 647 ? -49.375 -23.257 21.862 1.00 90.56 647 ASP A N 1
ATOM 4906 C CA . ASP A 1 647 ? -49.851 -24.581 22.248 1.00 90.56 647 ASP A CA 1
ATOM 4907 C C . ASP A 1 647 ? -51.188 -25.010 21.616 1.00 90.56 647 ASP A C 1
ATOM 4909 O O . ASP A 1 647 ? -51.566 -26.177 21.720 1.00 90.56 647 ASP A O 1
ATOM 4913 N N . GLY A 1 648 ? -51.876 -24.101 20.919 1.00 89.69 648 GLY A N 1
ATOM 4914 C CA . GLY A 1 648 ? -53.198 -24.349 20.348 1.00 89.69 648 GLY A CA 1
ATOM 4915 C C . GLY A 1 648 ? -54.350 -24.238 21.354 1.00 89.69 648 GLY A C 1
ATOM 4916 O O . GLY A 1 648 ? -55.476 -24.622 21.031 1.00 89.69 648 GLY A O 1
ATOM 4917 N N . VAL A 1 649 ? -54.111 -23.704 22.552 1.00 89.38 649 VAL A N 1
ATOM 4918 C CA . VAL A 1 649 ? -55.130 -23.502 23.585 1.00 89.38 649 VAL A CA 1
ATOM 4919 C C . VAL A 1 649 ? -55.424 -22.016 23.755 1.00 89.38 649 VAL A C 1
ATOM 4921 O O . VAL A 1 649 ? -56.516 -21.580 23.398 1.00 89.38 649 VAL A O 1
ATOM 4924 N N . ASP A 1 650 ? -54.498 -21.203 24.252 1.00 87.88 650 ASP A N 1
ATOM 4925 C CA . ASP A 1 650 ? -54.795 -19.792 24.553 1.00 87.88 650 ASP A CA 1
ATOM 4926 C C . ASP A 1 650 ? -53.607 -18.817 24.454 1.00 87.88 650 ASP A C 1
ATOM 4928 O O . ASP A 1 650 ? -53.769 -17.625 24.753 1.00 87.88 650 ASP A O 1
ATOM 4932 N N . ASP A 1 651 ? -52.462 -19.290 23.957 1.00 90.50 651 ASP A N 1
ATOM 4933 C CA . ASP A 1 651 ? -51.232 -18.513 23.801 1.00 90.50 651 ASP A CA 1
ATOM 4934 C C . ASP A 1 651 ? -51.381 -17.311 22.853 1.00 90.50 651 ASP A C 1
ATOM 4936 O O . ASP A 1 651 ? -51.927 -17.392 21.746 1.00 90.50 651 ASP A O 1
ATOM 4940 N N . GLN A 1 652 ? -50.846 -16.160 23.270 1.00 89.69 652 GLN A N 1
ATOM 4941 C CA . GLN A 1 652 ? -50.860 -14.937 22.461 1.00 89.69 652 GLN A CA 1
ATOM 4942 C C . GLN A 1 652 ? -49.684 -14.010 22.781 1.00 89.69 652 GLN A C 1
ATOM 4944 O O . GLN A 1 652 ? -49.308 -13.830 23.941 1.00 89.69 652 GLN A O 1
ATOM 4949 N N . VAL A 1 653 ? -49.152 -13.335 21.761 1.00 93.56 653 VAL A N 1
ATOM 4950 C CA . VAL A 1 653 ? -48.282 -12.167 21.957 1.00 93.56 653 VAL A CA 1
ATOM 4951 C C . VAL A 1 653 ? -49.100 -10.912 21.706 1.00 93.56 653 VAL A C 1
ATOM 4953 O O . VAL A 1 653 ? -49.619 -10.707 20.607 1.00 93.56 653 VAL A O 1
ATOM 4956 N N . LYS A 1 654 ? -49.219 -10.069 22.730 1.00 92.00 654 LYS A N 1
ATOM 4957 C CA . LYS A 1 654 ? -49.977 -8.819 22.695 1.00 92.00 654 LYS A CA 1
ATOM 4958 C C . LYS A 1 654 ? -49.039 -7.625 22.551 1.00 92.00 654 LYS A C 1
ATOM 4960 O O . LYS A 1 654 ? -48.272 -7.335 23.467 1.00 92.00 654 LYS A O 1
ATOM 4965 N N . ILE A 1 655 ? -49.158 -6.882 21.454 1.00 91.81 655 ILE A N 1
ATOM 4966 C CA . ILE A 1 655 ? -48.394 -5.659 21.193 1.00 91.81 655 ILE A CA 1
ATOM 4967 C C . ILE A 1 655 ? -49.330 -4.457 21.339 1.00 91.81 655 ILE A C 1
ATOM 4969 O O . ILE A 1 655 ? -50.255 -4.261 20.547 1.00 91.81 655 ILE A O 1
ATOM 4973 N N . SER A 1 656 ? -49.094 -3.652 22.376 1.00 87.75 656 SER A N 1
ATOM 4974 C CA . SER A 1 656 ? -49.912 -2.474 22.703 1.00 87.75 656 SER A CA 1
ATOM 4975 C C . SER A 1 656 ? -49.175 -1.178 22.363 1.00 87.75 656 SER A C 1
ATOM 4977 O O . SER A 1 656 ? -47.952 -1.123 22.432 1.00 87.75 656 SER A O 1
ATOM 4979 N N . GLY A 1 657 ? -49.910 -0.113 22.027 1.00 80.38 657 GLY A N 1
ATOM 4980 C CA . GLY A 1 657 ? -49.325 1.222 21.826 1.00 80.38 657 GLY A CA 1
ATOM 4981 C C . GLY A 1 657 ? -48.555 1.420 20.513 1.00 80.38 657 GLY A C 1
ATOM 4982 O O . GLY A 1 657 ? -47.919 2.458 20.341 1.00 80.38 657 GLY A O 1
ATOM 4983 N N . ALA A 1 658 ? -48.634 0.476 19.571 1.00 82.88 658 ALA A N 1
ATOM 4984 C CA . ALA A 1 658 ? -47.990 0.558 18.260 1.00 82.88 658 ALA A CA 1
ATOM 4985 C C . ALA A 1 658 ? -48.778 1.452 17.278 1.00 82.88 658 ALA A C 1
ATOM 4987 O O . ALA A 1 658 ? -49.276 1.002 16.249 1.00 82.88 658 ALA A O 1
ATOM 4988 N N . THR A 1 659 ? -48.922 2.736 17.617 1.00 83.44 659 THR A N 1
ATOM 4989 C CA . THR A 1 659 ? -49.807 3.683 16.913 1.00 83.44 659 THR A CA 1
ATOM 4990 C C . THR A 1 659 ? -49.393 3.997 15.477 1.00 83.44 659 THR A C 1
ATOM 4992 O O . THR A 1 659 ? -50.228 4.437 14.697 1.00 83.44 659 THR A O 1
ATOM 4995 N N . THR A 1 660 ? -48.138 3.766 15.093 1.00 81.38 660 THR A N 1
ATOM 4996 C CA . THR A 1 660 ? -47.668 3.922 13.702 1.00 81.38 660 THR A CA 1
ATOM 4997 C C . THR A 1 660 ? -48.117 2.773 12.797 1.00 81.38 660 THR A C 1
ATOM 4999 O O . THR A 1 660 ? -48.170 2.940 11.581 1.00 81.38 660 THR A O 1
ATOM 5002 N N . LEU A 1 661 ? -48.465 1.620 13.383 1.00 83.00 661 LEU A N 1
ATOM 5003 C CA . LEU A 1 661 ? -49.077 0.493 12.678 1.00 83.00 661 LEU A CA 1
ATOM 5004 C C . LEU A 1 661 ? -50.578 0.723 12.456 1.00 83.00 661 LEU A C 1
ATOM 5006 O O . LEU A 1 661 ? -51.206 0.032 11.650 1.00 83.00 661 LEU A O 1
ATOM 5010 N N . ASN A 1 662 ? -51.160 1.698 13.157 1.00 81.38 662 ASN A N 1
ATOM 5011 C CA . ASN A 1 662 ? -52.535 2.101 12.938 1.00 81.38 662 ASN A CA 1
ATOM 5012 C C . ASN A 1 662 ? -52.615 2.820 11.586 1.00 81.38 662 ASN A C 1
ATOM 5014 O O . ASN A 1 662 ? -51.813 3.703 11.288 1.00 81.38 662 ASN A O 1
ATOM 5018 N N . LYS A 1 663 ? -53.618 2.477 10.772 1.00 74.38 663 LYS A N 1
ATOM 5019 C CA . LYS A 1 663 ? -53.909 3.151 9.487 1.00 74.38 663 LYS A CA 1
ATOM 5020 C C . LYS A 1 663 ? -52.855 2.963 8.383 1.00 74.38 663 LYS A C 1
ATOM 5022 O O . LYS A 1 663 ? -52.788 3.769 7.461 1.00 74.38 663 LYS A O 1
ATOM 5027 N N . LEU A 1 664 ? -52.060 1.887 8.424 1.00 81.06 664 LEU A N 1
ATOM 5028 C CA . LEU A 1 664 ? -51.202 1.515 7.286 1.00 81.06 664 LEU A CA 1
ATOM 5029 C C . LEU A 1 664 ? -52.034 1.330 6.011 1.00 81.06 664 LEU A C 1
ATOM 5031 O O . LEU A 1 664 ? -52.906 0.464 5.973 1.00 81.06 664 LEU A O 1
ATOM 5035 N N . THR A 1 665 ? -51.768 2.135 4.987 1.00 81.31 665 THR A N 1
ATOM 5036 C CA . THR A 1 665 ? -52.530 2.132 3.730 1.00 81.31 665 THR A CA 1
ATOM 5037 C C . THR A 1 665 ? -52.010 1.058 2.771 1.00 81.31 665 THR A C 1
ATOM 5039 O O . THR A 1 665 ? -52.803 0.329 2.179 1.00 81.31 665 THR A O 1
ATOM 5042 N N . GLY A 1 666 ? -50.684 0.895 2.699 1.00 84.50 666 GLY A N 1
ATOM 5043 C CA . GLY A 1 666 ? -49.976 -0.235 2.096 1.00 84.50 666 GLY A CA 1
ATOM 5044 C C . GLY A 1 666 ? -49.108 -0.939 3.137 1.00 84.50 666 GLY A C 1
ATOM 5045 O O . GLY A 1 666 ? -48.474 -0.281 3.960 1.00 84.50 666 GLY A O 1
ATOM 5046 N N . MET A 1 667 ? -49.094 -2.271 3.135 1.00 89.94 667 MET A N 1
ATOM 5047 C CA . MET A 1 667 ? -48.375 -3.049 4.145 1.00 89.94 667 MET A CA 1
ATOM 5048 C C . MET A 1 667 ? -47.801 -4.353 3.600 1.00 89.94 667 MET A C 1
ATOM 5050 O O . MET A 1 667 ? -48.313 -4.917 2.630 1.00 89.94 667 MET A O 1
ATOM 5054 N N . THR A 1 668 ? -46.773 -4.852 4.287 1.00 93.88 668 THR A N 1
ATOM 5055 C CA . THR A 1 668 ? -46.315 -6.238 4.161 1.00 93.88 668 THR A CA 1
ATOM 5056 C C . THR A 1 668 ? -46.246 -6.884 5.532 1.00 93.88 668 THR A C 1
ATOM 5058 O O . THR A 1 668 ? -45.713 -6.287 6.464 1.00 93.88 668 THR A O 1
ATOM 5061 N N . LEU A 1 669 ? -46.773 -8.097 5.643 1.00 95.00 669 LEU A N 1
ATOM 5062 C CA . LEU A 1 669 ? -46.761 -8.925 6.846 1.00 95.00 669 LEU A CA 1
ATOM 5063 C C . LEU A 1 669 ? -45.978 -10.200 6.523 1.00 95.00 669 LEU A C 1
ATOM 5065 O O . LEU A 1 669 ? -46.272 -10.834 5.511 1.00 95.00 669 LEU A O 1
ATOM 5069 N N . SER A 1 670 ? -44.998 -10.562 7.350 1.00 96.19 670 SER A N 1
ATOM 5070 C CA . SER A 1 670 ? -44.116 -11.717 7.124 1.00 96.19 670 SER A CA 1
ATOM 5071 C C . SER A 1 670 ? -43.961 -12.524 8.402 1.00 96.19 670 SER A C 1
ATOM 5073 O O . SER A 1 670 ? -43.815 -11.929 9.466 1.00 96.19 670 SER A O 1
ATOM 5075 N N . ALA A 1 671 ? -43.956 -13.847 8.318 1.00 97.62 671 ALA A N 1
ATOM 5076 C CA . ALA A 1 671 ? -43.518 -14.706 9.415 1.00 97.62 671 ALA A CA 1
ATOM 5077 C C . ALA A 1 671 ? -43.051 -16.059 8.881 1.00 97.62 671 ALA A C 1
ATOM 5079 O O . ALA A 1 671 ? -43.593 -16.566 7.894 1.00 97.62 671 ALA A O 1
ATOM 5080 N N . TRP A 1 672 ? -42.094 -16.668 9.571 1.00 97.56 672 TRP A N 1
ATOM 5081 C CA . TRP A 1 672 ? -41.872 -18.102 9.478 1.00 97.56 672 TRP A CA 1
ATOM 5082 C C . TRP A 1 672 ? -42.838 -18.814 10.417 1.00 97.56 672 TRP A C 1
ATOM 5084 O O . TRP A 1 672 ? -42.996 -18.428 11.575 1.00 97.56 672 TRP A O 1
ATOM 5094 N N . VAL A 1 673 ? -43.507 -19.848 9.918 1.00 97.25 673 VAL A N 1
ATOM 5095 C CA . VAL A 1 673 ? -44.485 -20.621 10.686 1.00 97.25 673 VAL A CA 1
ATOM 5096 C C . VAL A 1 673 ? -44.263 -22.114 10.500 1.00 97.25 673 VAL A C 1
ATOM 5098 O O . VAL A 1 673 ? -43.975 -22.568 9.398 1.00 97.25 673 VAL A O 1
ATOM 5101 N N . ASN A 1 674 ? -44.423 -22.879 11.574 1.00 96.44 674 ASN A N 1
ATOM 5102 C CA . ASN A 1 674 ? -44.456 -24.336 11.563 1.00 96.44 674 ASN A CA 1
ATOM 5103 C C . ASN A 1 674 ? -45.754 -24.804 12.240 1.00 96.44 674 ASN A C 1
ATOM 5105 O O . ASN A 1 674 ? -45.768 -25.025 13.456 1.00 96.44 674 ASN A O 1
ATOM 5109 N N . PRO A 1 675 ? -46.872 -24.850 11.492 1.00 94.50 675 PRO A N 1
ATOM 5110 C CA . PRO A 1 675 ? -48.176 -25.193 12.043 1.00 94.50 675 PRO A CA 1
ATOM 5111 C C . PRO A 1 675 ? -48.274 -26.694 12.337 1.00 94.50 675 PRO A C 1
ATOM 5113 O O . PRO A 1 675 ? -48.014 -27.521 11.467 1.00 94.50 675 PRO A O 1
ATOM 5116 N N . ARG A 1 676 ? -48.707 -27.063 13.544 1.00 93.12 676 ARG A N 1
ATOM 5117 C CA . ARG A 1 676 ? -48.975 -28.457 13.949 1.00 93.12 676 ARG A CA 1
ATOM 5118 C C . ARG A 1 676 ? -50.376 -28.922 13.556 1.00 93.12 676 ARG A C 1
ATOM 5120 O O . ARG A 1 676 ? -50.568 -30.087 13.217 1.00 93.12 676 ARG A O 1
ATOM 5127 N N . SER A 1 677 ? -51.352 -28.017 13.569 1.00 91.31 677 SER A N 1
ATOM 5128 C CA . SER A 1 677 ? -52.739 -28.281 13.170 1.00 91.31 677 SER A CA 1
ATOM 5129 C C . SER A 1 677 ? -53.368 -27.052 12.524 1.00 91.31 677 SER A C 1
ATOM 5131 O O . SER A 1 677 ? -52.785 -25.975 12.565 1.00 91.31 677 SER A O 1
ATOM 5133 N N . SER A 1 678 ? -54.587 -27.188 11.982 1.00 87.12 678 SER A N 1
ATOM 5134 C CA . SER A 1 678 ? -55.356 -26.098 11.359 1.00 87.12 678 SER A CA 1
ATOM 5135 C C . SER A 1 678 ? -55.632 -24.891 12.279 1.00 87.12 678 SER A C 1
ATOM 5137 O O . SER A 1 678 ? -56.029 -23.826 11.808 1.00 87.12 678 SER A O 1
ATOM 5139 N N . GLY A 1 679 ? -55.467 -25.052 13.594 1.00 86.19 679 GLY A N 1
ATOM 5140 C CA . GLY A 1 679 ? -55.761 -24.049 14.612 1.00 86.19 679 GLY A CA 1
ATOM 5141 C C . GLY A 1 679 ? -56.466 -24.641 15.826 1.00 86.19 679 GLY A C 1
ATOM 5142 O O . GLY A 1 679 ? -57.236 -25.596 15.714 1.00 86.19 679 GLY A O 1
ATOM 5143 N N . GLY A 1 680 ? -56.229 -24.021 16.976 1.00 81.94 680 GLY A N 1
ATOM 5144 C CA . GLY A 1 680 ? -56.683 -24.476 18.282 1.00 81.94 680 GLY A CA 1
ATOM 5145 C C . GLY A 1 680 ? -58.141 -24.174 18.645 1.00 81.94 680 GLY A C 1
ATOM 5146 O O . GLY A 1 680 ? -58.858 -23.460 17.926 1.00 81.94 680 GLY A O 1
ATOM 5147 N N . ASN A 1 681 ? -58.584 -24.725 19.782 1.00 76.06 681 ASN A N 1
ATOM 5148 C CA . ASN A 1 681 ? -59.929 -24.560 20.361 1.00 76.06 681 ASN A CA 1
ATOM 5149 C C . ASN A 1 681 ? -61.098 -24.801 19.382 1.00 76.06 681 ASN A C 1
ATOM 5151 O O . ASN A 1 681 ? -62.083 -24.063 19.367 1.00 76.06 681 ASN A O 1
ATOM 5155 N N . GLY A 1 682 ? -60.984 -25.820 18.521 1.00 66.06 682 GLY A N 1
ATOM 5156 C CA . GLY A 1 682 ? -62.066 -26.267 17.628 1.00 66.06 682 GLY A CA 1
ATOM 5157 C C . GLY A 1 682 ? -62.425 -25.301 16.491 1.00 66.06 682 GLY A C 1
ATOM 5158 O O . GLY A 1 682 ? -63.411 -25.514 15.792 1.00 66.06 682 GLY A O 1
ATOM 5159 N N . SER A 1 683 ? -61.640 -24.238 16.293 1.00 72.38 683 SER A N 1
ATOM 5160 C CA . SER A 1 683 ? -61.919 -23.189 15.303 1.00 72.38 683 SER A CA 1
ATOM 5161 C C . SER A 1 683 ? -61.486 -23.535 13.873 1.00 72.38 683 SER A C 1
ATOM 5163 O O . SER A 1 683 ? -61.977 -22.917 12.928 1.00 72.38 683 SER A O 1
ATOM 5165 N N . GLY A 1 684 ? -60.539 -24.470 13.718 1.00 75.38 684 GLY A N 1
ATOM 5166 C CA . GLY A 1 684 ? -59.968 -24.874 12.429 1.00 75.38 684 GLY A CA 1
ATOM 5167 C C . GLY A 1 684 ? -59.231 -23.763 11.673 1.00 75.38 684 GLY A C 1
ATOM 5168 O O . GLY A 1 684 ? -59.030 -23.893 10.473 1.00 75.38 684 GLY A O 1
ATOM 5169 N N . ALA A 1 685 ? -58.899 -22.647 12.331 1.00 84.19 685 ALA A N 1
ATOM 5170 C CA . ALA A 1 685 ? -58.427 -21.449 11.644 1.00 84.19 685 ALA A CA 1
ATOM 5171 C C . ALA A 1 685 ? -57.502 -20.598 12.534 1.00 84.19 685 ALA A C 1
ATOM 5173 O O . ALA A 1 685 ? -57.876 -19.508 12.997 1.00 84.19 685 ALA A O 1
ATOM 5174 N N . GLY A 1 686 ? -56.311 -21.149 12.786 1.00 90.56 686 GLY A N 1
ATOM 5175 C CA . GLY A 1 686 ? -55.261 -20.593 13.638 1.00 90.56 686 GLY A CA 1
ATOM 5176 C C . GLY A 1 686 ? -54.640 -19.327 13.055 1.00 90.56 686 GLY A C 1
ATOM 5177 O O . GLY A 1 686 ? -54.448 -19.214 11.847 1.00 90.56 686 GLY A O 1
ATOM 5178 N N . THR A 1 687 ? -54.356 -18.349 13.908 1.00 92.00 687 THR A N 1
ATOM 5179 C CA . THR A 1 687 ? -54.044 -16.974 13.490 1.00 92.00 687 THR A CA 1
ATOM 5180 C C . THR A 1 687 ? -52.559 -16.666 13.598 1.00 92.00 687 THR A C 1
ATOM 5182 O O . THR A 1 687 ? -51.995 -16.806 14.671 1.00 92.00 687 THR A O 1
ATOM 5185 N N . ILE A 1 688 ? -51.947 -16.149 12.531 1.00 94.69 688 ILE A N 1
ATOM 5186 C CA . ILE A 1 688 ? -50.548 -15.693 12.542 1.00 94.69 688 ILE A CA 1
ATOM 5187 C C . ILE A 1 688 ? -50.486 -14.243 13.033 1.00 94.69 688 ILE A C 1
ATOM 5189 O O . ILE A 1 688 ? -49.867 -13.962 14.054 1.00 94.69 688 ILE A O 1
ATOM 5193 N N . PHE A 1 689 ? -51.202 -13.337 12.359 1.00 93.00 689 PHE A N 1
ATOM 5194 C CA . PHE A 1 689 ? -51.320 -11.925 12.734 1.00 93.00 689 PHE A CA 1
ATOM 5195 C C . PHE A 1 689 ? -52.783 -11.500 12.798 1.00 93.00 689 PHE A C 1
ATOM 5197 O O . PHE A 1 689 ? -53.585 -11.856 11.932 1.00 93.00 689 PHE A O 1
ATOM 5204 N N . THR A 1 690 ? -53.128 -10.666 13.773 1.00 89.69 690 THR A N 1
ATOM 5205 C CA . THR A 1 690 ? -54.411 -9.959 13.815 1.00 89.69 690 THR A CA 1
ATOM 5206 C C . THR A 1 690 ? -54.224 -8.542 14.326 1.00 89.69 690 THR A C 1
ATOM 5208 O O . THR A 1 690 ? -53.687 -8.337 15.410 1.00 89.69 690 THR A O 1
ATOM 5211 N N . LYS A 1 691 ? -54.746 -7.563 13.584 1.00 85.94 691 LYS A N 1
ATOM 5212 C CA . LYS A 1 691 ? -54.923 -6.194 14.081 1.00 85.94 691 LYS A CA 1
ATOM 5213 C C . LYS A 1 691 ? -56.404 -5.974 14.361 1.00 85.94 691 LYS A C 1
ATOM 5215 O O . LYS A 1 691 ? -57.213 -5.956 13.434 1.00 85.94 691 LYS A O 1
ATOM 5220 N N . SER A 1 692 ? -56.773 -5.863 15.635 1.00 76.88 692 SER A N 1
ATOM 5221 C CA . SER A 1 692 ? -58.172 -5.765 16.075 1.00 76.88 692 SER A CA 1
ATOM 5222 C C . SER A 1 692 ? -58.390 -4.568 16.992 1.00 76.88 692 SER A C 1
ATOM 5224 O O . SER A 1 692 ? -57.477 -4.207 17.727 1.00 76.88 692 SER A O 1
ATOM 5226 N N . GLY A 1 693 ? -59.589 -3.974 16.928 1.00 63.06 693 GLY A N 1
ATOM 5227 C CA . GLY A 1 693 ? -60.077 -2.951 17.862 1.00 63.06 693 GLY A CA 1
ATOM 5228 C C . GLY A 1 693 ? -60.532 -3.529 19.213 1.00 63.06 693 GLY A C 1
ATOM 5229 O O . GLY A 1 693 ? -60.479 -4.749 19.410 1.00 63.06 693 GLY A O 1
ATOM 5230 N N . ILE A 1 694 ? -61.058 -2.659 20.096 1.00 52.19 694 ILE A N 1
ATOM 5231 C CA . ILE A 1 694 ? -61.539 -3.017 21.446 1.00 52.19 694 ILE A CA 1
ATOM 5232 C C . ILE A 1 694 ? -62.590 -4.138 21.359 1.00 52.19 694 ILE A C 1
ATOM 5234 O O . ILE A 1 694 ? -63.354 -4.230 20.391 1.00 52.19 694 ILE A O 1
ATOM 5238 N N . VAL A 1 695 ? -62.597 -4.990 22.390 1.00 43.47 695 VAL A N 1
ATOM 5239 C CA . VAL A 1 695 ? -63.478 -6.149 22.624 1.00 43.47 695 VAL A CA 1
ATOM 5240 C C . VAL A 1 695 ? -64.859 -5.998 21.968 1.00 43.47 695 VAL A C 1
ATOM 5242 O O . VAL A 1 695 ? -65.633 -5.114 22.325 1.00 43.47 695 VAL A O 1
ATOM 5245 N N . GLY A 1 696 ? -65.168 -6.894 21.022 1.00 52.25 696 GLY A N 1
ATOM 5246 C CA . GLY A 1 696 ? -66.451 -6.947 20.305 1.00 52.25 696 GLY A CA 1
ATOM 5247 C C . GLY A 1 696 ? -66.445 -6.359 18.887 1.00 52.25 696 GLY A C 1
ATOM 5248 O O . GLY A 1 696 ? -67.434 -6.520 18.176 1.00 52.25 696 GLY A O 1
ATOM 5249 N N . SER A 1 697 ? -65.352 -5.726 18.444 1.00 56.56 697 SER A N 1
ATOM 5250 C CA . SER A 1 697 ? -65.203 -5.212 17.071 1.00 56.56 697 SER A CA 1
ATOM 5251 C C . SER A 1 697 ? -64.551 -6.225 16.109 1.00 56.56 697 SER A C 1
ATOM 5253 O O . SER A 1 697 ? -63.714 -7.041 16.501 1.00 56.56 697 SER A O 1
ATOM 5255 N N . SER A 1 698 ? -64.941 -6.194 14.828 1.00 63.50 698 SER A N 1
ATOM 5256 C CA . SER A 1 698 ? -64.302 -6.987 13.766 1.00 63.50 698 SER A CA 1
ATOM 5257 C C . SER A 1 698 ? -62.858 -6.522 13.539 1.00 63.50 698 SER A C 1
ATOM 5259 O O . SER A 1 698 ? -62.601 -5.325 13.440 1.00 63.50 698 SER A O 1
ATOM 5261 N N . ALA A 1 699 ? -61.905 -7.454 13.427 1.00 73.94 699 ALA A N 1
ATOM 5262 C CA . ALA A 1 699 ? -60.496 -7.104 13.220 1.00 73.94 699 ALA A CA 1
ATOM 5263 C C . ALA A 1 699 ? -60.261 -6.426 11.870 1.00 73.94 699 ALA A C 1
ATOM 5265 O O . ALA A 1 699 ? -60.755 -6.913 10.862 1.00 73.94 699 ALA A O 1
ATOM 5266 N N . ARG A 1 700 ? -59.442 -5.377 11.800 1.00 82.31 700 ARG A N 1
ATOM 5267 C CA . ARG A 1 700 ? -59.152 -4.690 10.534 1.00 82.31 700 ARG A CA 1
ATOM 5268 C C . ARG A 1 700 ? -58.568 -5.634 9.491 1.00 82.31 700 ARG A C 1
ATOM 5270 O O . ARG A 1 700 ? -59.041 -5.658 8.359 1.00 82.31 700 ARG A O 1
ATOM 5277 N N . PHE A 1 701 ? -57.587 -6.438 9.886 1.00 87.50 701 PHE A N 1
ATOM 5278 C CA . PHE A 1 701 ? -57.104 -7.545 9.076 1.00 87.50 701 PHE A CA 1
ATOM 5279 C C . PHE A 1 701 ? -56.669 -8.721 9.945 1.00 87.50 701 PHE A C 1
ATOM 5281 O O . PHE A 1 701 ? -56.294 -8.555 11.112 1.00 87.50 701 PHE A O 1
ATOM 5288 N N . ARG A 1 702 ? -56.715 -9.916 9.354 1.00 89.31 702 ARG A N 1
ATOM 5289 C CA . ARG A 1 702 ? -56.203 -11.154 9.943 1.00 89.31 702 ARG A CA 1
ATOM 5290 C C . ARG A 1 702 ? -55.530 -12.000 8.880 1.00 89.31 702 ARG A C 1
ATOM 5292 O O . ARG A 1 702 ? -56.105 -12.176 7.806 1.00 89.31 702 ARG A O 1
ATOM 5299 N N . ILE A 1 703 ? -54.372 -12.550 9.222 1.00 94.12 703 ILE A N 1
ATOM 5300 C CA . ILE A 1 703 ? -53.751 -13.659 8.503 1.00 94.12 703 ILE A CA 1
ATOM 5301 C C . ILE A 1 703 ? -53.950 -14.896 9.361 1.00 94.12 703 ILE A C 1
ATOM 5303 O O . ILE A 1 703 ? -53.520 -14.936 10.515 1.00 94.12 703 ILE A O 1
ATOM 5307 N N . LEU A 1 704 ? -54.623 -15.885 8.798 1.00 92.88 704 LEU A N 1
ATOM 5308 C CA . LEU A 1 704 ? -54.973 -17.120 9.476 1.00 92.88 704 LEU A CA 1
ATOM 5309 C C . LEU A 1 704 ? -54.847 -18.294 8.516 1.00 92.88 704 LEU A C 1
ATOM 5311 O O . LEU A 1 704 ? -54.814 -18.121 7.299 1.00 92.88 704 LEU A O 1
ATOM 5315 N N . MET A 1 705 ? -54.820 -19.491 9.070 1.00 92.62 705 MET A N 1
ATOM 5316 C CA . MET A 1 705 ? -54.949 -20.699 8.279 1.00 92.62 705 MET A CA 1
ATOM 5317 C C . MET A 1 705 ? -56.401 -20.888 7.839 1.00 92.62 705 MET A C 1
ATOM 5319 O O . MET A 1 705 ? -57.334 -20.558 8.577 1.00 92.62 705 MET A O 1
ATOM 5323 N N . GLY A 1 706 ? -56.597 -21.383 6.620 1.00 88.31 706 GLY A N 1
ATOM 5324 C CA . GLY A 1 706 ? -57.923 -21.693 6.105 1.00 88.31 706 GLY A CA 1
ATOM 5325 C C . GLY A 1 706 ? -58.541 -22.894 6.820 1.00 88.31 706 GLY A C 1
ATOM 5326 O O . GLY A 1 706 ? -57.839 -23.789 7.284 1.00 88.31 706 GLY A O 1
ATOM 5327 N N . SER A 1 707 ? -59.874 -22.952 6.845 1.00 82.50 707 SER A N 1
ATOM 5328 C CA . SER A 1 707 ? -60.637 -24.049 7.467 1.00 82.50 707 SER A CA 1
ATOM 5329 C C . SER A 1 707 ? -60.447 -25.421 6.807 1.00 82.50 707 SER A C 1
ATOM 5331 O O . SER A 1 707 ? -60.902 -26.425 7.344 1.00 82.50 707 SER A O 1
ATOM 5333 N N . ASP A 1 708 ? -59.776 -25.476 5.654 1.00 86.12 708 ASP A N 1
ATOM 5334 C CA . ASP A 1 708 ? -59.326 -26.719 5.018 1.00 86.12 708 ASP A CA 1
ATOM 5335 C C . ASP A 1 708 ? -58.020 -27.270 5.618 1.00 86.12 708 ASP A C 1
ATOM 5337 O O . ASP A 1 708 ? -57.530 -28.310 5.183 1.00 86.12 708 ASP A O 1
ATOM 5341 N N . GLY A 1 709 ? -57.439 -26.556 6.584 1.00 83.69 709 GLY A N 1
ATOM 5342 C CA . GLY A 1 709 ? -56.286 -26.966 7.373 1.00 83.69 709 GLY A CA 1
ATOM 5343 C C . GLY A 1 709 ? -54.937 -26.943 6.663 1.00 83.69 709 GLY A C 1
ATOM 5344 O O . GLY A 1 709 ? -53.965 -27.405 7.248 1.00 83.69 709 GLY A O 1
ATOM 5345 N N . SER A 1 710 ? -54.856 -26.428 5.434 1.00 89.56 710 SER A N 1
ATOM 5346 C CA . SER A 1 710 ? -53.615 -26.469 4.637 1.00 89.56 710 SER A CA 1
ATOM 5347 C C . SER A 1 710 ? -53.428 -25.277 3.693 1.00 89.56 710 SER A C 1
ATOM 5349 O O . SER A 1 710 ? -52.648 -25.337 2.743 1.00 89.56 710 SER A O 1
ATOM 5351 N N . SER A 1 711 ? -54.161 -24.191 3.920 1.00 93.88 711 SER A N 1
ATOM 5352 C CA . SER A 1 711 ? -54.072 -22.950 3.146 1.00 93.88 711 SER A CA 1
ATOM 5353 C C . SER A 1 711 ? -53.876 -21.744 4.064 1.00 93.88 711 SER A C 1
ATOM 5355 O O . SER A 1 711 ? -54.133 -21.817 5.266 1.00 93.88 711 SER A O 1
ATOM 5357 N N . ILE A 1 712 ? -53.460 -20.615 3.492 1.00 95.81 712 ILE A N 1
ATOM 5358 C CA . ILE A 1 712 ? -53.410 -19.314 4.162 1.00 95.81 712 ILE A CA 1
ATOM 5359 C C . ILE A 1 712 ? -54.548 -18.439 3.645 1.00 95.81 712 ILE A C 1
ATOM 5361 O O . ILE A 1 712 ? -54.814 -18.366 2.444 1.00 95.81 712 ILE A O 1
ATOM 5365 N N . GLN A 1 713 ? -55.199 -17.740 4.568 1.00 94.06 713 GLN A N 1
ATOM 5366 C CA . GLN A 1 713 ? -56.272 -16.799 4.304 1.00 94.06 713 GLN A CA 1
ATOM 5367 C C . GLN A 1 713 ? -55.934 -15.417 4.873 1.00 94.06 713 GLN A C 1
ATOM 5369 O O . GLN A 1 713 ? -55.571 -15.275 6.042 1.00 94.06 713 GLN A O 1
ATOM 5374 N N . LEU A 1 714 ? -56.129 -14.386 4.049 1.00 94.38 714 LEU A N 1
ATOM 5375 C CA . LEU A 1 714 ? -56.205 -12.995 4.486 1.00 94.38 714 LEU A CA 1
ATOM 5376 C C . LEU A 1 714 ? -57.678 -12.585 4.542 1.00 94.38 714 LEU A C 1
ATOM 5378 O O . LEU A 1 714 ? -58.392 -12.704 3.548 1.00 94.38 714 LEU A O 1
ATOM 5382 N N . THR A 1 715 ? -58.122 -12.056 5.679 1.00 91.12 715 THR A N 1
ATOM 5383 C CA . THR A 1 715 ? -59.398 -11.327 5.781 1.00 91.12 715 THR A CA 1
ATOM 5384 C C . THR A 1 715 ? -59.136 -9.873 6.115 1.00 91.12 715 THR A C 1
ATOM 5386 O O . THR A 1 715 ? -58.315 -9.604 6.990 1.00 91.12 715 THR A O 1
ATOM 5389 N N . ALA A 1 716 ? -59.852 -8.956 5.471 1.00 89.62 716 ALA A N 1
ATOM 5390 C CA . ALA A 1 716 ? -59.766 -7.522 5.716 1.00 89.62 716 ALA A CA 1
ATOM 5391 C C . ALA A 1 716 ? -61.173 -6.922 5.846 1.00 89.62 716 ALA A C 1
ATOM 5393 O O . ALA A 1 716 ? -62.050 -7.216 5.038 1.00 89.62 716 ALA A O 1
ATOM 5394 N N . ASN A 1 717 ? -61.414 -6.095 6.859 1.00 87.69 717 ASN A N 1
ATOM 5395 C CA . ASN A 1 717 ? -62.722 -5.487 7.094 1.00 87.69 717 ASN A CA 1
ATOM 5396 C C . ASN A 1 717 ? -62.829 -4.087 6.479 1.00 87.69 717 ASN A C 1
ATOM 5398 O O . ASN A 1 717 ? -61.913 -3.273 6.589 1.00 87.69 717 ASN A O 1
ATOM 5402 N N . TYR A 1 718 ? -63.989 -3.819 5.882 1.00 87.12 718 TYR A N 1
ATOM 5403 C CA . TYR A 1 718 ? -64.380 -2.534 5.304 1.00 87.12 718 TYR A CA 1
ATOM 5404 C C . TYR A 1 718 ? -65.710 -2.087 5.910 1.00 87.12 718 TYR A C 1
ATOM 5406 O O . TYR A 1 718 ? -66.411 -2.879 6.540 1.00 87.12 718 TYR A O 1
ATOM 5414 N N . THR A 1 719 ? -66.074 -0.821 5.710 1.00 86.88 719 THR A N 1
ATOM 5415 C CA . THR A 1 719 ? -67.309 -0.246 6.268 1.00 86.88 719 THR A CA 1
ATOM 5416 C C . THR A 1 719 ? -68.607 -0.906 5.789 1.00 86.88 719 THR A C 1
ATOM 5418 O O . THR A 1 719 ? -69.614 -0.757 6.477 1.00 86.88 719 THR A O 1
ATOM 5421 N N . ILE A 1 720 ? -68.616 -1.608 4.645 1.00 88.19 720 ILE A N 1
ATOM 5422 C CA . ILE A 1 720 ? -69.821 -2.261 4.099 1.00 88.19 720 ILE A CA 1
ATOM 5423 C C . ILE A 1 720 ? -69.656 -3.784 4.050 1.00 88.19 720 ILE A C 1
ATOM 5425 O O . ILE A 1 720 ? -70.393 -4.492 4.732 1.00 88.19 720 ILE A O 1
ATOM 5429 N N . THR A 1 721 ? -68.707 -4.301 3.260 1.00 89.12 721 THR A N 1
ATOM 5430 C CA . THR A 1 721 ? -68.452 -5.751 3.161 1.00 89.12 721 THR A CA 1
ATOM 5431 C C . THR A 1 721 ? -66.984 -6.081 3.369 1.00 89.12 721 THR A C 1
ATOM 5433 O O . THR A 1 721 ? -66.100 -5.512 2.729 1.00 89.12 721 THR A O 1
ATOM 5436 N N . SER A 1 722 ? -66.720 -7.041 4.254 1.00 88.88 722 SER A N 1
ATOM 5437 C CA . SER A 1 722 ? -65.386 -7.594 4.472 1.00 88.88 722 SER A CA 1
ATOM 5438 C C . SER A 1 722 ? -64.903 -8.351 3.239 1.00 88.88 722 SER A C 1
ATOM 5440 O O . SER A 1 722 ? -65.676 -9.022 2.553 1.00 88.88 722 SER A O 1
ATOM 5442 N N . ALA A 1 723 ? -63.603 -8.288 2.999 1.00 91.56 723 ALA A N 1
ATOM 5443 C CA . ALA A 1 723 ? -62.938 -9.000 1.930 1.00 91.56 723 ALA A CA 1
ATOM 5444 C C . ALA A 1 723 ? -62.167 -10.206 2.464 1.00 91.56 723 ALA A C 1
ATOM 5446 O O . ALA A 1 723 ? -61.698 -10.213 3.609 1.00 91.56 723 ALA A O 1
ATOM 5447 N N . GLY A 1 724 ? -62.031 -11.227 1.626 1.00 93.81 724 GLY A N 1
ATOM 5448 C CA . GLY A 1 724 ? -61.317 -12.444 1.973 1.00 93.81 724 GLY A CA 1
ATOM 5449 C C . GLY A 1 724 ? -60.651 -13.056 0.756 1.00 93.81 724 GLY A C 1
ATOM 5450 O O . GLY A 1 724 ? -61.269 -13.153 -0.301 1.00 93.81 724 GLY A O 1
ATOM 5451 N N . TRP A 1 725 ? -59.417 -13.516 0.924 1.00 95.81 725 TRP A N 1
ATOM 5452 C CA . TRP A 1 725 ? -58.660 -14.226 -0.103 1.00 95.81 725 TRP A CA 1
ATOM 5453 C C . TRP A 1 725 ? -57.938 -15.408 0.510 1.00 95.81 725 TRP A C 1
ATOM 5455 O O . TRP A 1 725 ? -57.476 -15.329 1.648 1.00 95.81 725 TRP A O 1
ATOM 5465 N N . LYS A 1 726 ? -57.836 -16.490 -0.252 1.00 95.69 726 LYS A N 1
ATOM 5466 C CA . LYS A 1 726 ? -57.287 -17.764 0.201 1.00 95.69 726 LYS A CA 1
ATOM 5467 C C . LYS A 1 726 ? -56.338 -18.337 -0.842 1.00 95.69 726 LYS A C 1
ATOM 5469 O O . LYS A 1 726 ? -56.638 -18.281 -2.034 1.00 95.69 726 LYS A O 1
ATOM 5474 N N . THR A 1 727 ? -55.215 -18.889 -0.404 1.00 97.38 727 THR A N 1
ATOM 5475 C CA . THR A 1 727 ? -54.311 -19.668 -1.262 1.00 97.38 727 THR A CA 1
ATOM 5476 C C . THR A 1 727 ? -54.923 -21.037 -1.616 1.00 97.38 727 THR A C 1
ATOM 5478 O O . THR A 1 727 ? -55.940 -21.429 -1.032 1.00 97.38 727 THR A O 1
ATOM 5481 N N . PRO A 1 728 ? -54.356 -21.790 -2.576 1.00 96.25 728 PRO A N 1
ATOM 5482 C CA . PRO A 1 728 ? -54.841 -23.129 -2.899 1.00 96.25 728 PRO A CA 1
ATOM 5483 C C . PRO A 1 728 ? -54.741 -24.077 -1.695 1.00 96.25 728 PRO A C 1
ATOM 5485 O O . PRO A 1 728 ? -53.828 -23.966 -0.877 1.00 96.25 728 PRO A O 1
ATOM 5488 N N . THR A 1 729 ? -55.664 -25.034 -1.592 1.00 93.44 729 THR A N 1
ATOM 5489 C CA . THR A 1 729 ? -55.573 -26.118 -0.600 1.00 93.44 729 THR A CA 1
ATOM 5490 C C . THR A 1 729 ? -54.255 -26.876 -0.779 1.00 93.44 729 THR A C 1
ATOM 5492 O O . THR A 1 729 ? -53.873 -27.191 -1.905 1.00 93.44 729 THR A O 1
ATOM 5495 N N . GLY A 1 730 ? -53.555 -27.158 0.321 1.00 89.94 730 GLY A N 1
ATOM 5496 C CA . GLY A 1 730 ? -52.239 -27.801 0.308 1.00 89.94 730 GLY A CA 1
ATOM 5497 C C . GLY A 1 730 ? -51.049 -26.849 0.152 1.00 89.94 730 GLY A C 1
ATOM 5498 O O . GLY A 1 730 ? -49.915 -27.316 0.195 1.00 89.94 730 GLY A O 1
ATOM 5499 N N . SER A 1 731 ? -51.261 -25.535 -0.000 1.00 92.38 731 SER A N 1
ATOM 5500 C CA . SER A 1 731 ? -50.160 -24.569 -0.126 1.00 92.38 731 SER A CA 1
ATOM 5501 C C . SER A 1 731 ? -49.339 -24.398 1.155 1.00 92.38 731 SER A C 1
ATOM 5503 O O . SER A 1 731 ? -48.272 -23.806 1.101 1.00 92.38 731 SER A O 1
ATOM 5505 N N . LEU A 1 732 ? -49.858 -24.830 2.307 1.00 92.88 732 LEU A N 1
ATOM 5506 C CA . LEU A 1 732 ? -49.198 -24.740 3.607 1.00 92.88 732 LEU A CA 1
ATOM 5507 C C . LEU A 1 732 ? -49.301 -26.087 4.351 1.00 92.88 732 LEU A C 1
ATOM 5509 O O . LEU A 1 732 ? -50.212 -26.276 5.161 1.00 92.88 732 LEU A O 1
ATOM 5513 N N . PRO A 1 733 ? -48.424 -27.054 4.039 1.00 91.00 733 PRO A N 1
ATOM 5514 C CA . PRO A 1 733 ? -48.332 -28.315 4.769 1.00 91.00 733 PRO A CA 1
ATOM 5515 C C . PRO A 1 733 ? -48.106 -28.137 6.281 1.00 91.00 733 PRO A C 1
ATOM 5517 O O . PRO A 1 733 ? -47.484 -27.178 6.735 1.00 91.00 733 PRO A O 1
ATOM 5520 N N . LEU A 1 734 ? -48.619 -29.087 7.069 1.00 92.69 734 LEU A N 1
ATOM 5521 C CA . LEU A 1 734 ? -48.421 -29.124 8.521 1.00 92.69 734 LEU A CA 1
ATOM 5522 C C . LEU A 1 734 ? -47.080 -29.777 8.882 1.00 92.69 734 LEU A C 1
ATOM 5524 O O . LEU A 1 734 ? -46.601 -30.662 8.176 1.00 92.69 734 LEU A O 1
ATOM 5528 N N . ASN A 1 735 ? -46.550 -29.421 10.052 1.00 92.56 735 ASN A N 1
ATOM 5529 C CA . ASN A 1 735 ? -45.316 -29.940 10.648 1.00 92.56 735 ASN A CA 1
ATOM 5530 C C . ASN A 1 735 ? -44.044 -29.642 9.833 1.00 92.56 735 ASN A C 1
ATOM 5532 O O . ASN A 1 735 ? -43.046 -30.358 9.937 1.00 92.56 735 ASN A O 1
ATOM 5536 N N . SER A 1 736 ? -44.065 -28.572 9.039 1.00 92.12 736 SER A N 1
ATOM 5537 C CA . SER A 1 736 ? -42.910 -28.045 8.314 1.00 92.12 736 SER A CA 1
ATOM 5538 C C . SER A 1 736 ? -42.855 -26.522 8.392 1.00 92.12 736 SER A C 1
ATOM 5540 O O . SER A 1 736 ? -43.876 -25.848 8.497 1.00 92.12 736 SER A O 1
ATOM 5542 N N . TRP A 1 737 ? -41.637 -25.978 8.346 1.00 95.00 737 TRP A N 1
ATOM 5543 C CA . TRP A 1 737 ? -41.415 -24.535 8.299 1.00 95.00 737 TRP A CA 1
ATOM 5544 C C . TRP A 1 737 ? -41.793 -23.963 6.937 1.00 95.00 737 TRP A C 1
ATOM 5546 O O . TRP A 1 737 ? -41.264 -24.409 5.921 1.00 95.00 737 TRP A O 1
ATOM 5556 N N . HIS A 1 738 ? -42.611 -22.915 6.955 1.00 95.25 738 HIS A N 1
ATOM 5557 C CA . HIS A 1 738 ? -42.999 -22.143 5.784 1.00 95.25 738 HIS A CA 1
ATOM 5558 C C . HIS A 1 738 ? -42.826 -20.650 6.034 1.00 95.25 738 HIS A C 1
ATOM 5560 O O . HIS A 1 738 ? -43.187 -20.147 7.099 1.00 95.25 738 HIS A O 1
ATOM 5566 N N . HIS A 1 739 ? -42.310 -19.930 5.044 1.00 96.69 739 HIS A N 1
ATOM 5567 C CA . HIS A 1 739 ? -42.262 -18.473 5.074 1.00 96.69 739 HIS A CA 1
ATOM 5568 C C . HIS A 1 739 ? -43.524 -17.905 4.429 1.00 96.69 739 HIS A C 1
ATOM 5570 O O . HIS A 1 739 ? -43.720 -18.035 3.219 1.00 96.69 739 HIS A O 1
ATOM 5576 N N . VAL A 1 740 ? -44.385 -17.278 5.229 1.00 97.75 740 VAL A N 1
ATOM 5577 C CA . VAL A 1 740 ? -45.649 -16.689 4.777 1.00 97.75 740 VAL A CA 1
ATOM 5578 C C . VAL A 1 740 ? -45.484 -15.182 4.671 1.00 97.75 740 VAL A C 1
ATOM 5580 O O . VAL A 1 740 ? -45.222 -14.520 5.675 1.00 97.75 740 VAL A O 1
ATOM 5583 N N . VAL A 1 741 ? -45.687 -14.635 3.469 1.00 97.69 741 VAL A N 1
ATOM 5584 C CA . VAL A 1 741 ? -45.619 -13.187 3.220 1.00 97.69 741 VAL A CA 1
ATOM 5585 C C . VAL A 1 741 ? -46.888 -12.696 2.546 1.00 97.69 741 VAL A C 1
ATOM 5587 O O . VAL A 1 741 ? -47.312 -13.253 1.538 1.00 97.69 741 VAL A O 1
ATOM 5590 N N . VAL A 1 742 ? -47.483 -11.625 3.065 1.00 97.19 742 VAL A N 1
ATOM 5591 C CA . VAL A 1 742 ? -48.656 -10.968 2.479 1.00 97.19 742 VAL A CA 1
ATOM 5592 C C . VAL A 1 742 ? -48.329 -9.514 2.184 1.00 97.19 742 VAL A C 1
ATOM 5594 O O . VAL A 1 742 ? -48.007 -8.777 3.112 1.00 97.19 742 VAL A O 1
ATOM 5597 N N . THR A 1 743 ? -48.459 -9.083 0.928 1.00 94.25 743 THR A N 1
ATOM 5598 C CA . THR A 1 743 ? -48.355 -7.669 0.526 1.00 94.25 743 THR A CA 1
ATOM 5599 C C . THR A 1 743 ? -49.737 -7.158 0.129 1.00 94.25 743 THR A C 1
ATOM 5601 O O . THR A 1 743 ? -50.452 -7.826 -0.625 1.00 94.25 743 THR A O 1
ATOM 5604 N N . TYR A 1 744 ? -50.155 -6.008 0.662 1.00 91.94 744 TYR A N 1
ATOM 5605 C CA . TYR A 1 744 ? -51.522 -5.528 0.464 1.00 91.94 744 TYR A CA 1
ATOM 5606 C C . TYR A 1 744 ? -51.691 -4.013 0.638 1.00 91.94 744 TYR A C 1
ATOM 5608 O O . TYR A 1 744 ? -51.282 -3.451 1.655 1.00 91.94 744 TYR A O 1
ATOM 5616 N N . THR A 1 745 ? -52.394 -3.375 -0.303 1.00 88.75 745 THR A N 1
ATOM 5617 C CA . THR A 1 745 ? -52.939 -2.016 -0.158 1.00 88.75 745 THR A CA 1
ATOM 5618 C C . THR A 1 745 ? -54.375 -2.097 0.350 1.00 88.75 745 THR A C 1
ATOM 5620 O O . THR A 1 745 ? -55.283 -2.421 -0.410 1.00 88.75 745 THR A O 1
ATOM 5623 N N . HIS A 1 746 ? -54.595 -1.799 1.629 1.00 83.50 746 HIS A N 1
ATOM 5624 C CA . HIS A 1 746 ? -55.903 -1.922 2.275 1.00 83.50 746 HIS A CA 1
ATOM 5625 C C . HIS A 1 746 ? -56.880 -0.803 1.888 1.00 83.50 746 HIS A C 1
ATOM 5627 O O . HIS A 1 746 ? -58.079 -1.049 1.773 1.00 83.50 746 HIS A O 1
ATOM 5633 N N . ASP A 1 747 ? -56.399 0.412 1.630 1.00 81.38 747 ASP A N 1
ATOM 5634 C CA . ASP A 1 747 ? -57.278 1.564 1.364 1.00 81.38 747 ASP A CA 1
ATOM 5635 C C . ASP A 1 747 ? -57.938 1.537 -0.023 1.00 81.38 747 ASP A C 1
ATOM 5637 O O . ASP A 1 747 ? -58.847 2.317 -0.305 1.00 81.38 747 ASP A O 1
ATOM 5641 N N . ASN A 1 748 ? -57.515 0.621 -0.893 1.00 85.19 748 ASN A N 1
ATOM 5642 C CA . ASN A 1 748 ? -58.099 0.425 -2.210 1.00 85.19 748 ASN A CA 1
ATOM 5643 C C . ASN A 1 748 ? -58.965 -0.842 -2.213 1.00 85.19 748 ASN A C 1
ATOM 5645 O O . ASN A 1 748 ? -58.438 -1.949 -2.189 1.00 85.19 748 ASN A O 1
ATOM 5649 N N . VAL A 1 749 ? -60.290 -0.690 -2.310 1.00 85.56 749 VAL A N 1
ATOM 5650 C CA . VAL A 1 749 ? -61.245 -1.820 -2.376 1.00 85.56 749 VAL A CA 1
ATOM 5651 C C . VAL A 1 749 ? -61.034 -2.752 -3.573 1.00 85.56 749 VAL A C 1
ATOM 5653 O O . VAL A 1 749 ? -61.458 -3.902 -3.533 1.00 85.56 749 VAL A O 1
ATOM 5656 N N . ASN A 1 750 ? -60.369 -2.279 -4.631 1.00 86.88 750 ASN A N 1
ATOM 5657 C CA . ASN A 1 750 ? -60.042 -3.085 -5.811 1.00 86.88 750 ASN A CA 1
ATOM 5658 C C . ASN A 1 750 ? -58.672 -3.771 -5.700 1.00 86.88 750 ASN A C 1
ATOM 5660 O O . ASN A 1 750 ? -58.262 -4.479 -6.618 1.00 86.88 750 ASN A O 1
ATOM 5664 N N . SER A 1 751 ? -57.935 -3.528 -4.614 1.00 87.12 751 SER A N 1
ATOM 5665 C CA . SER A 1 751 ? -56.654 -4.174 -4.358 1.00 87.12 751 SER A CA 1
ATOM 5666 C C . SER A 1 751 ? -56.867 -5.663 -4.108 1.00 87.12 751 SER A C 1
ATOM 5668 O O . SER A 1 751 ? -57.685 -6.054 -3.277 1.00 87.12 751 SER A O 1
ATOM 5670 N N . ILE A 1 752 ? -56.114 -6.498 -4.818 1.00 90.69 752 ILE A N 1
ATOM 5671 C CA . ILE A 1 752 ? -56.017 -7.930 -4.537 1.00 90.69 752 ILE A CA 1
ATOM 5672 C C . ILE A 1 752 ? -54.665 -8.139 -3.846 1.00 90.69 752 ILE A C 1
ATOM 5674 O O . ILE A 1 752 ? -53.643 -7.748 -4.419 1.00 90.69 752 ILE A O 1
ATOM 5678 N N . PRO A 1 753 ? -54.622 -8.723 -2.634 1.00 94.19 753 PRO A N 1
ATOM 5679 C CA . PRO A 1 753 ? -53.362 -8.992 -1.952 1.00 94.19 753 PRO A CA 1
ATOM 5680 C C . PRO A 1 753 ? -52.502 -9.963 -2.757 1.00 94.19 753 PRO A C 1
ATOM 5682 O O . PRO A 1 753 ? -53.007 -10.778 -3.528 1.00 94.19 753 PRO A O 1
ATOM 5685 N N . LYS A 1 754 ? -51.193 -9.933 -2.521 1.00 96.69 754 LYS A N 1
ATOM 5686 C CA . LYS A 1 754 ? -50.287 -10.999 -2.956 1.00 96.69 754 LYS A CA 1
ATOM 5687 C C . LYS A 1 754 ? -49.891 -11.805 -1.735 1.00 96.69 754 LYS A C 1
ATOM 5689 O O . LYS A 1 754 ? -49.442 -11.230 -0.747 1.00 96.69 754 LYS A O 1
ATOM 5694 N N . ILE A 1 755 ? -50.060 -13.121 -1.806 1.00 97.75 755 ILE A N 1
ATOM 5695 C CA . ILE A 1 755 ? -49.608 -14.045 -0.764 1.00 97.75 755 ILE A CA 1
ATOM 5696 C C . ILE A 1 755 ? -48.497 -14.896 -1.360 1.00 97.75 755 ILE A C 1
ATOM 5698 O O . ILE A 1 755 ? -48.676 -15.484 -2.425 1.00 97.75 755 ILE A O 1
ATOM 5702 N N . TYR A 1 756 ? -47.363 -14.951 -0.678 1.00 97.50 756 TYR A N 1
ATOM 5703 C CA . TYR A 1 756 ? -46.224 -15.781 -1.027 1.00 97.50 756 TYR A CA 1
ATOM 5704 C C . TYR A 1 756 ? -46.051 -16.851 0.046 1.00 97.50 756 TYR A C 1
ATOM 5706 O O . TYR A 1 756 ? -46.160 -16.550 1.236 1.00 97.50 756 TYR A O 1
ATOM 5714 N N . ILE A 1 757 ? -45.765 -18.074 -0.390 1.00 96.56 757 ILE A N 1
ATOM 5715 C CA . ILE A 1 757 ? -45.331 -19.172 0.474 1.00 96.56 757 ILE A CA 1
ATOM 5716 C C . ILE A 1 757 ? -43.948 -19.589 -0.002 1.00 96.56 757 ILE A C 1
ATOM 5718 O O . ILE A 1 757 ? -43.768 -19.848 -1.190 1.00 96.56 757 ILE A O 1
ATOM 5722 N N . ASP A 1 758 ? -42.974 -19.593 0.905 1.00 94.12 758 ASP A N 1
ATOM 5723 C CA . ASP A 1 758 ? -41.586 -19.978 0.624 1.00 94.12 758 ASP A CA 1
ATOM 5724 C C . ASP A 1 758 ? -40.966 -19.186 -0.540 1.00 94.12 758 ASP A C 1
ATOM 5726 O O . ASP A 1 758 ? -40.294 -19.718 -1.419 1.00 94.12 758 ASP A O 1
ATOM 5730 N N . GLY A 1 759 ? -41.264 -17.882 -0.582 1.00 89.94 759 GLY A N 1
ATOM 5731 C CA . GLY A 1 759 ? -40.829 -16.973 -1.648 1.00 89.94 759 GLY A CA 1
ATOM 5732 C C . GLY A 1 759 ? -41.643 -17.068 -2.948 1.00 89.94 759 GLY A C 1
ATOM 5733 O O . GLY A 1 759 ? -41.483 -16.221 -3.826 1.00 89.94 759 GLY A O 1
ATOM 5734 N N . VAL A 1 760 ? -42.561 -18.033 -3.076 1.00 93.38 760 VAL A N 1
ATOM 5735 C CA . VAL A 1 760 ? -43.348 -18.283 -4.295 1.00 93.38 760 VAL A CA 1
ATOM 5736 C C . VAL A 1 760 ? -44.728 -17.629 -4.217 1.00 93.38 760 VAL A C 1
ATOM 5738 O O . VAL A 1 760 ? -45.527 -17.939 -3.329 1.00 93.38 760 VAL A O 1
ATOM 5741 N N . LEU A 1 761 ? -45.037 -16.755 -5.183 1.00 95.88 761 LEU A N 1
ATOM 5742 C CA . LEU A 1 761 ? -46.340 -16.091 -5.313 1.00 95.88 761 LEU A CA 1
ATOM 5743 C C . LEU A 1 761 ? -47.460 -17.108 -5.574 1.00 95.88 761 LEU A C 1
ATOM 5745 O O . LEU A 1 761 ? -47.394 -17.885 -6.524 1.00 95.88 761 LEU A O 1
ATOM 5749 N N . GLN A 1 762 ? -48.516 -17.059 -4.766 1.00 97.00 762 GLN A N 1
ATOM 5750 C CA . GLN A 1 762 ? -49.670 -17.947 -4.867 1.00 97.00 762 GLN A CA 1
ATOM 5751 C C . GLN A 1 762 ? -50.786 -17.347 -5.726 1.00 97.00 762 GLN A C 1
ATOM 5753 O O . GLN A 1 762 ? -51.020 -16.138 -5.731 1.00 97.00 762 GLN A O 1
ATOM 5758 N N . THR A 1 763 ? -51.540 -18.219 -6.399 1.00 95.31 763 THR A N 1
ATOM 5759 C CA . THR A 1 763 ? -52.802 -17.840 -7.053 1.00 95.31 763 THR A CA 1
ATOM 5760 C C . THR A 1 763 ? -53.930 -17.859 -6.026 1.00 95.31 763 THR A C 1
ATOM 5762 O O . THR A 1 763 ? -54.110 -18.858 -5.334 1.00 95.31 763 THR A O 1
ATOM 5765 N N . LEU A 1 764 ? -54.695 -16.771 -5.912 1.00 96.38 764 LEU A N 1
ATOM 5766 C CA . LEU A 1 764 ? -55.691 -16.616 -4.850 1.00 96.38 764 LEU A CA 1
ATOM 5767 C C . LEU A 1 764 ? -57.117 -16.910 -5.317 1.00 96.38 764 LEU A C 1
ATOM 5769 O O . LEU A 1 764 ? -57.531 -16.503 -6.399 1.00 96.38 764 LEU A O 1
ATOM 5773 N N . THR A 1 765 ? -57.890 -17.543 -4.438 1.00 96.00 765 THR A N 1
ATOM 5774 C CA . THR A 1 765 ? -59.352 -17.608 -4.515 1.00 96.00 765 THR A CA 1
ATOM 5775 C C . THR A 1 765 ? -59.947 -16.476 -3.682 1.00 96.00 765 THR A C 1
ATOM 5777 O O . THR A 1 765 ? -59.671 -16.376 -2.485 1.00 96.00 765 THR A O 1
ATOM 5780 N N . THR A 1 766 ? -60.785 -15.636 -4.288 1.00 94.62 766 THR A N 1
ATOM 5781 C CA . THR A 1 766 ? -61.540 -14.600 -3.568 1.00 94.62 766 THR A CA 1
ATOM 5782 C C . THR A 1 766 ? -62.720 -15.239 -2.834 1.00 94.62 766 THR A C 1
ATOM 5784 O O . THR A 1 766 ? -63.602 -15.823 -3.456 1.00 94.62 766 THR A O 1
ATOM 5787 N N . LEU A 1 767 ? -62.735 -15.128 -1.508 1.00 91.81 767 LEU A N 1
ATOM 5788 C CA . LEU A 1 767 ? -63.804 -15.603 -0.623 1.00 91.81 767 LEU A CA 1
ATOM 5789 C C . LEU A 1 767 ? -64.872 -14.530 -0.362 1.00 91.81 767 LEU A C 1
ATOM 5791 O O . LEU A 1 767 ? -66.008 -14.856 -0.032 1.00 91.81 767 LEU A O 1
ATOM 5795 N N . GLY A 1 768 ? -64.504 -13.254 -0.491 1.00 90.19 768 GLY A N 1
ATOM 5796 C CA . GLY A 1 768 ? -65.404 -12.115 -0.334 1.00 90.19 768 GLY A CA 1
ATOM 5797 C C . GLY A 1 768 ? -64.803 -10.854 -0.944 1.00 90.19 768 GLY A C 1
ATOM 5798 O O . GLY A 1 768 ? -63.589 -10.656 -0.883 1.00 90.19 768 GLY A O 1
ATOM 5799 N N . THR A 1 769 ? -65.649 -10.010 -1.532 1.00 91.06 769 THR A N 1
ATOM 5800 C CA . THR A 1 769 ? -65.234 -8.782 -2.224 1.00 91.06 769 THR A CA 1
ATOM 5801 C C . THR A 1 769 ? -65.427 -7.566 -1.319 1.00 91.06 769 THR A C 1
ATOM 5803 O O . THR A 1 769 ? -66.497 -7.383 -0.731 1.00 91.06 769 THR A O 1
ATOM 5806 N N . ALA A 1 770 ? -64.393 -6.729 -1.221 1.00 89.44 770 ALA A N 1
ATOM 5807 C CA . ALA A 1 770 ? -64.420 -5.500 -0.432 1.00 89.44 770 ALA A CA 1
ATOM 5808 C C . ALA A 1 770 ? -65.464 -4.505 -0.961 1.00 89.44 770 ALA A C 1
ATOM 5810 O O . ALA A 1 770 ? -65.588 -4.310 -2.171 1.00 89.44 770 ALA A O 1
ATOM 5811 N N . SER A 1 771 ? -66.156 -3.811 -0.057 1.00 90.00 771 SER A N 1
ATOM 5812 C CA . SER A 1 771 ? -66.976 -2.642 -0.391 1.00 90.00 771 SER A CA 1
ATOM 5813 C C . SER A 1 771 ? -66.963 -1.621 0.743 1.00 90.00 771 SER A C 1
ATOM 5815 O O . SER A 1 771 ? -66.975 -1.986 1.922 1.00 90.00 771 SER A O 1
ATOM 5817 N N . GLY A 1 772 ? -66.963 -0.335 0.386 1.00 88.12 772 GLY A N 1
ATOM 5818 C CA . GLY A 1 772 ? -66.864 0.785 1.320 1.00 88.12 772 GLY A CA 1
ATOM 5819 C C . GLY A 1 772 ? -65.445 1.344 1.431 1.00 88.12 772 GLY A C 1
ATOM 5820 O O . GLY A 1 772 ? -64.746 1.476 0.433 1.00 88.12 772 GLY A O 1
ATOM 5821 N N . VAL A 1 773 ? -65.031 1.707 2.644 1.00 83.81 773 VAL A N 1
ATOM 5822 C CA . VAL A 1 773 ? -63.693 2.244 2.949 1.00 83.81 773 VAL A CA 1
ATOM 5823 C C . VAL A 1 773 ? -63.000 1.306 3.931 1.00 83.81 773 VAL A C 1
ATOM 5825 O O . VAL A 1 773 ? -63.667 0.703 4.777 1.00 83.81 773 VAL A O 1
ATOM 5828 N N . GLY A 1 774 ? -61.681 1.152 3.796 1.00 79.44 774 GLY A N 1
ATOM 5829 C CA . GLY A 1 774 ? -60.877 0.381 4.741 1.00 79.44 774 GLY A CA 1
ATOM 5830 C C . GLY A 1 774 ? -61.055 0.927 6.156 1.00 79.44 774 GLY A C 1
ATOM 5831 O O . GLY A 1 774 ? -61.042 2.142 6.369 1.00 79.44 774 GLY A O 1
ATOM 5832 N N . LEU A 1 775 ? -61.287 0.046 7.128 1.00 78.31 775 LEU A N 1
ATOM 5833 C CA . LEU A 1 775 ? -61.455 0.490 8.509 1.00 78.31 775 LEU A CA 1
ATOM 5834 C C . LEU A 1 775 ? -60.113 0.965 9.072 1.00 78.31 775 LEU A C 1
ATOM 5836 O O . LEU A 1 775 ? -59.082 0.334 8.853 1.00 78.31 775 LEU A O 1
ATOM 5840 N N . ASN A 1 776 ? -60.135 2.049 9.846 1.00 72.75 776 ASN A N 1
ATOM 5841 C CA . ASN A 1 776 ? -59.012 2.400 10.709 1.00 72.75 776 ASN A CA 1
ATOM 5842 C C . ASN A 1 776 ? -59.035 1.505 11.952 1.00 72.75 776 ASN A C 1
ATOM 5844 O O . ASN A 1 776 ? -60.103 1.165 12.459 1.00 72.75 776 ASN A O 1
ATOM 5848 N N . ASP A 1 777 ? -57.859 1.157 12.460 1.00 67.44 777 ASP A N 1
ATOM 5849 C CA . ASP A 1 777 ? -57.706 0.526 13.768 1.00 67.44 777 ASP A CA 1
ATOM 5850 C C . ASP A 1 777 ? -57.023 1.513 14.730 1.00 67.44 777 ASP A C 1
ATOM 5852 O O . ASP A 1 777 ? -56.190 2.304 14.296 1.00 67.44 777 ASP A O 1
ATOM 5856 N N . ASP A 1 778 ? -57.389 1.482 16.016 1.00 64.12 778 ASP A N 1
ATOM 5857 C CA . ASP A 1 778 ? -56.814 2.354 17.058 1.00 64.12 778 ASP A CA 1
ATOM 5858 C C . ASP A 1 778 ? -56.129 1.556 18.192 1.00 64.12 778 ASP A C 1
ATOM 5860 O O . ASP A 1 778 ? -55.672 2.141 19.171 1.00 64.12 778 ASP A O 1
ATOM 5864 N N . ASP A 1 779 ? -56.055 0.223 18.078 1.00 72.50 779 ASP A N 1
ATOM 5865 C CA . ASP A 1 779 ? -55.879 -0.663 19.241 1.00 72.50 779 ASP A CA 1
ATOM 5866 C C . ASP A 1 779 ? -54.687 -1.637 19.092 1.00 72.50 779 ASP A C 1
ATOM 5868 O O . ASP A 1 779 ? -53.553 -1.198 18.893 1.00 72.50 779 ASP A O 1
ATOM 5872 N N . ILE A 1 780 ? -54.880 -2.958 19.158 1.00 84.38 780 ILE A N 1
ATOM 5873 C CA . ILE A 1 780 ? -53.806 -3.918 19.477 1.00 84.38 780 ILE A CA 1
ATOM 5874 C C . ILE A 1 780 ? -53.446 -4.816 18.285 1.00 84.38 780 ILE A C 1
ATOM 5876 O O . ILE A 1 780 ? -54.316 -5.263 17.531 1.00 84.38 780 ILE A O 1
ATOM 5880 N N . LEU A 1 781 ? -52.148 -5.100 18.135 1.00 89.69 781 LEU A N 1
ATOM 5881 C CA . LEU A 1 781 ? -51.644 -6.174 17.278 1.00 89.69 781 LEU A CA 1
ATOM 5882 C C . LEU A 1 781 ? -51.448 -7.441 18.120 1.00 89.69 781 LEU A C 1
ATOM 5884 O O . LEU A 1 781 ? -50.838 -7.401 19.188 1.00 89.69 781 LEU A O 1
ATOM 5888 N N . TYR A 1 782 ? -51.948 -8.558 17.609 1.00 91.00 782 TYR A N 1
ATOM 5889 C CA . TYR A 1 782 ? -51.767 -9.886 18.175 1.00 91.00 782 TYR A CA 1
ATOM 5890 C C . TYR A 1 782 ? -50.981 -10.769 17.210 1.00 91.00 782 TYR A C 1
ATOM 5892 O O . TYR A 1 782 ? -51.279 -10.793 16.012 1.00 91.00 782 TYR A O 1
ATOM 5900 N N . ILE A 1 783 ? -50.022 -11.520 17.753 1.00 94.12 783 ILE A N 1
ATOM 5901 C CA . ILE A 1 783 ? -49.375 -12.648 17.074 1.00 94.12 783 ILE A CA 1
ATOM 5902 C C . ILE A 1 783 ? -49.881 -13.932 17.735 1.00 94.12 783 ILE A C 1
ATOM 5904 O O . ILE A 1 783 ? -49.944 -14.010 18.966 1.00 94.12 783 ILE A O 1
ATOM 5908 N N . GLY A 1 784 ? -50.289 -14.905 16.921 1.00 92.00 784 GLY A N 1
ATOM 5909 C CA . GLY A 1 784 ? -50.739 -16.223 17.383 1.00 92.00 784 GLY A CA 1
ATOM 5910 C C . GLY A 1 784 ? -52.206 -16.336 17.816 1.00 92.00 784 GLY A C 1
ATOM 5911 O O . GLY A 1 784 ? -52.665 -17.432 18.114 1.00 92.00 784 GLY A O 1
ATOM 5912 N N . SER A 1 785 ? -52.981 -15.245 17.849 1.00 88.44 785 SER A N 1
ATOM 5913 C CA . SER A 1 785 ? -54.374 -15.265 18.331 1.00 88.44 785 SER A CA 1
ATOM 5914 C C . SER A 1 785 ? -55.257 -14.213 17.650 1.00 88.44 785 SER A C 1
ATOM 5916 O O . SER A 1 785 ? -54.772 -13.181 17.183 1.00 88.44 785 SER A O 1
ATOM 5918 N N . ARG A 1 786 ? -56.580 -14.446 17.623 1.00 82.06 786 ARG A N 1
ATOM 5919 C CA . ARG A 1 786 ? -57.587 -13.488 17.117 1.00 82.06 786 ARG A CA 1
ATOM 5920 C C . ARG A 1 786 ? -57.886 -12.331 18.076 1.00 82.06 786 ARG A C 1
ATOM 5922 O O . ARG A 1 786 ? -58.704 -11.475 17.733 1.00 82.06 786 ARG A O 1
ATOM 5929 N N . GLY A 1 787 ? -57.280 -12.315 19.262 1.00 74.62 787 GLY A N 1
ATOM 5930 C CA . GLY A 1 787 ? -57.469 -11.294 20.293 1.00 74.62 787 GLY A CA 1
ATOM 5931 C C . GLY A 1 787 ? -57.813 -11.894 21.658 1.00 74.62 787 GLY A C 1
ATOM 5932 O O . GLY A 1 787 ? -57.371 -12.984 22.002 1.00 74.62 787 GLY A O 1
ATOM 5933 N N . THR A 1 788 ? -58.631 -11.197 22.451 1.00 66.06 788 THR A N 1
ATOM 5934 C CA . THR A 1 788 ? -58.838 -11.490 23.886 1.00 66.06 788 THR A CA 1
ATOM 5935 C C . THR A 1 788 ? -59.678 -12.731 24.223 1.00 66.06 788 THR A C 1
ATOM 5937 O O . THR A 1 788 ? -59.809 -13.044 25.401 1.00 66.06 788 THR A O 1
ATOM 5940 N N . SER A 1 789 ? -60.270 -13.429 23.246 1.00 63.12 789 SER A N 1
ATOM 5941 C CA . SER A 1 789 ? -61.218 -14.537 23.490 1.00 63.12 789 SER A CA 1
ATOM 5942 C C . SER A 1 789 ? -60.622 -15.948 23.383 1.00 63.12 789 SER A C 1
ATOM 5944 O O . SER A 1 789 ? -61.387 -16.905 23.425 1.00 63.12 789 SER A O 1
ATOM 5946 N N . ALA A 1 790 ? -59.298 -16.099 23.222 1.00 61.09 790 ALA A N 1
ATOM 5947 C CA . ALA A 1 790 ? -58.620 -17.398 23.041 1.00 61.09 790 ALA A CA 1
ATOM 5948 C C . ALA A 1 790 ? -59.237 -18.300 21.940 1.00 61.09 790 ALA A C 1
ATOM 5950 O O . ALA A 1 790 ? -59.074 -19.516 21.932 1.00 61.09 790 ALA A O 1
ATOM 5951 N N . THR A 1 791 ? -59.960 -17.719 20.976 1.00 71.00 791 THR A N 1
ATOM 5952 C CA . THR A 1 791 ? -60.517 -18.442 19.823 1.00 71.00 791 THR A CA 1
ATOM 5953 C C . THR A 1 791 ? -59.643 -18.218 18.592 1.00 71.00 791 THR A C 1
ATOM 5955 O O . THR A 1 791 ? -59.127 -17.120 18.380 1.00 71.00 791 THR A O 1
ATOM 5958 N N . GLY A 1 792 ? -59.478 -19.240 17.743 1.00 81.75 792 GLY A N 1
ATOM 5959 C CA . GLY A 1 792 ? -58.651 -19.109 16.535 1.00 81.75 792 GLY A CA 1
ATOM 5960 C C . GLY A 1 792 ? -57.160 -18.948 16.814 1.00 81.75 792 GLY A C 1
ATOM 5961 O O . GLY A 1 792 ? -56.482 -18.233 16.073 1.00 81.75 792 GLY A O 1
ATOM 5962 N N . VAL A 1 793 ? -56.675 -19.562 17.892 1.00 89.44 793 VAL A N 1
ATOM 5963 C CA . VAL A 1 793 ? -55.263 -19.550 18.285 1.00 89.44 793 VAL A CA 1
ATOM 5964 C C . VAL A 1 793 ? -54.422 -20.415 17.353 1.00 89.44 793 VAL A C 1
ATOM 5966 O O . VAL A 1 793 ? -54.900 -21.410 16.794 1.00 89.44 793 VAL A O 1
ATOM 5969 N N . PHE A 1 794 ? -53.184 -19.992 17.137 1.00 93.69 794 PHE A N 1
ATOM 5970 C CA . PHE A 1 794 ? -52.199 -20.753 16.391 1.00 93.69 794 PHE A CA 1
ATOM 5971 C C . PHE A 1 794 ? -51.781 -21.982 17.195 1.00 93.69 794 PHE A C 1
ATOM 5973 O O . PHE A 1 794 ? -51.699 -21.936 18.418 1.00 93.69 794 PHE A O 1
ATOM 5980 N N . ASP A 1 795 ? -51.539 -23.080 16.494 1.00 93.19 795 ASP A N 1
ATOM 5981 C CA . ASP A 1 795 ? -51.019 -24.308 17.076 1.00 93.19 795 ASP A CA 1
ATOM 5982 C C . ASP A 1 795 ? -49.749 -24.672 16.310 1.00 93.19 795 ASP A C 1
ATOM 5984 O O . ASP A 1 795 ? -49.825 -25.117 15.164 1.00 93.19 795 ASP A O 1
ATOM 5988 N N . GLY A 1 796 ? -48.587 -24.421 16.911 1.00 94.62 796 GLY A N 1
ATOM 5989 C CA . GLY A 1 796 ? -47.284 -24.580 16.270 1.00 94.62 796 GLY A CA 1
ATOM 5990 C C . GLY A 1 796 ? -46.274 -23.511 16.674 1.00 94.62 796 GLY A C 1
ATOM 5991 O O . GLY A 1 796 ? -46.458 -22.811 17.664 1.00 94.62 796 GLY A O 1
ATOM 5992 N N . VAL A 1 797 ? -45.198 -23.372 15.901 1.00 96.75 797 VAL A N 1
ATOM 5993 C CA . VAL A 1 797 ? -44.118 -22.413 16.192 1.00 96.75 797 VAL A CA 1
ATOM 5994 C C . VAL A 1 797 ? -44.165 -21.245 15.208 1.00 96.75 797 VAL A C 1
ATOM 5996 O O . VAL A 1 797 ? -44.333 -21.463 14.008 1.00 96.75 797 VAL A O 1
ATOM 5999 N N . ILE A 1 798 ? -44.018 -20.016 15.706 1.00 97.69 798 ILE A N 1
ATOM 6000 C CA . ILE A 1 798 ? -43.834 -18.809 14.885 1.00 97.69 798 ILE A CA 1
ATOM 6001 C C . ILE A 1 798 ? -42.442 -18.244 15.153 1.00 97.69 798 ILE A C 1
ATOM 6003 O O . ILE A 1 798 ? -41.969 -18.243 16.291 1.00 97.69 798 ILE A O 1
ATOM 6007 N N . ASP A 1 799 ? -41.805 -17.750 14.100 1.00 96.44 799 ASP A N 1
ATOM 6008 C CA . ASP A 1 799 ? -40.481 -17.148 14.132 1.00 96.44 799 ASP A CA 1
ATOM 6009 C C . ASP A 1 799 ? -40.407 -15.958 13.152 1.00 96.44 799 ASP A C 1
ATOM 6011 O O . ASP A 1 799 ? -41.176 -15.884 12.186 1.00 96.44 799 ASP A O 1
ATOM 6015 N N . GLN A 1 800 ? -39.501 -15.011 13.407 1.00 95.00 800 GLN A N 1
ATOM 6016 C CA . GLN A 1 800 ? -39.157 -13.916 12.497 1.00 95.00 800 GLN A CA 1
ATOM 6017 C C . GLN A 1 800 ? -40.376 -13.123 11.976 1.00 95.00 800 GLN A C 1
ATOM 6019 O O . GLN A 1 800 ? -40.550 -12.875 10.777 1.00 95.00 800 GLN A O 1
ATOM 6024 N N . ALA A 1 801 ? -41.249 -12.714 12.896 1.00 96.88 801 ALA A N 1
ATOM 6025 C CA . ALA A 1 801 ? -42.475 -11.981 12.603 1.00 96.88 801 ALA A CA 1
ATOM 6026 C C . ALA A 1 801 ? -42.180 -10.506 12.258 1.00 96.88 801 ALA A C 1
ATOM 6028 O O . ALA A 1 801 ? -41.540 -9.793 13.030 1.00 96.88 801 ALA A O 1
ATOM 6029 N N . ARG A 1 802 ? -42.670 -10.020 11.109 1.00 94.69 802 ARG A N 1
ATOM 6030 C CA . ARG A 1 802 ? -42.367 -8.687 10.556 1.00 94.69 802 ARG A CA 1
ATOM 6031 C C . ARG A 1 802 ? -43.582 -7.943 10.041 1.00 94.69 802 ARG A C 1
ATOM 6033 O O . ARG A 1 802 ? -44.479 -8.535 9.441 1.00 94.69 802 ARG A O 1
ATOM 6040 N N . ILE A 1 803 ? -43.523 -6.618 10.166 1.00 93.25 803 ILE A N 1
ATOM 6041 C CA . ILE A 1 803 ? -44.432 -5.681 9.502 1.00 93.25 803 ILE A CA 1
ATOM 6042 C C . ILE A 1 803 ? -43.627 -4.587 8.795 1.00 93.25 803 ILE A C 1
ATOM 6044 O O . ILE A 1 803 ? -42.723 -3.991 9.378 1.00 93.25 803 ILE A O 1
ATOM 6048 N N . TYR A 1 804 ? -44.001 -4.283 7.553 1.00 91.81 804 TYR A N 1
ATOM 6049 C CA . TYR A 1 804 ? -43.519 -3.141 6.772 1.00 91.81 804 TYR A CA 1
ATOM 6050 C C . TYR A 1 804 ? -44.685 -2.188 6.476 1.00 91.81 804 TYR A C 1
ATOM 6052 O O . TYR A 1 804 ? -45.796 -2.639 6.199 1.00 91.81 804 TYR A O 1
ATOM 6060 N N . ASN A 1 805 ? -44.433 -0.875 6.455 1.00 88.50 805 ASN A N 1
ATOM 6061 C CA . ASN A 1 805 ? -45.411 0.172 6.083 1.00 88.50 805 ASN A CA 1
ATOM 6062 C C . ASN A 1 805 ? -45.559 0.348 4.561 1.00 88.50 805 ASN A C 1
ATOM 6064 O O . ASN A 1 805 ? -45.924 1.424 4.087 1.00 88.50 805 ASN A O 1
ATOM 6068 N N . ARG A 1 806 ? -45.208 -0.677 3.784 1.00 88.12 806 ARG A N 1
ATOM 6069 C CA . ARG A 1 806 ? -45.313 -0.684 2.326 1.00 88.12 806 ARG A CA 1
ATOM 6070 C C . ARG A 1 806 ? -45.419 -2.106 1.803 1.00 88.12 806 ARG A C 1
ATOM 6072 O O . ARG A 1 806 ? -45.098 -3.064 2.508 1.00 88.12 806 ARG A O 1
ATOM 6079 N N . GLU A 1 807 ? -45.794 -2.231 0.540 1.00 88.06 807 GLU A N 1
ATOM 6080 C CA . GLU A 1 807 ? -45.696 -3.493 -0.187 1.00 88.06 807 GLU A CA 1
ATOM 6081 C C . GLU A 1 807 ? -44.239 -3.790 -0.572 1.00 88.06 807 GLU A C 1
ATOM 6083 O O . GLU A 1 807 ? -43.537 -2.928 -1.111 1.00 88.06 807 GLU A O 1
ATOM 6088 N N . LEU A 1 808 ? -43.787 -5.012 -0.289 1.00 89.06 808 LEU A N 1
ATOM 6089 C CA . LEU A 1 808 ? -42.559 -5.565 -0.849 1.00 89.06 808 LEU A CA 1
ATOM 6090 C C . LEU A 1 808 ? -42.818 -6.065 -2.279 1.00 89.06 808 LEU A C 1
ATOM 6092 O O . LEU A 1 808 ? -43.870 -6.624 -2.594 1.00 89.06 808 LEU A O 1
ATOM 6096 N N . SER A 1 809 ? -41.846 -5.876 -3.161 1.00 86.44 809 SER A N 1
ATOM 6097 C CA . SER A 1 809 ? -41.822 -6.488 -4.489 1.00 86.44 809 SER A CA 1
ATOM 6098 C C . SER A 1 809 ? -41.544 -7.993 -4.401 1.00 86.44 809 SER A C 1
ATOM 6100 O O . SER A 1 809 ? -41.022 -8.492 -3.405 1.00 86.44 809 SER A O 1
ATOM 6102 N N . SER A 1 810 ? -41.837 -8.740 -5.469 1.00 83.75 810 SER A N 1
ATOM 6103 C CA . SER A 1 810 ? -41.536 -10.179 -5.532 1.00 83.75 810 SER A CA 1
ATOM 6104 C C . SER A 1 810 ? -40.040 -10.483 -5.368 1.00 83.75 810 SER A C 1
ATOM 6106 O O . SER A 1 810 ? -39.683 -11.496 -4.768 1.00 83.75 810 SER A O 1
ATOM 6108 N N . GLY A 1 811 ? -39.166 -9.596 -5.862 1.00 76.50 811 GLY A N 1
ATOM 6109 C CA . GLY A 1 811 ? -37.716 -9.700 -5.678 1.00 76.50 811 GLY A CA 1
ATOM 6110 C C . GLY A 1 811 ? -37.313 -9.558 -4.211 1.00 76.50 811 GLY A C 1
ATOM 6111 O O . GLY A 1 811 ? -36.609 -10.416 -3.690 1.00 76.50 811 GLY A O 1
ATOM 6112 N N . GLU A 1 812 ? -37.836 -8.542 -3.519 1.00 83.88 812 GLU A N 1
ATOM 6113 C CA . GLU A 1 812 ? -37.587 -8.331 -2.085 1.00 83.88 812 GLU A CA 1
ATOM 6114 C C . GLU A 1 812 ? -38.096 -9.503 -1.230 1.00 83.88 812 GLU A C 1
ATOM 6116 O O . GLU A 1 812 ? -37.394 -9.943 -0.323 1.00 83.88 812 GLU A O 1
ATOM 6121 N N . VAL A 1 813 ? -39.271 -10.063 -1.547 1.00 87.62 813 VAL A N 1
ATOM 6122 C CA . VAL A 1 813 ? -39.809 -11.251 -0.856 1.00 87.62 813 VAL A CA 1
ATOM 6123 C C . VAL A 1 813 ? -38.921 -12.481 -1.064 1.00 87.62 813 VAL A C 1
ATOM 6125 O O . VAL A 1 813 ? -38.667 -13.226 -0.117 1.00 87.62 813 VAL A O 1
ATOM 6128 N N . THR A 1 814 ? -38.416 -12.682 -2.284 1.00 82.19 814 THR A N 1
ATOM 6129 C CA . THR A 1 814 ? -37.496 -13.787 -2.596 1.00 82.19 814 THR A CA 1
ATOM 6130 C C . THR A 1 814 ? -36.175 -13.629 -1.846 1.00 82.19 814 THR A C 1
ATOM 6132 O O . THR A 1 814 ? -35.655 -14.597 -1.296 1.00 82.19 814 THR A O 1
ATOM 6135 N N . THR A 1 815 ? -35.634 -12.409 -1.781 1.00 79.06 815 THR A N 1
ATOM 6136 C CA . THR A 1 815 ? -34.418 -12.119 -1.013 1.00 79.06 815 THR A CA 1
ATOM 6137 C C . THR A 1 815 ? -34.623 -12.375 0.477 1.00 79.06 815 THR A C 1
ATOM 6139 O O . THR A 1 815 ? -33.786 -13.049 1.068 1.00 79.06 815 THR A O 1
ATOM 6142 N N . LEU A 1 816 ? -35.737 -11.908 1.053 1.00 86.00 816 LEU A N 1
ATOM 6143 C CA . LEU A 1 816 ? -36.074 -12.123 2.464 1.00 86.00 816 LEU A CA 1
ATOM 6144 C C . LEU A 1 816 ? -36.195 -13.616 2.805 1.00 86.00 816 LEU A C 1
ATOM 6146 O O . LEU A 1 816 ? -35.664 -14.063 3.817 1.00 86.00 816 LEU A O 1
ATOM 6150 N N . TYR A 1 817 ? -36.848 -14.397 1.936 1.00 88.81 817 TYR A N 1
ATOM 6151 C CA . TYR A 1 817 ? -36.902 -15.853 2.073 1.00 88.81 817 TYR A CA 1
ATOM 6152 C C . TYR A 1 817 ? -35.495 -16.458 2.052 1.00 88.81 817 TYR A C 1
ATOM 6154 O O . TYR A 1 817 ? -35.116 -17.137 3.000 1.00 88.81 817 TYR A O 1
ATOM 6162 N N . ASN A 1 818 ? -34.702 -16.160 1.018 1.00 81.62 818 ASN A N 1
ATOM 6163 C CA . ASN A 1 818 ? -33.384 -16.762 0.824 1.00 81.62 818 ASN A CA 1
ATOM 6164 C C . ASN A 1 818 ? -32.398 -16.441 1.952 1.00 81.62 818 ASN A C 1
ATOM 6166 O O . ASN A 1 818 ? -31.636 -17.320 2.345 1.00 81.62 818 ASN A O 1
ATOM 6170 N N . SER A 1 819 ? -32.421 -15.218 2.494 1.00 75.69 819 SER A N 1
ATOM 6171 C CA . SER A 1 819 ? -31.534 -14.821 3.596 1.00 75.69 819 SER A CA 1
ATOM 6172 C C . SER A 1 819 ? -31.793 -15.579 4.899 1.00 75.69 819 SER A C 1
ATOM 6174 O O . SER A 1 819 ? -30.918 -15.626 5.756 1.00 75.69 819 SER A O 1
ATOM 6176 N N . GLU A 1 820 ? -32.984 -16.160 5.055 1.00 81.06 820 GLU A N 1
ATOM 6177 C CA . GLU A 1 820 ? -33.435 -16.839 6.281 1.00 81.06 820 GLU A CA 1
ATOM 6178 C C . GLU A 1 820 ? -33.687 -18.337 6.067 1.00 81.06 820 GLU A C 1
ATOM 6180 O O . GLU A 1 820 ? -33.792 -19.112 7.018 1.00 81.06 820 GLU A O 1
ATOM 6185 N N . SER A 1 821 ? -33.773 -18.769 4.808 1.00 68.81 821 SER A N 1
ATOM 6186 C CA . SER A 1 821 ? -33.841 -20.171 4.415 1.00 68.81 821 SER A CA 1
ATOM 6187 C C . SER A 1 821 ? -32.455 -20.789 4.249 1.00 68.81 821 SER A C 1
ATOM 6189 O O . SER A 1 821 ? -32.340 -22.014 4.328 1.00 68.81 821 SER A O 1
ATOM 6191 N N . SER A 1 822 ? -31.415 -19.975 4.030 1.00 57.06 822 SER A N 1
ATOM 6192 C CA . SER A 1 822 ? -30.027 -20.426 4.050 1.00 57.06 822 SER A CA 1
ATOM 6193 C C . SER A 1 822 ? -29.497 -20.445 5.486 1.00 57.06 822 SER A C 1
ATOM 6195 O O . SER A 1 822 ? -29.581 -19.415 6.159 1.00 57.06 822 SER A O 1
ATOM 6197 N N . PRO A 1 823 ? -28.914 -21.557 5.965 1.00 55.50 823 PRO A N 1
ATOM 6198 C CA . PRO A 1 823 ? -28.169 -21.526 7.214 1.00 55.50 823 PRO A CA 1
ATOM 6199 C C . PRO A 1 823 ? -27.092 -20.432 7.139 1.00 55.50 823 PRO A C 1
ATOM 6201 O O . PRO A 1 823 ? -26.420 -20.335 6.105 1.00 55.50 823 PRO A O 1
ATOM 6204 N N . PRO A 1 824 ? -26.917 -19.597 8.182 1.00 57.38 824 PRO A N 1
ATOM 6205 C CA . PRO A 1 824 ? -25.843 -18.618 8.186 1.00 57.38 824 PRO A CA 1
ATOM 6206 C C . PRO A 1 824 ? -24.504 -19.332 7.927 1.00 57.38 824 PRO A C 1
ATOM 6208 O O . PRO A 1 824 ? -24.302 -20.436 8.454 1.00 57.38 824 PRO A O 1
ATOM 6211 N N . PRO A 1 825 ? -23.618 -18.754 7.088 1.00 64.88 825 PRO A N 1
ATOM 6212 C CA . PRO A 1 825 ? -22.377 -19.409 6.707 1.00 64.88 825 PRO A CA 1
ATOM 6213 C C . PRO A 1 825 ? -21.584 -19.778 7.956 1.00 64.88 825 PRO A C 1
ATOM 6215 O O . PRO A 1 825 ? -21.475 -18.972 8.878 1.00 64.88 825 PRO A O 1
ATOM 6218 N N . ILE A 1 826 ? -21.059 -21.003 7.984 1.00 81.50 826 ILE A N 1
ATOM 6219 C CA . ILE A 1 826 ? -20.229 -21.475 9.088 1.00 81.50 826 ILE A CA 1
ATOM 6220 C C . ILE A 1 826 ? -19.024 -20.549 9.269 1.00 81.50 826 ILE A C 1
ATOM 6222 O O . ILE A 1 826 ? -18.276 -20.300 8.327 1.00 81.50 826 ILE A O 1
ATOM 6226 N N . ASP A 1 827 ? -18.817 -20.075 10.491 1.00 88.19 827 ASP A N 1
ATOM 6227 C CA . ASP A 1 827 ? -17.572 -19.456 10.921 1.00 88.19 827 ASP A CA 1
ATOM 6228 C C . ASP A 1 827 ? -17.072 -20.137 12.193 1.00 88.19 827 ASP A C 1
ATOM 6230 O O . ASP A 1 827 ? -17.846 -20.492 13.084 1.00 88.19 827 ASP A O 1
ATOM 6234 N N . PHE A 1 828 ? -15.764 -20.322 12.290 1.00 93.50 828 PHE A N 1
ATOM 6235 C CA . PHE A 1 828 ? -15.120 -21.010 13.399 1.00 93.50 828 PHE A CA 1
ATOM 6236 C C . PHE A 1 828 ? -13.756 -20.390 13.702 1.00 93.50 828 PHE A C 1
ATOM 6238 O O . PHE A 1 828 ? -13.186 -19.663 12.890 1.00 93.50 828 PHE A O 1
ATOM 6245 N N . SER A 1 829 ? -13.222 -20.678 14.883 1.00 94.94 829 SER A N 1
ATOM 6246 C CA . SER A 1 829 ? -11.834 -20.413 15.248 1.00 94.94 829 SER A CA 1
ATOM 6247 C C . SER A 1 829 ? -11.065 -21.728 15.335 1.00 94.94 829 SER A C 1
ATOM 6249 O O . SER A 1 829 ? -11.652 -22.785 15.576 1.00 94.94 829 SER A O 1
ATOM 6251 N N . LEU A 1 830 ? -9.752 -21.667 15.110 1.00 95.88 830 LEU A N 1
ATOM 6252 C CA . LEU A 1 830 ? -8.862 -22.823 15.138 1.00 95.88 830 LEU A CA 1
ATOM 6253 C C . LEU A 1 830 ? -7.694 -22.542 16.083 1.00 95.88 830 LEU A C 1
ATOM 6255 O O . LEU A 1 830 ? -7.056 -21.494 15.980 1.00 95.88 830 LEU A O 1
ATOM 6259 N N . SER A 1 831 ? -7.398 -23.470 16.985 1.00 95.75 831 SER A N 1
ATOM 6260 C CA . SER A 1 831 ? -6.238 -23.397 17.875 1.00 95.75 831 SER A CA 1
ATOM 6261 C C . SER A 1 831 ? -5.514 -24.738 17.947 1.00 95.75 831 SER A C 1
ATOM 6263 O O . SER A 1 831 ? -6.132 -25.790 17.813 1.00 95.75 831 SER A O 1
ATOM 6265 N N . SER A 1 832 ? -4.201 -24.693 18.157 1.00 95.06 832 SER A N 1
ATOM 6266 C CA . SER A 1 832 ? -3.328 -25.860 18.313 1.00 95.06 832 SER A CA 1
ATOM 6267 C C . SER A 1 832 ? -2.687 -25.795 19.694 1.00 95.06 832 SER A C 1
ATOM 6269 O O . SER A 1 832 ? -2.238 -24.725 20.113 1.00 95.06 832 SER A O 1
ATOM 6271 N N . SER A 1 833 ? -2.675 -26.907 20.424 1.00 92.69 833 SER A N 1
ATOM 6272 C CA . SER A 1 833 ? -2.126 -26.980 21.777 1.00 92.69 833 SER A CA 1
ATOM 6273 C C . SER A 1 833 ? -1.438 -28.327 22.018 1.00 92.69 833 SER A C 1
ATOM 6275 O O . SER A 1 833 ? -2.028 -29.373 21.720 1.00 92.69 833 SER A O 1
ATOM 6277 N N . PRO A 1 834 ? -0.217 -28.338 22.583 1.00 95.69 834 PRO A N 1
ATOM 6278 C CA . PRO A 1 834 ? 0.578 -27.178 23.021 1.00 95.69 834 PRO A CA 1
ATOM 6279 C C . PRO A 1 834 ? 1.172 -26.360 21.852 1.00 95.69 834 PRO A C 1
ATOM 6281 O O . PRO A 1 834 ? 1.169 -26.809 20.709 1.00 95.69 834 PRO A O 1
ATOM 6284 N N . SER A 1 835 ? 1.691 -25.154 22.130 1.00 90.50 835 SER A N 1
ATOM 6285 C CA . SER A 1 835 ? 2.322 -24.279 21.118 1.00 90.50 835 SER A CA 1
ATOM 6286 C C . SER A 1 835 ? 3.671 -24.797 20.609 1.00 90.50 835 SER A C 1
ATOM 6288 O O . SER A 1 835 ? 4.132 -24.354 19.560 1.00 90.50 835 SER A O 1
ATOM 6290 N N . THR A 1 836 ? 4.279 -25.738 21.336 1.00 93.56 836 THR A N 1
ATOM 6291 C CA . THR A 1 836 ? 5.489 -26.464 20.945 1.00 93.56 836 THR A CA 1
ATOM 6292 C C . THR A 1 836 ? 5.339 -27.931 21.331 1.00 93.56 836 THR A C 1
ATOM 6294 O O . THR A 1 836 ? 4.944 -28.226 22.460 1.00 93.56 836 THR A O 1
ATOM 6297 N N . VAL A 1 837 ? 5.674 -28.845 20.422 1.00 93.19 837 VAL A N 1
ATOM 6298 C CA . VAL A 1 837 ? 5.785 -30.288 20.684 1.00 93.19 837 VAL A CA 1
ATOM 6299 C C . VAL A 1 837 ? 7.195 -30.751 20.346 1.00 93.19 837 VAL A C 1
ATOM 6301 O O . VAL A 1 837 ? 7.738 -30.355 19.318 1.00 93.19 837 VAL A O 1
ATOM 6304 N N . LYS A 1 838 ? 7.780 -31.579 21.213 1.00 91.69 838 LYS A N 1
ATOM 6305 C CA . LYS A 1 838 ? 9.120 -32.137 21.023 1.00 91.69 838 LYS A CA 1
ATOM 6306 C C . LYS A 1 838 ? 9.041 -33.590 20.592 1.00 91.69 838 LYS A C 1
ATOM 6308 O O . LYS A 1 838 ? 8.209 -34.328 21.123 1.00 91.69 838 LYS A O 1
ATOM 6313 N N . VAL A 1 839 ? 9.906 -34.004 19.674 1.00 91.38 839 VAL A N 1
ATOM 6314 C CA . VAL A 1 839 ? 9.997 -35.402 19.250 1.00 91.38 839 VAL A CA 1
ATOM 6315 C C . VAL A 1 839 ? 11.402 -35.739 18.778 1.00 91.38 839 VAL A C 1
ATOM 6317 O O . VAL A 1 839 ? 12.012 -34.989 18.025 1.00 91.38 839 VAL A O 1
ATOM 6320 N N . MET A 1 840 ? 11.919 -36.891 19.189 1.00 90.31 840 MET A N 1
ATOM 6321 C CA . MET A 1 840 ? 13.162 -37.416 18.629 1.00 90.31 840 MET A CA 1
ATOM 6322 C C . MET A 1 840 ? 12.920 -38.043 17.247 1.00 90.31 840 MET A C 1
ATOM 6324 O O . MET A 1 840 ? 11.854 -38.604 16.984 1.00 90.31 840 MET A O 1
ATOM 6328 N N . GLN A 1 841 ? 13.925 -38.000 16.373 1.00 91.69 841 GLN A N 1
ATOM 6329 C CA . GLN A 1 841 ? 13.911 -38.705 15.087 1.00 91.69 841 GLN A CA 1
ATOM 6330 C C . GLN A 1 841 ? 13.481 -40.178 15.222 1.00 91.69 841 GLN A C 1
ATOM 6332 O O . GLN A 1 841 ? 13.868 -40.868 16.168 1.00 91.69 841 GLN A O 1
ATOM 6337 N N . ALA A 1 842 ? 12.755 -40.678 14.217 1.00 89.06 842 ALA A N 1
ATOM 6338 C CA . ALA A 1 842 ? 12.179 -42.028 14.174 1.00 89.06 842 ALA A CA 1
ATOM 6339 C C . ALA A 1 842 ? 11.120 -42.323 15.260 1.00 89.06 842 ALA A C 1
ATOM 6341 O O . ALA A 1 842 ? 10.813 -43.487 15.521 1.00 89.06 842 ALA A O 1
ATOM 6342 N N . LYS A 1 843 ? 10.554 -41.286 15.891 1.00 89.81 843 LYS A N 1
ATOM 6343 C CA . LYS A 1 843 ? 9.394 -41.384 16.789 1.00 89.81 843 LYS A CA 1
ATOM 6344 C C . LYS A 1 843 ? 8.252 -40.489 16.305 1.00 89.81 843 LYS A C 1
ATOM 6346 O O . LYS A 1 843 ? 8.398 -39.713 15.354 1.00 89.81 843 LYS A O 1
ATOM 6351 N N . SER A 1 844 ? 7.120 -40.615 16.988 1.00 91.62 844 SER A N 1
ATOM 6352 C CA . SER A 1 844 ? 5.880 -39.904 16.691 1.00 91.62 844 SER A CA 1
ATOM 6353 C C . SER A 1 844 ? 5.485 -38.993 17.847 1.00 91.62 844 SER A C 1
ATOM 6355 O O . SER A 1 844 ? 5.724 -39.316 19.013 1.00 91.62 844 SER A O 1
ATOM 6357 N N . VAL A 1 845 ? 4.837 -37.873 17.537 1.00 94.56 845 VAL A N 1
ATOM 6358 C CA . VAL A 1 845 ? 4.289 -36.947 18.537 1.00 94.56 845 VAL A CA 1
ATOM 6359 C C . VAL A 1 845 ? 2.910 -36.462 18.134 1.00 94.56 845 VAL A C 1
ATOM 6361 O O . VAL A 1 845 ? 2.570 -36.422 16.954 1.00 94.56 845 VAL A O 1
ATOM 6364 N N . THR A 1 846 ? 2.110 -36.074 19.123 1.00 96.62 846 THR A N 1
ATOM 6365 C CA . THR A 1 846 ? 0.749 -35.590 18.905 1.00 96.62 846 THR A CA 1
ATOM 6366 C C . THR A 1 846 ? 0.570 -34.134 19.322 1.00 96.62 846 THR A C 1
ATOM 6368 O O . THR A 1 846 ? 1.112 -33.705 20.340 1.00 96.62 846 THR A O 1
ATOM 6371 N N . ASN A 1 847 ? -0.274 -33.404 18.597 1.00 97.25 847 ASN A N 1
ATOM 6372 C CA . ASN A 1 847 ? -0.788 -32.085 18.954 1.00 97.25 847 ASN A CA 1
ATOM 6373 C C . ASN A 1 847 ? -2.325 -32.099 18.929 1.00 97.25 847 ASN A C 1
ATOM 6375 O O . ASN A 1 847 ? -2.928 -32.769 18.090 1.00 97.25 847 ASN A O 1
ATOM 6379 N N . THR A 1 848 ? -2.974 -31.378 19.845 1.00 97.62 848 THR A N 1
ATOM 6380 C CA . THR A 1 848 ? -4.439 -31.269 19.859 1.00 97.62 848 THR A CA 1
ATOM 6381 C C . THR A 1 848 ? -4.870 -30.008 19.131 1.00 97.62 848 THR A C 1
ATOM 6383 O O . THR A 1 848 ? -4.552 -28.898 19.558 1.00 97.62 848 THR A O 1
ATOM 6386 N N . VAL A 1 849 ? -5.658 -30.172 18.073 1.00 97.19 849 VAL A N 1
ATOM 6387 C CA . VAL A 1 849 ? -6.242 -29.067 17.313 1.00 97.19 849 VAL A CA 1
ATOM 6388 C C . VAL A 1 849 ? -7.706 -28.927 17.707 1.00 97.19 849 VAL A C 1
ATOM 6390 O O . VAL A 1 849 ? -8.468 -29.888 17.637 1.00 97.19 849 VAL A O 1
ATOM 6393 N N . THR A 1 850 ? -8.107 -27.733 18.133 1.00 97.12 850 THR A N 1
ATOM 6394 C CA . THR A 1 850 ? -9.477 -27.415 18.549 1.00 97.12 850 THR A CA 1
ATOM 6395 C C . THR A 1 850 ? -10.119 -26.483 17.532 1.00 97.12 850 THR A C 1
ATOM 6397 O O . THR A 1 850 ? -9.600 -25.397 17.272 1.00 97.12 850 THR A O 1
ATOM 6400 N N . ALA A 1 851 ? -11.263 -26.884 16.981 1.00 94.19 851 ALA A N 1
ATOM 6401 C CA . ALA A 1 851 ? -12.115 -26.028 16.163 1.00 94.19 851 ALA A CA 1
ATOM 6402 C C . ALA A 1 851 ? -13.335 -25.607 16.991 1.00 94.19 851 ALA A C 1
ATOM 6404 O O . ALA A 1 851 ? -14.079 -26.466 17.463 1.00 94.19 851 ALA A O 1
ATOM 6405 N N . THR A 1 852 ? -13.556 -24.304 17.176 1.00 94.00 852 THR A N 1
ATOM 6406 C CA . THR A 1 852 ? -14.684 -23.770 17.966 1.00 94.00 852 THR A CA 1
ATOM 6407 C C . THR A 1 852 ? -15.638 -23.015 17.057 1.00 94.00 852 THR A C 1
ATOM 6409 O O . THR A 1 852 ? -15.200 -22.129 16.328 1.00 94.00 852 THR A O 1
ATOM 6412 N N . LEU A 1 853 ? -16.931 -23.346 17.091 1.00 89.62 853 LEU A N 1
ATOM 6413 C CA . LEU A 1 853 ? -17.925 -22.640 16.282 1.00 89.62 853 LEU A CA 1
ATOM 6414 C C . LEU A 1 853 ? -18.042 -21.196 16.786 1.00 89.62 853 LEU A C 1
ATOM 6416 O O . LEU A 1 853 ? -18.269 -20.970 17.972 1.00 89.62 853 LEU A O 1
ATOM 6420 N N . VAL A 1 854 ? -17.873 -20.232 15.885 1.00 88.44 854 VAL A N 1
ATOM 6421 C CA . VAL A 1 854 ? -18.000 -18.798 16.174 1.00 88.44 854 VAL A CA 1
ATOM 6422 C C . VAL A 1 854 ? -19.402 -18.325 15.804 1.00 88.44 854 VAL A C 1
ATOM 6424 O O . VAL A 1 854 ? -20.057 -17.662 16.603 1.00 88.44 854 VAL A O 1
ATOM 6427 N N . SER A 1 855 ? -19.882 -18.679 14.609 1.00 77.12 855 SER A N 1
ATOM 6428 C CA . SER A 1 855 ? -21.242 -18.378 14.151 1.00 77.12 855 SER A CA 1
ATOM 6429 C C . SER A 1 855 ? -21.655 -19.298 12.994 1.00 77.12 855 SER A C 1
ATOM 6431 O O . SER A 1 855 ? -20.836 -20.052 12.474 1.00 77.12 855 SER A O 1
ATOM 6433 N N . GLY A 1 856 ? -22.926 -19.262 12.590 1.00 77.06 856 GLY A N 1
ATOM 6434 C CA . GLY A 1 856 ? -23.419 -20.074 11.475 1.00 77.06 856 GLY A CA 1
ATOM 6435 C C . GLY A 1 856 ? -23.834 -21.495 11.852 1.00 77.06 856 GLY A C 1
ATOM 6436 O O . GLY A 1 856 ? -23.843 -21.883 13.021 1.00 77.06 856 GLY A O 1
ATOM 6437 N N . THR A 1 857 ? -24.221 -22.283 10.851 1.00 75.88 857 THR A N 1
ATOM 6438 C CA . THR A 1 857 ? -24.590 -23.691 11.054 1.00 75.88 857 THR A CA 1
ATOM 6439 C C . THR A 1 857 ? -23.350 -24.571 11.086 1.00 75.88 857 THR A C 1
ATOM 6441 O O . THR A 1 857 ? -22.538 -24.542 10.164 1.00 75.88 857 THR A O 1
ATOM 6444 N N . SER A 1 858 ? -23.214 -25.369 12.151 1.00 76.00 858 SER A N 1
ATOM 6445 C CA . SER A 1 858 ? -22.110 -26.322 12.290 1.00 76.00 858 SER A CA 1
ATOM 6446 C C . SER A 1 858 ? -22.076 -27.301 11.111 1.00 76.00 858 SER A C 1
ATOM 6448 O O . SER A 1 858 ? -23.111 -27.766 10.631 1.00 76.00 858 SER A O 1
ATOM 6450 N N . GLY A 1 859 ? -20.872 -27.600 10.639 1.00 81.19 859 GLY A N 1
ATOM 6451 C CA . GLY A 1 859 ? -20.596 -28.425 9.471 1.00 81.19 859 GLY A CA 1
ATOM 6452 C C . GLY A 1 859 ? -19.167 -28.955 9.524 1.00 81.19 859 GLY A C 1
ATOM 6453 O O . GLY A 1 859 ? -18.369 -28.515 10.351 1.00 81.19 859 GLY A O 1
ATOM 6454 N N . ALA A 1 860 ? -18.843 -29.924 8.668 1.00 89.31 860 ALA A N 1
ATOM 6455 C CA . ALA A 1 860 ? -17.548 -30.596 8.715 1.00 89.31 860 ALA A CA 1
ATOM 6456 C C . ALA A 1 860 ? -16.388 -29.630 8.410 1.00 89.31 860 ALA A C 1
ATOM 6458 O O . ALA A 1 860 ? -16.307 -29.064 7.320 1.00 89.31 860 ALA A O 1
ATOM 6459 N N . VAL A 1 861 ? -15.477 -29.490 9.372 1.00 94.06 861 VAL A N 1
ATOM 6460 C CA . VAL A 1 861 ? -14.167 -28.855 9.225 1.00 94.06 861 VAL A CA 1
ATOM 6461 C C . VAL A 1 861 ? -13.162 -29.956 8.914 1.00 94.06 861 VAL A C 1
ATOM 6463 O O . VAL A 1 861 ? -12.931 -30.819 9.758 1.00 94.06 861 VAL A O 1
ATOM 6466 N N . SER A 1 862 ? -12.582 -29.954 7.715 1.00 96.00 862 SER A N 1
ATOM 6467 C CA . SER A 1 862 ? -11.475 -30.846 7.341 1.00 96.00 862 SER A CA 1
ATOM 6468 C C . SER A 1 862 ? -10.133 -30.231 7.715 1.00 96.00 862 SER A C 1
ATOM 6470 O O . SER A 1 862 ? -9.955 -29.023 7.542 1.00 96.00 862 SER A O 1
ATOM 6472 N N . PHE A 1 863 ? -9.189 -31.051 8.171 1.00 96.75 863 PHE A N 1
ATOM 6473 C CA . PHE A 1 863 ? -7.882 -30.586 8.632 1.00 96.75 863 PHE A CA 1
ATOM 6474 C C . PHE A 1 863 ? -6.749 -31.005 7.692 1.00 96.75 863 PHE A C 1
ATOM 6476 O O . PHE A 1 863 ? -6.717 -32.131 7.197 1.00 96.75 863 PHE A O 1
ATOM 6483 N N . SER A 1 864 ? -5.790 -30.107 7.488 1.00 96.75 864 SER A N 1
ATOM 6484 C CA . SER A 1 864 ? -4.524 -30.380 6.805 1.00 96.75 864 SER A CA 1
ATOM 6485 C C . SER A 1 864 ? -3.364 -29.687 7.519 1.00 96.75 864 SER A C 1
ATOM 6487 O O . SER A 1 864 ? -3.565 -28.696 8.220 1.00 96.75 864 SER A O 1
ATOM 6489 N N . ALA A 1 865 ? -2.142 -30.180 7.324 1.00 95.75 865 ALA A N 1
ATOM 6490 C CA . ALA A 1 865 ? -0.927 -29.589 7.881 1.00 95.75 865 ALA A CA 1
ATOM 6491 C C . ALA A 1 865 ? 0.097 -29.308 6.772 1.00 95.75 865 ALA A C 1
ATOM 6493 O O . ALA A 1 865 ? 0.228 -30.088 5.830 1.00 95.75 865 ALA A O 1
ATOM 6494 N N . SER A 1 866 ? 0.830 -28.205 6.899 1.00 95.69 866 SER A N 1
ATOM 6495 C CA . SER A 1 866 ? 1.959 -27.835 6.039 1.00 95.69 866 SER A CA 1
ATOM 6496 C C . SER A 1 866 ? 3.134 -27.328 6.878 1.00 95.69 866 SER A C 1
ATOM 6498 O O . SER A 1 866 ? 2.969 -27.025 8.059 1.00 95.69 866 SER A O 1
ATOM 6500 N N . GLY A 1 867 ? 4.318 -27.208 6.271 1.00 94.31 867 GLY A N 1
ATOM 6501 C CA . GLY A 1 867 ? 5.542 -26.818 6.988 1.00 94.31 867 GLY A CA 1
ATOM 6502 C C . GLY A 1 867 ? 6.230 -27.977 7.717 1.00 94.31 867 GLY A C 1
ATOM 6503 O O . GLY A 1 867 ? 7.069 -27.738 8.578 1.00 94.31 867 GLY A O 1
ATOM 6504 N N . LEU A 1 868 ? 5.873 -29.224 7.383 1.00 93.81 868 LEU A N 1
ATOM 6505 C CA . LEU A 1 868 ? 6.558 -30.412 7.889 1.00 93.81 868 LEU A CA 1
ATOM 6506 C C . LEU A 1 868 ? 8.013 -30.435 7.391 1.00 93.81 868 LEU A C 1
ATOM 6508 O O . LEU A 1 868 ? 8.239 -30.167 6.206 1.00 93.81 868 LEU A O 1
ATOM 6512 N N . PRO A 1 869 ? 8.986 -30.781 8.252 1.00 92.69 869 PRO A N 1
ATOM 6513 C CA . PRO A 1 869 ? 10.337 -31.069 7.797 1.00 92.69 869 PRO A CA 1
ATOM 6514 C C . PRO A 1 869 ? 10.338 -32.233 6.798 1.00 92.69 869 PRO A C 1
ATOM 6516 O O . PRO A 1 869 ? 9.444 -33.084 6.807 1.00 92.69 869 PRO A O 1
ATOM 6519 N N . THR A 1 870 ? 11.351 -32.279 5.928 1.00 90.12 870 THR A N 1
ATOM 6520 C CA . THR A 1 870 ? 11.532 -33.386 4.979 1.00 90.12 870 THR A CA 1
ATOM 6521 C C . THR A 1 870 ? 11.506 -34.723 5.727 1.00 90.12 870 THR A C 1
ATOM 6523 O O . THR A 1 870 ? 12.038 -34.826 6.830 1.00 90.12 870 THR A O 1
ATOM 6526 N N . ASP A 1 871 ? 10.872 -35.741 5.146 1.00 91.50 871 ASP A N 1
ATOM 6527 C CA . ASP A 1 871 ? 10.687 -37.077 5.734 1.00 91.50 871 ASP A CA 1
ATOM 6528 C C . ASP A 1 871 ? 9.783 -37.153 6.982 1.00 91.50 871 ASP A C 1
ATOM 6530 O O . ASP A 1 871 ? 9.679 -38.218 7.589 1.00 91.50 871 ASP A O 1
ATOM 6534 N N . ALA A 1 872 ? 9.104 -36.068 7.367 1.00 94.12 872 ALA A N 1
ATOM 6535 C CA . ALA A 1 872 ? 8.009 -36.118 8.334 1.00 94.12 872 ALA A CA 1
ATOM 6536 C C . ALA A 1 872 ? 6.650 -36.233 7.624 1.00 94.12 872 ALA A C 1
ATOM 6538 O O . ALA A 1 872 ? 6.424 -35.652 6.560 1.00 94.12 872 ALA A O 1
ATOM 6539 N N . THR A 1 873 ? 5.712 -36.952 8.238 1.00 95.44 873 THR A N 1
ATOM 6540 C CA . THR A 1 873 ? 4.328 -37.072 7.757 1.00 95.44 873 THR A CA 1
ATOM 6541 C C . THR A 1 873 ? 3.344 -36.652 8.841 1.00 95.44 873 THR A C 1
ATOM 6543 O O . THR A 1 873 ? 3.649 -36.747 10.026 1.00 95.44 873 THR A O 1
ATOM 6546 N N . ALA A 1 874 ? 2.174 -36.152 8.441 1.00 96.38 874 ALA A N 1
ATOM 6547 C CA . ALA A 1 874 ? 1.113 -35.734 9.352 1.00 96.38 874 ALA A CA 1
ATOM 6548 C C . ALA A 1 874 ? -0.183 -36.490 9.065 1.00 96.38 874 ALA A C 1
ATOM 6550 O O . ALA A 1 874 ? -0.591 -36.624 7.909 1.00 96.38 874 ALA A O 1
ATOM 6551 N N . SER A 1 875 ? -0.869 -36.910 10.122 1.00 96.19 875 SER A N 1
ATOM 6552 C CA . SER A 1 875 ? -2.197 -37.513 10.054 1.00 96.19 875 SER A CA 1
ATOM 6553 C C . SER A 1 875 ? -3.119 -36.937 11.131 1.00 96.19 875 SER A C 1
ATOM 6555 O O . SER A 1 875 ? -2.668 -36.511 12.190 1.00 96.19 875 SER A O 1
ATOM 6557 N N . PHE A 1 876 ? -4.423 -36.893 10.855 1.00 97.50 876 PHE A N 1
ATOM 6558 C CA . PHE A 1 876 ? -5.437 -36.368 11.775 1.00 97.50 876 PHE A CA 1
ATOM 6559 C C . PHE A 1 876 ? -6.430 -37.463 12.156 1.00 97.50 876 PHE A C 1
ATOM 6561 O O . PHE A 1 876 ? -6.912 -38.191 11.286 1.00 97.50 876 PHE A O 1
ATOM 6568 N N . SER A 1 877 ? -6.782 -37.547 13.438 1.00 95.31 877 SER A N 1
ATOM 6569 C CA . SER A 1 877 ? -7.799 -38.471 13.943 1.00 95.31 877 SER A CA 1
ATOM 6570 C C . SER A 1 877 ? -8.741 -37.745 14.915 1.00 95.31 877 SER A C 1
ATOM 6572 O O . SER A 1 877 ? -8.337 -37.456 16.045 1.00 95.31 877 SER A O 1
ATOM 6574 N N . PRO A 1 878 ? -9.982 -37.413 14.500 1.00 95.31 878 PRO A N 1
ATOM 6575 C CA . PRO A 1 878 ? -10.566 -37.609 13.163 1.00 95.31 878 PRO A CA 1
ATOM 6576 C C . PRO A 1 878 ? -10.037 -36.612 12.104 1.00 95.31 878 PRO A C 1
ATOM 6578 O O . PRO A 1 878 ? -9.666 -35.488 12.430 1.00 95.31 878 PRO A O 1
ATOM 6581 N N . THR A 1 879 ? -10.054 -36.974 10.813 1.00 91.81 879 THR A N 1
ATOM 6582 C CA . THR A 1 879 ? -9.605 -36.097 9.697 1.00 91.81 879 THR A CA 1
ATOM 6583 C C . THR A 1 879 ? -10.524 -34.904 9.423 1.00 91.81 879 THR A C 1
ATOM 6585 O O . THR A 1 879 ? -10.129 -33.936 8.771 1.00 91.81 879 THR A O 1
ATOM 6588 N N . SER A 1 880 ? -11.754 -34.961 9.928 1.00 92.75 880 SER A N 1
ATOM 6589 C CA . SER A 1 880 ? -12.684 -33.840 9.961 1.00 92.75 880 SER A CA 1
ATOM 6590 C C . SER A 1 880 ? -13.623 -33.960 11.156 1.00 92.75 880 SER A C 1
ATOM 6592 O O . SER A 1 880 ? -13.871 -35.064 11.646 1.00 92.75 880 SER A O 1
ATOM 6594 N N . CYS A 1 881 ? -14.150 -32.839 11.639 1.00 89.94 881 CYS A N 1
ATOM 6595 C CA . CYS A 1 881 ? -15.179 -32.839 12.677 1.00 89.94 881 CYS A CA 1
ATOM 6596 C C . CYS A 1 881 ? -16.101 -31.622 12.564 1.00 89.94 881 CYS A C 1
ATOM 6598 O O . CYS A 1 881 ? -15.780 -30.649 11.890 1.00 89.94 881 CYS A O 1
ATOM 6600 N N . SER A 1 882 ? -17.274 -31.690 13.194 1.00 89.12 882 SER A N 1
ATOM 6601 C CA . SER A 1 882 ? -18.189 -30.545 13.283 1.00 89.12 882 SER A CA 1
ATOM 6602 C C . SER A 1 882 ? -17.843 -29.721 14.532 1.00 89.12 882 SER A C 1
ATOM 6604 O O . SER A 1 882 ? -17.874 -30.286 15.626 1.00 89.12 882 SER A O 1
ATOM 6606 N N . PRO A 1 883 ? -17.488 -28.429 14.413 1.00 80.81 883 PRO A N 1
ATOM 6607 C CA . PRO A 1 883 ? -17.090 -27.599 15.549 1.00 80.81 883 PRO A CA 1
ATOM 6608 C C . PRO A 1 883 ? -18.297 -27.364 16.474 1.00 80.81 883 PRO A C 1
ATOM 6610 O O . PRO A 1 883 ? -19.423 -27.216 15.996 1.00 80.81 883 PRO A O 1
ATOM 6613 N N . THR A 1 884 ? -18.171 -27.302 17.799 1.00 89.19 884 THR A N 1
ATOM 6614 C CA . THR A 1 884 ? -16.994 -27.295 18.686 1.00 89.19 884 THR A CA 1
ATOM 6615 C C . THR A 1 884 ? -16.420 -28.697 18.930 1.00 89.19 884 THR A C 1
ATOM 6617 O O . THR A 1 884 ? -17.039 -29.512 19.611 1.00 89.19 884 THR A O 1
ATOM 6620 N N . CYS A 1 885 ? -15.237 -28.981 18.386 1.00 89.25 885 CYS A N 1
ATOM 6621 C CA . CYS A 1 885 ? -14.618 -30.307 18.402 1.00 89.25 885 CYS A CA 1
ATOM 6622 C C . CYS A 1 885 ? -13.092 -30.232 18.494 1.00 89.25 885 CYS A C 1
ATOM 6624 O O . CYS A 1 885 ? -12.485 -29.178 18.289 1.00 89.25 885 CYS A O 1
ATOM 6626 N N . THR A 1 886 ? -12.474 -31.377 18.768 1.00 95.38 886 THR A N 1
ATOM 6627 C CA . THR A 1 886 ? -11.023 -31.549 18.745 1.00 95.38 886 THR A CA 1
ATOM 6628 C C . THR A 1 886 ? -10.625 -32.653 17.770 1.00 95.38 886 THR A C 1
ATOM 6630 O O . THR A 1 886 ? -11.378 -33.600 17.536 1.00 95.38 886 THR A O 1
ATOM 6633 N N . THR A 1 887 ? -9.427 -32.532 17.202 1.00 97.06 887 THR A N 1
ATOM 6634 C CA . THR A 1 887 ? -8.743 -33.599 16.467 1.00 97.06 887 THR A CA 1
ATOM 6635 C C . THR A 1 887 ? -7.314 -33.749 16.965 1.00 97.06 887 THR A C 1
ATOM 6637 O O . THR A 1 887 ? -6.669 -32.770 17.353 1.00 97.06 887 THR A O 1
ATOM 6640 N N . THR A 1 888 ? -6.816 -34.982 16.966 1.00 97.75 888 THR A N 1
ATOM 6641 C CA . THR A 1 888 ? -5.418 -35.271 17.266 1.00 97.75 888 THR A CA 1
ATOM 6642 C C . THR A 1 888 ? -4.625 -35.276 15.966 1.00 97.75 888 THR A C 1
ATOM 6644 O O . THR A 1 888 ? -4.825 -36.144 15.116 1.00 97.75 888 THR A O 1
ATOM 6647 N N . LEU A 1 889 ? -3.714 -34.316 15.822 1.00 97.81 889 LEU A N 1
ATOM 6648 C CA . LEU A 1 889 ? -2.680 -34.314 14.794 1.00 97.81 889 LEU A CA 1
ATOM 6649 C C . LEU A 1 889 ? -1.518 -35.185 15.273 1.00 97.81 889 LEU A C 1
ATOM 6651 O O . LEU A 1 889 ? -0.900 -34.853 16.278 1.00 97.81 889 LEU A O 1
ATOM 6655 N N . THR A 1 890 ? -1.214 -36.266 14.563 1.00 97.50 890 THR A N 1
ATOM 6656 C CA . THR A 1 890 ? -0.023 -37.098 14.781 1.00 97.50 890 THR A CA 1
ATOM 6657 C C . THR A 1 890 ? 1.012 -36.767 13.719 1.00 97.50 890 THR A C 1
ATOM 6659 O O . THR A 1 890 ? 0.689 -36.747 12.531 1.00 97.50 890 THR A O 1
ATOM 6662 N N . ILE A 1 891 ? 2.238 -36.489 14.147 1.00 96.44 891 ILE A N 1
ATOM 6663 C CA . ILE A 1 891 ? 3.391 -36.299 13.272 1.00 96.44 891 ILE A CA 1
ATOM 6664 C C . ILE A 1 891 ? 4.329 -37.480 13.474 1.00 96.44 891 ILE A C 1
ATOM 6666 O O . ILE A 1 891 ? 4.812 -37.696 14.585 1.00 96.44 891 ILE A O 1
ATOM 6670 N N . ASP A 1 892 ? 4.587 -38.212 12.396 1.00 93.81 892 ASP A N 1
ATOM 6671 C CA . ASP A 1 892 ? 5.536 -39.320 12.348 1.00 93.81 892 ASP A CA 1
ATOM 6672 C C . ASP A 1 892 ? 6.815 -38.853 11.653 1.00 93.81 892 ASP A C 1
ATOM 6674 O O . ASP A 1 892 ? 6.757 -38.254 10.575 1.00 93.81 892 ASP A O 1
ATOM 6678 N N . SER A 1 893 ? 7.966 -39.134 12.262 1.00 92.88 893 SER A N 1
ATOM 6679 C CA . SER A 1 893 ? 9.281 -38.807 11.704 1.00 92.88 893 SER A CA 1
ATOM 6680 C C . SER A 1 893 ? 10.061 -40.064 11.318 1.00 92.88 893 SER A C 1
ATOM 6682 O O . SER A 1 893 ? 9.873 -41.134 11.897 1.00 92.88 893 SER A O 1
ATOM 6684 N N . LEU A 1 894 ? 10.978 -39.931 10.360 1.00 91.19 894 LEU A N 1
ATOM 6685 C CA . LEU A 1 894 ? 11.979 -40.945 10.034 1.00 91.19 894 LEU A CA 1
ATOM 6686 C C . LEU A 1 894 ? 13.321 -40.614 10.698 1.00 91.19 894 LEU A C 1
ATOM 6688 O O . LEU A 1 894 ? 13.549 -39.516 11.204 1.00 91.19 894 LEU A O 1
ATOM 6692 N N . SER A 1 895 ? 14.264 -41.559 10.664 1.00 86.06 895 SER A N 1
ATOM 6693 C CA . SER A 1 895 ? 15.628 -41.324 11.159 1.00 86.06 895 SER A CA 1
ATOM 6694 C C . SER A 1 895 ? 16.412 -40.288 10.343 1.00 86.06 895 SER A C 1
ATOM 6696 O O . SER A 1 895 ? 17.465 -39.843 10.785 1.00 86.06 895 SER A O 1
ATOM 6698 N N . SER A 1 896 ? 15.937 -39.948 9.142 1.00 87.00 896 SER A N 1
ATOM 6699 C CA . SER A 1 896 ? 16.502 -38.922 8.260 1.00 87.00 896 SER A CA 1
ATOM 6700 C C . SER A 1 896 ? 15.838 -37.551 8.408 1.00 87.00 896 SER A C 1
ATOM 6702 O O . SER A 1 896 ? 16.362 -36.582 7.862 1.00 87.00 896 SER A O 1
ATOM 6704 N N . THR A 1 897 ? 14.725 -37.444 9.148 1.00 91.38 897 THR A N 1
ATOM 6705 C CA . THR A 1 897 ? 14.009 -36.174 9.331 1.00 91.38 897 THR A CA 1
ATOM 6706 C C . THR A 1 897 ? 14.939 -35.131 9.956 1.00 91.38 897 THR A C 1
ATOM 6708 O O . THR A 1 897 ? 15.507 -35.416 11.011 1.00 91.38 897 THR A O 1
ATOM 6711 N N . PRO A 1 898 ? 15.128 -33.942 9.355 1.00 90.69 898 PRO A N 1
ATOM 6712 C CA . PRO A 1 898 ? 16.033 -32.930 9.887 1.00 90.69 898 PRO A CA 1
ATOM 6713 C C . PRO A 1 898 ? 15.701 -32.541 11.332 1.00 90.69 898 PRO A C 1
ATOM 6715 O O . PRO A 1 898 ? 14.539 -32.335 11.679 1.00 90.69 898 PRO A O 1
ATOM 6718 N N . VAL A 1 899 ? 16.742 -32.442 12.155 1.00 89.25 899 VAL A N 1
ATOM 6719 C CA . VAL A 1 899 ? 16.681 -31.945 13.536 1.00 89.25 899 VAL A CA 1
ATOM 6720 C C . VAL A 1 899 ? 16.536 -30.420 13.519 1.00 89.25 899 VAL A C 1
ATOM 6722 O O . VAL A 1 899 ? 17.054 -29.762 12.613 1.00 89.25 899 VAL A O 1
ATOM 6725 N N . GLY A 1 900 ? 15.822 -29.870 14.499 1.00 87.81 900 GLY A N 1
ATOM 6726 C CA . GLY A 1 900 ? 15.578 -28.441 14.663 1.00 87.81 900 GLY A CA 1
ATOM 6727 C C . GLY A 1 900 ? 14.098 -28.052 14.613 1.00 87.81 900 GLY A C 1
ATOM 6728 O O . GLY A 1 900 ? 13.196 -28.872 14.426 1.00 87.81 900 GLY A O 1
ATOM 6729 N N . ASN A 1 901 ? 13.849 -26.755 14.780 1.00 92.31 901 ASN A N 1
ATOM 6730 C CA . ASN A 1 901 ? 12.500 -26.206 14.862 1.00 92.31 901 ASN A CA 1
ATOM 6731 C C . ASN A 1 901 ? 11.854 -26.053 13.480 1.00 92.31 901 ASN A C 1
ATOM 6733 O O . ASN A 1 901 ? 12.372 -25.352 12.612 1.00 92.31 901 ASN A O 1
ATOM 6737 N N . SER A 1 902 ? 10.666 -26.630 13.314 1.00 92.94 902 SER A N 1
ATOM 6738 C CA . SER A 1 902 ? 9.798 -26.422 12.152 1.00 92.94 902 SER A CA 1
ATOM 6739 C C . SER A 1 902 ? 8.470 -25.802 12.580 1.00 92.94 902 SER A C 1
ATOM 6741 O O . SER A 1 902 ? 7.817 -26.281 13.506 1.00 92.94 902 SER A O 1
ATOM 6743 N N . THR A 1 903 ? 8.037 -24.733 11.908 1.00 96.62 903 THR A N 1
ATOM 6744 C CA . THR A 1 903 ? 6.708 -24.149 12.140 1.00 96.62 903 THR A CA 1
ATOM 6745 C C . THR A 1 903 ? 5.660 -24.930 11.357 1.00 96.62 903 THR A C 1
ATOM 6747 O O . THR A 1 903 ? 5.562 -24.807 10.136 1.00 96.62 903 THR A O 1
ATOM 6750 N N . ILE A 1 904 ? 4.837 -25.699 12.067 1.00 96.88 904 ILE A N 1
ATOM 6751 C CA . ILE A 1 904 ? 3.726 -26.439 11.474 1.00 96.88 904 ILE A CA 1
ATOM 6752 C C . ILE A 1 904 ? 2.513 -25.518 11.393 1.00 96.88 904 ILE A C 1
ATOM 6754 O O . ILE A 1 904 ? 2.061 -24.975 12.402 1.00 96.88 904 ILE A O 1
ATOM 6758 N N . THR A 1 905 ? 1.973 -25.349 10.187 1.00 97.25 905 THR A N 1
ATOM 6759 C CA . THR A 1 905 ? 0.717 -24.626 9.956 1.00 97.25 905 THR A CA 1
ATOM 6760 C C . THR A 1 905 ? -0.412 -25.628 9.782 1.00 97.25 905 THR A C 1
ATOM 6762 O O . THR A 1 905 ? -0.456 -26.363 8.797 1.00 97.25 905 THR A O 1
ATOM 6765 N N . VAL A 1 906 ? -1.342 -25.645 10.733 1.00 97.50 906 VAL A N 1
ATOM 6766 C CA . VAL A 1 906 ? -2.589 -26.403 10.652 1.00 97.50 906 VAL A CA 1
ATOM 6767 C C . VAL A 1 906 ? -3.647 -25.533 9.992 1.00 97.50 906 VAL A C 1
ATOM 6769 O O . VAL A 1 906 ? -3.883 -24.402 10.411 1.00 97.50 906 VAL A O 1
ATOM 6772 N N . THR A 1 907 ? -4.301 -26.074 8.972 1.00 96.75 907 THR A N 1
ATOM 6773 C CA . THR A 1 907 ? -5.401 -25.433 8.254 1.00 96.75 907 THR A CA 1
ATOM 6774 C C . THR A 1 907 ? -6.679 -26.227 8.485 1.00 96.75 907 THR A C 1
ATOM 6776 O O . THR A 1 907 ? -6.713 -27.430 8.240 1.00 96.75 907 THR A O 1
ATOM 6779 N N . GLY A 1 908 ? -7.721 -25.556 8.967 1.00 95.25 908 GLY A N 1
ATOM 6780 C CA . GLY A 1 908 ? -9.084 -26.071 9.011 1.00 95.25 908 GLY A CA 1
ATOM 6781 C C . GLY A 1 908 ? -9.905 -25.424 7.901 1.00 95.25 908 GLY A C 1
ATOM 6782 O O . GLY A 1 908 ? -9.844 -24.204 7.733 1.00 95.25 908 GLY A O 1
ATOM 6783 N N . THR A 1 909 ? -10.689 -26.215 7.171 1.00 92.62 909 THR A N 1
ATOM 6784 C CA . THR A 1 909 ? -11.535 -25.730 6.069 1.00 92.62 909 THR A CA 1
ATOM 6785 C C . THR A 1 909 ? -12.964 -26.232 6.218 1.00 92.62 909 THR A C 1
ATOM 6787 O O . THR A 1 909 ? -13.181 -27.432 6.366 1.00 92.62 909 THR A O 1
ATOM 6790 N N . ALA A 1 910 ? -13.936 -25.321 6.135 1.00 86.88 910 ALA A N 1
ATOM 6791 C CA . ALA A 1 910 ? -15.360 -25.632 6.044 1.00 86.88 910 ALA A CA 1
ATOM 6792 C C . ALA A 1 910 ? -15.999 -24.816 4.907 1.00 86.88 910 ALA A C 1
ATOM 6794 O O . ALA A 1 910 ? -16.159 -23.598 5.000 1.00 86.88 910 ALA A O 1
ATOM 6795 N N . GLY A 1 911 ? -16.339 -25.481 3.799 1.00 82.44 911 GLY A N 1
ATOM 6796 C CA . GLY A 1 911 ? -16.822 -24.807 2.589 1.00 82.44 911 GLY A CA 1
ATOM 6797 C C . GLY A 1 911 ? -15.768 -23.855 2.009 1.00 82.44 911 GLY A C 1
ATOM 6798 O O . GLY A 1 911 ? -14.675 -24.286 1.655 1.00 82.44 911 GLY A O 1
ATOM 6799 N N . THR A 1 912 ? -16.094 -22.563 1.911 1.00 78.38 912 THR A N 1
ATOM 6800 C CA . THR A 1 912 ? -15.173 -21.502 1.457 1.00 78.38 912 THR A CA 1
ATOM 6801 C C . THR A 1 912 ? -14.408 -20.821 2.598 1.00 78.38 912 THR A C 1
ATOM 6803 O O . THR A 1 912 ? -13.606 -19.927 2.333 1.00 78.38 912 THR A O 1
ATOM 6806 N N . VAL A 1 913 ? -14.674 -21.183 3.859 1.00 84.06 913 VAL A N 1
ATOM 6807 C CA . VAL A 1 913 ? -14.040 -20.575 5.037 1.00 84.06 913 VAL A CA 1
ATOM 6808 C C . VAL A 1 913 ? -12.839 -21.409 5.463 1.00 84.06 913 VAL A C 1
ATOM 6810 O O . VAL A 1 913 ? -12.956 -22.610 5.714 1.00 84.06 913 VAL A O 1
ATOM 6813 N N . THR A 1 914 ? -11.692 -20.744 5.588 1.00 91.75 914 THR A N 1
ATOM 6814 C CA . THR A 1 914 ? -10.427 -21.352 6.001 1.00 91.75 914 THR A CA 1
ATOM 6815 C C . THR A 1 914 ? -9.854 -20.598 7.194 1.00 91.75 914 THR A C 1
ATOM 6817 O O . THR A 1 914 ? -9.801 -19.368 7.195 1.00 91.75 914 THR A O 1
ATOM 6820 N N . ARG A 1 915 ? -9.405 -21.336 8.211 1.00 95.69 915 ARG A N 1
ATOM 6821 C CA . ARG A 1 915 ? -8.739 -20.803 9.406 1.00 95.69 915 ARG A CA 1
ATOM 6822 C C . ARG A 1 915 ? -7.430 -21.538 9.625 1.00 95.69 915 ARG A C 1
ATOM 6824 O O . ARG A 1 915 ? -7.346 -22.736 9.362 1.00 95.69 915 ARG A O 1
ATOM 6831 N N . THR A 1 916 ? -6.425 -20.832 10.125 1.00 95.56 916 THR A N 1
ATOM 6832 C CA . THR A 1 916 ? -5.106 -21.405 10.387 1.00 95.56 916 THR A CA 1
ATOM 6833 C C . THR A 1 916 ? -4.715 -21.253 11.849 1.00 95.56 916 THR A C 1
ATOM 6835 O O . THR A 1 916 ? -5.125 -20.317 12.533 1.00 95.56 916 THR A O 1
ATOM 6838 N N . SER A 1 917 ? -3.920 -22.202 12.328 1.00 96.00 917 SER A N 1
ATOM 6839 C CA . SER A 1 917 ? -3.243 -22.158 13.619 1.00 96.00 917 SER A CA 1
ATOM 6840 C C . SER A 1 917 ? -1.838 -22.723 13.441 1.00 96.00 917 SER A C 1
ATOM 6842 O O . SER A 1 917 ? -1.638 -23.638 12.645 1.00 96.00 917 SER A O 1
ATOM 6844 N N . THR A 1 918 ? -0.858 -22.172 14.148 1.00 95.94 918 THR A N 1
ATOM 6845 C CA . THR A 1 918 ? 0.544 -22.587 14.035 1.00 95.94 918 THR A CA 1
ATOM 6846 C C . THR A 1 918 ? 1.079 -23.077 15.374 1.00 95.94 918 THR A C 1
ATOM 6848 O O . THR A 1 918 ? 0.762 -22.489 16.408 1.00 95.94 918 THR A O 1
ATOM 6851 N N . PHE A 1 919 ? 1.932 -24.098 15.350 1.00 97.06 919 PHE A N 1
ATOM 6852 C CA . PHE A 1 919 ? 2.731 -24.540 16.497 1.00 97.06 919 PHE A CA 1
ATOM 6853 C C . PHE A 1 919 ? 4.134 -24.953 16.032 1.00 97.06 919 PHE A C 1
ATOM 6855 O O . PHE A 1 919 ? 4.366 -25.177 14.842 1.00 97.06 919 PHE A O 1
ATOM 6862 N N . THR A 1 920 ? 5.078 -25.044 16.962 1.00 96.88 920 THR A N 1
ATOM 6863 C CA . THR A 1 920 ? 6.456 -25.460 16.678 1.00 96.88 920 THR A CA 1
ATOM 6864 C C . THR A 1 920 ? 6.619 -26.964 16.895 1.00 96.88 920 THR A C 1
ATOM 6866 O O . THR A 1 920 ? 6.292 -27.477 17.964 1.00 96.88 920 THR A O 1
ATOM 6869 N N . LEU A 1 921 ? 7.140 -27.670 15.893 1.00 95.69 921 LEU A N 1
ATOM 6870 C CA . LEU A 1 921 ? 7.687 -29.018 16.029 1.00 95.69 921 LEU A CA 1
ATOM 6871 C C . LEU A 1 921 ? 9.193 -28.898 16.280 1.00 95.69 921 LEU A C 1
ATOM 6873 O O . LEU A 1 921 ? 9.918 -28.422 15.409 1.00 95.69 921 LEU A O 1
ATOM 6877 N N . ASP A 1 922 ? 9.634 -29.307 17.461 1.00 94.00 922 ASP A N 1
ATOM 6878 C CA . ASP A 1 922 ? 11.036 -29.339 17.883 1.00 94.00 922 ASP A CA 1
ATOM 6879 C C . ASP A 1 922 ? 11.563 -30.772 17.687 1.00 94.00 922 ASP A C 1
ATOM 6881 O O . ASP A 1 922 ? 11.217 -31.682 18.450 1.00 94.00 922 ASP A O 1
ATOM 6885 N N . MET A 1 923 ? 12.284 -30.998 16.582 1.00 93.12 923 MET A N 1
ATOM 6886 C CA . MET A 1 923 ? 12.850 -32.303 16.220 1.00 93.12 923 MET A CA 1
ATOM 6887 C C . MET A 1 923 ? 14.216 -32.488 16.882 1.00 93.12 923 MET A C 1
ATOM 6889 O O . MET A 1 923 ? 15.128 -31.729 16.572 1.00 93.12 923 MET A O 1
ATOM 6893 N N . ASN A 1 924 ? 14.396 -33.542 17.680 1.00 91.44 924 ASN A N 1
ATOM 6894 C CA . ASN A 1 924 ? 15.651 -33.856 18.373 1.00 91.44 924 ASN A CA 1
ATOM 6895 C C . ASN A 1 924 ? 16.395 -35.037 17.733 1.00 91.44 924 ASN A C 1
ATOM 6897 O O . ASN A 1 924 ? 15.805 -35.889 17.059 1.00 91.44 924 ASN A O 1
ATOM 6901 N N . TYR A 1 925 ? 17.708 -35.123 17.973 1.00 90.94 925 TYR A N 1
ATOM 6902 C CA . TYR A 1 925 ? 18.514 -36.257 17.517 1.00 90.94 925 TYR A CA 1
ATOM 6903 C C . TYR A 1 925 ? 18.022 -37.578 18.113 1.00 90.94 925 TYR A C 1
ATOM 6905 O O . TYR A 1 925 ? 17.666 -37.673 19.287 1.00 90.94 925 TYR A O 1
ATOM 6913 N N . ARG A 1 926 ? 18.083 -38.645 17.311 1.00 90.75 926 ARG A N 1
ATOM 6914 C CA . ARG A 1 926 ? 17.856 -40.006 17.807 1.00 90.75 926 ARG A CA 1
ATOM 6915 C C . ARG A 1 926 ? 18.842 -40.321 18.938 1.00 90.75 926 ARG A C 1
ATOM 6917 O O . ARG A 1 926 ? 20.053 -40.282 18.718 1.00 90.75 926 ARG A O 1
ATOM 6924 N N . GLY A 1 927 ? 18.321 -40.667 20.111 1.00 88.44 927 GLY A N 1
ATOM 6925 C CA . GLY A 1 927 ? 19.117 -40.925 21.315 1.00 88.44 927 GLY A CA 1
ATOM 6926 C C . GLY A 1 927 ? 19.035 -39.838 22.384 1.00 88.44 927 GLY A C 1
ATOM 6927 O O . GLY A 1 927 ? 19.492 -40.095 23.490 1.00 88.44 927 GLY A O 1
ATOM 6928 N N . ASP A 1 928 ? 18.421 -38.688 22.094 1.00 91.00 928 ASP A N 1
ATOM 6929 C CA . ASP A 1 928 ? 18.034 -37.695 23.105 1.00 91.00 928 ASP A CA 1
ATOM 6930 C C . ASP A 1 928 ? 16.747 -38.174 23.790 1.00 91.00 928 ASP A C 1
ATOM 6932 O O . ASP A 1 928 ? 15.634 -37.918 23.336 1.00 91.00 928 ASP A O 1
ATOM 6936 N N . ILE A 1 929 ? 16.906 -38.982 24.833 1.00 90.00 929 ILE A N 1
ATOM 6937 C CA . ILE A 1 929 ? 15.818 -39.692 25.508 1.00 90.00 929 ILE A CA 1
ATOM 6938 C C . ILE A 1 929 ? 15.038 -38.745 26.419 1.00 90.00 929 ILE A C 1
ATOM 6940 O O . ILE A 1 929 ? 13.829 -38.917 26.597 1.00 90.00 929 ILE A O 1
ATOM 6944 N N . ASN A 1 930 ? 15.707 -37.757 27.015 1.00 88.69 930 ASN A N 1
ATOM 6945 C CA . ASN A 1 930 ? 15.063 -36.803 27.916 1.00 88.69 930 ASN A CA 1
ATOM 6946 C C . ASN A 1 930 ? 14.468 -35.574 27.188 1.00 88.69 930 ASN A C 1
ATOM 6948 O O . ASN A 1 930 ? 13.772 -34.782 27.829 1.00 88.69 930 ASN A O 1
ATOM 6952 N N . ASN A 1 931 ? 14.670 -35.457 25.870 1.00 87.31 931 ASN A N 1
ATOM 6953 C CA . ASN A 1 931 ? 14.251 -34.344 25.013 1.00 87.31 931 ASN A CA 1
ATOM 6954 C C . ASN A 1 931 ? 14.811 -32.975 25.454 1.00 87.31 931 ASN A C 1
ATOM 6956 O O . ASN A 1 931 ? 14.158 -31.932 25.268 1.00 87.31 931 ASN A O 1
ATOM 6960 N N . ASP A 1 932 ? 16.005 -32.963 26.052 1.00 86.12 932 ASP A N 1
ATOM 6961 C CA . ASP A 1 932 ? 16.702 -31.735 26.447 1.00 86.12 932 ASP A CA 1
ATOM 6962 C C . ASP A 1 932 ? 17.435 -31.056 25.277 1.00 86.12 932 ASP A C 1
ATOM 6964 O O . ASP A 1 932 ? 17.881 -29.913 25.406 1.00 86.12 932 ASP A O 1
ATOM 6968 N N . GLY A 1 933 ? 17.467 -31.715 24.115 1.00 84.56 933 GLY A N 1
ATOM 6969 C CA . GLY A 1 933 ? 18.088 -31.247 22.884 1.00 84.56 933 GLY A CA 1
ATOM 6970 C C . GLY A 1 933 ? 19.518 -31.748 22.695 1.00 84.56 933 GLY A C 1
ATOM 6971 O O . GLY A 1 933 ? 20.101 -31.461 21.653 1.00 84.56 933 GLY A O 1
ATOM 6972 N N . THR A 1 934 ? 20.113 -32.476 23.649 1.00 87.69 934 THR A N 1
ATOM 6973 C CA . THR A 1 934 ? 21.513 -32.926 23.587 1.00 87.69 934 THR A CA 1
ATOM 6974 C C . THR A 1 934 ? 21.672 -34.384 23.992 1.00 87.69 934 THR A C 1
ATOM 6976 O O . THR A 1 934 ? 21.491 -34.725 25.151 1.00 87.69 934 THR A O 1
ATOM 6979 N N . VAL A 1 935 ? 22.205 -35.225 23.102 1.00 91.19 935 VAL A N 1
ATOM 6980 C CA . VAL A 1 935 ? 22.524 -36.618 23.461 1.00 91.19 935 VAL A CA 1
ATOM 6981 C C . VAL A 1 935 ? 23.776 -36.675 24.338 1.00 91.19 935 VAL A C 1
ATOM 6983 O O . VAL A 1 935 ? 24.887 -36.390 23.876 1.00 91.19 935 VAL A O 1
ATOM 6986 N N . ASN A 1 936 ? 23.627 -37.044 25.607 1.00 91.31 936 ASN A N 1
ATOM 6987 C CA . ASN A 1 936 ? 24.706 -36.993 26.588 1.00 91.31 936 ASN A CA 1
ATOM 6988 C C . ASN A 1 936 ? 24.664 -38.144 27.620 1.00 91.31 936 ASN A C 1
ATOM 6990 O O . ASN A 1 936 ? 23.986 -39.161 27.463 1.00 91.31 936 ASN A O 1
ATOM 6994 N N . SER A 1 937 ? 25.460 -38.021 28.688 1.00 93.00 937 SER A N 1
ATOM 6995 C CA . SER A 1 937 ? 25.563 -39.045 29.733 1.00 93.00 937 SER A CA 1
ATOM 6996 C C . SER A 1 937 ? 24.262 -39.266 30.514 1.00 93.00 937 SER A C 1
ATOM 6998 O O . SER A 1 937 ? 24.087 -40.338 31.100 1.00 93.00 937 SER A O 1
ATOM 7000 N N . ILE A 1 938 ? 23.351 -38.291 30.523 1.00 92.94 938 ILE A N 1
ATOM 7001 C CA . ILE A 1 938 ? 22.016 -38.402 31.114 1.00 92.94 938 ILE A CA 1
ATOM 7002 C C . ILE A 1 938 ? 21.160 -39.357 30.277 1.00 92.94 938 ILE A C 1
ATOM 7004 O O . ILE A 1 938 ? 20.584 -40.281 30.850 1.00 92.94 938 ILE A O 1
ATOM 7008 N N . ASP A 1 939 ? 21.151 -39.230 28.949 1.00 93.00 939 ASP A N 1
ATOM 7009 C CA . ASP A 1 939 ? 20.420 -40.147 28.060 1.00 93.00 939 ASP A CA 1
ATOM 7010 C C . ASP A 1 939 ? 20.935 -41.572 28.167 1.00 93.00 939 ASP A C 1
ATOM 7012 O O . ASP A 1 939 ? 20.161 -42.521 28.274 1.00 93.00 939 ASP A O 1
ATOM 7016 N N . TRP A 1 940 ? 22.257 -41.732 28.236 1.00 93.44 940 TRP A N 1
ATOM 7017 C CA . TRP A 1 940 ? 22.848 -43.032 28.523 1.00 93.44 940 TRP A CA 1
ATOM 7018 C C . TRP A 1 940 ? 22.404 -43.590 29.868 1.00 93.44 940 TRP A C 1
ATOM 7020 O O . TRP A 1 940 ? 22.079 -44.769 29.965 1.00 93.44 940 TRP A O 1
ATOM 7030 N N . SER A 1 941 ? 22.378 -42.762 30.910 1.00 94.00 941 SER A N 1
ATOM 7031 C CA . SER A 1 941 ? 21.945 -43.207 32.235 1.00 94.00 941 SER A CA 1
ATOM 7032 C C . SER A 1 941 ? 20.488 -43.675 32.207 1.00 94.00 941 SER A C 1
ATOM 7034 O O . SER A 1 941 ? 20.166 -44.698 32.813 1.00 94.00 941 SER A O 1
ATOM 7036 N N . LEU A 1 942 ? 19.630 -42.976 31.455 1.00 93.75 942 LEU A N 1
ATOM 7037 C CA . LEU A 1 942 ? 18.236 -43.359 31.229 1.00 93.75 942 LEU A CA 1
ATOM 7038 C C . LEU A 1 942 ? 18.128 -44.666 30.434 1.00 93.75 942 LEU A C 1
ATOM 7040 O O . LEU A 1 942 ? 17.415 -45.570 30.862 1.00 93.75 942 LEU A O 1
ATOM 7044 N N . MET A 1 943 ? 18.880 -44.812 29.340 1.00 95.06 943 MET A N 1
ATOM 7045 C CA . MET A 1 943 ? 18.917 -46.040 28.539 1.00 95.06 943 MET A CA 1
ATOM 7046 C C . MET A 1 943 ? 19.428 -47.240 29.344 1.00 95.06 943 MET A C 1
ATOM 7048 O O . MET A 1 943 ? 18.813 -48.302 29.338 1.00 95.06 943 MET A O 1
ATOM 7052 N N . ASN A 1 944 ? 20.533 -47.082 30.072 1.00 94.12 944 ASN A N 1
ATOM 7053 C CA . ASN A 1 944 ? 21.151 -48.150 30.854 1.00 94.12 944 ASN A CA 1
ATOM 7054 C C . ASN A 1 944 ? 20.245 -48.615 32.004 1.00 94.12 944 ASN A C 1
ATOM 7056 O O . ASN A 1 944 ? 20.212 -49.799 32.331 1.00 94.12 944 ASN A O 1
ATOM 7060 N N . PHE A 1 945 ? 19.450 -47.712 32.585 1.00 95.06 945 PHE A N 1
ATOM 7061 C CA . PHE A 1 945 ? 18.427 -48.083 33.566 1.00 95.06 945 PHE A CA 1
ATOM 7062 C C . PHE A 1 945 ? 17.319 -48.968 32.966 1.00 95.06 945 PHE A C 1
ATOM 7064 O O . PHE A 1 945 ? 16.638 -49.695 33.688 1.00 95.06 945 PHE A O 1
ATOM 7071 N N . LYS A 1 946 ? 17.143 -48.917 31.643 1.00 95.44 946 LYS A N 1
ATOM 7072 C CA . LYS A 1 946 ? 16.142 -49.660 30.871 1.00 95.44 946 LYS A CA 1
ATOM 7073 C C . LYS A 1 946 ? 16.736 -50.817 30.069 1.00 95.44 946 LYS A C 1
ATOM 7075 O O . LYS A 1 946 ? 16.048 -51.378 29.220 1.00 95.44 946 LYS A O 1
ATOM 7080 N N . TRP A 1 947 ? 17.981 -51.204 30.338 1.00 95.69 947 TRP A N 1
ATOM 7081 C CA . TRP A 1 947 ? 18.661 -52.268 29.603 1.00 95.69 947 TRP A CA 1
ATOM 7082 C C . TRP A 1 947 ? 17.913 -53.608 29.686 1.00 95.69 947 TRP A C 1
ATOM 7084 O O . TRP A 1 947 ? 17.476 -54.010 30.765 1.00 95.69 947 TRP A O 1
ATOM 7094 N N . ASN A 1 948 ? 17.801 -54.319 28.561 1.00 94.12 948 ASN A N 1
ATOM 7095 C CA . ASN A 1 948 ? 17.031 -55.561 28.395 1.00 94.12 948 ASN A CA 1
ATOM 7096 C C . ASN A 1 948 ? 15.528 -55.432 28.713 1.00 94.12 948 ASN A C 1
ATOM 7098 O O . ASN A 1 948 ? 14.906 -56.379 29.204 1.00 94.12 948 ASN A O 1
ATOM 7102 N N . THR A 1 949 ? 14.938 -54.261 28.481 1.00 96.06 949 THR A N 1
ATOM 7103 C CA . THR A 1 949 ? 13.488 -54.048 28.601 1.00 96.06 949 THR A CA 1
ATOM 7104 C C . THR A 1 949 ? 12.878 -53.703 27.247 1.00 96.06 949 THR A C 1
ATOM 7106 O O . THR A 1 949 ? 13.591 -53.345 26.318 1.00 96.06 949 THR A O 1
ATOM 7109 N N . SER A 1 950 ? 11.552 -53.760 27.138 1.00 91.56 950 SER A N 1
ATOM 7110 C CA . SER A 1 950 ? 10.803 -53.324 25.952 1.00 91.56 950 SER A CA 1
ATOM 7111 C C . SER A 1 950 ? 10.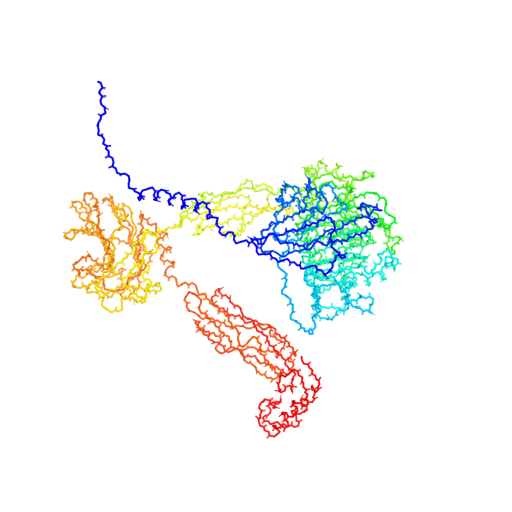334 -51.864 26.058 1.00 91.56 950 SER A C 1
ATOM 7113 O O . SER A 1 950 ? 9.220 -51.532 25.645 1.00 91.56 950 SER A O 1
ATOM 7115 N N . ASP A 1 951 ? 11.106 -51.004 26.731 1.00 91.81 951 ASP A N 1
ATOM 7116 C CA . ASP A 1 951 ? 10.735 -49.605 26.940 1.00 91.81 951 ASP A CA 1
ATOM 7117 C C . ASP A 1 951 ? 10.849 -48.819 25.624 1.00 91.81 951 ASP A C 1
ATOM 7119 O O . ASP A 1 951 ? 11.939 -48.553 25.121 1.00 91.81 951 ASP A O 1
ATOM 7123 N N . VAL A 1 952 ? 9.693 -48.431 25.080 1.00 86.31 952 VAL A N 1
ATOM 7124 C CA . VAL A 1 952 ? 9.559 -47.775 23.770 1.00 86.31 952 VAL A CA 1
ATOM 7125 C C . VAL A 1 952 ? 10.265 -46.421 23.669 1.00 86.31 952 VAL A C 1
ATOM 7127 O O . VAL A 1 952 ? 10.507 -45.954 22.554 1.00 86.31 952 VAL A O 1
ATOM 7130 N N . SER A 1 953 ? 10.565 -45.769 24.799 1.00 85.00 953 SER A N 1
ATOM 7131 C CA . SER A 1 953 ? 11.245 -44.469 24.812 1.00 85.00 953 SER A CA 1
ATOM 7132 C C . SER A 1 953 ? 12.758 -44.602 24.635 1.00 85.00 953 SER A C 1
ATOM 7134 O O . SER A 1 953 ? 13.386 -43.713 24.067 1.00 85.00 953 SER A O 1
ATOM 7136 N N . THR A 1 954 ? 13.328 -45.733 25.060 1.00 89.88 954 THR A N 1
ATOM 7137 C CA . THR A 1 954 ? 14.769 -46.021 24.995 1.00 89.88 954 THR A CA 1
ATOM 7138 C C . THR A 1 954 ? 15.137 -47.071 23.948 1.00 89.88 954 THR A C 1
ATOM 7140 O O . THR A 1 954 ? 16.310 -47.204 23.616 1.00 89.88 954 THR A O 1
ATOM 7143 N N . ASP A 1 955 ? 14.155 -47.804 23.421 1.00 90.75 955 ASP A N 1
ATOM 7144 C CA . ASP A 1 955 ? 14.287 -48.683 22.257 1.00 90.75 955 ASP A CA 1
ATOM 7145 C C . ASP A 1 955 ? 14.319 -47.816 20.987 1.00 90.75 955 ASP A C 1
ATOM 7147 O O . ASP A 1 955 ? 13.291 -47.382 20.450 1.00 90.75 955 ASP A O 1
ATOM 7151 N N . LEU A 1 956 ? 15.525 -47.466 20.551 1.00 90.81 956 LEU A N 1
ATOM 7152 C CA . LEU A 1 956 ? 15.754 -46.527 19.464 1.00 90.81 956 LEU A CA 1
ATOM 7153 C C . LEU A 1 956 ? 15.539 -47.182 18.108 1.00 90.81 956 LEU A C 1
ATOM 7155 O O . LEU A 1 956 ? 15.169 -46.462 17.179 1.00 90.81 956 LEU A O 1
ATOM 7159 N N . ASN A 1 957 ? 15.770 -48.489 17.955 1.00 88.81 957 ASN A N 1
ATOM 7160 C CA . ASN A 1 957 ? 15.541 -49.223 16.703 1.00 88.81 957 ASN A CA 1
ATOM 7161 C C . ASN A 1 957 ? 14.136 -49.830 16.574 1.00 88.81 957 ASN A C 1
ATOM 7163 O O . ASN A 1 957 ? 13.769 -50.230 15.470 1.00 88.81 957 ASN A O 1
ATOM 7167 N N . SER A 1 958 ? 13.342 -49.778 17.645 1.00 88.44 958 SER A N 1
ATOM 7168 C CA . SER A 1 958 ? 11.985 -50.325 17.720 1.00 88.44 958 SER A CA 1
ATOM 7169 C C . SER A 1 958 ? 11.935 -51.834 17.450 1.00 88.44 958 SER A C 1
ATOM 7171 O O . SER A 1 958 ? 10.971 -52.323 16.859 1.00 88.44 958 SER A O 1
ATOM 7173 N N . ASP A 1 959 ? 12.975 -52.571 17.857 1.00 90.25 959 ASP A N 1
ATOM 7174 C CA . ASP A 1 959 ? 13.028 -54.036 17.767 1.00 90.25 959 ASP A CA 1
ATOM 7175 C C . ASP A 1 959 ? 12.364 -54.747 18.962 1.00 90.25 959 ASP A C 1
ATOM 7177 O O . ASP A 1 959 ? 12.195 -55.971 18.950 1.00 90.25 959 ASP A O 1
ATOM 7181 N N . GLY A 1 960 ? 11.919 -53.979 19.960 1.00 90.50 960 GLY A N 1
ATOM 7182 C CA . GLY A 1 960 ? 11.245 -54.452 21.160 1.00 90.50 960 GLY A CA 1
ATOM 7183 C C . GLY A 1 960 ? 12.180 -54.737 22.336 1.00 90.50 960 GLY A C 1
ATOM 7184 O O . GLY A 1 960 ? 11.689 -55.224 23.360 1.00 90.50 960 GLY A O 1
ATOM 7185 N N . ASN A 1 961 ? 13.487 -54.470 22.230 1.00 93.25 961 ASN A N 1
ATOM 7186 C CA . ASN A 1 961 ? 14.444 -54.740 23.299 1.00 93.25 961 ASN A CA 1
ATOM 7187 C C . ASN A 1 961 ? 15.602 -53.727 23.366 1.00 93.25 961 ASN A C 1
ATOM 7189 O O . ASN A 1 961 ? 16.491 -53.743 22.527 1.00 93.25 961 ASN A O 1
ATOM 7193 N N . VAL A 1 962 ? 15.699 -52.968 24.459 1.00 94.00 962 VAL A N 1
ATOM 7194 C CA . VAL A 1 962 ? 16.788 -52.005 24.706 1.00 94.00 962 VAL A CA 1
ATOM 7195 C C . VAL A 1 962 ? 18.116 -52.731 24.924 1.00 94.00 962 VAL A C 1
ATOM 7197 O O . VAL A 1 962 ? 18.316 -53.392 25.948 1.00 94.00 962 VAL A O 1
ATOM 7200 N N . ASN A 1 963 ? 19.041 -52.611 23.977 1.00 94.12 963 ASN A N 1
ATOM 7201 C CA . ASN A 1 963 ? 20.285 -53.371 23.981 1.00 94.12 963 ASN A CA 1
ATOM 7202 C C . ASN A 1 963 ? 21.476 -52.599 23.368 1.00 94.12 963 ASN A C 1
ATOM 7204 O O . ASN A 1 963 ? 21.458 -51.382 23.183 1.00 94.12 963 ASN A O 1
ATOM 7208 N N . SER A 1 964 ? 22.567 -53.311 23.065 1.00 93.81 964 SER A N 1
ATOM 7209 C CA . SER A 1 964 ? 23.785 -52.730 22.484 1.00 93.81 964 SER A CA 1
ATOM 7210 C C . SER A 1 964 ? 23.577 -52.025 21.140 1.00 93.81 964 SER A C 1
ATOM 7212 O O . SER A 1 964 ? 24.370 -51.150 20.786 1.00 93.81 964 SER A O 1
ATOM 7214 N N . VAL A 1 965 ? 22.537 -52.386 20.385 1.00 93.06 965 VAL A N 1
ATOM 7215 C CA . VAL A 1 965 ? 22.172 -51.730 19.125 1.00 93.06 965 VAL A CA 1
ATOM 7216 C C . VAL A 1 965 ? 21.609 -50.336 19.396 1.00 93.06 965 VAL A C 1
ATOM 7218 O O . VAL A 1 965 ? 22.055 -49.379 18.765 1.00 93.06 965 VAL A O 1
ATOM 7221 N N . ASP A 1 966 ? 20.729 -50.183 20.386 1.00 93.25 966 ASP A N 1
ATOM 7222 C CA . ASP A 1 966 ? 20.216 -48.873 20.806 1.00 93.25 966 ASP A CA 1
ATOM 7223 C C . ASP A 1 966 ? 21.325 -47.993 21.355 1.00 93.25 966 ASP A C 1
ATOM 7225 O O . ASP A 1 966 ? 21.441 -46.831 20.972 1.00 93.25 966 ASP A O 1
ATOM 7229 N N . PHE A 1 967 ? 22.217 -48.566 22.166 1.00 93.50 967 PHE A N 1
ATOM 7230 C CA . PHE A 1 967 ? 23.392 -47.834 22.626 1.00 93.50 967 PHE A CA 1
ATOM 7231 C C . PHE A 1 967 ? 24.258 -47.353 21.462 1.00 93.50 967 PHE A C 1
ATOM 7233 O O . PHE A 1 967 ? 24.734 -46.223 21.479 1.00 93.50 967 PHE A O 1
ATOM 7240 N N . SER A 1 968 ? 24.435 -48.175 20.425 1.00 91.62 968 SER A N 1
ATOM 7241 C CA . SER A 1 968 ? 25.196 -47.777 19.237 1.00 91.62 968 SER A CA 1
ATOM 7242 C C . SER A 1 968 ? 24.529 -46.610 18.499 1.00 91.62 968 SER A C 1
ATOM 7244 O O . SER A 1 968 ? 25.224 -45.715 18.022 1.00 91.62 968 SER A O 1
ATOM 7246 N N . LEU A 1 969 ? 23.193 -46.585 18.440 1.00 91.12 969 LEU A N 1
ATOM 7247 C CA . LEU A 1 969 ? 22.415 -45.498 17.837 1.00 91.12 969 LEU A CA 1
ATOM 7248 C C . LEU A 1 969 ? 22.470 -44.208 18.659 1.00 91.12 969 LEU A C 1
ATOM 7250 O O . LEU A 1 969 ? 22.624 -43.134 18.082 1.00 91.12 969 LEU A O 1
ATOM 7254 N N . LEU A 1 970 ? 22.398 -44.313 19.987 1.00 92.31 970 LEU A N 1
ATOM 7255 C CA . LEU A 1 970 ? 22.587 -43.184 20.896 1.00 92.31 970 LEU A CA 1
ATOM 7256 C C . LEU A 1 970 ? 24.016 -42.639 20.768 1.00 92.31 970 LEU A C 1
ATOM 7258 O O . LEU A 1 970 ? 24.220 -41.450 20.533 1.00 92.31 970 LEU A O 1
ATOM 7262 N N . ASN A 1 971 ? 25.020 -43.517 20.825 1.00 91.12 971 ASN A N 1
ATOM 7263 C CA . ASN A 1 971 ? 26.430 -43.144 20.743 1.00 91.12 971 ASN A CA 1
ATOM 7264 C C . ASN A 1 971 ? 26.814 -42.529 19.383 1.00 91.12 971 ASN A C 1
ATOM 7266 O O . ASN A 1 971 ? 27.698 -41.678 19.322 1.00 91.12 971 ASN A O 1
ATOM 7270 N N . ALA A 1 972 ? 26.124 -42.884 18.293 1.00 88.88 972 ALA A N 1
ATOM 7271 C CA . ALA A 1 972 ? 26.313 -42.253 16.981 1.00 88.88 972 ALA A CA 1
ATOM 7272 C C . ALA A 1 972 ? 25.961 -40.750 16.966 1.00 88.88 972 ALA A C 1
ATOM 7274 O O . ALA A 1 972 ? 26.401 -40.012 16.075 1.00 88.88 972 ALA A O 1
ATOM 7275 N N . ASN A 1 973 ? 25.184 -40.293 17.949 1.00 89.44 973 ASN A N 1
ATOM 7276 C CA . ASN A 1 973 ? 24.807 -38.897 18.131 1.00 89.44 973 ASN A CA 1
ATOM 7277 C C . ASN A 1 973 ? 25.365 -38.292 19.424 1.00 89.44 973 ASN A C 1
ATOM 7279 O O . ASN A 1 973 ? 24.977 -37.185 19.775 1.00 89.44 973 ASN A O 1
ATOM 7283 N N . TRP A 1 974 ? 26.300 -38.964 20.103 1.00 88.81 974 TRP A N 1
ATOM 7284 C CA . TRP A 1 974 ? 26.870 -38.494 21.365 1.00 88.81 974 TRP A CA 1
ATOM 7285 C C . TRP A 1 974 ? 27.478 -37.087 21.231 1.00 88.81 974 TRP A C 1
ATOM 7287 O O . TRP A 1 974 ? 28.261 -36.829 20.315 1.00 88.81 974 TRP A O 1
ATOM 7297 N N . PHE A 1 975 ? 27.114 -36.182 22.142 1.00 81.12 975 PHE A N 1
ATOM 7298 C CA . PHE A 1 975 ? 27.419 -34.742 22.120 1.00 81.12 975 PHE A CA 1
ATOM 7299 C C . PHE A 1 975 ? 26.840 -33.938 20.944 1.00 81.12 975 PHE A C 1
ATOM 7301 O O . PHE A 1 975 ? 27.191 -32.767 20.791 1.00 81.12 975 PHE A O 1
ATOM 7308 N N . LYS A 1 976 ? 25.947 -34.502 20.120 1.00 78.31 976 LYS A N 1
ATOM 7309 C CA . LYS A 1 976 ? 25.191 -33.696 19.155 1.00 78.31 976 LYS A CA 1
ATOM 7310 C C . LYS A 1 976 ? 24.044 -32.985 19.867 1.00 78.31 976 LYS A C 1
ATOM 7312 O O . LYS A 1 976 ? 23.290 -33.615 20.607 1.00 78.31 976 LYS A O 1
ATOM 7317 N N . SER A 1 977 ? 23.925 -31.687 19.606 1.00 69.38 977 SER A N 1
ATOM 7318 C CA . SER A 1 977 ? 22.824 -30.836 20.055 1.00 69.38 977 SER A CA 1
ATOM 7319 C C . SER A 1 977 ? 21.982 -30.398 18.858 1.00 69.38 977 SER A C 1
ATOM 7321 O O . SER A 1 977 ? 22.556 -29.972 17.848 1.00 69.38 977 SER A O 1
ATOM 7323 N N . GLY A 1 978 ? 20.664 -30.561 18.963 1.00 54.50 978 GLY A N 1
ATOM 7324 C CA . GLY A 1 978 ? 19.673 -30.192 17.947 1.00 54.50 978 GLY A CA 1
ATOM 7325 C C . GLY A 1 978 ? 19.229 -28.745 18.001 1.00 54.50 978 GLY A C 1
ATOM 7326 O O . GLY A 1 978 ? 19.211 -28.186 19.120 1.00 54.50 978 GLY A O 1
#